Protein AF-0000000068462331 (afdb_homodimer)

Organism: Equus asinus (NCBI:txid9793)

Secondary structure (DSSP, 8-state):
------HHHHHHHTB-TTT-SB-SSEEE-TTS-EEEHHHHHHHTTSTT-B-TTT--B--GGG-EE-HHHHHHHHHHHHHHHHH----GGGB-TTT-PBEEEEETTTTEEEEHHHHHSTTTTTS-EEEHHHHHHHHHHHHHHHHHHHHHHHHHHHHHHHHHHHHHHHHHHHHHHHHHHHHHHHHHHHHHHHHHHHHHHHHHHHHHHHHHHHHHHHHHHHHHHHHHHHHHHHHHHHHHHS-HHHHHTTHHHHHHHHHH--------PPP--------TTHHHHHHHTB----B-GGGS-TTEEE-TTS-EEEE-SS-------TTS--SS--EEBS--BSSSEEEEEEE-TT-S-EEEEEEETT---SS----SGGGTEEEEEEETTTEEEE--SS-EEE--SS--SEEEEEEETTTTEEEEEEGGGTSEEEEEE-S----S-EEEEEE----TTTTT-PPEEEPP-----/------HHHHHHHTB-TTT-SB-SSEEE-TTS-EEEHHHHHHHTTSTT-B-TTT--B--GGG-EE-HHHHHHHHHHHHHHHHH----GGGB-TTT-PBEEEEETTTTEEEEHHHHHSTTTTTS-EEEHHHHHHHHHHHHHHHHHHHHHHHHHHHHHHHHHHHHHHHHHHHHHHHHHHHHHHHHHHHHHHHHHHHHHHHHHHHHHHHHHHHHHHHHHHHHHHHHHHHHHHHHHHHHHHS-HHHHHTTHHHHHHHHHH--------PPP--------TTHHHHHHHTB----B-GGGS-TTEEE-TTS-EEEE-SS-------TTS--SS--EEBS--BSSSEEEEEEE-TT-S-EEEEEEETT---SS----SGGGTEEEEEEETTTEEEE--SS-EEE--SS--SEEEEEEETTTTEEEEEEGGGTSEEEEEE-S----S-EEEEEE----TTTTT-PPEEEPP-----

Foldseek 3Di:
DPPPPPLLVLQQVQAAPQVLARAAQWKAWDVGDIHHLVRVCVQQVDPQGADPPPGDTTHNVRIDGDVVSVVSQVVQQVVQQPPDPDDPVQADPRRRHGWFKAFPVVGDTDDPSRCCTPVNVPTDIDTPVVVCVVVVVVVVVVVVVVVVVVVVVVVVVVVVVVVVVVVVVVVVVVVVVVVVVVVVVVVVQVVVVVVLVVVQVVVVVVVVVLVVVLVVVQVVLVVVVVVLVVQQVPLVPDDPVSVPVCVVVSVVVVVPRDDPDDPPDDDDDPGWDDGPPVLLVQLVQEDDWAWDPLAFEQQWDADPRRFKIFGHPDGHPDDDHQNYAYPAGKTWIPDKDDADKYKWKKFQPLAQKKKWWKFASPAHRYDDDAQELVRGHFIWMGHRNAWIWTRYVVIHTWDDPDDARMKMWMDHVVQQKIWIFRVVVPTITGDMDGPRPHDHIMIIMIGLDDCVVPSSGGMMGIDDRDSPD/DPPPPPLLVLQQVQAAPQVLARAAQWKAWPVGDIHHLVRVCVQQVDDQGADPPPGDTTHNVRIDGDVVSVVSQVVQLVVQQPPDPDDPVQADPRRRHGWFKAFPVVGDTDDPSRCCTPVNVPTDIDTPVVVCVVVVVVVVVVVVVVVVVVVVVVVVVVVVVVVVVVVVVVVVVVVVVVVVVVVVVVVVQVVVVVVLVVVQVVVVVVVVVVVVVLVVVQVVLVVVVVVLVVQQVDLVPDDPVSVPVCVVVSVVVVVPRDDPDDPPDDDDDPGWDDGPPVLLVQLVQEDDWAWDPLAFEQQWDADPRRFKIFGHPDGHPDDDHQNYAYPAGKTWIPDKDDADKYKWKKFQPLAQKKKWWKFASPAHRYDDDAQELVRGHFIWMGHRNQWIWTRYVVIHTWDDPDDARMKMWMDHVVQQKIWIFRVVVPTITGDMDGPRPHDGIMIIMIGLDDCVVPSSGGMMGIDDRDSPD

Radius of gyration: 61.32 Å; Cα contacts (8 Å, |Δi|>4): 1607; chains: 2; bounding box: 88×213×118 Å

Solvent-accessible surface area (backbone atoms only — not comparable to full-atom values): 50988 Å² total; per-residue (Å²): 134,81,80,74,70,57,71,57,59,57,49,60,73,44,34,11,85,81,83,60,40,71,40,49,69,26,26,24,45,80,86,64,58,61,29,20,44,68,58,48,51,60,60,38,69,50,93,82,24,50,40,90,87,79,57,50,72,50,60,72,91,64,58,38,78,34,62,65,60,41,49,51,52,52,50,50,33,50,56,37,48,71,69,58,94,60,66,80,90,46,37,28,88,87,51,35,30,60,54,50,30,28,31,68,83,78,51,42,79,23,18,72,60,53,48,65,25,83,85,36,53,88,46,61,67,38,48,39,72,59,51,34,53,56,49,44,54,52,50,53,53,51,49,54,55,50,49,54,53,47,53,51,49,51,52,52,50,52,49,51,52,49,48,51,52,49,49,53,51,53,50,52,52,48,52,52,46,48,50,50,54,49,48,53,50,52,51,48,50,54,50,50,52,50,51,54,50,50,53,48,49,53,52,49,52,52,52,50,48,54,53,47,51,52,50,50,53,49,51,52,51,47,50,54,49,50,52,51,50,51,50,52,53,53,31,66,71,45,52,56,67,54,36,46,57,58,37,68,60,54,52,49,52,60,68,66,61,70,83,75,87,71,87,80,71,79,85,74,78,82,77,74,50,66,51,80,31,45,58,57,59,47,50,72,32,50,56,92,71,36,52,26,75,68,25,31,9,48,38,50,44,66,44,95,82,22,37,32,36,24,59,50,94,55,70,53,94,63,82,91,49,85,62,20,21,66,70,51,68,29,32,32,35,61,52,75,42,81,64,55,64,40,18,46,39,36,33,41,53,69,49,30,29,32,38,43,40,38,25,35,69,82,41,85,36,67,64,90,78,68,72,19,58,91,58,37,23,51,36,36,33,39,40,87,66,72,45,33,34,35,30,45,90,75,66,39,81,51,79,67,95,66,83,57,41,26,41,32,42,37,40,31,54,84,73,21,32,44,35,32,27,26,51,62,57,59,35,24,56,70,50,67,49,64,80,45,85,80,69,72,42,33,24,43,34,41,23,38,38,69,36,75,96,59,64,17,47,40,43,37,32,56,52,84,82,71,70,79,82,133,80,81,72,70,55,71,59,60,57,49,59,73,42,34,9,86,79,83,57,40,71,40,47,68,25,24,25,44,81,87,64,58,60,28,20,45,69,59,47,51,61,59,38,70,51,92,83,24,50,40,92,86,80,56,46,71,48,59,70,89,64,57,38,78,33,63,65,60,40,50,50,50,52,49,51,33,49,54,37,47,69,67,60,94,60,65,81,90,46,38,26,88,86,52,34,30,60,54,50,29,27,32,67,82,78,51,43,81,23,18,72,60,52,46,66,25,82,82,36,51,89,48,61,65,39,48,38,70,59,51,31,53,56,51,43,54,52,49,53,51,50,49,54,56,51,49,54,52,47,53,52,49,52,52,52,50,52,48,53,53,49,50,50,53,49,49,53,51,52,51,52,52,47,53,51,47,48,51,51,54,50,50,52,50,53,50,46,51,54,51,51,51,51,51,54,52,49,52,48,49,53,51,51,52,53,52,50,48,53,52,47,52,51,52,51,53,51,50,52,52,49,50,53,49,51,52,50,50,51,50,53,52,52,31,65,72,45,53,58,69,54,36,47,59,56,38,69,60,54,52,48,52,61,68,66,62,72,86,76,86,71,86,79,71,80,85,74,79,81,77,75,50,68,51,80,33,43,57,58,58,45,51,71,30,51,55,92,71,36,51,26,72,68,26,31,10,50,37,49,44,66,44,95,83,23,39,34,38,24,59,49,94,55,69,53,94,65,82,89,51,86,63,21,20,66,70,51,65,30,34,32,36,61,53,76,41,81,65,54,63,41,17,46,37,36,33,41,51,68,49,31,29,33,37,43,41,40,24,35,68,83,41,85,36,68,63,89,78,70,71,18,57,91,57,37,25,52,36,38,34,39,39,88,66,71,46,34,34,35,29,46,91,75,66,39,80,50,77,68,94,65,82,56,41,27,40,31,42,38,38,30,52,85,74,20,32,43,36,32,27,25,51,63,56,59,36,24,57,72,50,68,50,64,79,45,86,78,71,72,42,32,23,43,35,43,23,40,36,68,35,75,94,57,63,16,48,41,43,38,31,56,50,83,81,72,68,78,83

Nearest PDB structures (foldseek):
  2iwg-assembly1_E  TM=9.929E-01  e=7.511E-36  Homo sapiens
  8y5b-assembly1_A  TM=9.875E-01  e=8.129E-35  Homo sapiens
  2wl1-assembly1_A  TM=9.498E-01  e=8.683E-27  Homo sapiens
  8hjt-assembly1_D  TM=9.676E-01  e=1.547E-23  Vicugna pacos
  2fbe-assembly4_D  TM=9.440E-01  e=6.033E-23  Homo sapiens

InterPro domains:
  IPR000315 B-box-type zinc finger [PF00643] (89-128)
  IPR000315 B-box-type zinc finger [PS50119] (87-128)
  IPR000315 B-box-type zinc finger [SM00336] (87-128)
  IPR001841 Zinc finger, RING-type [PS50089] (16-55)
  IPR001841 Zinc finger, RING-type [SM00184] (16-54)
  IPR001870 B30.2/SPRY domain [PS50188] (269-467)
  IPR003877 SPRY domain [PF00622] (341-458)
  IPR003877 SPRY domain [SM00449] (339-466)
  IPR003879 Butyrophylin-like, SPRY domain [PR01407] (285-302)
  IPR003879 Butyrophylin-like, SPRY domain [PR01407] (302-319)
  IPR003879 Butyrophylin-like, SPRY domain [PR01407] (324-348)
  IPR003879 Butyrophylin-like, SPRY domain [PR01407] (354-367)
  IPR003879 Butyrophylin-like, SPRY domain [PR01407] (398-422)
  IPR003879 Butyrophylin-like, SPRY domain [PR01407] (430-448)
  IPR006574 SPRY-associated [PF13765] (289-337)
  IPR006574 SPRY-associated [SM00589] (286-338)
  IPR013083 Zinc finger, RING/FYVE/PHD-type [G3DSA:3.30.40.10] (2-87)
  IPR013320 Concanavalin A-like lectin/glucanase domain superfamily [SSF49899] (279-465)
  IPR017907 Zinc finger, RING-type, conserved site [PS00518] (31-40)
  IPR018957 Zinc finger, C3HC4 RING-type [PF00097] (16-54)

pLDDT: mean 90.21, std 9.4, range [24.92, 98.62]

Structure (mmCIF, N/CA/C/O backbone):
data_AF-0000000068462331-model_v1
#
loop_
_entity.id
_entity.type
_entity.pdbx_description
1 polymer 'E3 ubiquitin-protein ligase TRIM21'
#
loop_
_atom_site.group_PDB
_atom_site.id
_atom_site.type_symbol
_atom_site.label_atom_id
_atom_site.label_alt_id
_atom_site.label_comp_id
_atom_site.label_asym_id
_atom_site.label_entity_id
_atom_site.label_seq_id
_atom_site.pdbx_PDB_ins_code
_atom_site.Cartn_x
_atom_site.Cartn_y
_atom_site.Cartn_z
_atom_site.occupancy
_atom_site.B_iso_or_equiv
_atom_site.auth_seq_id
_atom_site.auth_comp_id
_atom_site.auth_asym_id
_atom_site.auth_atom_id
_atom_site.pdbx_PDB_model_num
ATOM 1 N N . MET A 1 1 ? -9.609 115 35.531 1 25.23 1 MET A N 1
ATOM 2 C CA . MET A 1 1 ? -8.883 113.875 35.031 1 25.23 1 MET A CA 1
ATOM 3 C C . MET A 1 1 ? -9.609 112.562 35.375 1 25.23 1 MET A C 1
ATOM 5 O O . MET A 1 1 ? -9.672 112.188 36.562 1 25.23 1 MET A O 1
ATOM 9 N N . ALA A 1 2 ? -10.688 112.188 34.906 1 40.66 2 ALA A N 1
ATOM 10 C CA . ALA A 1 2 ? -11.812 111.25 35.188 1 40.66 2 ALA A CA 1
ATOM 11 C C . ALA A 1 2 ? -11.344 109.812 35.281 1 40.66 2 ALA A C 1
ATOM 13 O O . ALA A 1 2 ? -10.719 109.312 34.344 1 40.66 2 ALA A O 1
ATOM 14 N N . SER A 1 3 ? -10.914 109.25 36.344 1 37.91 3 SER A N 1
ATOM 15 C CA . SER A 1 3 ? -10.148 108.062 36.688 1 37.91 3 SER A CA 1
ATOM 16 C C . SER A 1 3 ? -10.758 106.812 36.062 1 37.91 3 SER A C 1
ATOM 18 O O . SER A 1 3 ? -11.938 106.5 36.25 1 37.91 3 SER A O 1
ATOM 20 N N . ALA A 1 4 ? -10.523 106.562 34.781 1 48.38 4 ALA A N 1
ATOM 21 C CA . ALA A 1 4 ? -10.891 105.375 33.938 1 48.38 4 ALA A CA 1
ATOM 22 C C . ALA A 1 4 ? -10.812 104.062 34.75 1 48.38 4 ALA A C 1
ATOM 24 O O . ALA A 1 4 ? -9.766 103.75 35.281 1 48.38 4 ALA A O 1
ATOM 25 N N . MET A 1 5 ? -11.781 103.688 35.469 1 55.91 5 MET A N 1
ATOM 26 C CA . MET A 1 5 ? -11.828 102.438 36.156 1 55.91 5 MET A CA 1
ATOM 27 C C . MET A 1 5 ? -11.227 101.312 35.281 1 55.91 5 MET A C 1
ATOM 29 O O . MET A 1 5 ? -11.555 101.188 34.094 1 55.91 5 MET A O 1
ATOM 33 N N . PRO A 1 6 ? -10.078 100.75 35.656 1 69.62 6 PRO A N 1
ATOM 34 C CA . PRO A 1 6 ? -9.391 99.75 34.844 1 69.62 6 PRO A CA 1
ATOM 35 C C . PRO A 1 6 ? -10.344 98.688 34.281 1 69.62 6 PRO A C 1
ATOM 37 O O . PRO A 1 6 ? -11.336 98.375 34.938 1 69.62 6 PRO A O 1
ATOM 40 N N . LEU A 1 7 ? -10.508 98.562 32.906 1 75.31 7 LEU A N 1
ATOM 41 C CA . LEU A 1 7 ? -11.344 97.625 32.188 1 75.31 7 LEU A CA 1
ATOM 42 C C . LEU A 1 7 ? -11.555 96.312 32.969 1 75.31 7 LEU A C 1
ATOM 44 O O . LEU A 1 7 ? -12.633 95.75 32.938 1 75.31 7 LEU A O 1
ATOM 48 N N . GLU A 1 8 ? -10.711 96.062 33.875 1 75.06 8 GLU A N 1
ATOM 49 C CA . GLU A 1 8 ? -10.766 94.875 34.719 1 75.06 8 GLU A CA 1
ATOM 50 C C . GLU A 1 8 ? -11.852 95 35.812 1 75.06 8 GLU A C 1
ATOM 52 O O . GLU A 1 8 ? -12.57 94.062 36.094 1 75.06 8 GLU A O 1
ATOM 57 N N . MET A 1 9 ? -11.93 96.125 36.344 1 79.06 9 MET A N 1
ATOM 58 C CA . MET A 1 9 ? -12.922 96.375 37.375 1 79.06 9 MET A CA 1
ATOM 59 C C . MET A 1 9 ? -14.328 96.438 36.781 1 79.06 9 MET A C 1
ATOM 61 O O . MET A 1 9 ? -15.281 95.938 37.438 1 79.06 9 MET A O 1
ATOM 65 N N . MET A 1 10 ? -14.344 96.875 35.562 1 84.31 10 MET A N 1
ATOM 66 C CA . MET A 1 10 ? -15.648 96.938 34.906 1 84.31 10 MET A CA 1
ATOM 67 C C . MET A 1 10 ? -16.188 95.562 34.594 1 84.31 10 MET A C 1
ATOM 69 O O . MET A 1 10 ? -17.375 95.312 34.75 1 84.31 10 MET A O 1
ATOM 73 N N . TRP A 1 11 ? -15.227 94.75 34.281 1 86.56 11 TRP A N 1
ATOM 74 C CA . TRP A 1 11 ? -15.633 93.375 33.969 1 86.56 11 TRP A CA 1
ATOM 75 C C . TRP A 1 11 ? -16.078 92.688 35.219 1 86.56 11 TRP A C 1
ATOM 77 O O . TRP A 1 11 ? -16.984 91.812 35.156 1 86.56 11 TRP A O 1
ATOM 87 N N . GLU A 1 12 ? -15.547 92.938 36.344 1 82.38 12 GLU A N 1
ATOM 88 C CA . GLU A 1 12 ? -15.914 92.312 37.625 1 82.38 12 GLU A CA 1
ATOM 89 C C . GLU A 1 12 ? -17.359 92.625 38 1 82.38 12 GLU A C 1
ATOM 91 O O . GLU A 1 12 ? -18.062 91.75 38.562 1 82.38 12 GLU A O 1
ATOM 96 N N . GLU A 1 13 ? -17.734 93.75 37.562 1 83.81 13 GLU A N 1
ATOM 97 C CA . GLU A 1 13 ? -19.078 94.188 37.938 1 83.81 13 GLU A CA 1
ATOM 98 C C . GLU A 1 13 ? -20.141 93.5 37.094 1 83.81 13 GLU A C 1
ATOM 100 O O . GLU A 1 13 ? -21.297 93.375 37.5 1 83.81 13 GLU A O 1
ATOM 105 N N . VAL A 1 14 ? -19.703 92.938 36 1 88.69 14 VAL A N 1
ATOM 106 C CA . VAL A 1 14 ? -20.703 92.312 35.125 1 88.69 14 VAL A CA 1
ATOM 107 C C . VAL A 1 14 ? -20.547 90.812 35.125 1 88.69 14 VAL A C 1
ATOM 109 O O . VAL A 1 14 ? -21.094 90.125 34.281 1 88.69 14 VAL A O 1
ATOM 112 N N . THR A 1 15 ? -19.812 90.312 36 1 88.31 15 THR A N 1
ATOM 113 C CA . THR A 1 15 ? -19.516 88.875 36.125 1 88.31 15 THR A CA 1
ATOM 114 C C . THR A 1 15 ? -20.578 88.188 36.938 1 88.31 15 THR A C 1
ATOM 116 O O . THR A 1 15 ? -21 88.688 38 1 88.31 15 THR A O 1
ATOM 119 N N . CYS A 1 16 ? -21 87 36.5 1 88.81 16 CYS A N 1
ATOM 120 C CA . CYS A 1 16 ? -21.969 86.188 37.219 1 88.81 16 CYS A CA 1
ATOM 121 C C . CYS A 1 16 ? -21.312 85.5 38.406 1 88.81 16 CYS A C 1
ATOM 123 O O . CYS A 1 16 ? -20.312 84.812 38.281 1 88.81 16 CYS A O 1
ATOM 125 N N . PRO A 1 17 ? -21.844 85.688 39.625 1 87.5 17 PRO A N 1
ATOM 126 C CA . PRO A 1 17 ? -21.25 85.125 40.812 1 87.5 17 PRO A CA 1
ATOM 127 C C . PRO A 1 17 ? -21.344 83.562 40.812 1 87.5 17 PRO A C 1
ATOM 129 O O . PRO A 1 17 ? -20.656 82.938 41.625 1 87.5 17 PRO A O 1
ATOM 132 N N . ILE A 1 18 ? -22.047 82.938 39.938 1 87.56 18 ILE A N 1
ATOM 133 C CA . ILE A 1 18 ? -22.219 81.5 39.906 1 87.56 18 ILE A CA 1
ATOM 134 C C . ILE A 1 18 ? -21.188 80.875 38.969 1 87.56 18 ILE A C 1
ATOM 136 O O . ILE A 1 18 ? -20.391 80.062 39.406 1 87.56 18 ILE A O 1
ATOM 140 N N . CYS A 1 19 ? -21.156 81.25 37.781 1 81.69 19 CYS A N 1
ATOM 141 C CA . CYS A 1 19 ? -20.25 80.625 36.812 1 81.69 19 CYS A CA 1
ATOM 142 C C . CYS A 1 19 ? -18.938 81.375 36.719 1 81.69 19 CYS A C 1
ATOM 144 O O . CYS A 1 19 ? -17.953 80.875 36.156 1 81.69 19 CYS A O 1
ATOM 146 N N . LEU A 1 20 ? -18.922 82.625 37.219 1 82.19 20 LEU A N 1
ATOM 147 C CA . LEU A 1 20 ? -17.766 83.5 37.312 1 82.19 20 LEU A CA 1
ATOM 148 C C . LEU A 1 20 ? -17.344 84 35.938 1 82.19 20 LEU A C 1
ATOM 150 O O . LEU A 1 20 ? -16.188 84.375 35.719 1 82.19 20 LEU A O 1
ATOM 154 N N . ASP A 1 21 ? -18.281 84 34.969 1 85.19 21 ASP A N 1
ATOM 155 C CA . ASP A 1 21 ? -18.125 84.562 33.625 1 85.19 21 ASP A CA 1
ATOM 156 C C . ASP A 1 21 ? -19.031 85.75 33.438 1 85.19 21 ASP A C 1
ATOM 158 O O . ASP A 1 21 ? -19.953 86 34.25 1 85.19 21 ASP A O 1
ATOM 162 N N . PRO A 1 22 ? -18.688 86.562 32.375 1 86.38 22 PRO A N 1
ATOM 163 C CA . PRO A 1 22 ? -19.625 87.625 32.125 1 86.38 22 PRO A CA 1
ATOM 164 C C . PRO A 1 22 ? -21.062 87.125 31.938 1 86.38 22 PRO A C 1
ATOM 166 O O . PRO A 1 22 ? -21.281 86.125 31.281 1 86.38 22 PRO A O 1
ATOM 169 N N . THR A 1 23 ? -21.922 87.812 32.625 1 90.12 23 THR A N 1
ATOM 170 C CA . THR A 1 23 ? -23.312 87.438 32.719 1 90.12 23 THR A CA 1
ATOM 171 C C . THR A 1 23 ? -23.906 87.25 31.312 1 90.12 23 THR A C 1
ATOM 173 O O . THR A 1 23 ? -23.75 88.125 30.469 1 90.12 23 THR A O 1
ATOM 176 N N . VAL A 1 24 ? -24.516 86.125 31.125 1 90.12 24 VAL A N 1
ATOM 177 C CA . VAL A 1 24 ? -25.203 85.812 29.875 1 90.12 24 VAL A CA 1
ATOM 178 C C . VAL A 1 24 ? -26.719 85.875 30.109 1 90.12 24 VAL A C 1
ATOM 180 O O . VAL A 1 24 ? -27.219 85.125 30.984 1 90.12 24 VAL A O 1
ATOM 183 N N . GLU A 1 25 ? -27.328 86.625 29.281 1 92.25 25 GLU A N 1
ATOM 184 C CA . GLU A 1 25 ? -28.766 86.812 29.469 1 92.25 25 GLU A CA 1
ATOM 185 C C . GLU A 1 25 ? -29.094 87.125 30.938 1 92.25 25 GLU A C 1
ATOM 187 O O . GLU A 1 25 ? -29.781 86.375 31.594 1 92.25 25 GLU A O 1
ATOM 192 N N . PRO A 1 26 ? -28.641 88.25 31.344 1 93.56 26 PRO A N 1
ATOM 193 C CA . PRO A 1 26 ? -28.719 88.562 32.75 1 93.56 26 PRO A CA 1
ATOM 194 C C . PRO A 1 26 ? -30.156 88.625 33.281 1 93.56 26 PRO A C 1
ATOM 196 O O . PRO A 1 26 ? -31.016 89.25 32.625 1 93.56 26 PRO A O 1
ATOM 199 N N . MET A 1 27 ? -30.312 88 34.406 1 94.12 27 MET A N 1
ATOM 200 C CA . MET A 1 27 ? -31.594 88 35.094 1 94.12 27 MET A CA 1
ATOM 201 C C . MET A 1 27 ? -31.438 88.5 36.531 1 94.12 27 MET A C 1
ATOM 203 O O . MET A 1 27 ? -30.484 88.188 37.219 1 94.12 27 MET A O 1
ATOM 207 N N . SER A 1 28 ? -32.344 89.375 36.969 1 93.88 28 SER A N 1
ATOM 208 C CA . SER A 1 28 ? -32.344 89.812 38.344 1 93.88 28 SER A CA 1
ATOM 209 C C . SER A 1 28 ? -33.406 89.125 39.188 1 93.88 28 SER A C 1
ATOM 211 O O . SER A 1 28 ? -34.438 88.75 38.656 1 93.88 28 SER A O 1
ATOM 213 N N . ILE A 1 29 ? -33.094 88.938 40.438 1 92.44 29 ILE A N 1
ATOM 214 C CA . ILE A 1 29 ? -34.062 88.25 41.312 1 92.44 29 ILE A CA 1
ATOM 215 C C . ILE A 1 29 ? -34.594 89.25 42.344 1 92.44 29 ILE A C 1
ATOM 217 O O . ILE A 1 29 ? -34.344 90.5 42.219 1 92.44 29 ILE A O 1
ATOM 221 N N . GLU A 1 30 ? -35.312 88.812 43.312 1 90.81 30 GLU A N 1
ATOM 222 C CA . GLU A 1 30 ? -36.062 89.688 44.188 1 90.81 30 GLU A CA 1
ATOM 223 C C . GLU A 1 30 ? -35.125 90.562 45.062 1 90.81 30 GLU A C 1
ATOM 225 O O . GLU A 1 30 ? -35.438 91.688 45.344 1 90.81 30 GLU A O 1
ATOM 230 N N . CYS A 1 31 ? -34 90 45.375 1 91.06 31 CYS A N 1
ATOM 231 C CA . CYS A 1 31 ? -33.094 90.75 46.25 1 91.06 31 CYS A CA 1
ATOM 232 C C . CYS A 1 31 ? -32.281 91.75 45.5 1 91.06 31 CYS A C 1
ATOM 234 O O . CYS A 1 31 ? -31.578 92.562 46.094 1 91.06 31 CYS A O 1
ATOM 236 N N . GLY A 1 32 ? -32.281 91.75 44.156 1 90 32 GLY A N 1
ATOM 237 C CA . GLY A 1 32 ? -31.609 92.75 43.375 1 90 32 GLY A CA 1
ATOM 238 C C . GLY A 1 32 ? -30.344 92.25 42.688 1 90 32 GLY A C 1
ATOM 239 O O . GLY A 1 32 ? -29.766 92.938 41.844 1 90 32 GLY A O 1
ATOM 240 N N . HIS A 1 33 ? -29.922 91.125 43.094 1 91.88 33 HIS A N 1
ATOM 241 C CA . HIS A 1 33 ? -28.734 90.562 42.469 1 91.88 33 HIS A CA 1
ATOM 242 C C . HIS A 1 33 ? -29.047 89.938 41.125 1 91.88 33 HIS A C 1
ATOM 244 O O . HIS A 1 33 ? -30.156 89.5 40.875 1 91.88 33 HIS A O 1
ATOM 250 N N . SER A 1 34 ? -28.062 90.062 40.156 1 93.69 34 SER A N 1
ATOM 251 C CA . SER A 1 34 ? -28.234 89.562 38.781 1 93.69 34 SER A CA 1
ATOM 252 C C . SER A 1 34 ? -27.312 88.375 38.5 1 93.69 34 SER A C 1
ATOM 254 O O . SER A 1 34 ? -26.203 88.312 39.031 1 93.69 34 SER A O 1
ATOM 256 N N . PHE A 1 35 ? -27.844 87.438 37.75 1 94.31 35 PHE A N 1
ATOM 257 C CA . PHE A 1 35 ? -27.141 86.188 37.344 1 94.31 35 PHE A CA 1
ATOM 258 C C . PHE A 1 35 ? -27.453 85.875 35.875 1 94.31 35 PHE A C 1
ATOM 260 O O . PHE A 1 35 ? -28.344 86.438 35.281 1 94.31 35 PHE A O 1
ATOM 267 N N . CYS A 1 36 ? -26.625 84.938 35.312 1 93.25 36 CYS A N 1
ATOM 268 C CA . CYS A 1 36 ? -27.016 84.375 34.031 1 93.25 36 CYS A CA 1
ATOM 269 C C . CYS A 1 36 ? -28.359 83.688 34.125 1 93.25 36 CYS A C 1
ATOM 271 O O . CYS A 1 36 ? -28.703 83.125 35.156 1 93.25 36 CYS A O 1
ATOM 273 N N . HIS A 1 37 ? -29.094 83.75 33.031 1 93.94 37 HIS A N 1
ATOM 274 C CA . HIS A 1 37 ? -30.375 83.062 32.969 1 93.94 37 HIS A CA 1
ATOM 275 C C . HIS A 1 37 ? -30.234 81.562 33.25 1 93.94 37 HIS A C 1
ATOM 277 O O . HIS A 1 37 ? -30.984 81 34.062 1 93.94 37 HIS A O 1
ATOM 283 N N . GLU A 1 38 ? -29.188 80.938 32.656 1 91.81 38 GLU A N 1
ATOM 284 C CA . GLU A 1 38 ? -29 79.5 32.812 1 91.81 38 GLU A CA 1
ATOM 285 C C . GLU A 1 38 ? -28.547 79.188 34.219 1 91.81 38 GLU A C 1
ATOM 287 O O . GLU A 1 38 ? -29.016 78.188 34.812 1 91.81 38 GLU A O 1
ATOM 292 N N . CYS A 1 39 ? -27.625 79.938 34.812 1 91.88 39 CYS A N 1
ATOM 293 C CA . CYS A 1 39 ? -27.078 79.688 36.125 1 91.88 39 CYS A CA 1
ATOM 294 C C . CYS A 1 39 ? -28.156 79.75 37.219 1 91.88 39 CYS A C 1
ATOM 296 O O . CYS A 1 39 ? -28.281 78.875 38.031 1 91.88 39 CYS A O 1
ATOM 298 N N . ILE A 1 40 ? -28.984 80.75 37.125 1 91.44 40 ILE A N 1
ATOM 299 C CA . ILE A 1 40 ? -29.969 81 38.188 1 91.44 40 ILE A CA 1
ATOM 300 C C . ILE A 1 40 ? -31.125 80 38.031 1 91.44 40 ILE A C 1
ATOM 302 O O . ILE A 1 40 ? -31.719 79.562 39.031 1 91.44 40 ILE A O 1
ATOM 306 N N . SER A 1 41 ? -31.391 79.625 36.812 1 92.62 41 SER A N 1
ATOM 307 C CA . SER A 1 41 ? -32.406 78.625 36.594 1 92.62 41 SER A CA 1
ATOM 308 C C . SER A 1 41 ? -32 77.312 37.188 1 92.62 41 SER A C 1
ATOM 310 O O . SER A 1 41 ? -32.844 76.562 37.75 1 92.62 41 SER A O 1
ATOM 312 N N . GLU A 1 42 ? -30.766 77.062 37.094 1 91.06 42 GLU A N 1
ATOM 313 C CA . GLU A 1 42 ? -30.266 75.812 37.688 1 91.06 42 GLU A CA 1
ATOM 314 C C . GLU A 1 42 ? -30.328 75.875 39.188 1 91.06 42 GLU A C 1
ATOM 316 O O . GLU A 1 42 ? -30.688 74.875 39.812 1 91.06 42 GLU A O 1
ATOM 321 N N . VAL A 1 43 ? -30.047 76.875 39.812 1 89 43 VAL A N 1
ATOM 322 C CA . VAL A 1 43 ? -30.062 77.062 41.25 1 89 43 VAL A CA 1
ATOM 323 C C . VAL A 1 43 ? -31.516 77.062 41.75 1 89 43 VAL A C 1
ATOM 325 O O . VAL A 1 43 ? -31.797 76.562 42.844 1 89 43 VAL A O 1
ATOM 328 N N . GLY A 1 44 ? -32.312 77.5 41 1 83.94 44 GLY A N 1
ATOM 329 C CA . GLY A 1 44 ? -33.719 77.688 41.406 1 83.94 44 GLY A CA 1
ATOM 330 C C . GLY A 1 44 ? -34.562 76.438 41.156 1 83.94 44 GLY A C 1
ATOM 331 O O . GLY A 1 44 ? -35.781 76.5 41.375 1 83.94 44 GLY A O 1
ATOM 332 N N . LYS A 1 45 ? -33.969 75.312 40.594 1 82.81 45 LYS A N 1
ATOM 333 C CA . LYS A 1 45 ? -34.75 74.125 40.281 1 82.81 45 LYS A CA 1
ATOM 334 C C . LYS A 1 45 ? -35.375 73.562 41.562 1 82.81 45 LYS A C 1
ATOM 336 O O . LYS A 1 45 ? -36.438 72.938 41.5 1 82.81 45 LYS A O 1
ATOM 341 N N . ASN A 1 46 ? -34.75 73.688 42.719 1 72.94 46 ASN A N 1
ATOM 342 C CA . ASN A 1 46 ? -35.344 73.188 43.969 1 72.94 46 ASN A CA 1
ATOM 343 C C . ASN A 1 46 ? -36.219 74.188 44.625 1 72.94 46 ASN A C 1
ATOM 345 O O . ASN A 1 46 ? -36 75.438 44.5 1 72.94 46 ASN A O 1
ATOM 349 N N . VAL A 1 47 ? -37.438 73.812 45.219 1 67.56 47 VAL A N 1
ATOM 350 C CA . VAL A 1 47 ? -38.344 74.688 46 1 67.56 47 VAL A CA 1
ATOM 351 C C . VAL A 1 47 ? -37.594 75.312 47.156 1 67.56 47 VAL A C 1
ATOM 353 O O . VAL A 1 47 ? -36.906 74.625 47.906 1 67.56 47 VAL A O 1
ATOM 356 N N . GLY A 1 48 ? -37.625 76.75 47.344 1 72 48 GLY A N 1
ATOM 357 C CA . GLY A 1 48 ? -37 77.5 48.438 1 72 48 GLY A CA 1
ATOM 358 C C . GLY A 1 48 ? -35.562 77.875 48.188 1 72 48 GLY A C 1
ATOM 359 O O . GLY A 1 48 ? -34.719 77.75 49.094 1 72 48 GLY A O 1
ATOM 360 N N . SER A 1 49 ? -35.219 78.188 46.938 1 82.94 49 SER A N 1
ATOM 361 C CA . SER A 1 49 ? -33.812 78.438 46.625 1 82.94 49 SER A CA 1
ATOM 362 C C . SER A 1 49 ? -33.406 79.812 47.156 1 82.94 49 SER A C 1
ATOM 364 O O . SER A 1 49 ? -34.25 80.75 47.25 1 82.94 49 SER A O 1
ATOM 366 N N . THR A 1 50 ? -32.25 80 47.594 1 91.06 50 THR A N 1
ATOM 367 C CA . THR A 1 50 ? -31.672 81.25 48.156 1 91.06 50 THR A CA 1
ATOM 368 C C . THR A 1 50 ? -30.625 81.812 47.219 1 91.06 50 THR A C 1
ATOM 370 O O . THR A 1 50 ? -29.984 81.125 46.438 1 91.06 50 THR A O 1
ATOM 373 N N . CYS A 1 51 ? -30.578 83.062 47.219 1 91.5 51 CYS A N 1
ATOM 374 C CA . CYS A 1 51 ? -29.594 83.75 46.406 1 91.5 51 CYS A CA 1
ATOM 375 C C . CYS A 1 51 ? -28.172 83.312 46.781 1 91.5 51 CYS A C 1
ATOM 377 O O . CYS A 1 51 ? -27.812 83.375 47.969 1 91.5 51 CYS A O 1
ATOM 379 N N . PRO A 1 52 ? -27.375 83.125 45.812 1 90.06 52 PRO A N 1
ATOM 380 C CA . PRO A 1 52 ? -26 82.688 46.062 1 90.06 52 PRO A CA 1
ATOM 381 C C . PRO A 1 52 ? -25.141 83.75 46.688 1 90.06 52 PRO A C 1
ATOM 383 O O . PRO A 1 52 ? -24.094 83.5 47.281 1 90.06 52 PRO A O 1
ATOM 386 N N . VAL A 1 53 ? -25.531 84.938 46.688 1 89.94 53 VAL A N 1
ATOM 387 C CA . VAL A 1 53 ? -24.719 86.062 47.156 1 89.94 53 VAL A CA 1
ATOM 388 C C . VAL A 1 53 ? -25.172 86.5 48.562 1 89.94 53 VAL A C 1
ATOM 390 O O . VAL A 1 53 ? -24.375 86.562 49.469 1 89.94 53 VAL A O 1
ATOM 393 N N . CYS A 1 54 ? -26.547 86.625 48.75 1 90.19 54 CYS A N 1
ATOM 394 C CA . CYS A 1 54 ? -27.016 87.188 50 1 90.19 54 CYS A CA 1
ATOM 395 C C . CYS A 1 54 ? -27.938 86.25 50.719 1 90.19 54 CYS A C 1
ATOM 397 O O . CYS A 1 54 ? -28.391 86.5 51.844 1 90.19 54 CYS A O 1
ATOM 399 N N . ARG A 1 55 ? -28.5 85.125 50.25 1 91.69 55 ARG A N 1
ATOM 400 C CA . ARG A 1 55 ? -29.266 84 50.844 1 91.69 55 ARG A CA 1
ATOM 401 C C . ARG A 1 55 ? -30.734 84.375 51 1 91.69 55 ARG A C 1
ATOM 403 O O . ARG A 1 55 ? -31.469 83.75 51.719 1 91.69 55 ARG A O 1
ATOM 410 N N . HIS A 1 56 ? -31.078 85.5 50.406 1 91 56 HIS A N 1
ATOM 411 C CA . HIS A 1 56 ? -32.5 85.812 50.375 1 91 56 HIS A CA 1
ATOM 412 C C . HIS A 1 56 ? -33.281 84.812 49.531 1 91 56 HIS A C 1
ATOM 414 O O . HIS A 1 56 ? -32.812 84.375 48.469 1 91 56 HIS A O 1
ATOM 420 N N . ASN A 1 57 ? -34.5 84.5 49.969 1 90.94 57 ASN A N 1
ATOM 421 C CA . ASN A 1 57 ? -35.344 83.625 49.219 1 90.94 57 ASN A CA 1
ATOM 422 C C . ASN A 1 57 ? -35.812 84.188 47.906 1 90.94 57 ASN A C 1
ATOM 424 O O . ASN A 1 57 ? -36.125 85.375 47.844 1 90.94 57 ASN A O 1
ATOM 428 N N . PHE A 1 58 ? -35.844 83.438 46.906 1 90.75 58 PHE A N 1
ATOM 429 C CA . PHE A 1 58 ? -36.406 83.875 45.656 1 90.75 58 PHE A CA 1
ATOM 430 C C . PHE A 1 58 ? -37.156 82.75 44.938 1 90.75 58 PHE A C 1
ATOM 432 O O . PHE A 1 58 ? -37.062 81.625 45.312 1 90.75 58 PHE A O 1
ATOM 439 N N . MET A 1 59 ? -38.156 83.188 44 1 88.5 59 MET A N 1
ATOM 440 C CA . MET A 1 59 ? -38.906 82.25 43.188 1 88.5 59 MET A CA 1
ATOM 441 C C . MET A 1 59 ? -38.562 82.375 41.688 1 88.5 59 MET A C 1
ATOM 443 O O . MET A 1 59 ? -38.469 83.5 41.188 1 88.5 59 MET A O 1
ATOM 447 N N . LEU A 1 60 ? -38.375 81.25 40.906 1 90.06 60 LEU A N 1
ATOM 448 C CA . LEU A 1 60 ? -37.969 81.25 39.5 1 90.06 60 LEU A CA 1
ATOM 449 C C . LEU A 1 60 ? -39 82 38.656 1 90.06 60 LEU A C 1
ATOM 451 O O . LEU A 1 60 ? -38.625 82.625 37.656 1 90.06 60 LEU A O 1
ATOM 455 N N . ARG A 1 61 ? -40.312 82 39.062 1 87.06 61 ARG A N 1
ATOM 456 C CA . ARG A 1 61 ? -41.375 82.625 38.312 1 87.06 61 ARG A CA 1
ATOM 457 C C . ARG A 1 61 ? -41.219 84.125 38.375 1 87.06 61 ARG A C 1
ATOM 459 O O . ARG A 1 61 ? -41.75 84.875 37.531 1 87.06 61 ARG A O 1
ATOM 466 N N . ASN A 1 62 ? -40.406 84.688 39.344 1 89.19 62 ASN A N 1
ATOM 467 C CA . ASN A 1 62 ? -40.281 86.125 39.531 1 89.19 62 ASN A CA 1
ATOM 468 C C . ASN A 1 62 ? -39 86.688 38.875 1 89.19 62 ASN A C 1
ATOM 470 O O . ASN A 1 62 ? -38.625 87.812 39.094 1 89.19 62 ASN A O 1
ATOM 474 N N . LEU A 1 63 ? -38.312 85.938 38 1 92.31 63 LEU A N 1
ATOM 475 C CA . LEU A 1 63 ? -37.094 86.375 37.312 1 92.31 63 LEU A CA 1
ATOM 476 C C . LEU A 1 63 ? -37.406 87.5 36.344 1 92.31 63 LEU A C 1
ATOM 478 O O . LEU A 1 63 ? -38.406 87.5 35.656 1 92.31 63 LEU A O 1
ATOM 482 N N . ARG A 1 64 ? -36.5 88.625 36.344 1 92.81 64 ARG A N 1
ATOM 483 C CA . ARG A 1 64 ? -36.656 89.75 35.406 1 92.81 64 ARG A CA 1
ATOM 484 C C . ARG A 1 64 ? -35.375 90 34.625 1 92.81 64 ARG A C 1
ATOM 486 O O . ARG A 1 64 ? -34.281 90 35.219 1 92.81 64 ARG A O 1
ATOM 493 N N . PRO A 1 65 ? -35.531 90.125 33.375 1 93.06 65 PRO A N 1
ATOM 494 C CA . PRO A 1 65 ? -34.344 90.438 32.562 1 93.06 65 PRO A CA 1
ATOM 495 C C . PRO A 1 65 ? -33.688 91.75 32.969 1 93.06 65 PRO A C 1
ATOM 497 O O . PRO A 1 65 ? -34.375 92.75 33.25 1 93.06 65 PRO A O 1
ATOM 500 N N . ASN A 1 66 ? -32.438 91.75 33.188 1 92.44 66 ASN A N 1
ATOM 501 C CA . ASN A 1 66 ? -31.672 93 33.438 1 92.44 66 ASN A CA 1
ATOM 502 C C . ASN A 1 66 ? -30.984 93.5 32.156 1 92.44 66 ASN A C 1
ATOM 504 O O . ASN A 1 66 ? -29.828 93.188 31.891 1 92.44 66 ASN A O 1
ATOM 508 N N . ARG A 1 67 ? -31.578 94.25 31.391 1 91.69 67 ARG A N 1
ATOM 509 C CA . ARG A 1 67 ? -31.125 94.75 30.094 1 91.69 67 ARG A CA 1
ATOM 510 C C . ARG A 1 67 ? -29.938 95.688 30.219 1 91.69 67 ARG A C 1
ATOM 512 O O . ARG A 1 67 ? -29.062 95.688 29.344 1 91.69 67 ARG A O 1
ATOM 519 N N . GLN A 1 68 ? -29.906 96.438 31.234 1 90.56 68 GLN A N 1
ATOM 520 C CA . GLN A 1 68 ? -28.781 97.312 31.422 1 90.56 68 GLN A CA 1
ATOM 521 C C . GLN A 1 68 ? -27.469 96.562 31.609 1 90.56 68 GLN A C 1
ATOM 523 O O . GLN A 1 68 ? -26.453 96.938 31.031 1 90.56 68 GLN A O 1
ATOM 528 N N . LEU A 1 69 ? -27.625 95.562 32.438 1 91.62 69 LEU A N 1
ATOM 529 C CA . LEU A 1 69 ? -26.453 94.75 32.625 1 91.62 69 LEU A CA 1
ATOM 530 C C . LEU A 1 69 ? -26.031 94.062 31.312 1 91.62 69 LEU A C 1
ATOM 532 O O . LEU A 1 69 ? -24.844 94 31.031 1 91.62 69 LEU A O 1
ATOM 536 N N . ALA A 1 70 ? -26.922 93.688 30.547 1 91.62 70 ALA A N 1
ATOM 537 C CA . ALA A 1 70 ? -26.641 93.062 29.25 1 91.62 70 ALA A CA 1
ATOM 538 C C . ALA A 1 70 ? -25.922 94.062 28.328 1 91.62 70 ALA A C 1
ATOM 540 O O . ALA A 1 70 ? -24.953 93.688 27.656 1 91.62 70 ALA A O 1
ATOM 541 N N . ASN A 1 71 ? -26.422 95.188 28.281 1 88.75 71 ASN A N 1
ATOM 542 C CA . ASN A 1 71 ? -25.812 96.25 27.469 1 88.75 71 ASN A CA 1
ATOM 543 C C . ASN A 1 71 ? -24.391 96.562 27.906 1 88.75 71 ASN A C 1
ATOM 545 O O . ASN A 1 71 ? -23.516 96.812 27.078 1 88.75 71 ASN A O 1
ATOM 549 N N . MET A 1 72 ? -24.219 96.562 29.234 1 88.75 72 MET A N 1
ATOM 550 C CA . MET A 1 72 ? -22.875 96.875 29.766 1 88.75 72 MET A CA 1
ATOM 551 C C . MET A 1 72 ? -21.891 95.812 29.297 1 88.75 72 MET A C 1
ATOM 553 O O . MET A 1 72 ? -20.766 96.125 28.922 1 88.75 72 MET A O 1
ATOM 557 N N . VAL A 1 73 ? -22.359 94.562 29.344 1 87.81 73 VAL A N 1
ATOM 558 C CA . VAL A 1 73 ? -21.516 93.438 28.906 1 87.81 73 VAL A CA 1
ATOM 559 C C . VAL A 1 73 ? -21.172 93.625 27.422 1 87.81 73 VAL A C 1
ATOM 561 O O . VAL A 1 73 ? -20.016 93.5 27.031 1 87.81 73 VAL A O 1
ATOM 564 N N . ASP A 1 74 ? -22.109 94 26.625 1 86.5 74 ASP A N 1
ATOM 565 C CA . ASP A 1 74 ? -21.922 94.188 25.188 1 86.5 74 ASP A CA 1
ATOM 566 C C . ASP A 1 74 ? -20.984 95.375 24.906 1 86.5 74 ASP A C 1
ATOM 568 O O . ASP A 1 74 ? -20.141 95.312 24.016 1 86.5 74 ASP A O 1
ATOM 572 N N . SER A 1 75 ? -21.188 96.375 25.641 1 85.81 75 SER A N 1
ATOM 573 C CA . SER A 1 75 ? -20.359 97.562 25.469 1 85.81 75 SER A CA 1
ATOM 574 C C . SER A 1 75 ? -18.906 97.25 25.812 1 85.81 75 SER A C 1
ATOM 576 O O . SER A 1 75 ? -17.984 97.688 25.094 1 85.81 75 SER A O 1
ATOM 578 N N . LEU A 1 76 ? -18.719 96.562 26.859 1 84.62 76 LEU A N 1
ATOM 579 C CA . LEU A 1 76 ? -17.375 96.188 27.266 1 84.62 76 LEU A CA 1
ATOM 580 C C . LEU A 1 76 ? -16.703 95.375 26.203 1 84.62 76 LEU A C 1
ATOM 582 O O . LEU A 1 76 ? -15.508 95.5 25.922 1 84.62 76 LEU A O 1
ATOM 586 N N . ARG A 1 77 ? -17.5 94.5 25.641 1 80.38 77 ARG A N 1
ATOM 587 C CA . ARG A 1 77 ? -16.969 93.625 24.594 1 80.38 77 ARG A CA 1
ATOM 588 C C . ARG A 1 77 ? -16.547 94.438 23.375 1 80.38 77 ARG A C 1
ATOM 590 O O . ARG A 1 77 ? -15.508 94.188 22.766 1 80.38 77 ARG A O 1
ATOM 597 N N . LYS A 1 78 ? -17.312 95.438 23 1 82.06 78 LYS A N 1
ATOM 598 C CA . LYS A 1 78 ? -17.016 96.25 21.859 1 82.06 78 LYS A CA 1
ATOM 599 C C . LYS A 1 78 ? -15.781 97.125 22.125 1 82.06 78 LYS A C 1
ATOM 601 O O . LYS A 1 78 ? -14.961 97.312 21.219 1 82.06 78 LYS A O 1
ATOM 606 N N . ILE A 1 79 ? -15.633 97.562 23.234 1 79 79 ILE A N 1
ATOM 607 C CA . ILE A 1 79 ? -14.477 98.375 23.609 1 79 79 ILE A CA 1
ATOM 608 C C . ILE A 1 79 ? -13.203 97.562 23.516 1 79 79 ILE A C 1
ATOM 610 O O . ILE A 1 79 ? -12.18 98.062 23.016 1 79 79 ILE A O 1
ATOM 614 N N . SER A 1 80 ? -13.352 96.438 23.969 1 73.31 80 SER A N 1
ATOM 615 C CA . SER A 1 80 ? -12.203 95.5 23.969 1 73.31 80 SER A CA 1
ATOM 616 C C . SER A 1 80 ? -11.797 95.125 22.547 1 73.31 80 SER A C 1
ATOM 618 O O . SER A 1 80 ? -10.609 95 22.25 1 73.31 80 SER A O 1
ATOM 620 N N . GLN A 1 81 ? -12.719 94.875 21.594 1 68 81 GLN A N 1
ATOM 621 C CA . GLN A 1 81 ? -12.469 94.5 20.219 1 68 81 GLN A CA 1
ATOM 622 C C . GLN A 1 81 ? -11.891 95.625 19.422 1 68 81 GLN A C 1
ATOM 624 O O . GLN A 1 81 ? -11.133 95.438 18.469 1 68 81 GLN A O 1
ATOM 629 N N . SER A 1 82 ? -12.383 96.812 19.578 1 62.53 82 SER A N 1
ATOM 630 C CA . SER A 1 82 ? -12 98 18.797 1 62.53 82 SER A CA 1
ATOM 631 C C . SER A 1 82 ? -10.555 98.375 19.078 1 62.53 82 SER A C 1
ATOM 633 O O . SER A 1 82 ? -9.969 99.188 18.328 1 62.53 82 SER A O 1
ATOM 635 N N . ALA A 1 83 ? -10.055 98.188 20.234 1 56.88 83 ALA A N 1
ATOM 636 C CA . ALA A 1 83 ? -8.75 98.75 20.547 1 56.88 83 ALA A CA 1
ATOM 637 C C . ALA A 1 83 ? -7.652 98.062 19.719 1 56.88 83 ALA A C 1
ATOM 639 O O . ALA A 1 83 ? -6.629 98.688 19.422 1 56.88 83 ALA A O 1
ATOM 640 N N . LYS A 1 84 ? -7.32 96.812 19.609 1 57.34 84 LYS A N 1
ATOM 641 C CA . LYS A 1 84 ? -6.094 96.312 19.016 1 57.34 84 LYS A CA 1
ATOM 642 C C . LYS A 1 84 ? -6.406 95.312 17.891 1 57.34 84 LYS A C 1
ATOM 644 O O . LYS A 1 84 ? -7.383 94.562 17.953 1 57.34 84 LYS A O 1
ATOM 649 N N . GLU A 1 85 ? -5.938 95.562 16.672 1 54.38 85 GLU A N 1
ATOM 650 C CA . GLU A 1 85 ? -5.91 94.938 15.352 1 54.38 85 GLU A CA 1
ATOM 651 C C . GLU A 1 85 ? -5.578 93.5 15.445 1 54.38 85 GLU A C 1
ATOM 653 O O . GLU A 1 85 ? -4.426 93.062 15.25 1 54.38 85 GLU A O 1
ATOM 658 N N . GLY A 1 86 ? -5.797 92.75 16.453 1 53.03 86 GLY A N 1
ATOM 659 C CA . GLY A 1 86 ? -5.258 91.375 16.391 1 53.03 86 GLY A CA 1
ATOM 660 C C . GLY A 1 86 ? -6.168 90.438 15.648 1 53.03 86 GLY A C 1
ATOM 661 O O . GLY A 1 86 ? -7.344 90.688 15.438 1 53.03 86 GLY A O 1
ATOM 662 N N . THR A 1 87 ? -5.75 89.562 14.805 1 57.75 87 THR A N 1
ATOM 663 C CA . THR A 1 87 ? -6.473 88.562 14.07 1 57.75 87 THR A CA 1
ATOM 664 C C . THR A 1 87 ? -7.449 87.812 14.992 1 57.75 87 THR A C 1
ATOM 666 O O . THR A 1 87 ? -7.215 87.688 16.203 1 57.75 87 THR A O 1
ATOM 669 N N . GLN A 1 88 ? -8.711 87.5 14.555 1 56.19 88 GLN A N 1
ATOM 670 C CA . GLN A 1 88 ? -9.852 86.938 15.234 1 56.19 88 GLN A CA 1
ATOM 671 C C . GLN A 1 88 ? -9.414 85.75 16.125 1 56.19 88 GLN A C 1
ATOM 673 O O . GLN A 1 88 ? -9.945 85.562 17.219 1 56.19 88 GLN A O 1
ATOM 678 N N . GLY A 1 89 ? -8.492 84.938 15.914 1 62.78 89 GLY A N 1
ATOM 679 C CA . GLY A 1 89 ? -8.086 83.75 16.672 1 62.78 89 GLY A CA 1
ATOM 680 C C . GLY A 1 89 ? -7.211 84.062 17.859 1 62.78 89 GLY A C 1
ATOM 681 O O . GLY A 1 89 ? -7.004 83.188 18.734 1 62.78 89 GLY A O 1
ATOM 682 N N . GLU A 1 90 ? -6.965 85.312 18.078 1 77.12 90 GLU A N 1
ATOM 683 C CA . GLU A 1 90 ? -6.031 85.75 19.109 1 77.12 90 GLU A CA 1
ATOM 684 C C . GLU A 1 90 ? -6.758 86.5 20.234 1 77.12 90 GLU A C 1
ATOM 686 O O . GLU A 1 90 ? -6.125 87.125 21.062 1 77.12 90 GLU A O 1
ATOM 691 N N . ARG A 1 91 ? -8.109 86.375 20.156 1 84 91 ARG A N 1
ATOM 692 C CA . ARG A 1 91 ? -8.836 87.125 21.172 1 84 91 ARG A CA 1
ATOM 693 C C . ARG A 1 91 ? -9.664 86.188 22.047 1 84 91 ARG A C 1
ATOM 695 O O . ARG A 1 91 ? -10.117 85.125 21.594 1 84 91 ARG A O 1
ATOM 702 N N . CYS A 1 92 ? -9.734 86.5 23.312 1 86.75 92 CYS A N 1
ATOM 703 C CA . CYS A 1 92 ? -10.547 85.75 24.281 1 86.75 92 CYS A CA 1
ATOM 704 C C . CYS A 1 92 ? -12.023 85.812 23.891 1 86.75 92 CYS A C 1
ATOM 706 O O . CYS A 1 92 ? -12.562 86.875 23.578 1 86.75 92 CYS A O 1
ATOM 708 N N . GLU A 1 93 ? -12.68 84.75 23.781 1 78.88 93 GLU A N 1
ATOM 709 C CA . GLU A 1 93 ? -14.086 84.688 23.391 1 78.88 93 GLU A CA 1
ATOM 710 C C . GLU A 1 93 ? -14.992 85.312 24.438 1 78.88 93 GLU A C 1
ATOM 712 O O . GLU A 1 93 ? -16.078 85.812 24.109 1 78.88 93 GLU A O 1
ATOM 717 N N . VAL A 1 94 ? -14.523 85.375 25.578 1 77.81 94 VAL A N 1
ATOM 718 C CA . VAL A 1 94 ? -15.344 85.812 26.688 1 77.81 94 VAL A CA 1
ATOM 719 C C . VAL A 1 94 ? -15.25 87.375 26.781 1 77.81 94 VAL A C 1
ATOM 721 O O . VAL A 1 94 ? -16.266 88.062 26.859 1 77.81 94 VAL A O 1
ATOM 724 N N . HIS A 1 95 ? -13.969 87.875 26.609 1 79.06 95 HIS A N 1
ATOM 725 C CA . HIS A 1 95 ? -13.766 89.25 26.906 1 79.06 95 HIS A CA 1
ATOM 726 C C . HIS A 1 95 ? -13.383 90.062 25.656 1 79.06 95 HIS A C 1
ATOM 728 O O . HIS A 1 95 ? -13.414 91.312 25.656 1 79.06 95 HIS A O 1
ATOM 734 N N . GLY A 1 96 ? -13.102 89.312 24.625 1 79 96 GLY A N 1
ATOM 735 C CA . GLY A 1 96 ? -12.711 90 23.391 1 79 96 GLY A CA 1
ATOM 736 C C . GLY A 1 96 ? -11.32 90.562 23.438 1 79 96 GLY A C 1
ATOM 737 O O . GLY A 1 96 ? -10.906 91.312 22.531 1 79 96 GLY A O 1
ATOM 738 N N . GLU A 1 97 ? -10.633 90.375 24.531 1 81.5 97 GLU A N 1
ATOM 739 C CA . GLU A 1 97 ? -9.273 90.875 24.703 1 81.5 97 GLU A CA 1
ATOM 740 C C . GLU A 1 97 ? -8.25 89.938 24.078 1 81.5 97 GLU A C 1
ATOM 742 O O . GLU A 1 97 ? -8.547 88.75 23.859 1 81.5 97 GLU A O 1
ATOM 747 N N . ARG A 1 98 ? -7.129 90.5 23.797 1 85.81 98 ARG A N 1
ATOM 748 C CA . ARG A 1 98 ? -6.059 89.688 23.25 1 85.81 98 ARG A CA 1
ATOM 749 C C . ARG A 1 98 ? -5.609 88.625 24.266 1 85.81 98 ARG A C 1
ATOM 751 O O . ARG A 1 98 ? -5.551 88.938 25.469 1 85.81 98 ARG A O 1
ATOM 758 N N . LEU A 1 99 ? -5.305 87.438 23.75 1 90.5 99 LEU A N 1
ATOM 759 C CA . LEU A 1 99 ? -4.836 86.375 24.594 1 90.5 99 LEU A CA 1
ATOM 760 C C . LEU A 1 99 ? -3.35 86.5 24.906 1 90.5 99 LEU A C 1
ATOM 762 O O . LEU A 1 99 ? -2.547 86.75 24 1 90.5 99 LEU A O 1
ATOM 766 N N . HIS A 1 100 ? -2.959 86.375 26.266 1 89.25 100 HIS A N 1
ATOM 767 C CA . HIS A 1 100 ? -1.569 86.625 26.625 1 89.25 100 HIS A CA 1
ATOM 768 C C . HIS A 1 100 ? -1.033 85.5 27.531 1 89.25 100 HIS A C 1
ATOM 770 O O . HIS A 1 100 ? 0.179 85.25 27.609 1 89.25 100 HIS A O 1
ATOM 776 N N . LEU A 1 101 ? -1.967 84.812 28.141 1 93.81 101 LEU A N 1
ATOM 777 C CA . LEU A 1 101 ? -1.508 83.938 29.203 1 93.81 101 LEU A CA 1
ATOM 778 C C . LEU A 1 101 ? -2.047 82.5 28.984 1 93.81 101 LEU A C 1
ATOM 780 O O . LEU A 1 101 ? -3.012 82.312 28.234 1 93.81 101 LEU A O 1
ATOM 784 N N . TYR A 1 102 ? -1.349 81.625 29.531 1 94.62 102 TYR A N 1
ATOM 785 C CA . TYR A 1 102 ? -1.733 80.188 29.531 1 94.62 102 TYR A CA 1
ATOM 786 C C . TYR A 1 102 ? -1.883 79.688 30.953 1 94.62 102 TYR A C 1
ATOM 788 O O . TYR A 1 102 ? -0.976 79.812 31.781 1 94.62 102 TYR A O 1
ATOM 796 N N . CYS A 1 103 ? -3.043 79.188 31.297 1 94 103 CYS A N 1
ATOM 797 C CA . CYS A 1 103 ? -3.291 78.625 32.594 1 94 103 CYS A CA 1
ATOM 798 C C . CYS A 1 103 ? -2.869 77.188 32.625 1 94 103 CYS A C 1
ATOM 800 O O . CYS A 1 103 ? -3.467 76.312 31.938 1 94 103 CYS A O 1
ATOM 802 N N . GLU A 1 104 ? -1.928 76.688 33.375 1 90.81 104 GLU A N 1
ATOM 803 C CA . GLU A 1 104 ? -1.355 75.312 33.375 1 90.81 104 GLU A CA 1
ATOM 804 C C . GLU A 1 104 ? -2.336 74.312 33.969 1 90.81 104 GLU A C 1
ATOM 806 O O . GLU A 1 104 ? -2.391 73.188 33.5 1 90.81 104 GLU A O 1
ATOM 811 N N . GLU A 1 105 ? -3.045 74.75 34.969 1 89.75 105 GLU A N 1
ATOM 812 C CA . GLU A 1 105 ? -3.965 73.812 35.656 1 89.75 105 GLU A CA 1
ATOM 813 C C . GLU A 1 105 ? -5.156 73.5 34.75 1 89.75 105 GLU A C 1
ATOM 815 O O . GLU A 1 105 ? -5.566 72.312 34.656 1 89.75 105 GLU A O 1
ATOM 820 N N . ASP A 1 106 ? -5.637 74.438 34 1 88 106 ASP A N 1
ATOM 821 C CA . ASP A 1 106 ? -6.824 74.25 33.188 1 88 106 ASP A CA 1
ATOM 822 C C . ASP A 1 106 ? -6.445 73.875 31.734 1 88 106 ASP A C 1
ATOM 824 O O . ASP A 1 106 ? -7.27 73.375 30.969 1 88 106 ASP A O 1
ATOM 828 N N . GLY A 1 107 ? -5.289 74.312 31.375 1 89.44 107 GLY A N 1
ATOM 829 C CA . GLY A 1 107 ? -4.828 74.062 30.016 1 89.44 107 GLY A CA 1
ATOM 830 C C . GLY A 1 107 ? -5.512 74.938 29 1 89.44 107 GLY A C 1
ATOM 831 O O . GLY A 1 107 ? -5.84 74.5 27.891 1 89.44 107 GLY A O 1
ATOM 832 N N . LYS A 1 108 ? -5.77 76.188 29.359 1 89.69 108 LYS A N 1
ATOM 833 C CA . LYS A 1 108 ? -6.488 77.125 28.484 1 89.69 108 LYS A CA 1
ATOM 834 C C . LYS A 1 108 ? -5.727 78.438 28.344 1 89.69 108 LYS A C 1
ATOM 836 O O . LYS A 1 108 ? -5 78.812 29.25 1 89.69 108 LYS A O 1
ATOM 841 N N . VAL A 1 109 ? -5.883 79 27.172 1 92.12 109 VAL A N 1
ATOM 842 C CA . VAL A 1 109 ? -5.316 80.312 26.922 1 92.12 109 VAL A CA 1
ATOM 843 C C . VAL A 1 109 ? -6.273 81.375 27.438 1 92.12 109 VAL A C 1
ATOM 845 O O . VAL A 1 109 ? -7.492 81.25 27.312 1 92.12 109 VAL A O 1
ATOM 848 N N . LEU A 1 110 ? -5.617 82.375 28.156 1 90.12 110 LEU A N 1
ATOM 849 C CA . LEU A 1 110 ? -6.41 83.375 28.828 1 90.12 110 LEU A CA 1
ATOM 850 C C . LEU A 1 110 ? -6.012 84.812 28.375 1 90.12 110 LEU A C 1
ATOM 852 O O . LEU A 1 110 ? -4.867 85 27.984 1 90.12 110 LEU A O 1
ATOM 856 N N . CYS A 1 111 ? -7.023 85.625 28.422 1 87.75 111 CYS A N 1
ATOM 857 C CA . CYS A 1 111 ? -6.715 87.062 28.344 1 87.75 111 CYS A CA 1
ATOM 858 C C . CYS A 1 111 ? -6.379 87.625 29.719 1 87.75 111 CYS A C 1
ATOM 860 O O . CYS A 1 111 ? -6.441 86.875 30.719 1 87.75 111 CYS A O 1
ATOM 862 N N . LEU A 1 112 ? -6.051 88.812 29.859 1 83 112 LEU A N 1
ATOM 863 C CA . LEU A 1 112 ? -5.641 89.375 31.125 1 83 112 LEU A CA 1
ATOM 864 C C . LEU A 1 112 ? -6.812 89.438 32.094 1 83 112 LEU A C 1
ATOM 866 O O . LEU A 1 112 ? -6.633 89.25 33.312 1 83 112 LEU A O 1
ATOM 870 N N . VAL A 1 113 ? -7.961 89.625 31.562 1 82.62 113 VAL A N 1
ATOM 871 C CA . VAL A 1 113 ? -9.148 89.688 32.406 1 82.62 113 VAL A CA 1
ATOM 872 C C . VAL A 1 113 ? -9.492 88.312 32.969 1 82.62 113 VAL A C 1
ATOM 874 O O . VAL A 1 113 ? -9.773 88.188 34.156 1 82.62 113 VAL A O 1
ATOM 877 N N . CYS A 1 114 ? -9.367 87.375 32.062 1 85.12 114 CYS A N 1
ATOM 878 C CA . CYS A 1 114 ? -9.633 86 32.469 1 85.12 114 CYS A CA 1
ATOM 879 C C . CYS A 1 114 ? -8.672 85.562 33.562 1 85.12 114 CYS A C 1
ATOM 881 O O . CYS A 1 114 ? -9.055 84.812 34.469 1 85.12 114 CYS A O 1
ATOM 883 N N . SER A 1 115 ? -7.449 85.938 33.531 1 85.94 115 SER A N 1
ATOM 884 C CA . SER A 1 115 ? -6.406 85.5 34.469 1 85.94 115 SER A CA 1
ATOM 885 C C . SER A 1 115 ? -6.695 86 35.875 1 85.94 115 SER A C 1
ATOM 887 O O . SER A 1 115 ? -6.281 85.375 36.844 1 85.94 115 SER A O 1
ATOM 889 N N . GLN A 1 116 ? -7.391 87.062 35.906 1 79.75 116 GLN A N 1
ATOM 890 C CA . GLN A 1 116 ? -7.664 87.688 37.188 1 79.75 116 GLN A CA 1
ATOM 891 C C . GLN A 1 116 ? -9.023 87.25 37.719 1 79.75 116 GLN A C 1
ATOM 893 O O . GLN A 1 116 ? -9.367 87.562 38.875 1 79.75 116 GLN A O 1
ATOM 898 N N . SER A 1 117 ? -9.609 86.5 36.969 1 78.12 117 SER A N 1
ATOM 899 C CA . SER A 1 117 ? -10.922 86.062 37.375 1 78.12 117 SER A CA 1
ATOM 900 C C . SER A 1 117 ? -10.805 85 38.5 1 78.12 117 SER A C 1
ATOM 902 O O . SER A 1 117 ? -9.742 84.438 38.688 1 78.12 117 SER A O 1
ATOM 904 N N . ARG A 1 118 ? -11.859 84.812 39.25 1 79.12 118 ARG A N 1
ATOM 905 C CA . ARG A 1 118 ? -11.883 83.875 40.375 1 79.12 118 ARG A CA 1
ATOM 906 C C . ARG A 1 118 ? -11.664 82.438 39.938 1 79.12 118 ARG A C 1
ATOM 908 O O . ARG A 1 118 ? -11.188 81.625 40.688 1 79.12 118 ARG A O 1
ATOM 915 N N . LYS A 1 119 ? -11.945 82.25 38.688 1 78.44 119 LYS A N 1
ATOM 916 C CA . LYS A 1 119 ? -11.828 80.938 38.156 1 78.44 119 LYS A CA 1
ATOM 917 C C . LYS A 1 119 ? -10.367 80.5 38.031 1 78.44 119 LYS A C 1
ATOM 919 O O . LYS A 1 119 ? -10.047 79.312 38.219 1 78.44 119 LYS A O 1
ATOM 924 N N . HIS A 1 120 ? -9.383 81.438 37.688 1 84.06 120 HIS A N 1
ATOM 925 C CA . HIS A 1 120 ? -7.984 81.125 37.406 1 84.06 120 HIS A CA 1
ATOM 926 C C . HIS A 1 120 ? -7.047 81.875 38.375 1 84.06 120 HIS A C 1
ATOM 928 O O . HIS A 1 120 ? -5.824 81.75 38.25 1 84.06 120 HIS A O 1
ATOM 934 N N . ARG A 1 121 ? -7.586 82.625 39.312 1 80.19 121 ARG A N 1
ATOM 935 C CA . ARG A 1 121 ? -6.816 83.5 40.188 1 80.19 121 ARG A CA 1
ATOM 936 C C . ARG A 1 121 ? -5.758 82.75 40.969 1 80.19 121 ARG A C 1
ATOM 938 O O . ARG A 1 121 ? -4.629 83.188 41.125 1 80.19 121 ARG A O 1
ATOM 945 N N . ASP A 1 122 ? -6.164 81.5 41.375 1 86.12 122 ASP A N 1
ATOM 946 C CA . ASP A 1 122 ? -5.23 80.688 42.188 1 86.12 122 ASP A CA 1
ATOM 947 C C . ASP A 1 122 ? -4.469 79.688 41.312 1 86.12 122 ASP A C 1
ATOM 949 O O . ASP A 1 122 ? -3.793 78.812 41.844 1 86.12 122 ASP A O 1
ATOM 953 N N . HIS A 1 123 ? -4.566 79.875 40.031 1 89.94 123 HIS A N 1
ATOM 954 C CA . HIS A 1 123 ? -3.867 78.938 39.125 1 89.94 123 HIS A CA 1
ATOM 955 C C . HIS A 1 123 ? -2.539 79.562 38.656 1 89.94 123 HIS A C 1
ATOM 957 O O . HIS A 1 123 ? -2.338 80.75 38.719 1 89.94 123 HIS A O 1
ATOM 963 N N . SER A 1 124 ? -1.603 78.625 38.25 1 91.56 124 SER A N 1
ATOM 964 C CA . SER A 1 124 ? -0.338 79.062 37.688 1 91.56 124 SER A CA 1
ATOM 965 C C . SER A 1 124 ? -0.507 79.5 36.219 1 91.56 124 SER A C 1
ATOM 967 O O . SER A 1 124 ? -0.881 78.625 35.375 1 91.56 124 SER A O 1
ATOM 969 N N . THR A 1 125 ? -0.32 80.812 35.938 1 93 125 THR A N 1
ATOM 970 C CA . THR A 1 125 ? -0.437 81.312 34.562 1 93 125 THR A CA 1
ATOM 971 C C . THR A 1 125 ? 0.925 81.75 34.031 1 93 125 THR A C 1
ATOM 973 O O . THR A 1 125 ? 1.745 82.25 34.781 1 93 125 THR A O 1
ATOM 976 N N . VAL A 1 126 ? 1.171 81.312 32.812 1 94 126 VAL A N 1
ATOM 977 C CA . VAL A 1 126 ? 2.426 81.688 32.156 1 94 126 VAL A CA 1
ATOM 978 C C . VAL A 1 126 ? 2.139 82.375 30.812 1 94 126 VAL A C 1
ATOM 980 O O . VAL A 1 126 ? 1.072 82.125 30.219 1 94 126 VAL A O 1
ATOM 983 N N . PRO A 1 127 ? 3.104 83.25 30.359 1 94.69 127 PRO A N 1
ATOM 984 C CA . PRO A 1 127 ? 2.912 83.812 29.031 1 94.69 127 PRO A CA 1
ATOM 985 C C . PRO A 1 127 ? 2.775 82.75 27.953 1 94.69 127 PRO A C 1
ATOM 987 O O . PRO A 1 127 ? 3.416 81.688 28.031 1 94.69 127 PRO A O 1
ATOM 990 N N . ILE A 1 128 ? 2.041 83 27 1 93.25 128 ILE A N 1
ATOM 991 C CA . ILE A 1 128 ? 1.719 82.062 25.922 1 93.25 128 ILE A CA 1
ATOM 992 C C . ILE A 1 128 ? 3.004 81.562 25.266 1 93.25 128 ILE A C 1
ATOM 994 O O . ILE A 1 128 ? 3.16 80.375 24.984 1 93.25 128 ILE A O 1
ATOM 998 N N . GLU A 1 129 ? 3.889 82.438 24.938 1 92.81 129 GLU A N 1
ATOM 999 C CA . GLU A 1 129 ? 5.125 82.125 24.25 1 92.81 129 GLU A CA 1
ATOM 1000 C C . GLU A 1 129 ? 5.977 81.125 25.078 1 92.81 129 GLU A C 1
ATOM 1002 O O . GLU A 1 129 ? 6.586 80.25 24.531 1 92.81 129 GLU A O 1
ATOM 1007 N N . GLU A 1 130 ? 5.945 81.375 26.375 1 94.88 130 GLU A N 1
ATOM 1008 C CA . GLU A 1 130 ? 6.703 80.5 27.266 1 94.88 130 GLU A CA 1
ATOM 1009 C C . GLU A 1 130 ? 6.07 79.125 27.344 1 94.88 130 GLU A C 1
ATOM 1011 O O . GLU A 1 130 ? 6.773 78.125 27.312 1 94.88 130 GLU A O 1
ATOM 1016 N N . ALA A 1 131 ? 4.801 79.062 27.547 1 95 131 ALA A N 1
ATOM 1017 C CA . ALA A 1 131 ? 4.082 77.812 27.578 1 95 131 ALA A CA 1
ATOM 1018 C C . ALA A 1 131 ? 4.258 77.062 26.25 1 95 131 ALA A C 1
ATOM 1020 O O . ALA A 1 131 ? 4.473 75.812 26.25 1 95 131 ALA A O 1
ATOM 1021 N N . ALA A 1 132 ? 4.141 77.75 25.094 1 94.94 132 ALA A N 1
ATOM 1022 C CA . ALA A 1 132 ? 4.281 77.125 23.766 1 94.94 132 ALA A CA 1
ATOM 1023 C C . ALA A 1 132 ? 5.656 76.5 23.609 1 94.94 132 ALA A C 1
ATOM 1025 O O . ALA A 1 132 ? 5.773 75.438 23.031 1 94.94 132 ALA A O 1
ATOM 1026 N N . GLN A 1 133 ? 6.676 77.188 24.047 1 95.06 133 GLN A N 1
ATOM 1027 C CA . GLN A 1 133 ? 8.031 76.625 23.953 1 95.06 133 GLN A CA 1
ATOM 1028 C C . GLN A 1 133 ? 8.172 75.375 24.766 1 95.06 133 GLN A C 1
ATOM 1030 O O . GLN A 1 133 ? 8.766 74.375 24.297 1 95.06 133 GLN A O 1
ATOM 1035 N N . GLU A 1 134 ? 7.641 75.438 26 1 95 134 GLU A N 1
ATOM 1036 C CA . GLU A 1 134 ? 7.711 74.25 26.859 1 95 134 GLU A CA 1
ATOM 1037 C C . GLU A 1 134 ? 6.996 73.062 26.234 1 95 134 GLU A C 1
ATOM 1039 O O . GLU A 1 134 ? 7.539 71.938 26.203 1 95 134 GLU A O 1
ATOM 1044 N N . TYR A 1 135 ? 5.816 73.312 25.75 1 95.94 135 TYR A N 1
ATOM 1045 C CA . TYR A 1 135 ? 5.023 72.188 25.219 1 95.94 135 TYR A CA 1
ATOM 1046 C C . TYR A 1 135 ? 5.523 71.812 23.844 1 95.94 135 TYR A C 1
ATOM 1048 O O . TYR A 1 135 ? 5.309 70.625 23.422 1 95.94 135 TYR A O 1
ATOM 1056 N N . GLN A 1 136 ? 6.176 72.688 23.125 1 95.62 136 GLN A N 1
ATOM 1057 C CA . GLN A 1 136 ? 6.848 72.312 21.875 1 95.62 136 GLN A CA 1
ATOM 1058 C C . GLN A 1 136 ? 7.906 71.25 22.141 1 95.62 136 GLN A C 1
ATOM 1060 O O . GLN A 1 136 ? 8.023 70.25 21.359 1 95.62 136 GLN A O 1
ATOM 1065 N N . GLU A 1 137 ? 8.625 71.438 23.172 1 95.62 137 GLU A N 1
ATOM 1066 C CA . GLU A 1 137 ? 9.656 70.438 23.531 1 95.62 137 GLU A CA 1
ATOM 1067 C C . GLU A 1 137 ? 9.031 69.125 23.922 1 95.62 137 GLU A C 1
ATOM 1069 O O . GLU A 1 137 ? 9.539 68.062 23.531 1 95.62 137 GLU A O 1
ATOM 1074 N N . LYS A 1 138 ? 7.898 69.188 24.641 1 95.19 138 LYS A N 1
ATOM 1075 C CA . LYS A 1 138 ? 7.211 67.938 25.047 1 95.19 138 LYS A CA 1
ATOM 1076 C C . LYS A 1 138 ? 6.637 67.188 23.828 1 95.19 138 LYS A C 1
ATOM 1078 O O . LYS A 1 138 ? 6.668 66 23.781 1 95.19 138 LYS A O 1
ATOM 1083 N N . LEU A 1 139 ? 6.129 68 22.875 1 95.5 139 LEU A N 1
ATOM 1084 C CA . LEU A 1 139 ? 5.57 67.438 21.672 1 95.5 139 LEU A CA 1
ATOM 1085 C C . LEU A 1 139 ? 6.66 66.75 20.844 1 95.5 139 LEU A C 1
ATOM 1087 O O . LEU A 1 139 ? 6.449 65.688 20.297 1 95.5 139 LEU A O 1
ATOM 1091 N N . GLN A 1 140 ? 7.84 67.375 20.75 1 95.31 140 GLN A N 1
ATOM 1092 C CA . GLN A 1 140 ? 8.953 66.812 20 1 95.31 140 GLN A CA 1
ATOM 1093 C C . GLN A 1 140 ? 9.422 65.5 20.609 1 95.31 140 GLN A C 1
ATOM 1095 O O . GLN A 1 140 ? 9.75 64.562 19.891 1 95.31 140 GLN A O 1
ATOM 1100 N N . LEU A 1 141 ? 9.422 65.438 21.922 1 95.56 141 LEU A N 1
ATOM 1101 C CA . LEU A 1 141 ? 9.797 64.25 22.609 1 95.56 141 LEU A CA 1
ATOM 1102 C C . LEU A 1 141 ? 8.773 63.125 22.344 1 95.56 141 LEU A C 1
ATOM 1104 O O . LEU A 1 141 ? 9.141 61.969 22.094 1 95.56 141 LEU A O 1
ATOM 1108 N N . ALA A 1 142 ? 7.516 63.5 22.422 1 95.69 142 ALA A N 1
ATOM 1109 C CA . ALA A 1 142 ? 6.445 62.531 22.156 1 95.69 142 ALA A CA 1
ATOM 1110 C C . ALA A 1 142 ? 6.508 62.031 20.734 1 95.69 142 ALA A C 1
ATOM 1112 O O . ALA A 1 142 ? 6.301 60.812 20.484 1 95.69 142 ALA A O 1
ATOM 1113 N N . LEU A 1 143 ? 6.82 62.906 19.812 1 95.62 143 LEU A N 1
ATOM 1114 C CA . LEU A 1 143 ? 6.938 62.531 18.406 1 95.62 143 LEU A CA 1
ATOM 1115 C C . LEU A 1 143 ? 8.078 61.531 18.188 1 95.62 143 LEU A C 1
ATOM 1117 O O . LEU A 1 143 ? 7.941 60.594 17.406 1 95.62 143 LEU A O 1
ATOM 1121 N N . GLY A 1 144 ? 9.164 61.75 18.859 1 95.31 144 GLY A N 1
ATOM 1122 C CA . GLY A 1 144 ? 10.273 60.812 18.766 1 95.31 144 GLY A CA 1
ATOM 1123 C C . GLY A 1 144 ? 9.922 59.406 19.234 1 95.31 144 GLY A C 1
ATOM 1124 O O . GLY A 1 144 ? 10.281 58.438 18.578 1 95.31 144 GLY A O 1
ATOM 1125 N N . LYS A 1 145 ? 9.164 59.344 20.359 1 95.56 145 LYS A N 1
ATOM 1126 C CA . LYS A 1 145 ? 8.727 58.062 20.891 1 95.56 145 LYS A CA 1
ATOM 1127 C C . LYS A 1 145 ? 7.762 57.375 19.922 1 95.56 145 LYS A C 1
ATOM 1129 O O . LYS A 1 145 ? 7.863 56.156 19.688 1 95.56 145 LYS A O 1
ATOM 1134 N N . LEU A 1 146 ? 6.867 58.094 19.344 1 96 146 LEU A N 1
ATOM 1135 C CA . LEU A 1 146 ? 5.867 57.562 18.438 1 96 146 LEU A CA 1
ATOM 1136 C C . LEU A 1 146 ? 6.516 57.062 17.141 1 96 146 LEU A C 1
ATOM 1138 O O . LEU A 1 146 ? 6.094 56.062 16.578 1 96 146 LEU A O 1
ATOM 1142 N N . ARG A 1 147 ? 7.543 57.781 16.75 1 95.62 147 ARG A N 1
ATOM 1143 C CA . ARG A 1 147 ? 8.25 57.375 15.539 1 95.62 147 ARG A CA 1
ATOM 1144 C C . ARG A 1 147 ? 8.953 56.031 15.742 1 95.62 147 ARG A C 1
ATOM 1146 O O . ARG A 1 147 ? 9.023 55.219 14.82 1 95.62 147 ARG A O 1
ATOM 1153 N N . THR A 1 148 ? 9.5 55.875 16.891 1 95.12 148 THR A N 1
ATOM 1154 C CA . THR A 1 148 ? 10.109 54.594 17.203 1 95.12 148 THR A CA 1
ATOM 1155 C C . THR A 1 148 ? 9.07 53.469 17.172 1 95.12 148 THR A C 1
ATOM 1157 O O . THR A 1 148 ? 9.336 52.375 16.641 1 95.12 148 THR A O 1
ATOM 1160 N N . LYS A 1 149 ? 7.895 53.719 17.703 1 94.06 149 LYS A N 1
ATOM 1161 C CA . LYS A 1 149 ? 6.801 52.75 17.688 1 94.06 149 LYS A CA 1
ATOM 1162 C C . LYS A 1 149 ? 6.324 52.5 16.25 1 94.06 149 LYS A C 1
ATOM 1164 O O . LYS A 1 149 ? 5.941 51.375 15.914 1 94.06 149 LYS A O 1
ATOM 1169 N N . GLN A 1 150 ? 6.41 53.562 15.453 1 94.62 150 GLN A N 1
ATOM 1170 C CA . GLN A 1 150 ? 6.027 53.438 14.055 1 94.62 150 GLN A CA 1
ATOM 1171 C C . GLN A 1 150 ? 6.98 52.5 13.305 1 94.62 150 GLN A C 1
ATOM 1173 O O . GLN A 1 150 ? 6.551 51.688 12.508 1 94.62 150 GLN A O 1
ATOM 1178 N N . GLU A 1 151 ? 8.211 52.656 13.539 1 94.75 151 GLU A N 1
ATOM 1179 C CA . GLU A 1 151 ? 9.203 51.812 12.914 1 94.75 151 GLU A CA 1
ATOM 1180 C C . GLU A 1 151 ? 8.984 50.344 13.312 1 94.75 151 GLU A C 1
ATOM 1182 O O . GLU A 1 151 ? 9.109 49.438 12.477 1 94.75 151 GLU A O 1
ATOM 1187 N N . LEU A 1 152 ? 8.688 50.156 14.586 1 92.81 152 LEU A N 1
ATOM 1188 C CA . LEU A 1 152 ? 8.438 48.812 15.07 1 92.81 152 LEU A CA 1
ATOM 1189 C C . LEU A 1 152 ? 7.199 48.219 14.398 1 92.81 152 LEU A C 1
ATOM 1191 O O . LEU A 1 152 ? 7.199 47.031 14.016 1 92.81 152 LEU A O 1
ATOM 1195 N N . ALA A 1 153 ? 6.148 48.969 14.234 1 92.31 153 ALA A N 1
ATOM 1196 C CA . ALA A 1 153 ? 4.922 48.5 13.586 1 92.31 153 ALA A CA 1
ATOM 1197 C C . ALA A 1 153 ? 5.18 48.125 12.133 1 92.31 153 ALA A C 1
ATOM 1199 O O . ALA A 1 153 ? 4.641 47.125 11.641 1 92.31 153 ALA A O 1
ATOM 1200 N N . GLU A 1 154 ? 5.965 48.938 11.477 1 93.06 154 GLU A N 1
ATOM 1201 C CA . GLU A 1 154 ? 6.297 48.656 10.078 1 93.06 154 GLU A CA 1
ATOM 1202 C C . GLU A 1 154 ? 7.074 47.344 9.953 1 93.06 154 GLU A C 1
ATOM 1204 O O . GLU A 1 154 ? 6.844 46.562 9.016 1 93.06 154 GLU A O 1
ATOM 1209 N N . LYS A 1 155 ? 7.992 47.188 10.883 1 93.31 155 LYS A N 1
ATOM 1210 C CA . LYS A 1 155 ? 8.758 45.938 10.867 1 93.31 155 LYS A CA 1
ATOM 1211 C C . LYS A 1 155 ? 7.848 44.719 11.086 1 93.31 155 LYS A C 1
ATOM 1213 O O . LYS A 1 155 ? 8.023 43.688 10.453 1 93.31 155 LYS A O 1
ATOM 1218 N N . LEU A 1 156 ? 6.902 44.844 11.953 1 92.81 156 LEU A N 1
ATOM 1219 C CA . LEU A 1 156 ? 5.965 43.75 12.234 1 92.81 156 LEU A CA 1
ATOM 1220 C C . LEU A 1 156 ? 5.074 43.469 11.031 1 92.81 156 LEU A C 1
ATOM 1222 O O . LEU A 1 156 ? 4.73 42.312 10.758 1 92.81 156 LEU A O 1
ATOM 1226 N N . GLU A 1 157 ? 4.719 44.531 10.305 1 92.62 157 GLU A N 1
ATOM 1227 C CA . GLU A 1 157 ? 3.912 44.375 9.094 1 92.62 157 GLU A CA 1
ATOM 1228 C C . GLU A 1 157 ? 4.66 43.562 8.031 1 92.62 157 GLU A C 1
ATOM 1230 O O . GLU A 1 157 ? 4.078 42.688 7.379 1 92.62 157 GLU A O 1
ATOM 1235 N N . VAL A 1 158 ? 5.91 43.969 7.895 1 93.38 158 VAL A N 1
ATOM 1236 C CA . VAL A 1 158 ? 6.734 43.25 6.926 1 93.38 158 VAL A CA 1
ATOM 1237 C C . VAL A 1 158 ? 6.891 41.781 7.359 1 93.38 158 VAL A C 1
ATOM 1239 O O . VAL A 1 158 ? 6.859 40.875 6.531 1 93.38 158 VAL A O 1
ATOM 1242 N N . ASP A 1 159 ? 7.039 41.562 8.664 1 92.88 159 ASP A N 1
ATOM 1243 C CA . ASP A 1 159 ? 7.203 40.188 9.195 1 92.88 159 ASP A CA 1
ATOM 1244 C C . ASP A 1 159 ? 5.973 39.344 8.906 1 92.88 159 ASP A C 1
ATOM 1246 O O . ASP A 1 159 ? 6.094 38.188 8.461 1 92.88 159 ASP A O 1
ATOM 1250 N N . VAL A 1 160 ? 4.828 39.844 9.133 1 93.25 160 VAL A N 1
ATOM 1251 C CA . VAL A 1 160 ? 3.584 39.125 8.906 1 93.25 160 VAL A CA 1
ATOM 1252 C C . VAL A 1 160 ? 3.422 38.812 7.422 1 93.25 160 VAL A C 1
ATOM 1254 O O . VAL A 1 160 ? 3.004 37.719 7.043 1 93.25 160 VAL A O 1
ATOM 1257 N N . ALA A 1 161 ? 3.736 39.812 6.609 1 93.06 161 ALA A N 1
ATOM 1258 C CA . ALA A 1 161 ? 3.643 39.625 5.164 1 93.06 161 ALA A CA 1
ATOM 1259 C C . ALA A 1 161 ? 4.598 38.531 4.688 1 93.06 161 ALA A C 1
ATOM 1261 O O . ALA A 1 161 ? 4.25 37.75 3.814 1 93.06 161 ALA A O 1
ATOM 1262 N N . THR A 1 162 ? 5.773 38.594 5.242 1 93.62 162 THR A N 1
ATOM 1263 C CA . THR A 1 162 ? 6.766 37.594 4.883 1 93.62 162 THR A CA 1
ATOM 1264 C C . THR A 1 162 ? 6.316 36.219 5.328 1 93.62 162 THR A C 1
ATOM 1266 O O . THR A 1 162 ? 6.465 35.219 4.59 1 93.62 162 THR A O 1
ATOM 1269 N N . LYS A 1 163 ? 5.758 36.094 6.527 1 92.81 163 LYS A N 1
ATOM 1270 C CA . LYS A 1 163 ? 5.266 34.812 7.039 1 92.81 163 LYS A CA 1
ATOM 1271 C C . LYS A 1 163 ? 4.117 34.281 6.188 1 92.81 163 LYS A C 1
ATOM 1273 O O . LYS A 1 163 ? 4.02 33.094 5.949 1 92.81 163 LYS A O 1
ATOM 1278 N N . ARG A 1 164 ? 3.307 35.156 5.746 1 93.56 164 ARG A N 1
ATOM 1279 C CA . ARG A 1 164 ? 2.199 34.781 4.871 1 93.56 164 ARG A CA 1
ATOM 1280 C C . ARG A 1 164 ? 2.711 34.219 3.549 1 93.56 164 ARG A C 1
ATOM 1282 O O . ARG A 1 164 ? 2.229 33.188 3.076 1 93.56 164 ARG A O 1
ATOM 1289 N N . ALA A 1 165 ? 3.662 34.938 3 1 94.38 165 ALA A N 1
ATOM 1290 C CA . ALA A 1 165 ? 4.254 34.469 1.744 1 94.38 165 ALA A CA 1
ATOM 1291 C C . ALA A 1 165 ? 4.961 33.156 1.922 1 94.38 165 ALA A C 1
ATOM 1293 O O . ALA A 1 165 ? 4.859 32.25 1.066 1 94.38 165 ALA A O 1
ATOM 1294 N N . ASP A 1 166 ? 5.664 33.031 2.982 1 92.5 166 ASP A N 1
ATOM 1295 C CA . ASP A 1 166 ? 6.371 31.797 3.281 1 92.5 166 ASP A CA 1
ATOM 1296 C C . ASP A 1 166 ? 5.391 30.625 3.459 1 92.5 166 ASP A C 1
ATOM 1298 O O . ASP A 1 166 ? 5.664 29.516 3.031 1 92.5 166 ASP A O 1
ATOM 1302 N N . TRP A 1 167 ? 4.355 30.891 4.102 1 93.38 167 TRP A N 1
ATOM 1303 C CA . TRP A 1 167 ? 3.344 29.875 4.316 1 93.38 167 TRP A CA 1
ATOM 1304 C C . TRP A 1 167 ? 2.777 29.375 2.99 1 93.38 167 TRP A C 1
ATOM 1306 O O . TRP A 1 167 ? 2.654 28.172 2.77 1 93.38 167 TRP A O 1
ATOM 1316 N N . LYS A 1 168 ? 2.506 30.266 2.111 1 94.12 168 LYS A N 1
ATOM 1317 C CA . LYS A 1 168 ? 1.987 29.891 0.797 1 94.12 168 LYS A CA 1
ATOM 1318 C C . LYS A 1 168 ? 2.988 29.031 0.033 1 94.12 168 LYS A C 1
ATOM 1320 O O . LYS A 1 168 ? 2.609 28.031 -0.584 1 94.12 168 LYS A O 1
ATOM 1325 N N . ARG A 1 169 ? 4.172 29.422 0.101 1 92.62 169 ARG A N 1
ATOM 1326 C CA . ARG A 1 169 ? 5.234 28.672 -0.569 1 92.62 169 ARG A CA 1
ATOM 1327 C C . ARG A 1 169 ? 5.383 27.281 0.029 1 92.62 169 ARG A C 1
ATOM 1329 O O . ARG A 1 169 ? 5.5 26.297 -0.702 1 92.62 169 ARG A O 1
ATOM 1336 N N . LYS A 1 170 ? 5.387 27.219 1.331 1 90.75 170 LYS A N 1
ATOM 1337 C CA . LYS A 1 170 ? 5.527 25.953 2.037 1 90.75 170 LYS A CA 1
ATOM 1338 C C . LYS A 1 170 ? 4.402 24.984 1.668 1 90.75 170 LYS A C 1
ATOM 1340 O O . LYS A 1 170 ? 4.641 23.797 1.437 1 90.75 170 LYS A O 1
ATOM 1345 N N . VAL A 1 171 ? 3.254 25.484 1.627 1 93.62 171 VAL A N 1
ATOM 1346 C CA . VAL A 1 171 ? 2.09 24.656 1.311 1 93.62 171 VAL A CA 1
ATOM 1347 C C . VAL A 1 171 ? 2.18 24.172 -0.133 1 93.62 171 VAL A C 1
ATOM 1349 O O . VAL A 1 171 ? 1.897 23 -0.419 1 93.62 171 VAL A O 1
ATOM 1352 N N . GLU A 1 172 ? 2.555 25.078 -1.008 1 94.38 172 GLU A N 1
ATOM 1353 C CA . GLU A 1 172 ? 2.686 24.703 -2.412 1 94.38 172 GLU A CA 1
ATOM 1354 C C . GLU A 1 172 ? 3.73 23.609 -2.596 1 94.38 172 GLU A C 1
ATOM 1356 O O . GLU A 1 172 ? 3.521 22.656 -3.363 1 94.38 172 GLU A O 1
ATOM 1361 N N . MET A 1 173 ? 4.789 23.75 -1.929 1 91.44 173 MET A N 1
ATOM 1362 C CA . MET A 1 173 ? 5.852 22.75 -2.004 1 91.44 173 MET A CA 1
ATOM 1363 C C . MET A 1 173 ? 5.375 21.406 -1.442 1 91.44 173 MET A C 1
ATOM 1365 O O . MET A 1 173 ? 5.703 20.344 -1.982 1 91.44 173 MET A O 1
ATOM 1369 N N . HIS A 1 174 ? 4.641 21.5 -0.415 1 93 174 HIS A N 1
ATOM 1370 C CA . HIS A 1 174 ? 4.117 20.281 0.187 1 93 174 HIS A CA 1
ATOM 1371 C C . HIS A 1 174 ? 3.121 19.594 -0.742 1 93 174 HIS A C 1
ATOM 1373 O O . HIS A 1 174 ? 3.086 18.359 -0.817 1 93 174 HIS A O 1
ATOM 1379 N N . LYS A 1 175 ? 2.295 20.359 -1.395 1 94.94 175 LYS A N 1
ATOM 1380 C CA . LYS A 1 175 ? 1.371 19.797 -2.379 1 94.94 175 LYS A CA 1
ATOM 1381 C C . LYS A 1 175 ? 2.121 19.031 -3.465 1 94.94 175 LYS A C 1
ATOM 1383 O O . LYS A 1 175 ? 1.726 17.938 -3.836 1 94.94 175 LYS A O 1
ATOM 1388 N N . LEU A 1 176 ? 3.189 19.625 -3.91 1 93.69 176 LEU A N 1
ATOM 1389 C CA . LEU A 1 176 ? 4.004 19 -4.945 1 93.69 176 LEU A CA 1
ATOM 1390 C C . LEU A 1 176 ? 4.629 17.703 -4.438 1 93.69 176 LEU A C 1
ATOM 1392 O O . LEU A 1 176 ? 4.723 16.734 -5.176 1 93.69 176 LEU A O 1
ATOM 1396 N N . ARG A 1 177 ? 4.957 17.75 -3.24 1 91.94 177 ARG A N 1
ATOM 1397 C CA . ARG A 1 177 ? 5.562 16.562 -2.645 1 91.94 177 ARG A CA 1
ATOM 1398 C C . ARG A 1 177 ? 4.547 15.438 -2.527 1 91.94 177 ARG A C 1
ATOM 1400 O O . ARG A 1 177 ? 4.863 14.281 -2.812 1 91.94 177 ARG A O 1
ATOM 1407 N N . ILE A 1 178 ? 3.4 15.711 -2.047 1 93.75 178 ILE A N 1
ATOM 1408 C CA . ILE A 1 178 ? 2.336 14.719 -1.95 1 93.75 178 ILE A CA 1
ATOM 1409 C C . ILE A 1 178 ? 2.088 14.086 -3.32 1 93.75 178 ILE A C 1
ATOM 1411 O O . ILE A 1 178 ? 2.064 12.867 -3.453 1 93.75 178 ILE A O 1
ATOM 1415 N N . HIS A 1 179 ? 2.008 14.945 -4.324 1 95.62 179 HIS A N 1
ATOM 1416 C CA . HIS A 1 179 ? 1.778 14.461 -5.68 1 95.62 179 HIS A CA 1
ATOM 1417 C C . HIS A 1 179 ? 2.91 13.547 -6.137 1 95.62 179 HIS A C 1
ATOM 1419 O O . HIS A 1 179 ? 2.664 12.492 -6.734 1 95.62 179 HIS A O 1
ATOM 1425 N N . ALA A 1 180 ? 4.051 13.953 -5.848 1 93.38 180 ALA A N 1
ATOM 1426 C CA . ALA A 1 180 ? 5.219 13.18 -6.277 1 93.38 180 ALA A CA 1
ATOM 1427 C C . ALA A 1 180 ? 5.25 11.812 -5.605 1 93.38 180 ALA A C 1
ATOM 1429 O O . ALA A 1 180 ? 5.551 10.805 -6.246 1 93.38 180 ALA A O 1
ATOM 1430 N N . GLU A 1 181 ? 4.938 11.766 -4.34 1 93.81 181 GLU A N 1
ATOM 1431 C CA . GLU A 1 181 ? 4.934 10.516 -3.592 1 93.81 181 GLU A CA 1
ATOM 1432 C C . GLU A 1 181 ? 3.869 9.555 -4.125 1 93.81 181 GLU A C 1
ATOM 1434 O O . GLU A 1 181 ? 4.137 8.367 -4.309 1 93.81 181 GLU A O 1
ATOM 1439 N N . PHE A 1 182 ? 2.703 10.047 -4.34 1 96.19 182 PHE A N 1
ATOM 1440 C CA . PHE A 1 182 ? 1.621 9.203 -4.84 1 96.19 182 PHE A CA 1
ATOM 1441 C C . PHE A 1 182 ? 1.903 8.742 -6.262 1 96.19 182 PHE A C 1
ATOM 1443 O O . PHE A 1 182 ? 1.575 7.613 -6.633 1 96.19 182 PHE A O 1
ATOM 1450 N N . MET A 1 183 ? 2.506 9.641 -7.059 1 94.88 183 MET A N 1
ATOM 1451 C CA . MET A 1 183 ? 2.877 9.273 -8.422 1 94.88 183 MET A CA 1
ATOM 1452 C C . MET A 1 183 ? 3.9 8.141 -8.414 1 94.88 183 MET A C 1
ATOM 1454 O O . MET A 1 183 ? 3.816 7.219 -9.227 1 94.88 183 MET A O 1
ATOM 1458 N N . GLN A 1 184 ? 4.812 8.25 -7.574 1 93 184 GLN A N 1
ATOM 1459 C CA . GLN A 1 184 ? 5.812 7.195 -7.426 1 93 184 GLN A CA 1
ATOM 1460 C C . GLN A 1 184 ? 5.156 5.859 -7.086 1 93 184 GLN A C 1
ATOM 1462 O O . GLN A 1 184 ? 5.523 4.824 -7.641 1 93 184 GLN A O 1
ATOM 1467 N N . GLN A 1 185 ? 4.227 5.898 -6.156 1 94.75 185 GLN A N 1
ATOM 1468 C CA . GLN A 1 185 ? 3.525 4.68 -5.762 1 94.75 185 GLN A CA 1
ATOM 1469 C C . GLN A 1 185 ? 2.697 4.125 -6.918 1 94.75 185 GLN A C 1
ATOM 1471 O O . GLN A 1 185 ? 2.641 2.908 -7.117 1 94.75 185 GLN A O 1
ATOM 1476 N N . LYS A 1 186 ? 2.07 4.969 -7.672 1 95.69 186 LYS A N 1
ATOM 1477 C CA . LYS A 1 186 ? 1.29 4.539 -8.828 1 95.69 186 LYS A CA 1
ATOM 1478 C C . LYS A 1 186 ? 2.176 3.861 -9.867 1 95.69 186 LYS A C 1
ATOM 1480 O O . LYS A 1 186 ? 1.796 2.838 -10.445 1 95.69 186 LYS A O 1
ATOM 1485 N N . ASN A 1 187 ? 3.32 4.398 -10.031 1 94.81 187 ASN A N 1
ATOM 1486 C CA . ASN A 1 187 ? 4.273 3.799 -10.961 1 94.81 187 ASN A CA 1
ATOM 1487 C C . ASN A 1 187 ? 4.738 2.428 -10.477 1 94.81 187 ASN A C 1
ATOM 1489 O O . ASN A 1 187 ? 4.844 1.49 -11.273 1 94.81 187 ASN A O 1
ATOM 1493 N N . PHE A 1 188 ? 4.965 2.373 -9.297 1 94.56 188 PHE A N 1
ATOM 1494 C CA . PHE A 1 188 ? 5.367 1.096 -8.727 1 94.56 188 PHE A CA 1
ATOM 1495 C C . PHE A 1 188 ? 4.277 0.047 -8.914 1 94.56 188 PHE A C 1
ATOM 1497 O O . PHE A 1 188 ? 4.57 -1.104 -9.25 1 94.56 188 PHE A O 1
ATOM 1504 N N . LEU A 1 189 ? 3.078 0.411 -8.633 1 95.81 189 LEU A N 1
ATOM 1505 C CA . LEU A 1 189 ? 1.953 -0.502 -8.797 1 95.81 189 LEU A CA 1
ATOM 1506 C C . LEU A 1 189 ? 1.873 -1.008 -10.234 1 95.81 189 LEU A C 1
ATOM 1508 O O . LEU A 1 189 ? 1.635 -2.195 -10.469 1 95.81 189 LEU A O 1
ATOM 1512 N N . ALA A 1 190 ? 2.059 -0.088 -11.18 1 95.75 190 ALA A N 1
ATOM 1513 C CA . ALA A 1 190 ? 2.023 -0.469 -12.586 1 95.75 190 ALA A CA 1
ATOM 1514 C C . ALA A 1 190 ? 3.119 -1.481 -12.906 1 95.75 190 ALA A C 1
ATOM 1516 O O . ALA A 1 190 ? 2.879 -2.461 -13.625 1 95.75 190 ALA A O 1
ATOM 1517 N N . GLU A 1 191 ? 4.262 -1.261 -12.375 1 95.12 191 GLU A N 1
ATOM 1518 C CA . GLU A 1 191 ? 5.383 -2.172 -12.594 1 95.12 191 GLU A CA 1
ATOM 1519 C C . GLU A 1 191 ? 5.121 -3.533 -11.953 1 95.12 191 GLU A C 1
ATOM 1521 O O . GLU A 1 191 ? 5.414 -4.57 -12.555 1 95.12 191 GLU A O 1
ATOM 1526 N N . GLU A 1 192 ? 4.637 -3.465 -10.766 1 93.62 192 GLU A N 1
ATOM 1527 C CA . GLU A 1 192 ? 4.344 -4.703 -10.055 1 93.62 192 GLU A CA 1
ATOM 1528 C C . GLU A 1 192 ? 3.26 -5.508 -10.766 1 93.62 192 GLU A C 1
ATOM 1530 O O . GLU A 1 192 ? 3.34 -6.738 -10.836 1 93.62 192 GLU A O 1
ATOM 1535 N N . GLU A 1 193 ? 2.219 -4.855 -11.242 1 95.5 193 GLU A N 1
ATOM 1536 C CA . GLU A 1 193 ? 1.177 -5.531 -12.008 1 95.5 193 GLU A CA 1
ATOM 1537 C C . GLU A 1 193 ? 1.761 -6.242 -13.227 1 95.5 193 GLU A C 1
ATOM 1539 O O . GLU A 1 193 ? 1.455 -7.41 -13.477 1 95.5 193 GLU A O 1
ATOM 1544 N N . GLN A 1 194 ? 2.617 -5.527 -13.969 1 96.19 194 GLN A N 1
ATOM 1545 C CA . GLN A 1 194 ? 3.24 -6.102 -15.156 1 96.19 194 GLN A CA 1
ATOM 1546 C C . GLN A 1 194 ? 4.109 -7.301 -14.797 1 96.19 194 GLN A C 1
ATOM 1548 O O . GLN A 1 194 ? 4.117 -8.305 -15.516 1 96.19 194 GLN A O 1
ATOM 1553 N N . ARG A 1 195 ? 4.816 -7.18 -13.719 1 94.81 195 ARG A N 1
ATOM 1554 C CA . ARG A 1 195 ? 5.668 -8.281 -13.273 1 94.81 195 ARG A CA 1
ATOM 1555 C C . ARG A 1 195 ? 4.844 -9.523 -12.977 1 94.81 195 ARG A C 1
ATOM 1557 O O . ARG A 1 195 ? 5.215 -10.633 -13.375 1 94.81 195 ARG A O 1
ATOM 1564 N N . GLN A 1 196 ? 3.754 -9.375 -12.273 1 94.31 196 GLN A N 1
ATOM 1565 C CA . GLN A 1 196 ? 2.9 -10.508 -11.914 1 94.31 196 GLN A CA 1
ATOM 1566 C C . GLN A 1 196 ? 2.246 -11.109 -13.156 1 94.31 196 GLN A C 1
ATOM 1568 O O . GLN A 1 196 ? 2.129 -12.328 -13.266 1 94.31 196 GLN A O 1
ATOM 1573 N N . LEU A 1 197 ? 1.851 -10.234 -14.133 1 95.94 197 LEU A N 1
ATOM 1574 C CA . LEU A 1 197 ? 1.259 -10.727 -15.375 1 95.94 197 LEU A CA 1
ATOM 1575 C C . LEU A 1 197 ? 2.283 -11.5 -16.203 1 95.94 197 LEU A C 1
ATOM 1577 O O . LEU A 1 197 ? 1.955 -12.523 -16.797 1 95.94 197 LEU A O 1
ATOM 1581 N N . GLN A 1 198 ? 3.52 -11.039 -16.172 1 95.5 198 GLN A N 1
ATOM 1582 C CA . GLN A 1 198 ? 4.578 -11.734 -16.891 1 95.5 198 GLN A CA 1
ATOM 1583 C C . GLN A 1 198 ? 4.855 -13.109 -16.297 1 95.5 198 GLN A C 1
ATOM 1585 O O . GLN A 1 198 ? 5.078 -14.078 -17.016 1 95.5 198 GLN A O 1
ATOM 1590 N N . LYS A 1 199 ? 4.875 -13.148 -15.023 1 94.12 199 LYS A N 1
ATOM 1591 C CA . LYS A 1 199 ? 5.055 -14.43 -14.352 1 94.12 199 LYS A CA 1
ATOM 1592 C C . LYS A 1 199 ? 3.93 -15.398 -14.695 1 94.12 199 LYS A C 1
ATOM 1594 O O . LYS A 1 199 ? 4.176 -16.578 -14.945 1 94.12 199 LYS A O 1
ATOM 1599 N N . LEU A 1 200 ? 2.717 -14.922 -14.703 1 94.12 200 LEU A N 1
ATOM 1600 C CA . LEU A 1 200 ? 1.554 -15.727 -15.055 1 94.12 200 LEU A CA 1
ATOM 1601 C C . LEU A 1 200 ? 1.646 -16.219 -16.5 1 94.12 200 LEU A C 1
ATOM 1603 O O . LEU A 1 200 ? 1.333 -17.375 -16.781 1 94.12 200 LEU A O 1
ATOM 1607 N N . GLU A 1 201 ? 2.117 -15.359 -17.406 1 94.31 201 GLU A N 1
ATOM 1608 C CA . GLU A 1 201 ? 2.27 -15.719 -18.812 1 94.31 201 GLU A CA 1
ATOM 1609 C C . GLU A 1 201 ? 3.322 -16.812 -18.984 1 94.31 201 GLU A C 1
ATOM 1611 O O . GLU A 1 201 ? 3.156 -17.719 -19.812 1 94.31 201 GLU A O 1
ATOM 1616 N N . LYS A 1 202 ? 4.395 -16.703 -18.25 1 94.06 202 LYS A N 1
ATOM 1617 C CA . LYS A 1 202 ? 5.426 -17.734 -18.297 1 94.06 202 LYS A CA 1
ATOM 1618 C C . LYS A 1 202 ? 4.875 -19.078 -17.844 1 94.06 202 LYS A C 1
ATOM 1620 O O . LYS A 1 202 ? 5.125 -20.109 -18.484 1 94.06 202 LYS A O 1
ATOM 1625 N N . ASP A 1 203 ? 4.141 -19.062 -16.797 1 92.62 203 ASP A N 1
ATOM 1626 C CA . ASP A 1 203 ? 3.502 -20.281 -16.312 1 92.62 203 ASP A CA 1
ATOM 1627 C C . ASP A 1 203 ? 2.529 -20.844 -17.344 1 92.62 203 ASP A C 1
ATOM 1629 O O . ASP A 1 203 ? 2.445 -22.062 -17.516 1 92.62 203 ASP A O 1
ATOM 1633 N N . GLU A 1 204 ? 1.764 -19.969 -17.953 1 94.44 204 GLU A N 1
ATOM 1634 C CA . GLU A 1 204 ? 0.817 -20.391 -18.984 1 94.44 204 GLU A CA 1
ATOM 1635 C C . GLU A 1 204 ? 1.523 -21.125 -20.125 1 94.44 204 GLU A C 1
ATOM 1637 O O . GLU A 1 204 ? 1.099 -22.203 -20.531 1 94.44 204 GLU A O 1
ATOM 1642 N N . ARG A 1 205 ? 2.613 -20.578 -20.562 1 94.38 205 ARG A N 1
ATOM 1643 C CA . ARG A 1 205 ? 3.359 -21.156 -21.688 1 94.38 205 ARG A CA 1
ATOM 1644 C C . ARG A 1 205 ? 3.959 -22.5 -21.328 1 94.38 205 ARG A C 1
ATOM 1646 O O . ARG A 1 205 ? 3.941 -23.438 -22.125 1 94.38 205 ARG A O 1
ATOM 1653 N N . GLU A 1 206 ? 4.426 -22.562 -20.156 1 94.19 206 GLU A N 1
ATOM 1654 C CA . GLU A 1 206 ? 5.059 -23.812 -19.719 1 94.19 206 GLU A CA 1
ATOM 1655 C C . GLU A 1 206 ? 4.039 -24.938 -19.625 1 94.19 206 GLU A C 1
ATOM 1657 O O . GLU A 1 206 ? 4.285 -26.047 -20.094 1 94.19 206 GLU A O 1
ATOM 1662 N N . GLN A 1 207 ? 2.92 -24.641 -19.047 1 94 207 GLN A N 1
ATOM 1663 C CA . GLN A 1 207 ? 1.897 -25.672 -18.891 1 94 207 GLN A CA 1
ATOM 1664 C C . GLN A 1 207 ? 1.289 -26.047 -20.234 1 94 207 GLN A C 1
ATOM 1666 O O . GLN A 1 207 ? 0.972 -27.203 -20.484 1 94 207 GLN A O 1
ATOM 1671 N N . LEU A 1 208 ? 1.118 -25.062 -21.125 1 94.31 208 LEU A N 1
ATOM 1672 C CA . LEU A 1 208 ? 0.602 -25.359 -22.469 1 94.31 208 LEU A CA 1
ATOM 1673 C C . LEU A 1 208 ? 1.574 -26.219 -23.25 1 94.31 208 LEU A C 1
ATOM 1675 O O . LEU A 1 208 ? 1.155 -27.078 -24.031 1 94.31 208 LEU A O 1
ATOM 1679 N N . ARG A 1 209 ? 2.859 -25.969 -22.984 1 94.38 209 ARG A N 1
ATOM 1680 C CA . ARG A 1 209 ? 3.879 -26.797 -23.625 1 94.38 209 ARG A CA 1
ATOM 1681 C C . ARG A 1 209 ? 3.787 -28.25 -23.156 1 94.38 209 ARG A C 1
ATOM 1683 O O . ARG A 1 209 ? 3.801 -29.172 -23.969 1 94.38 209 ARG A O 1
ATOM 1690 N N . VAL A 1 210 ? 3.652 -28.438 -21.891 1 93.69 210 VAL A N 1
ATOM 1691 C CA . VAL A 1 210 ? 3.57 -29.781 -21.312 1 93.69 210 VAL A CA 1
ATO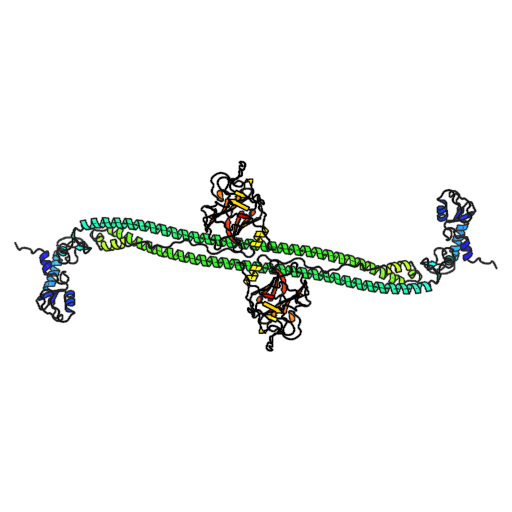M 1692 C C . VAL A 1 210 ? 2.316 -30.484 -21.828 1 93.69 210 VAL A C 1
ATOM 1694 O O . VAL A 1 210 ? 2.377 -31.641 -22.25 1 93.69 210 VAL A O 1
ATOM 1697 N N . LEU A 1 211 ? 1.202 -29.812 -21.797 1 93.38 211 LEU A N 1
ATOM 1698 C CA . LEU A 1 211 ? -0.047 -30.391 -22.281 1 93.38 211 LEU A CA 1
ATOM 1699 C C . LEU A 1 211 ? 0.027 -30.688 -23.781 1 93.38 211 LEU A C 1
ATOM 1701 O O . LEU A 1 211 ? -0.488 -31.703 -24.25 1 93.38 211 LEU A O 1
ATOM 1705 N N . GLY A 1 212 ? 0.7 -29.828 -24.5 1 92.5 212 GLY A N 1
ATOM 1706 C CA . GLY A 1 212 ? 0.885 -30.016 -25.922 1 92.5 212 GLY A CA 1
ATOM 1707 C C . GLY A 1 212 ? 1.722 -31.25 -26.25 1 92.5 212 GLY A C 1
ATOM 1708 O O . GLY A 1 212 ? 1.413 -31.984 -27.188 1 92.5 212 GLY A O 1
ATOM 1709 N N . GLU A 1 213 ? 2.758 -31.391 -25.5 1 92.44 213 GLU A N 1
ATOM 1710 C CA . GLU A 1 213 ? 3.604 -32.562 -25.672 1 92.44 213 GLU A CA 1
ATOM 1711 C C . GLU A 1 213 ? 2.834 -33.844 -25.375 1 92.44 213 GLU A C 1
ATOM 1713 O O . GLU A 1 213 ? 2.979 -34.844 -26.078 1 92.44 213 GLU A O 1
ATOM 1718 N N . THR A 1 214 ? 2.094 -33.781 -24.312 1 92.44 214 THR A N 1
ATOM 1719 C CA . THR A 1 214 ? 1.271 -34.938 -23.969 1 92.44 214 THR A CA 1
ATOM 1720 C C . THR A 1 214 ? 0.254 -35.219 -25.062 1 92.44 214 THR A C 1
ATOM 1722 O O . THR A 1 214 ? 0.037 -36.375 -25.422 1 92.44 214 THR A O 1
ATOM 1725 N N . GLU A 1 215 ? -0.337 -34.219 -25.594 1 92.94 215 GLU A N 1
ATOM 1726 C CA . GLU A 1 215 ? -1.301 -34.344 -26.672 1 92.94 215 GLU A CA 1
ATOM 1727 C C . GLU A 1 215 ? -0.657 -34.969 -27.906 1 92.94 215 GLU A C 1
ATOM 1729 O O . GLU A 1 215 ? -1.254 -35.844 -28.562 1 92.94 215 GLU A O 1
ATOM 1734 N N . ALA A 1 216 ? 0.531 -34.531 -28.219 1 92.88 216 ALA A N 1
ATOM 1735 C CA . ALA A 1 216 ? 1.245 -35.062 -29.391 1 92.88 216 ALA A CA 1
ATOM 1736 C C . ALA A 1 216 ? 1.604 -36.531 -29.203 1 92.88 216 ALA A C 1
ATOM 1738 O O . ALA A 1 216 ? 1.466 -37.312 -30.141 1 92.88 216 ALA A O 1
ATOM 1739 N N . LYS A 1 217 ? 2.051 -36.875 -28.031 1 93.19 217 LYS A N 1
ATOM 1740 C CA . LYS A 1 217 ? 2.395 -38.25 -27.75 1 93.19 217 LYS A CA 1
ATOM 1741 C C . LYS A 1 217 ? 1.165 -39.156 -27.844 1 93.19 217 LYS A C 1
ATOM 1743 O O . LYS A 1 217 ? 1.229 -40.25 -28.406 1 93.19 217 LYS A O 1
ATOM 1748 N N . LEU A 1 218 ? 0.096 -38.688 -27.281 1 93.56 218 LEU A N 1
ATOM 1749 C CA . LEU A 1 218 ? -1.147 -39.438 -27.328 1 93.56 218 LEU A CA 1
ATOM 1750 C C . LEU A 1 218 ? -1.634 -39.594 -28.766 1 93.56 218 LEU A C 1
ATOM 1752 O O . LEU A 1 218 ? -2.111 -40.656 -29.156 1 93.56 218 LEU A O 1
ATOM 1756 N N . ALA A 1 219 ? -1.515 -38.562 -29.547 1 93.5 219 ALA A N 1
ATOM 1757 C CA . ALA A 1 219 ? -1.921 -38.594 -30.938 1 93.5 219 ALA A CA 1
ATOM 1758 C C . ALA A 1 219 ? -1.096 -39.625 -31.719 1 93.5 219 ALA A C 1
ATOM 1760 O O . ALA A 1 219 ? -1.626 -40.344 -32.594 1 93.5 219 ALA A O 1
ATOM 1761 N N . GLN A 1 220 ? 0.193 -39.719 -31.391 1 94.06 220 GLN A N 1
ATOM 1762 C CA . GLN A 1 220 ? 1.074 -40.688 -32.031 1 94.06 220 GLN A CA 1
ATOM 1763 C C . GLN A 1 220 ? 0.684 -42.125 -31.688 1 94.06 220 GLN A C 1
ATOM 1765 O O . GLN A 1 220 ? 0.646 -43 -32.562 1 94.06 220 GLN A O 1
ATOM 1770 N N . GLN A 1 221 ? 0.363 -42.281 -30.453 1 93.69 221 GLN A N 1
ATOM 1771 C CA . GLN A 1 221 ? -0.05 -43.594 -30.016 1 93.69 221 GLN A CA 1
ATOM 1772 C C . GLN A 1 221 ? -1.388 -44 -30.641 1 93.69 221 GLN A C 1
ATOM 1774 O O . GLN A 1 221 ? -1.575 -45.156 -31.047 1 93.69 221 GLN A O 1
ATOM 1779 N N . SER A 1 222 ? -2.281 -43.062 -30.703 1 94 222 SER A N 1
ATOM 1780 C CA . SER A 1 222 ? -3.59 -43.312 -31.297 1 94 222 SER A CA 1
ATOM 1781 C C . SER A 1 222 ? -3.463 -43.656 -32.781 1 94 222 SER A C 1
AT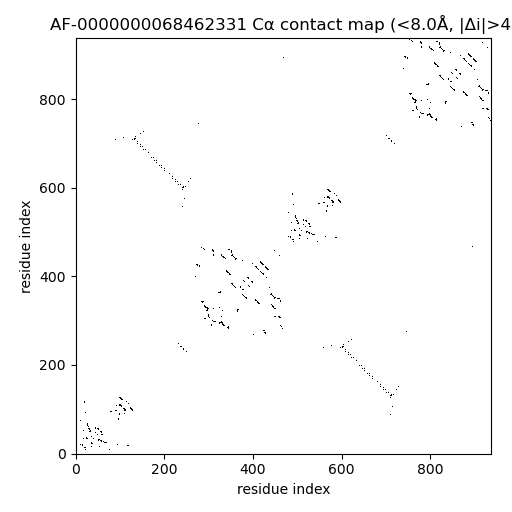OM 1783 O O . SER A 1 222 ? -4.18 -44.531 -33.281 1 94 222 SER A O 1
ATOM 1785 N N . GLN A 1 223 ? -2.561 -42.969 -33.438 1 94.69 223 GLN A N 1
ATOM 1786 C CA . GLN A 1 223 ? -2.336 -43.25 -34.875 1 94.69 223 GLN A CA 1
ATOM 1787 C C . GLN A 1 223 ? -1.766 -44.656 -35.062 1 94.69 223 GLN A C 1
ATOM 1789 O O . GLN A 1 223 ? -2.18 -45.344 -35.969 1 94.69 223 GLN A O 1
ATOM 1794 N N . ALA A 1 224 ? -0.844 -45.031 -34.219 1 94.31 224 ALA A N 1
ATOM 1795 C CA . ALA A 1 224 ? -0.266 -46.375 -34.281 1 94.31 224 ALA A CA 1
ATOM 1796 C C . ALA A 1 224 ? -1.328 -47.438 -34.062 1 94.31 224 ALA A C 1
ATOM 1798 O O . ALA A 1 224 ? -1.35 -48.469 -34.719 1 94.31 224 ALA A O 1
ATOM 1799 N N . LEU A 1 225 ? -2.166 -47.125 -33.094 1 95.12 225 LEU A N 1
ATOM 1800 C CA . LEU A 1 225 ? -3.256 -48.062 -32.781 1 95.12 225 LEU A CA 1
ATOM 1801 C C . LEU A 1 225 ? -4.211 -48.188 -33.969 1 95.12 225 LEU A C 1
ATOM 1803 O O . LEU A 1 225 ? -4.621 -49.281 -34.344 1 95.12 225 LEU A O 1
ATOM 1807 N N . GLN A 1 226 ? -4.531 -47.094 -34.594 1 95.31 226 GLN A N 1
ATOM 1808 C CA . GLN A 1 226 ? -5.438 -47.062 -35.719 1 95.31 226 GLN A CA 1
ATOM 1809 C C . GLN A 1 226 ? -4.859 -47.844 -36.906 1 95.31 226 GLN A C 1
ATOM 1811 O O . GLN A 1 226 ? -5.59 -48.531 -37.594 1 95.31 226 GLN A O 1
ATOM 1816 N N . GLU A 1 227 ? -3.572 -47.719 -37.094 1 95.56 227 GLU A N 1
ATOM 1817 C CA . GLU A 1 227 ? -2.91 -48.469 -38.156 1 95.56 227 GLU A CA 1
ATOM 1818 C C . GLU A 1 227 ? -2.961 -49.969 -37.906 1 95.56 227 GLU A C 1
ATOM 1820 O O . GLU A 1 227 ? -3.191 -50.75 -38.844 1 95.56 227 GLU A O 1
ATOM 1825 N N . LEU A 1 228 ? -2.781 -50.312 -36.688 1 95.5 228 LEU A N 1
ATOM 1826 C CA . LEU A 1 228 ? -2.83 -51.719 -36.312 1 95.5 228 LEU A CA 1
ATOM 1827 C C . LEU A 1 228 ? -4.234 -52.281 -36.5 1 95.5 228 LEU A C 1
ATOM 1829 O O . LEU A 1 228 ? -4.402 -53.375 -37.031 1 95.5 228 LEU A O 1
ATOM 1833 N N . ILE A 1 229 ? -5.207 -51.594 -36.094 1 96.25 229 ILE A N 1
ATOM 1834 C CA . ILE A 1 229 ? -6.598 -52 -36.25 1 96.25 229 ILE A CA 1
ATOM 1835 C C . ILE A 1 229 ? -6.941 -52.125 -37.719 1 96.25 229 ILE A C 1
ATOM 1837 O O . ILE A 1 229 ? -7.547 -53.125 -38.125 1 96.25 229 ILE A O 1
ATOM 1841 N N . SER A 1 230 ? -6.512 -51.188 -38.5 1 95.88 230 SER A N 1
ATOM 1842 C CA . SER A 1 230 ? -6.766 -51.219 -39.938 1 95.88 230 SER A CA 1
ATOM 1843 C C . SER A 1 230 ? -6.113 -52.438 -40.594 1 95.88 230 SER A C 1
ATOM 1845 O O . SER A 1 230 ? -6.695 -53.062 -41.469 1 95.88 230 SER A O 1
ATOM 1847 N N . GLU A 1 231 ? -4.945 -52.781 -40.094 1 94.81 231 GLU A N 1
ATOM 1848 C CA . GLU A 1 231 ? -4.246 -53.969 -40.625 1 94.81 231 GLU A CA 1
ATOM 1849 C C . GLU A 1 231 ? -4.996 -55.25 -40.281 1 94.81 231 GLU A C 1
ATOM 1851 O O . GLU A 1 231 ? -5.184 -56.094 -41.156 1 94.81 231 GLU A O 1
ATOM 1856 N N . LEU A 1 232 ? -5.457 -55.375 -39.125 1 95.19 232 LEU A N 1
ATOM 1857 C CA . LEU A 1 232 ? -6.184 -56.562 -38.719 1 95.19 232 LEU A CA 1
ATOM 1858 C C . LEU A 1 232 ? -7.508 -56.688 -39.438 1 95.19 232 LEU A C 1
ATOM 1860 O O . LEU A 1 232 ? -7.891 -57.781 -39.875 1 95.19 232 LEU A O 1
ATOM 1864 N N . GLU A 1 233 ? -8.133 -55.5 -39.594 1 95.06 233 GLU A N 1
ATOM 1865 C CA . GLU A 1 233 ? -9.398 -55.5 -40.312 1 95.06 233 GLU A CA 1
ATOM 1866 C C . GLU A 1 233 ? -9.203 -55.938 -41.781 1 95.06 233 GLU A C 1
ATOM 1868 O O . GLU A 1 233 ? -9.984 -56.719 -42.312 1 95.06 233 GLU A O 1
ATOM 1873 N N . ARG A 1 234 ? -8.18 -55.438 -42.375 1 93.94 234 ARG A N 1
ATOM 1874 C CA . ARG A 1 234 ? -7.879 -55.781 -43.781 1 93.94 234 ARG A CA 1
ATOM 1875 C C . ARG A 1 234 ? -7.59 -57.281 -43.906 1 93.94 234 ARG A C 1
ATOM 1877 O O . ARG A 1 234 ? -8.102 -57.938 -44.812 1 93.94 234 ARG A O 1
ATOM 1884 N N . ARG A 1 235 ? -6.871 -57.875 -42.938 1 92.56 235 ARG A N 1
ATOM 1885 C CA . ARG A 1 235 ? -6.508 -59.281 -42.969 1 92.56 235 ARG A CA 1
ATOM 1886 C C . ARG A 1 235 ? -7.719 -60.156 -42.688 1 92.56 235 ARG A C 1
ATOM 1888 O O . ARG A 1 235 ? -7.867 -61.25 -43.312 1 92.56 235 ARG A O 1
ATOM 1895 N N . SER A 1 236 ? -8.586 -59.688 -41.844 1 92.31 236 SER A N 1
ATOM 1896 C CA . SER A 1 236 ? -9.781 -60.469 -41.5 1 92.31 236 SER A CA 1
ATOM 1897 C C . SER A 1 236 ? -10.758 -60.531 -42.656 1 92.31 236 SER A C 1
ATOM 1899 O O . SER A 1 236 ? -11.523 -61.5 -42.781 1 92.31 236 SER A O 1
ATOM 1901 N N . ARG A 1 237 ? -10.734 -59.562 -43.562 1 91.19 237 ARG A N 1
ATOM 1902 C CA . ARG A 1 237 ? -11.664 -59.5 -44.688 1 91.19 237 ARG A CA 1
ATOM 1903 C C . ARG A 1 237 ? -11.008 -60.062 -45.938 1 91.19 237 ARG A C 1
ATOM 1905 O O . ARG A 1 237 ? -11.68 -60.219 -46.969 1 91.19 237 ARG A O 1
ATOM 1912 N N . GLY A 1 238 ? -9.727 -60.375 -45.844 1 89.12 238 GLY A N 1
ATOM 1913 C CA . GLY A 1 238 ? -8.992 -60.844 -47 1 89.12 238 GLY A CA 1
ATOM 1914 C C . GLY A 1 238 ? -9.148 -62.344 -47.25 1 89.12 238 GLY A C 1
ATOM 1915 O O . GLY A 1 238 ? -9.977 -63 -46.625 1 89.12 238 GLY A O 1
ATOM 1916 N N . SER A 1 239 ? -8.398 -62.906 -48.281 1 90.94 239 SER A N 1
ATOM 1917 C CA . SER A 1 239 ? -8.391 -64.312 -48.594 1 90.94 239 SER A CA 1
ATOM 1918 C C . SER A 1 239 ? -7.727 -65.125 -47.469 1 90.94 239 SER A C 1
ATOM 1920 O O . SER A 1 239 ? -7.055 -64.562 -46.594 1 90.94 239 SER A O 1
ATOM 1922 N N . ALA A 1 240 ? -8.047 -66.375 -47.469 1 91.81 240 ALA A N 1
ATOM 1923 C CA . ALA A 1 240 ? -7.438 -67.25 -46.469 1 91.81 240 ALA A CA 1
ATOM 1924 C C . ALA A 1 240 ? -5.914 -67.188 -46.5 1 91.81 240 ALA A C 1
ATOM 1926 O O . ALA A 1 240 ? -5.27 -67.188 -45.469 1 91.81 240 ALA A O 1
ATOM 1927 N N . LEU A 1 241 ? -5.434 -66.938 -47.719 1 89.62 241 LEU A N 1
ATOM 1928 C CA . LEU A 1 241 ? -3.986 -66.875 -47.844 1 89.62 241 LEU A CA 1
ATOM 1929 C C . LEU A 1 241 ? -3.484 -65.562 -47.25 1 89.62 241 LEU A C 1
ATOM 1931 O O . LEU A 1 241 ? -2.465 -65.5 -46.562 1 89.62 241 LEU A O 1
ATOM 1935 N N . GLU A 1 242 ? -4.223 -64.562 -47.5 1 89.62 242 GLU A N 1
ATOM 1936 C CA . GLU A 1 242 ? -3.867 -63.219 -46.969 1 89.62 242 GLU A CA 1
ATOM 1937 C C . GLU A 1 242 ? -3.959 -63.188 -45.438 1 89.62 242 GLU A C 1
ATOM 1939 O O . GLU A 1 242 ? -3.111 -62.594 -44.781 1 89.62 242 GLU A O 1
ATOM 1944 N N . LEU A 1 243 ? -4.949 -63.781 -44.938 1 94.12 243 LEU A N 1
ATOM 1945 C CA . LEU A 1 243 ? -5.195 -63.844 -43.5 1 94.12 243 LEU A CA 1
ATOM 1946 C C . LEU A 1 243 ? -4.055 -64.562 -42.781 1 94.12 243 LEU A C 1
ATOM 1948 O O . LEU A 1 243 ? -3.625 -64.125 -41.719 1 94.12 243 LEU A O 1
ATOM 1952 N N . LEU A 1 244 ? -3.562 -65.688 -43.406 1 93.25 244 LEU A N 1
ATOM 1953 C CA . LEU A 1 244 ? -2.592 -66.5 -42.75 1 93.25 244 LEU A CA 1
ATOM 1954 C C . LEU A 1 244 ? -1.178 -66 -42.906 1 93.25 244 LEU A C 1
ATOM 1956 O O . LEU A 1 244 ? -0.26 -66.375 -42.219 1 93.25 244 LEU A O 1
ATOM 1960 N N . GLN A 1 245 ? -1.028 -64.938 -43.812 1 88.38 245 GLN A N 1
ATOM 1961 C CA . GLN A 1 245 ? 0.292 -64.375 -44.031 1 88.38 245 GLN A CA 1
ATOM 1962 C C . GLN A 1 245 ? 0.774 -63.656 -42.781 1 88.38 245 GLN A C 1
ATOM 1964 O O . GLN A 1 245 ? 0.212 -62.625 -42.375 1 88.38 245 GLN A O 1
ATOM 1969 N N . GLU A 1 246 ? 1.759 -64.188 -42.062 1 89.69 246 GLU A N 1
ATOM 1970 C CA . GLU A 1 246 ? 2.391 -63.594 -40.875 1 89.69 246 GLU A CA 1
ATOM 1971 C C . GLU A 1 246 ? 1.359 -63.312 -39.781 1 89.69 246 GLU A C 1
ATOM 1973 O O . GLU A 1 246 ? 1.444 -62.281 -39.094 1 89.69 246 GLU A O 1
ATOM 1978 N N . VAL A 1 247 ? 0.328 -64 -39.719 1 92.25 247 VAL A N 1
ATOM 1979 C CA . VAL A 1 247 ? -0.788 -63.812 -38.812 1 92.25 247 VAL A CA 1
ATOM 1980 C C . VAL A 1 247 ? -0.302 -63.875 -37.375 1 92.25 247 VAL A C 1
ATOM 1982 O O . VAL A 1 247 ? -0.78 -63.156 -36.5 1 92.25 247 VAL A O 1
ATOM 1985 N N . LYS A 1 248 ? 0.632 -64.75 -37.062 1 91.44 248 LYS A N 1
ATOM 1986 C CA . LYS A 1 248 ? 1.155 -64.875 -35.719 1 91.44 248 LYS A CA 1
ATOM 1987 C C . LYS A 1 248 ? 1.842 -63.594 -35.25 1 91.44 248 LYS A C 1
ATOM 1989 O O . LYS A 1 248 ? 1.667 -63.188 -34.094 1 91.44 248 LYS A O 1
ATOM 1994 N N . SER A 1 249 ? 2.596 -63 -36.188 1 91.56 249 SER A N 1
ATOM 1995 C CA . SER A 1 249 ? 3.311 -61.75 -35.875 1 91.56 249 SER A CA 1
ATOM 1996 C C . SER A 1 249 ? 2.342 -60.625 -35.594 1 91.56 249 SER A C 1
ATOM 1998 O O . SER A 1 249 ? 2.541 -59.875 -34.625 1 91.56 249 SER A O 1
ATOM 2000 N N . VAL A 1 250 ? 1.353 -60.5 -36.375 1 92.56 250 VAL A N 1
ATOM 2001 C CA . VAL A 1 250 ? 0.381 -59.406 -36.219 1 92.56 250 VAL A CA 1
ATOM 2002 C C . VAL A 1 250 ? -0.387 -59.594 -34.906 1 92.56 250 VAL A C 1
ATOM 2004 O O . VAL A 1 250 ? -0.682 -58.625 -34.219 1 92.56 250 VAL A O 1
ATOM 2007 N N . LEU A 1 251 ? -0.727 -60.844 -34.594 1 93.62 251 LEU A N 1
ATOM 2008 C CA . LEU A 1 251 ? -1.429 -61.125 -33.344 1 93.62 251 LEU A CA 1
ATOM 2009 C C . LEU A 1 251 ? -0.552 -60.844 -32.125 1 93.62 251 LEU A C 1
ATOM 2011 O O . LEU A 1 251 ? -1.041 -60.344 -31.125 1 93.62 251 LEU A O 1
ATOM 2015 N N . GLU A 1 252 ? 0.748 -61.031 -32.281 1 93.62 252 GLU A N 1
ATOM 2016 C CA . GLU A 1 252 ? 1.688 -60.719 -31.203 1 93.62 252 GLU A CA 1
ATOM 2017 C C . GLU A 1 252 ? 1.778 -59.219 -30.984 1 93.62 252 GLU A C 1
ATOM 2019 O O . GLU A 1 252 ? 1.815 -58.75 -29.844 1 93.62 252 GLU A O 1
ATOM 2024 N N . ARG A 1 253 ? 1.843 -58.5 -32.031 1 92.62 253 ARG A N 1
ATOM 2025 C CA . ARG A 1 253 ? 1.894 -57.062 -31.953 1 92.62 253 ARG A CA 1
ATOM 2026 C C . ARG A 1 253 ? 0.625 -56.5 -31.312 1 92.62 253 ARG A C 1
ATOM 2028 O O . ARG A 1 253 ? 0.683 -55.562 -30.516 1 92.62 253 ARG A O 1
ATOM 2035 N N . SER A 1 254 ? -0.488 -57.062 -31.656 1 92.88 254 SER A N 1
ATOM 2036 C CA . SER A 1 254 ? -1.777 -56.656 -31.125 1 92.88 254 SER A CA 1
ATOM 2037 C C . SER A 1 254 ? -1.873 -56.906 -29.625 1 92.88 254 SER A C 1
ATOM 2039 O O . SER A 1 254 ? -2.428 -56.094 -28.875 1 92.88 254 SER A O 1
ATOM 2041 N N . GLU A 1 255 ? -1.289 -57.969 -29.219 1 91.06 255 GLU A N 1
ATOM 2042 C CA . GLU A 1 255 ? -1.336 -58.344 -27.812 1 91.06 255 GLU A CA 1
ATOM 2043 C C . GLU A 1 255 ? -0.379 -57.469 -26.984 1 91.06 255 GLU A C 1
ATOM 2045 O O . GLU A 1 255 ? -0.641 -57.188 -25.812 1 91.06 255 GLU A O 1
ATOM 2050 N N . SER A 1 256 ? 0.679 -57.062 -27.625 1 90.56 256 SER A N 1
ATOM 2051 C CA . SER A 1 256 ? 1.712 -56.312 -26.906 1 90.56 256 SER A CA 1
ATOM 2052 C C . SER A 1 256 ? 1.391 -54.844 -26.859 1 90.56 256 SER A C 1
ATOM 2054 O O . SER A 1 256 ? 1.963 -54.094 -26.047 1 90.56 256 SER A O 1
ATOM 2056 N N . TRP A 1 257 ? 0.462 -54.375 -27.641 1 90 257 TRP A N 1
ATOM 2057 C CA . TRP A 1 257 ? 0.166 -52.969 -27.688 1 90 257 TRP A CA 1
ATOM 2058 C C . TRP A 1 257 ? -0.511 -52.5 -26.391 1 90 257 TRP A C 1
ATOM 2060 O O . TRP A 1 257 ? -1.464 -53.125 -25.938 1 90 257 TRP A O 1
ATOM 2070 N N . ASP A 1 258 ? 0.077 -51.469 -25.781 1 88.12 258 ASP A N 1
ATOM 2071 C CA . ASP A 1 258 ? -0.511 -50.844 -24.594 1 88.12 258 ASP A CA 1
ATOM 2072 C C . ASP A 1 258 ? -0.332 -49.312 -24.625 1 88.12 258 ASP A C 1
ATOM 2074 O O . ASP A 1 258 ? 0.655 -48.812 -25.156 1 88.12 258 ASP A O 1
ATOM 2078 N N . LEU A 1 259 ? -1.469 -48.75 -24.172 1 84.75 259 LEU A N 1
ATOM 2079 C CA . LEU A 1 259 ? -1.386 -47.312 -24.062 1 84.75 259 LEU A CA 1
ATOM 2080 C C . LEU A 1 259 ? -0.446 -46.906 -22.922 1 84.75 259 LEU A C 1
ATOM 2082 O O . LEU A 1 259 ? -0.62 -47.344 -21.781 1 84.75 259 LEU A O 1
ATOM 2086 N N . LYS A 1 260 ? 0.697 -46.219 -23.25 1 81.25 260 LYS A N 1
ATOM 2087 C CA . LYS A 1 260 ? 1.601 -45.75 -22.203 1 81.25 260 LYS A CA 1
ATOM 2088 C C . LYS A 1 260 ? 0.888 -44.781 -21.266 1 81.25 260 LYS A C 1
ATOM 2090 O O . LYS A 1 260 ? 0.067 -43.969 -21.703 1 81.25 260 LYS A O 1
ATOM 2095 N N . LYS A 1 261 ? 1.009 -45.031 -20.031 1 77 261 LYS A N 1
ATOM 2096 C CA . LYS A 1 261 ? 0.425 -44.219 -18.984 1 77 261 LYS A CA 1
ATOM 2097 C C . LYS A 1 261 ? 0.965 -42.781 -19.062 1 77 261 LYS A C 1
ATOM 2099 O O . LYS A 1 261 ? 2.176 -42.562 -18.984 1 77 261 LYS A O 1
ATOM 2104 N N . LEU A 1 262 ? 0.116 -41.938 -19.578 1 77.62 262 LEU A N 1
ATOM 2105 C CA . LEU A 1 262 ? 0.447 -40.531 -19.609 1 77.62 262 LEU A CA 1
ATOM 2106 C C . LEU A 1 262 ? -0.087 -39.812 -18.375 1 77.62 262 LEU A C 1
ATOM 2108 O O . LEU A 1 262 ? -1.197 -40.094 -17.922 1 77.62 262 LEU A O 1
ATOM 2112 N N . ASP A 1 263 ? 0.831 -39.344 -17.484 1 75.88 263 ASP A N 1
ATOM 2113 C CA . ASP A 1 263 ? 0.45 -38.562 -16.328 1 75.88 263 ASP A CA 1
ATOM 2114 C C . ASP A 1 263 ? -0.211 -37.25 -16.75 1 75.88 263 ASP A C 1
ATOM 2116 O O . ASP A 1 263 ? 0.474 -36.281 -17.109 1 75.88 263 ASP A O 1
ATOM 2120 N N . ILE A 1 264 ? -1.498 -37.344 -16.875 1 80.75 264 ILE A N 1
ATOM 2121 C CA . ILE A 1 264 ? -2.234 -36.156 -17.297 1 80.75 264 ILE A CA 1
ATOM 2122 C C . ILE A 1 264 ? -2.729 -35.406 -16.078 1 80.75 264 ILE A C 1
ATOM 2124 O O . ILE A 1 264 ? -3.842 -35.625 -15.602 1 80.75 264 ILE A O 1
ATOM 2128 N N . ALA A 1 265 ? -1.845 -34.75 -15.375 1 78 265 ALA A N 1
ATOM 2129 C CA . ALA A 1 265 ? -2.26 -33.938 -14.227 1 78 265 ALA A CA 1
ATOM 2130 C C . ALA A 1 265 ? -2.764 -32.562 -14.672 1 78 265 ALA A C 1
ATOM 2132 O O . ALA A 1 265 ? -2.314 -32.031 -15.695 1 78 265 ALA A O 1
ATOM 2133 N N . SER A 1 266 ? -3.891 -32.156 -14.016 1 82.19 266 SER A N 1
ATOM 2134 C CA . SER A 1 266 ? -4.398 -30.812 -14.266 1 82.19 266 SER A CA 1
ATOM 2135 C C . SER A 1 266 ? -3.463 -29.75 -13.688 1 82.19 266 SER A C 1
ATOM 2137 O O . SER A 1 266 ? -3.072 -29.828 -12.516 1 82.19 266 SER A O 1
ATOM 2139 N N . PRO A 1 267 ? -3.066 -28.875 -14.562 1 84.69 267 PRO A N 1
ATOM 2140 C CA . PRO A 1 267 ? -2.188 -27.828 -14.047 1 84.69 267 PRO A CA 1
ATOM 2141 C C . PRO A 1 267 ? -2.863 -26.953 -12.984 1 84.69 267 PRO A C 1
ATOM 2143 O O . PRO A 1 267 ? -4.086 -26.797 -13.008 1 84.69 267 PRO A O 1
ATOM 2146 N N . GLU A 1 268 ? -2.029 -26.516 -12.055 1 83.5 268 GLU A N 1
ATOM 2147 C CA . GLU A 1 268 ? -2.494 -25.625 -11.008 1 83.5 268 GLU A CA 1
ATOM 2148 C C . GLU A 1 268 ? -1.825 -24.25 -11.109 1 83.5 268 GLU A C 1
ATOM 2150 O O . GLU A 1 268 ? -0.663 -24.156 -11.508 1 83.5 268 GLU A O 1
ATOM 2155 N N . LEU A 1 269 ? -2.709 -23.312 -10.805 1 83.81 269 LEU A N 1
ATOM 2156 C CA . LEU A 1 269 ? -2.168 -21.953 -10.797 1 83.81 269 LEU A CA 1
ATOM 2157 C C . LEU A 1 269 ? -1.27 -21.734 -9.586 1 83.81 269 LEU A C 1
ATOM 2159 O O . LEU A 1 269 ? -1.701 -21.922 -8.445 1 83.81 269 LEU A O 1
ATOM 2163 N N . ARG A 1 270 ? 0.007 -21.328 -9.844 1 78.44 270 ARG A N 1
ATOM 2164 C CA . ARG A 1 270 ? 0.975 -21.141 -8.773 1 78.44 270 ARG A CA 1
ATOM 2165 C C . ARG A 1 270 ? 1.146 -19.672 -8.43 1 78.44 270 ARG A C 1
ATOM 2167 O O . ARG A 1 270 ? 1.657 -19.328 -7.363 1 78.44 270 ARG A O 1
ATOM 2174 N N . THR A 1 271 ? 0.677 -18.844 -9.234 1 78 271 THR A N 1
ATOM 2175 C CA . THR A 1 271 ? 0.899 -17.406 -9.039 1 78 271 THR A CA 1
ATOM 2176 C C . THR A 1 271 ? -0.195 -16.812 -8.164 1 78 271 THR A C 1
ATOM 2178 O O . THR A 1 271 ? -1.37 -17.156 -8.297 1 78 271 THR A O 1
ATOM 2181 N N . VAL A 1 272 ? 0.318 -16.047 -7.145 1 82.38 272 VAL A N 1
ATOM 2182 C CA . VAL A 1 272 ? -0.604 -15.383 -6.223 1 82.38 272 VAL A CA 1
ATOM 2183 C C . VAL A 1 272 ? -0.705 -13.898 -6.562 1 82.38 272 VAL A C 1
ATOM 2185 O O . VAL A 1 272 ? 0.271 -13.289 -7.012 1 82.38 272 VAL A O 1
ATOM 2188 N N . CYS A 1 273 ? -1.926 -13.445 -6.523 1 89.44 273 CYS A N 1
ATOM 2189 C CA . CYS A 1 273 ? -2.15 -12.016 -6.715 1 89.44 273 CYS A CA 1
ATOM 2190 C C . CYS A 1 273 ? -1.91 -11.25 -5.422 1 89.44 273 CYS A C 1
ATOM 2192 O O . CYS A 1 273 ? -2.613 -11.453 -4.43 1 89.44 273 CYS A O 1
ATOM 2194 N N . CYS A 1 274 ? -0.896 -10.445 -5.426 1 88.75 274 CYS A N 1
ATOM 2195 C CA . CYS A 1 274 ? -0.552 -9.617 -4.273 1 88.75 274 CYS A CA 1
ATOM 2196 C C . CYS A 1 274 ? -0.411 -8.156 -4.676 1 88.75 274 CYS A C 1
ATOM 2198 O O . CYS A 1 274 ? 0.406 -7.82 -5.535 1 88.75 274 CYS A O 1
ATOM 2200 N N . VAL A 1 275 ? -1.216 -7.34 -4.105 1 92.69 275 VAL A N 1
ATOM 2201 C CA . VAL A 1 275 ? -1.205 -5.914 -4.426 1 92.69 275 VAL A CA 1
ATOM 2202 C C . VAL A 1 275 ? -0.607 -5.129 -3.262 1 92.69 275 VAL A C 1
ATOM 2204 O O . VAL A 1 275 ? -1.137 -5.156 -2.146 1 92.69 275 VAL A O 1
ATOM 2207 N N . PRO A 1 276 ? 0.426 -4.375 -3.492 1 89.12 276 PRO A N 1
ATOM 2208 C CA . PRO A 1 276 ? 1.008 -3.568 -2.418 1 89.12 276 PRO A CA 1
ATOM 2209 C C . PRO A 1 276 ? 0.022 -2.555 -1.842 1 89.12 276 PRO A C 1
ATOM 2211 O O . PRO A 1 276 ? -0.624 -1.819 -2.594 1 89.12 276 PRO A O 1
ATOM 2214 N N . GLY A 1 277 ? -0.038 -2.545 -0.514 1 89 277 GLY A N 1
ATOM 2215 C CA . GLY A 1 277 ? -0.877 -1.568 0.163 1 89 277 GLY A CA 1
ATOM 2216 C C . GLY A 1 277 ? -2.334 -1.984 0.238 1 89 277 GLY A C 1
ATOM 2217 O O . GLY A 1 277 ? -3.184 -1.209 0.681 1 89 277 GLY A O 1
ATOM 2218 N N . LEU A 1 278 ? -2.594 -3.17 -0.174 1 91.19 278 LEU A N 1
ATOM 2219 C CA . LEU A 1 278 ? -3.975 -3.637 -0.233 1 91.19 278 LEU A CA 1
ATOM 2220 C C . LEU A 1 278 ? -4.586 -3.701 1.162 1 91.19 278 LEU A C 1
ATOM 2222 O O . LEU A 1 278 ? -5.762 -3.369 1.346 1 91.19 278 LEU A O 1
ATOM 2226 N N . LYS A 1 279 ? -3.797 -4.082 2.148 1 89.12 279 LYS A N 1
ATOM 2227 C CA . LYS A 1 279 ? -4.309 -4.242 3.506 1 89.12 279 LYS A CA 1
ATOM 2228 C C . LYS A 1 279 ? -4.859 -2.928 4.047 1 89.12 279 LYS A C 1
ATOM 2230 O O . LYS A 1 279 ? -5.926 -2.906 4.668 1 89.12 279 LYS A O 1
ATOM 2235 N N . ARG A 1 280 ? -4.133 -1.952 3.74 1 87 280 ARG A N 1
ATOM 2236 C CA . ARG A 1 280 ? -4.586 -0.648 4.211 1 87 280 ARG A CA 1
ATOM 2237 C C . ARG A 1 280 ? -5.902 -0.255 3.545 1 87 280 ARG A C 1
ATOM 2239 O O . ARG A 1 280 ? -6.797 0.286 4.199 1 87 280 ARG A O 1
ATOM 2246 N N . MET A 1 281 ? -5.93 -0.442 2.314 1 90.06 281 MET A N 1
ATOM 2247 C CA . MET A 1 281 ? -7.16 -0.138 1.592 1 90.06 281 MET A CA 1
ATOM 2248 C C . MET A 1 281 ? -8.336 -0.934 2.156 1 90.06 281 MET A C 1
ATOM 2250 O O . MET A 1 281 ? -9.391 -0.371 2.436 1 90.06 281 MET A O 1
ATOM 2254 N N . LEU A 1 282 ? -8.094 -2.238 2.355 1 94.19 282 LEU A N 1
ATOM 2255 C CA . LEU A 1 282 ? -9.141 -3.104 2.885 1 94.19 282 LEU A CA 1
ATOM 2256 C C . LEU A 1 282 ? -9.594 -2.633 4.262 1 94.19 282 LEU A C 1
ATOM 2258 O O . LEU A 1 282 ? -10.789 -2.477 4.508 1 94.19 282 LEU A O 1
ATOM 2262 N N . ARG A 1 283 ? -8.68 -2.346 5.098 1 93 283 ARG A N 1
ATOM 2263 C CA . ARG A 1 283 ? -8.984 -2.01 6.484 1 93 283 ARG A CA 1
ATOM 2264 C C . ARG A 1 283 ? -9.617 -0.628 6.59 1 93 283 ARG A C 1
ATOM 2266 O O . ARG A 1 283 ? -10.258 -0.307 7.594 1 93 283 ARG A O 1
ATOM 2273 N N . SER A 1 284 ? -9.414 0.172 5.562 1 91.12 284 SER A N 1
ATOM 2274 C CA . SER A 1 284 ? -10.094 1.463 5.543 1 91.12 284 SER A CA 1
ATOM 2275 C C . SER A 1 284 ? -11.609 1.291 5.469 1 91.12 284 SER A C 1
ATOM 2277 O O . SER A 1 284 ? -12.359 2.197 5.836 1 91.12 284 SER A O 1
ATOM 2279 N N . HIS A 1 285 ? -12.031 0.145 5.027 1 94.44 285 HIS A N 1
ATOM 2280 C CA . HIS A 1 285 ? -13.453 -0.172 4.969 1 94.44 285 HIS A CA 1
ATOM 2281 C C . HIS A 1 285 ? -13.852 -1.128 6.086 1 94.44 285 HIS A C 1
ATOM 2283 O O . HIS A 1 285 ? -14.875 -1.81 5.992 1 94.44 285 HIS A O 1
ATOM 2289 N N . GLY A 1 286 ? -13.086 -1.122 7.086 1 95.5 286 GLY A N 1
ATOM 2290 C CA . GLY A 1 286 ? -13.312 -2.053 8.18 1 95.5 286 GLY A CA 1
ATOM 2291 C C . GLY A 1 286 ? -14.555 -1.733 8.984 1 95.5 286 GLY A C 1
ATOM 2292 O O . GLY A 1 286 ? -14.844 -0.565 9.25 1 95.5 286 GLY A O 1
ATOM 2293 N N . VAL A 1 287 ? -15.281 -2.762 9.273 1 95.38 287 VAL A N 1
ATOM 2294 C CA . VAL A 1 287 ? -16.469 -2.609 10.109 1 95.38 287 VAL A CA 1
ATOM 2295 C C . VAL A 1 287 ? -16.375 -3.543 11.312 1 95.38 287 VAL A C 1
ATOM 2297 O O . VAL A 1 287 ? -15.719 -4.582 11.25 1 95.38 287 VAL A O 1
ATOM 2300 N N . HIS A 1 288 ? -17 -3.125 12.398 1 95.06 288 HIS A N 1
ATOM 2301 C CA . HIS A 1 288 ? -17.062 -3.939 13.609 1 95.06 288 HIS A CA 1
ATOM 2302 C C . HIS A 1 288 ? -18.219 -4.926 13.547 1 95.06 288 HIS A C 1
ATOM 2304 O O . HIS A 1 288 ? -19.375 -4.547 13.758 1 95.06 288 HIS A O 1
ATOM 2310 N N . ILE A 1 289 ? -17.859 -6.16 13.344 1 96.62 289 ILE A N 1
ATOM 2311 C CA . ILE A 1 289 ? -18.875 -7.203 13.203 1 96.62 289 ILE A CA 1
ATOM 2312 C C . ILE A 1 289 ? -19.047 -7.941 14.523 1 96.62 289 ILE A C 1
ATOM 2314 O O . ILE A 1 289 ? -18.062 -8.258 15.203 1 96.62 289 ILE A O 1
ATOM 2318 N N . THR A 1 290 ? -20.297 -8.172 14.922 1 97.75 290 THR A N 1
ATOM 2319 C CA . THR A 1 290 ? -20.641 -9.047 16.047 1 97.75 290 THR A CA 1
ATOM 2320 C C . THR A 1 290 ? -21.547 -10.18 15.578 1 97.75 290 THR A C 1
ATOM 2322 O O . THR A 1 290 ? -22.234 -10.055 14.562 1 97.75 290 THR A O 1
ATOM 2325 N N . LEU A 1 291 ? -21.516 -11.273 16.312 1 98 291 LEU A N 1
ATOM 2326 C CA . LEU A 1 291 ? -22.312 -12.438 15.953 1 98 291 LEU A CA 1
ATOM 2327 C C . LEU A 1 291 ? -23.75 -12.289 16.469 1 98 291 LEU A C 1
ATOM 2329 O O . LEU A 1 291 ? -23.969 -11.781 17.562 1 98 291 LEU A O 1
ATOM 2333 N N . ASP A 1 292 ? -24.672 -12.734 15.664 1 96.75 292 ASP A N 1
ATOM 2334 C CA . ASP A 1 292 ? -26.094 -12.711 16.031 1 96.75 292 ASP A CA 1
ATOM 2335 C C . ASP A 1 292 ? -26.5 -14 16.719 1 96.75 292 ASP A C 1
ATOM 2337 O O . ASP A 1 292 ? -26.781 -15.008 16.062 1 96.75 292 ASP A O 1
ATOM 2341 N N . SER A 1 293 ? -26.75 -13.945 18 1 93.5 293 SER A N 1
ATOM 2342 C CA . SER A 1 293 ? -27.062 -15.125 18.797 1 93.5 293 SER A CA 1
ATOM 2343 C C . SER A 1 293 ? -28.406 -15.719 18.391 1 93.5 293 SER A C 1
ATOM 2345 O O . SER A 1 293 ? -28.641 -16.922 18.562 1 93.5 293 SER A O 1
ATOM 2347 N N . HIS A 1 294 ? -29.234 -14.922 17.797 1 93.75 294 HIS A N 1
ATOM 2348 C CA . HIS A 1 294 ? -30.562 -15.383 17.406 1 93.75 294 HIS A CA 1
ATOM 2349 C C . HIS A 1 294 ? -30.5 -16.312 16.203 1 93.75 294 HIS A C 1
ATOM 2351 O O . HIS A 1 294 ? -31.453 -17.047 15.938 1 93.75 294 HIS A O 1
ATOM 2357 N N . THR A 1 295 ? -29.422 -16.25 15.453 1 95.81 295 THR A N 1
ATOM 2358 C CA . THR A 1 295 ? -29.297 -17.078 14.258 1 95.81 295 THR A CA 1
ATOM 2359 C C . THR A 1 295 ? -28.391 -18.281 14.516 1 95.81 295 THR A C 1
ATOM 2361 O O . THR A 1 295 ? -28.297 -19.172 13.68 1 95.81 295 THR A O 1
ATOM 2364 N N . ALA A 1 296 ? -27.812 -18.359 15.68 1 95.62 296 ALA A N 1
ATOM 2365 C CA . ALA A 1 296 ? -26.766 -19.344 15.961 1 95.62 296 ALA A CA 1
ATOM 2366 C C . ALA A 1 296 ? -27.359 -20.734 16.188 1 95.62 296 ALA A C 1
ATOM 2368 O O . ALA A 1 296 ? -28.359 -20.875 16.891 1 95.62 296 ALA A O 1
ATOM 2369 N N . ASN A 1 297 ? -26.75 -21.688 15.523 1 95 297 ASN A N 1
ATOM 2370 C CA . ASN A 1 297 ? -27.062 -23.078 15.852 1 95 297 ASN A CA 1
ATOM 2371 C C . ASN A 1 297 ? -26.938 -23.328 17.359 1 95 297 ASN A C 1
ATOM 2373 O O . ASN A 1 297 ? -26.016 -22.828 18 1 95 297 ASN A O 1
ATOM 2377 N N . PRO A 1 298 ? -27.766 -24.25 17.906 1 92.62 298 PRO A N 1
ATOM 2378 C CA . PRO A 1 298 ? -27.828 -24.438 19.359 1 92.62 298 PRO A CA 1
ATOM 2379 C C . PRO A 1 298 ? -26.547 -25.062 19.938 1 92.62 298 PRO A C 1
ATOM 2381 O O . PRO A 1 298 ? -26.328 -25.016 21.141 1 92.62 298 PRO A O 1
ATOM 2384 N N . TRP A 1 299 ? -25.781 -25.609 19.094 1 93.25 299 TRP A N 1
ATOM 2385 C CA . TRP A 1 299 ? -24.578 -26.266 19.578 1 93.25 299 TRP A CA 1
ATOM 2386 C C . TRP A 1 299 ? -23.406 -25.281 19.641 1 93.25 299 TRP A C 1
ATOM 2388 O O . TRP A 1 299 ? -22.344 -25.609 20.156 1 93.25 299 TRP A O 1
ATOM 2398 N N . LEU A 1 300 ? -23.625 -24.109 19.141 1 95.5 300 LEU A N 1
ATOM 2399 C CA . LEU A 1 300 ? -22.562 -23.125 19.094 1 95.5 300 LEU A CA 1
ATOM 2400 C C . LEU A 1 300 ? -22.453 -22.359 20.406 1 95.5 300 LEU A C 1
ATOM 2402 O O . LEU A 1 300 ? -23.469 -22.094 21.047 1 95.5 300 LEU A O 1
ATOM 2406 N N . VAL A 1 301 ? -21.234 -22.062 20.797 1 94.94 301 VAL A N 1
ATOM 2407 C CA . VAL A 1 301 ? -20.938 -21.25 21.984 1 94.94 301 VAL A CA 1
ATOM 2408 C C . VAL A 1 301 ? -20.344 -19.906 21.547 1 94.94 301 VAL A C 1
ATOM 2410 O O . VAL A 1 301 ? -19.297 -19.859 20.891 1 94.94 301 VAL A O 1
ATOM 2413 N N . LEU A 1 302 ? -21.062 -18.891 21.922 1 95.56 302 LEU A N 1
ATOM 2414 C CA . LEU A 1 302 ? -20.609 -17.547 21.594 1 95.56 302 LEU A CA 1
ATOM 2415 C C . LEU A 1 302 ? -19.969 -16.875 22.812 1 95.56 302 LEU A C 1
ATOM 2417 O O . LEU A 1 302 ? -20.406 -17.078 23.938 1 95.56 302 LEU A O 1
ATOM 2421 N N . SER A 1 303 ? -18.906 -16.188 22.531 1 95.69 303 SER A N 1
ATOM 2422 C CA . SER A 1 303 ? -18.281 -15.43 23.609 1 95.69 303 SER A CA 1
ATOM 2423 C C . SER A 1 303 ? -19.203 -14.312 24.109 1 95.69 303 SER A C 1
ATOM 2425 O O . SER A 1 303 ? -20.203 -14 23.469 1 95.69 303 SER A O 1
ATOM 2427 N N . LYS A 1 304 ? -18.828 -13.656 25.203 1 94.12 304 LYS A N 1
ATOM 2428 C CA . LYS A 1 304 ? -19.625 -12.602 25.812 1 94.12 304 LYS A CA 1
ATOM 2429 C C . LYS A 1 304 ? -19.703 -11.375 24.906 1 94.12 304 LYS A C 1
ATOM 2431 O O . LYS A 1 304 ? -20.75 -10.75 24.766 1 94.12 304 LYS A O 1
ATOM 2436 N N . ASP A 1 305 ? -18.594 -11.141 24.25 1 94.56 305 ASP A N 1
ATOM 2437 C CA . ASP A 1 305 ? -18.562 -9.969 23.375 1 94.56 305 ASP A CA 1
ATOM 2438 C C . ASP A 1 305 ? -19.109 -10.289 22 1 94.56 305 ASP A C 1
ATOM 2440 O O . ASP A 1 305 ? -19.156 -9.422 21.125 1 94.56 305 ASP A O 1
ATOM 2444 N N . ARG A 1 306 ? -19.5 -11.578 21.734 1 96.88 306 ARG A N 1
ATOM 2445 C CA . ARG A 1 306 ? -20.109 -12.047 20.5 1 96.88 306 ARG A CA 1
ATOM 2446 C C . ARG A 1 306 ? -19.156 -11.898 19.328 1 96.88 306 ARG A C 1
ATOM 2448 O O . ARG A 1 306 ? -19.562 -11.492 18.234 1 96.88 306 ARG A O 1
ATOM 2455 N N . ARG A 1 307 ? -17.875 -12.125 19.594 1 97.12 307 ARG A N 1
ATOM 2456 C CA . ARG A 1 307 ? -16.875 -12.008 18.531 1 97.12 307 ARG A CA 1
ATOM 2457 C C . ARG A 1 307 ? -16.109 -13.312 18.375 1 97.12 307 ARG A C 1
ATOM 2459 O O . ARG A 1 307 ? -15.172 -13.383 17.562 1 97.12 307 ARG A O 1
ATOM 2466 N N . ASN A 1 308 ? -16.516 -14.242 19.141 1 96.81 308 ASN A N 1
ATOM 2467 C CA . ASN A 1 308 ? -15.938 -15.578 19.062 1 96.81 308 ASN A CA 1
ATOM 2468 C C . ASN A 1 308 ? -17.016 -16.656 19.016 1 96.81 308 ASN A C 1
ATOM 2470 O O . ASN A 1 308 ? -18.031 -16.562 19.703 1 96.81 308 ASN A O 1
ATOM 2474 N N . VAL A 1 309 ? -16.75 -17.672 18.203 1 97.56 309 VAL A N 1
ATOM 2475 C CA . VAL A 1 309 ? -17.719 -18.75 18.125 1 97.56 309 VAL A CA 1
ATOM 2476 C C . VAL A 1 309 ? -17 -20.094 17.969 1 97.56 309 VAL A C 1
ATOM 2478 O O . VAL A 1 309 ? -15.992 -20.172 17.25 1 97.56 309 VAL A O 1
ATOM 2481 N N . ARG A 1 310 ? -17.375 -21.078 18.672 1 96 310 ARG A N 1
ATOM 2482 C CA . ARG A 1 310 ? -16.875 -22.453 18.562 1 96 310 ARG A CA 1
ATOM 2483 C C . ARG A 1 310 ? -18.016 -23.453 18.734 1 96 310 ARG A C 1
ATOM 2485 O O . ARG A 1 310 ? -19.078 -23.109 19.234 1 96 310 ARG A O 1
ATOM 2492 N N . LEU A 1 311 ? -17.734 -24.656 18.203 1 95.19 311 LEU A N 1
ATOM 2493 C CA . LEU A 1 311 ? -18.703 -25.719 18.422 1 95.19 311 LEU A CA 1
ATOM 2494 C C . LEU A 1 311 ? -18.562 -26.281 19.844 1 95.19 311 LEU A C 1
ATOM 2496 O O . LEU A 1 311 ? -17.453 -26.688 20.25 1 95.19 311 LEU A O 1
ATOM 2500 N N . GLY A 1 312 ? -19.656 -26.281 20.531 1 90.94 312 GLY A N 1
ATOM 2501 C CA . GLY A 1 312 ? -19.641 -26.797 21.891 1 90.94 312 GLY A CA 1
ATOM 2502 C C . GLY A 1 312 ? -19.938 -28.281 21.969 1 90.94 312 GLY A C 1
ATOM 2503 O O . GLY A 1 312 ? -20.188 -28.922 20.938 1 90.94 312 GLY A O 1
ATOM 2504 N N . ASN A 1 313 ? -19.875 -28.781 23.188 1 85.56 313 ASN A N 1
ATOM 2505 C CA . ASN A 1 313 ? -20.141 -30.203 23.438 1 85.56 313 ASN A CA 1
ATOM 2506 C C . ASN A 1 313 ? -21.594 -30.438 23.812 1 85.56 313 ASN A C 1
ATOM 2508 O O . ASN A 1 313 ? -22.078 -31.578 23.734 1 85.56 313 ASN A O 1
ATOM 2512 N N . THR A 1 314 ? -22.219 -29.328 24.234 1 83.69 314 THR A N 1
ATOM 2513 C CA . THR A 1 314 ? -23.594 -29.484 24.688 1 83.69 314 THR A CA 1
ATOM 2514 C C . THR A 1 314 ? -24.516 -28.5 23.969 1 83.69 314 THR A C 1
ATOM 2516 O O . THR A 1 314 ? -24.078 -27.422 23.562 1 83.69 314 THR A O 1
ATOM 2519 N N . GLN A 1 315 ? -25.688 -29.016 23.75 1 82.69 315 GLN A N 1
ATOM 2520 C CA . GLN A 1 315 ? -26.703 -28.141 23.141 1 82.69 315 GLN A CA 1
ATOM 2521 C C . GLN A 1 315 ? -27.266 -27.172 24.172 1 82.69 315 GLN A C 1
ATOM 2523 O O . GLN A 1 315 ? -27.625 -27.547 25.281 1 82.69 315 GLN A O 1
ATOM 2528 N N . GLU A 1 316 ? -27.141 -25.906 23.875 1 74.38 316 GLU A N 1
ATOM 2529 C CA . GLU A 1 316 ? -27.75 -24.906 24.766 1 74.38 316 GLU A CA 1
ATOM 2530 C C . GLU A 1 316 ? -29.266 -24.922 24.641 1 74.38 316 GLU A C 1
ATOM 2532 O O . GLU A 1 316 ? -29.812 -25.094 23.547 1 74.38 316 GLU A O 1
ATOM 2537 N N . LYS A 1 317 ? -29.984 -25.016 25.812 1 74.38 317 LYS A N 1
ATOM 2538 C CA . LYS A 1 317 ? -31.438 -24.938 25.828 1 74.38 317 LYS A CA 1
ATOM 2539 C C . LYS A 1 317 ? -31.922 -23.562 25.375 1 74.38 317 LYS A C 1
ATOM 2541 O O . LYS A 1 317 ? -31.828 -22.594 26.125 1 74.38 317 LYS A O 1
ATOM 2546 N N . MET A 1 318 ? -32.062 -23.438 24.031 1 74.12 318 MET A N 1
ATOM 2547 C CA . MET A 1 318 ? -32.531 -22.141 23.531 1 74.12 318 MET A CA 1
ATOM 2548 C C . MET A 1 318 ? -33.938 -22.25 22.953 1 74.12 318 MET A C 1
ATOM 2550 O O . MET A 1 318 ? -34.344 -23.328 22.5 1 74.12 318 MET A O 1
ATOM 2554 N N . PRO A 1 319 ? -34.781 -21.203 23.109 1 76.5 319 PRO A N 1
ATOM 2555 C CA . PRO A 1 319 ? -36.125 -21.219 22.531 1 76.5 319 PRO A CA 1
ATOM 2556 C C . PRO A 1 319 ? -36.125 -21.438 21.031 1 76.5 319 PRO A C 1
ATOM 2558 O O . PRO A 1 319 ? -35.156 -21.078 20.344 1 76.5 319 PRO A O 1
ATOM 2561 N N . GLU A 1 320 ? -37.125 -22.125 20.547 1 76.06 320 GLU A N 1
ATOM 2562 C CA . GLU A 1 320 ? -37.25 -22.344 19.109 1 76.06 320 GLU A CA 1
ATOM 2563 C C . GLU A 1 320 ? -37.406 -21.016 18.375 1 76.06 320 GLU A C 1
ATOM 2565 O O . GLU A 1 320 ? -38.094 -20.109 18.828 1 76.06 320 GLU A O 1
ATOM 2570 N N . ASN A 1 321 ? -36.594 -20.75 17.484 1 84.38 321 ASN A N 1
ATOM 2571 C CA . ASN A 1 321 ? -36.562 -19.547 16.656 1 84.38 321 ASN A CA 1
ATOM 2572 C C . ASN A 1 321 ? -36.344 -19.875 15.18 1 84.38 321 ASN A C 1
ATOM 2574 O O . ASN A 1 321 ? -35.5 -20.719 14.844 1 84.38 321 ASN A O 1
ATOM 2578 N N . GLU A 1 322 ? -37.219 -19.281 14.328 1 87.94 322 GLU A N 1
ATOM 2579 C CA . GLU A 1 322 ? -37.188 -19.578 12.898 1 87.94 322 GLU A CA 1
ATOM 2580 C C . GLU A 1 322 ? -35.875 -19.094 12.266 1 87.94 322 GLU A C 1
ATOM 2582 O O . GLU A 1 322 ? -35.438 -19.609 11.234 1 87.94 322 GLU A O 1
ATOM 2587 N N . GLU A 1 323 ? -35.25 -18.219 12.938 1 93.19 323 GLU A N 1
ATOM 2588 C CA . GLU A 1 323 ? -34.062 -17.594 12.367 1 93.19 323 GLU A CA 1
ATOM 2589 C C . GLU A 1 323 ? -32.812 -18.406 12.695 1 93.19 323 GLU A C 1
ATOM 2591 O O . GLU A 1 323 ? -31.75 -18.203 12.094 1 93.19 323 GLU A O 1
ATOM 2596 N N . ARG A 1 324 ? -32.875 -19.344 13.539 1 94.12 324 ARG A N 1
ATOM 2597 C CA . ARG A 1 324 ? -31.734 -20.125 13.992 1 94.12 324 ARG A CA 1
ATOM 2598 C C . ARG A 1 324 ? -31.406 -21.25 13.023 1 94.12 324 ARG A C 1
ATOM 2600 O O . ARG A 1 324 ? -32.312 -21.906 12.5 1 94.12 324 ARG A O 1
ATOM 2607 N N . PHE A 1 325 ? -30.141 -21.484 12.773 1 95.25 325 PHE A N 1
ATOM 2608 C CA . PHE A 1 325 ? -29.734 -22.656 12 1 95.25 325 PHE A CA 1
ATOM 2609 C C . PHE A 1 325 ? -29.891 -23.922 12.828 1 95.25 325 PHE A C 1
ATOM 2611 O O . PHE A 1 325 ? -29.703 -23.906 14.047 1 95.25 325 PHE A O 1
ATOM 2618 N N . ASP A 1 326 ? -30.188 -25 12.203 1 91.19 326 ASP A N 1
ATOM 2619 C CA . ASP A 1 326 ? -30.391 -26.219 12.992 1 91.19 326 ASP A CA 1
ATOM 2620 C C . ASP A 1 326 ? -29.484 -27.344 12.5 1 91.19 326 ASP A C 1
ATOM 2622 O O . ASP A 1 326 ? -28.891 -28.062 13.305 1 91.19 326 ASP A O 1
ATOM 2626 N N . THR A 1 327 ? -29.391 -27.562 11.188 1 91.31 327 THR A N 1
ATOM 2627 C CA . THR A 1 327 ? -28.672 -28.703 10.641 1 91.31 327 THR A CA 1
ATOM 2628 C C . THR A 1 327 ? -27.156 -28.484 10.711 1 91.31 327 THR A C 1
ATOM 2630 O O . THR A 1 327 ? -26.406 -29.391 11.062 1 91.31 327 THR A O 1
ATOM 2633 N N . TYR A 1 328 ? -26.703 -27.297 10.414 1 93.94 328 TYR A N 1
ATOM 2634 C CA . TYR A 1 328 ? -25.281 -26.969 10.344 1 93.94 328 TYR A CA 1
ATOM 2635 C C . TYR A 1 328 ? -24.891 -26 11.445 1 93.94 328 TYR A C 1
ATOM 2637 O O . TYR A 1 328 ? -25.688 -25.141 11.836 1 93.94 328 TYR A O 1
ATOM 2645 N N . PRO A 1 329 ? -23.688 -26.156 12.008 1 95.62 329 PRO A N 1
ATOM 2646 C CA . PRO A 1 329 ? -23.234 -25.234 13.047 1 95.62 329 PRO A CA 1
ATOM 2647 C C . PRO A 1 329 ? -22.859 -23.859 12.484 1 95.62 329 PRO A C 1
ATOM 2649 O O . PRO A 1 329 ? -21.688 -23.5 12.453 1 95.62 329 PRO A O 1
ATOM 2652 N N . MET A 1 330 ? -23.859 -23.094 12.164 1 97.44 330 MET A N 1
ATOM 2653 C CA . MET A 1 330 ? -23.656 -21.812 11.5 1 97.44 330 MET A CA 1
ATOM 2654 C C . MET A 1 330 ? -24.219 -20.672 12.344 1 97.44 330 MET A C 1
ATOM 2656 O O . MET A 1 330 ? -25 -20.891 13.273 1 97.44 330 MET A O 1
ATOM 2660 N N . VAL A 1 331 ? -23.688 -19.516 12.094 1 97.81 331 VAL A N 1
ATOM 2661 C CA . VAL A 1 331 ? -24.172 -18.281 12.727 1 97.81 331 VAL A CA 1
ATOM 2662 C C . VAL A 1 331 ? -23.938 -17.094 11.797 1 97.81 331 VAL A C 1
ATOM 2664 O O . VAL A 1 331 ? -22.984 -17.094 11.016 1 97.81 331 VAL A O 1
ATOM 2667 N N . LEU A 1 332 ? -24.828 -16.141 11.852 1 98.25 332 LEU A N 1
ATOM 2668 C CA . LEU A 1 332 ? -24.688 -14.945 11.023 1 98.25 332 LEU A CA 1
ATOM 2669 C C . LEU A 1 332 ? -24.203 -13.766 11.852 1 98.25 332 LEU A C 1
ATOM 2671 O O . LEU A 1 332 ? -24.25 -13.797 13.086 1 98.25 332 LEU A O 1
ATOM 2675 N N . GLY A 1 333 ? -23.594 -12.836 11.164 1 98.19 333 GLY A N 1
ATOM 2676 C CA . GLY A 1 333 ? -23.297 -11.57 11.805 1 98.19 333 GLY A CA 1
ATOM 2677 C C . GLY A 1 333 ? -24.531 -10.734 12.086 1 98.19 333 GLY A C 1
ATOM 2678 O O . GLY A 1 333 ? -25.547 -10.867 11.398 1 98.19 333 GLY A O 1
ATOM 2679 N N . ALA A 1 334 ? -24.391 -9.836 13.062 1 97.25 334 ALA A N 1
ATOM 2680 C CA . ALA A 1 334 ? -25.516 -8.992 13.453 1 97.25 334 ALA A CA 1
ATOM 2681 C C . ALA A 1 334 ? -25.719 -7.848 12.461 1 97.25 334 ALA A C 1
ATOM 2683 O O . ALA A 1 334 ? -26.812 -7.301 12.352 1 97.25 334 ALA A O 1
ATOM 2684 N N . GLN A 1 335 ? -24.734 -7.547 11.734 1 96.25 335 GLN A N 1
ATOM 2685 C CA . GLN A 1 335 ? -24.766 -6.41 10.82 1 96.25 335 GLN A CA 1
ATOM 2686 C C . GLN A 1 335 ? -25.469 -6.766 9.523 1 96.25 335 GLN A C 1
ATOM 2688 O O . GLN A 1 335 ? -25.312 -7.875 9.008 1 96.25 335 GLN A O 1
ATOM 2693 N N . HIS A 1 336 ? -26.219 -5.766 9.008 1 97.06 336 HIS A N 1
ATOM 2694 C CA . HIS A 1 336 ? -26.891 -5.863 7.723 1 97.06 336 HIS A CA 1
ATOM 2695 C C . HIS A 1 336 ? -26.312 -4.867 6.723 1 97.06 336 HIS A C 1
ATOM 2697 O O . HIS A 1 336 ? -26.125 -3.691 7.043 1 97.06 336 HIS A O 1
ATOM 2703 N N . PHE A 1 337 ? -26 -5.41 5.555 1 97.44 337 PHE A N 1
ATOM 2704 C CA . PHE A 1 337 ? -25.422 -4.547 4.535 1 97.44 337 PHE A CA 1
ATOM 2705 C C . PHE A 1 337 ? -26.375 -4.375 3.361 1 97.44 337 PHE A C 1
ATOM 2707 O O . PHE A 1 337 ? -26.844 -5.363 2.791 1 97.44 337 PHE A O 1
ATOM 2714 N N . HIS A 1 338 ? -26.641 -3.084 2.986 1 95.69 338 HIS A N 1
ATOM 2715 C CA . HIS A 1 338 ? -27.562 -2.783 1.891 1 95.69 338 HIS A CA 1
ATOM 2716 C C . HIS A 1 338 ? -26.859 -1.973 0.801 1 95.69 338 HIS A C 1
ATOM 2718 O O . HIS A 1 338 ? -27.422 -1.771 -0.279 1 95.69 338 HIS A O 1
ATOM 2724 N N . SER A 1 339 ? -25.828 -1.47 1.101 1 95.5 339 SER A N 1
ATOM 2725 C CA . SER A 1 339 ? -25.016 -0.668 0.196 1 95.5 339 SER A CA 1
ATOM 2726 C C . SER A 1 339 ? -23.625 -0.401 0.79 1 95.5 339 SER A C 1
ATOM 2728 O O . SER A 1 339 ? -23.406 -0.63 1.979 1 95.5 339 SER A O 1
ATOM 2730 N N . GLY A 1 340 ? -22.719 -0.097 -0.139 1 95.75 340 GLY A N 1
ATOM 2731 C CA . GLY A 1 340 ? -21.406 0.327 0.337 1 95.75 340 GLY A CA 1
ATOM 2732 C C . GLY A 1 340 ? -20.375 -0.782 0.306 1 95.75 340 GLY A C 1
ATOM 2733 O O . GLY A 1 340 ? -20.578 -1.817 -0.329 1 95.75 340 GLY A O 1
ATOM 2734 N N . LYS A 1 341 ? -19.188 -0.479 0.818 1 96.81 341 LYS A N 1
ATOM 2735 C CA . LYS A 1 341 ? -18.062 -1.403 0.933 1 96.81 341 LYS A CA 1
ATOM 2736 C C . LYS A 1 341 ? -17.75 -1.723 2.395 1 96.81 341 LYS A C 1
ATOM 2738 O O . LYS A 1 341 ? -17.797 -0.835 3.248 1 96.81 341 LYS A O 1
ATOM 2743 N N . PHE A 1 342 ? -17.531 -3 2.617 1 97.69 342 PHE A N 1
ATOM 2744 C CA . PHE A 1 342 ? -17.297 -3.428 3.99 1 97.69 342 PHE A CA 1
ATOM 2745 C C . PHE A 1 342 ? -16.188 -4.469 4.051 1 97.69 342 PHE A C 1
ATOM 2747 O O . PHE A 1 342 ? -16.016 -5.262 3.123 1 97.69 342 PHE A O 1
ATOM 2754 N N . TYR A 1 343 ? -15.477 -4.434 5.164 1 97.88 343 TYR A N 1
ATOM 2755 C CA . TYR A 1 343 ? -14.359 -5.355 5.324 1 97.88 343 TYR A CA 1
ATOM 2756 C C . TYR A 1 343 ? -14.242 -5.828 6.77 1 97.88 343 TYR A C 1
ATOM 2758 O O . TYR A 1 343 ? -14.461 -5.047 7.703 1 97.88 343 TYR A O 1
ATOM 2766 N N . TRP A 1 344 ? -13.961 -7.113 6.969 1 97.94 344 TRP A N 1
ATOM 2767 C CA . TRP A 1 344 ? -13.648 -7.652 8.289 1 97.94 344 TRP A CA 1
ATOM 2768 C C . TRP A 1 344 ? -12.703 -8.844 8.18 1 97.94 344 TRP A C 1
ATOM 2770 O O . TRP A 1 344 ? -12.492 -9.375 7.09 1 97.94 344 TRP A O 1
ATOM 2780 N N . GLU A 1 345 ? -12.031 -9.188 9.219 1 97.81 345 GLU A N 1
ATOM 2781 C CA . GLU A 1 345 ? -11.055 -10.273 9.25 1 97.81 345 GLU A CA 1
ATOM 2782 C C . GLU A 1 345 ? -11.422 -11.312 10.305 1 97.81 345 GLU A C 1
ATOM 2784 O O . GLU A 1 345 ? -11.945 -10.969 11.367 1 97.81 345 GLU A O 1
ATOM 2789 N N . VAL A 1 346 ? -11.148 -12.547 9.961 1 98.38 346 VAL A N 1
ATOM 2790 C CA . VAL A 1 346 ? -11.469 -13.656 10.852 1 98.38 346 VAL A CA 1
ATOM 2791 C C . VAL A 1 346 ? -10.219 -14.492 11.117 1 98.38 346 VAL A C 1
ATOM 2793 O O . VAL A 1 346 ? -9.547 -14.922 10.18 1 98.38 346 VAL A O 1
ATOM 2796 N N . ASP A 1 347 ? -9.953 -14.688 12.352 1 98.19 347 ASP A N 1
ATOM 2797 C CA . ASP A 1 347 ? -8.867 -15.578 12.758 1 98.19 347 ASP A CA 1
ATOM 2798 C C . ASP A 1 347 ? -9.32 -17.031 12.734 1 98.19 347 ASP A C 1
ATOM 2800 O O . ASP A 1 347 ? -10.281 -17.406 13.414 1 98.19 347 ASP A O 1
ATOM 2804 N N . VAL A 1 348 ? -8.641 -17.844 11.977 1 97.75 348 VAL A N 1
ATOM 2805 C CA . VAL A 1 348 ? -9.008 -19.25 11.836 1 97.75 348 VAL A CA 1
ATOM 2806 C C . VAL A 1 348 ? -7.871 -20.141 12.344 1 97.75 348 VAL A C 1
ATOM 2808 O O . VAL A 1 348 ? -7.723 -21.281 11.914 1 97.75 348 VAL A O 1
ATOM 2811 N N . THR A 1 349 ? -7.051 -19.609 13.195 1 95.56 349 THR A N 1
ATOM 2812 C CA . THR A 1 349 ? -5.895 -20.344 13.719 1 95.56 349 THR A CA 1
ATOM 2813 C C . THR A 1 349 ? -6.336 -21.594 14.453 1 95.56 349 THR A C 1
ATOM 2815 O O . THR A 1 349 ? -7.246 -21.562 15.281 1 95.56 349 THR A O 1
ATOM 2818 N N . GLY A 1 350 ? -5.656 -22.688 14.141 1 93.06 350 GLY A N 1
ATOM 2819 C CA . GLY A 1 350 ? -5.902 -23.938 14.836 1 93.06 350 GLY A CA 1
ATOM 2820 C C . GLY A 1 350 ? -7.102 -24.688 14.297 1 93.06 350 GLY A C 1
ATOM 2821 O O . GLY A 1 350 ? -7.445 -25.766 14.789 1 93.06 350 GLY A O 1
ATOM 2822 N N . LYS A 1 351 ? -7.746 -24.219 13.227 1 95.12 351 LYS A N 1
ATOM 2823 C CA . LYS A 1 351 ? -8.93 -24.859 12.664 1 95.12 351 LYS A CA 1
ATOM 2824 C C . LYS A 1 351 ? -8.562 -25.812 11.523 1 95.12 351 LYS A C 1
ATOM 2826 O O . LYS A 1 351 ? -7.609 -25.547 10.781 1 95.12 351 LYS A O 1
ATOM 2831 N N . GLU A 1 352 ? -9.359 -26.844 11.414 1 95.25 352 GLU A N 1
ATOM 2832 C CA . GLU A 1 352 ? -9.156 -27.812 10.336 1 95.25 352 GLU A CA 1
ATOM 2833 C C . GLU A 1 352 ? -10.344 -27.828 9.375 1 95.25 352 GLU A C 1
ATOM 2835 O O . GLU A 1 352 ? -10.273 -28.422 8.297 1 95.25 352 GLU A O 1
ATOM 2840 N N . ALA A 1 353 ? -11.375 -27.172 9.781 1 96.62 353 ALA A N 1
ATOM 2841 C CA . ALA A 1 353 ? -12.562 -27.031 8.945 1 96.62 353 ALA A CA 1
ATOM 2842 C C . ALA A 1 353 ? -13.336 -25.766 9.312 1 96.62 353 ALA A C 1
ATOM 2844 O O . ALA A 1 353 ? -13.477 -25.422 10.492 1 96.62 353 ALA A O 1
ATOM 2845 N N . TRP A 1 354 ? -13.711 -25.062 8.336 1 97.75 354 TRP A N 1
ATOM 2846 C CA . TRP A 1 354 ? -14.523 -23.859 8.539 1 97.75 354 TRP A CA 1
ATOM 2847 C C . TRP A 1 354 ? -15.125 -23.375 7.227 1 97.75 354 TRP A C 1
ATOM 2849 O O . TRP A 1 354 ? -14.664 -23.75 6.148 1 97.75 354 TRP A O 1
ATOM 2859 N N . ASP A 1 355 ? -16.25 -22.609 7.258 1 98 355 ASP A N 1
ATOM 2860 C CA . ASP A 1 355 ? -16.859 -21.875 6.156 1 98 355 ASP A CA 1
ATOM 2861 C C . ASP A 1 355 ? -17 -20.391 6.508 1 98 355 ASP A C 1
ATOM 2863 O O . ASP A 1 355 ? -17.484 -20.047 7.586 1 98 355 ASP A O 1
ATOM 2867 N N . LEU A 1 356 ? -16.516 -19.594 5.637 1 98.62 356 LEU A N 1
ATOM 2868 C CA . LEU A 1 356 ? -16.625 -18.156 5.84 1 98.62 356 LEU A CA 1
ATOM 2869 C C . LEU A 1 356 ? -17.172 -17.469 4.59 1 98.62 356 LEU A C 1
ATOM 2871 O O . LEU A 1 356 ? -16.922 -17.922 3.471 1 98.62 356 LEU A O 1
ATOM 2875 N N . GLY A 1 357 ? -17.953 -16.328 4.836 1 98.62 357 GLY A N 1
ATOM 2876 C CA . GLY A 1 357 ? -18.391 -15.555 3.686 1 98.62 357 GLY A CA 1
ATOM 2877 C C . GLY A 1 357 ? -19.531 -14.617 4 1 98.62 357 GLY A C 1
ATOM 2878 O O . GLY A 1 357 ? -19.562 -13.992 5.062 1 98.62 357 GLY A O 1
ATOM 2879 N N . VAL A 1 358 ? -20.312 -14.438 2.941 1 98.56 358 VAL A N 1
ATOM 2880 C CA . VAL A 1 358 ? -21.469 -13.555 2.992 1 98.56 358 VAL A CA 1
ATOM 2881 C C . VAL A 1 358 ? -22.703 -14.273 2.439 1 98.56 358 VAL A C 1
ATOM 2883 O O . VAL A 1 358 ? -22.578 -15.141 1.573 1 98.56 358 VAL A O 1
ATOM 2886 N N . CYS A 1 359 ? -23.828 -13.977 3.035 1 98.19 359 CYS A N 1
ATOM 2887 C CA . CYS A 1 359 ? -25.062 -14.562 2.523 1 98.19 359 CYS A CA 1
ATOM 2888 C C . CYS A 1 359 ? -26.203 -13.555 2.574 1 98.19 359 CYS A C 1
ATOM 2890 O O . CYS A 1 359 ? -26.094 -12.5 3.201 1 98.19 359 CYS A O 1
ATOM 2892 N N . ARG A 1 360 ? -27.219 -13.906 1.858 1 97.5 360 ARG A N 1
ATOM 2893 C CA . ARG A 1 360 ? -28.453 -13.117 1.964 1 97.5 360 ARG A CA 1
ATOM 2894 C C . ARG A 1 360 ? -29.109 -13.312 3.324 1 97.5 360 ARG A C 1
ATOM 2896 O O . ARG A 1 360 ? -29.047 -14.406 3.9 1 97.5 360 ARG A O 1
ATOM 2903 N N . ASP A 1 361 ? -29.734 -12.297 3.754 1 96.19 361 ASP A N 1
ATOM 2904 C CA . ASP A 1 361 ? -30.453 -12.406 5.02 1 96.19 361 ASP A CA 1
ATOM 2905 C C . ASP A 1 361 ? -31.594 -13.43 4.922 1 96.19 361 ASP A C 1
ATOM 2907 O O . ASP A 1 361 ? -31.938 -14.07 5.918 1 96.19 361 ASP A O 1
ATOM 2911 N N . SER A 1 362 ? -32.125 -13.672 3.746 1 93.94 362 SER A N 1
ATOM 2912 C CA . SER A 1 362 ? -33.312 -14.484 3.52 1 93.94 362 SER A CA 1
ATOM 2913 C C . SER A 1 362 ? -32.938 -15.938 3.219 1 93.94 362 SER A C 1
ATOM 2915 O O . SER A 1 362 ? -33.781 -16.719 2.779 1 93.94 362 SER A O 1
ATOM 2917 N N . VAL A 1 363 ? -31.781 -16.328 3.443 1 95.12 363 VAL A N 1
ATOM 2918 C CA . VAL A 1 363 ? -31.344 -17.656 3.064 1 95.12 363 VAL A CA 1
ATOM 2919 C C . VAL A 1 363 ? -32.031 -18.703 3.934 1 95.12 363 VAL A C 1
ATOM 2921 O O . VAL A 1 363 ? -32.531 -18.391 5.016 1 95.12 363 VAL A O 1
ATOM 2924 N N . GLN A 1 364 ? -32.031 -19.891 3.461 1 94.69 364 GLN A N 1
ATOM 2925 C CA . GLN A 1 364 ? -32.594 -21.016 4.195 1 94.69 364 GLN A CA 1
ATOM 2926 C C . GLN A 1 364 ? -31.797 -21.297 5.469 1 94.69 364 GLN A C 1
ATOM 2928 O O . GLN A 1 364 ? -30.578 -21.359 5.441 1 94.69 364 GLN A O 1
ATOM 2933 N N . ARG A 1 365 ? -32.594 -21.516 6.602 1 95.06 365 ARG A N 1
ATOM 2934 C CA . ARG A 1 365 ? -31.938 -21.703 7.883 1 95.06 365 ARG A CA 1
ATOM 2935 C C . ARG A 1 365 ? -32.125 -23.141 8.383 1 95.06 365 ARG A C 1
ATOM 2937 O O . ARG A 1 365 ? -31.297 -23.656 9.125 1 95.06 365 ARG A O 1
ATOM 2944 N N . LYS A 1 366 ? -33.188 -23.734 7.844 1 94.25 366 LYS A N 1
ATOM 2945 C CA . LYS A 1 366 ? -33.562 -25.062 8.352 1 94.25 366 LYS A CA 1
ATOM 2946 C C . LYS A 1 366 ? -33.312 -26.141 7.32 1 94.25 366 LYS A C 1
ATOM 2948 O O . LYS A 1 366 ? -33.375 -25.906 6.113 1 94.25 366 LYS A O 1
ATOM 2953 N N . GLY A 1 367 ? -32.938 -27.297 7.727 1 93.25 367 GLY A N 1
ATOM 2954 C CA . GLY A 1 367 ? -32.781 -28.453 6.852 1 93.25 367 GLY A CA 1
ATOM 2955 C C . GLY A 1 367 ? -31.469 -28.469 6.094 1 93.25 367 GLY A C 1
ATOM 2956 O O . GLY A 1 367 ? -30.484 -27.844 6.527 1 93.25 367 GLY A O 1
ATOM 2957 N N . HIS A 1 368 ? -31.422 -29.344 5.047 1 95 368 HIS A N 1
ATOM 2958 C CA . HIS A 1 368 ? -30.203 -29.516 4.25 1 95 368 HIS A CA 1
ATOM 2959 C C . HIS A 1 368 ? -30.203 -28.578 3.045 1 95 368 HIS A C 1
ATOM 2961 O O . HIS A 1 368 ? -31.234 -28.375 2.404 1 95 368 HIS A O 1
ATOM 2967 N N . PHE A 1 369 ? -29.172 -27.859 2.887 1 93.88 369 PHE A N 1
ATOM 2968 C CA . PHE A 1 369 ? -28.969 -27.031 1.712 1 93.88 369 PHE A CA 1
ATOM 2969 C C . PHE A 1 369 ? -27.5 -26.969 1.318 1 93.88 369 PHE A C 1
ATOM 2971 O O . PHE A 1 369 ? -26.641 -27.375 2.094 1 93.88 369 PHE A O 1
ATOM 2978 N N . VAL A 1 370 ? -27.25 -26.531 0.107 1 93.38 370 VAL A N 1
ATOM 2979 C CA . VAL A 1 370 ? -25.891 -26.438 -0.409 1 93.38 370 VAL A CA 1
ATOM 2980 C C . VAL A 1 370 ? -25.422 -24.984 -0.361 1 93.38 370 VAL A C 1
ATOM 2982 O O . VAL A 1 370 ? -26.172 -24.078 -0.692 1 93.38 370 VAL A O 1
ATOM 2985 N N . LEU A 1 371 ? -24.188 -24.812 0.14 1 94.5 371 LEU A N 1
ATOM 2986 C CA . LEU A 1 371 ? -23.594 -23.484 0.119 1 94.5 371 LEU A CA 1
ATOM 2987 C C . LEU A 1 371 ? -23.203 -23.078 -1.303 1 94.5 371 LEU A C 1
ATOM 2989 O O . LEU A 1 371 ? -22.172 -23.5 -1.814 1 94.5 371 LEU A O 1
ATOM 2993 N N . SER A 1 372 ? -24.031 -22.297 -1.943 1 95.81 372 SER A N 1
ATOM 2994 C CA . SER A 1 372 ? -23.797 -21.844 -3.312 1 95.81 372 SER A CA 1
ATOM 2995 C C . SER A 1 372 ? -24.438 -20.469 -3.559 1 95.81 372 SER A C 1
ATOM 2997 O O . SER A 1 372 ? -25.359 -20.078 -2.846 1 95.81 372 SER A O 1
ATOM 2999 N N . PRO A 1 373 ? -23.906 -19.797 -4.527 1 96.12 373 PRO A N 1
ATOM 3000 C CA . PRO A 1 373 ? -24.484 -18.5 -4.867 1 96.12 373 PRO A CA 1
ATOM 3001 C C . PRO A 1 373 ? -25.953 -18.578 -5.238 1 96.12 373 PRO A C 1
ATOM 3003 O O . PRO A 1 373 ? -26.719 -17.672 -4.949 1 96.12 373 PRO A O 1
ATOM 3006 N N . GLU A 1 374 ? -26.328 -19.719 -5.828 1 94.69 374 GLU A N 1
ATOM 3007 C CA . GLU A 1 374 ? -27.734 -19.922 -6.203 1 94.69 374 GLU A CA 1
ATOM 3008 C C . GLU A 1 374 ? -28.641 -19.922 -4.977 1 94.69 374 GLU A C 1
ATOM 3010 O O . GLU A 1 374 ? -29.781 -19.453 -5.043 1 94.69 374 GLU A O 1
ATOM 3015 N N . ASN A 1 375 ? -28.078 -20.422 -3.959 1 95.69 375 ASN A N 1
ATOM 3016 C CA . ASN A 1 375 ? -28.828 -20.484 -2.711 1 95.69 375 ASN A CA 1
ATOM 3017 C C . ASN A 1 375 ? -28.578 -19.25 -1.846 1 95.69 375 ASN A C 1
ATOM 3019 O O . ASN A 1 375 ? -29.031 -19.188 -0.701 1 95.69 375 ASN A O 1
ATOM 3023 N N . GLY A 1 376 ? -27.812 -18.312 -2.309 1 96.88 376 GLY A N 1
ATOM 3024 C CA . GLY A 1 376 ? -27.625 -17.031 -1.644 1 96.88 376 GLY A CA 1
ATOM 3025 C C . GLY A 1 376 ? -26.391 -16.984 -0.767 1 96.88 376 GLY A C 1
ATOM 3026 O O . GLY A 1 376 ? -26.219 -16.078 0.045 1 96.88 376 GLY A O 1
ATOM 3027 N N . PHE A 1 377 ? -25.562 -18 -0.956 1 97.69 377 PHE A N 1
ATOM 3028 C CA . PHE A 1 377 ? -24.328 -18.047 -0.171 1 97.69 377 PHE A CA 1
ATOM 3029 C C . PHE A 1 377 ? -23.109 -17.797 -1.053 1 97.69 377 PHE A C 1
ATOM 3031 O O . PHE A 1 377 ? -22.984 -18.375 -2.131 1 97.69 377 PHE A O 1
ATOM 3038 N N . TRP A 1 378 ? -22.266 -16.891 -0.715 1 98.38 378 TRP A N 1
ATOM 3039 C CA . TRP A 1 378 ? -20.938 -16.703 -1.277 1 98.38 378 TRP A CA 1
ATOM 3040 C C . TRP A 1 378 ? -19.859 -16.969 -0.232 1 98.38 378 TRP A C 1
ATOM 3042 O O . TRP A 1 378 ? -19.516 -16.078 0.556 1 98.38 378 TRP A O 1
ATOM 3052 N N . ALA A 1 379 ? -19.312 -18.203 -0.275 1 98.38 379 ALA A N 1
ATOM 3053 C CA . ALA A 1 379 ? -18.453 -18.625 0.828 1 98.38 379 ALA A CA 1
ATOM 3054 C C . ALA A 1 379 ? -17.297 -19.484 0.325 1 98.38 379 ALA A C 1
ATOM 3056 O O . ALA A 1 379 ? -17.375 -20.062 -0.754 1 98.38 379 ALA A O 1
ATOM 3057 N N . ILE A 1 380 ? -16.203 -19.438 1.06 1 98.31 380 ILE A N 1
ATOM 3058 C CA . ILE A 1 380 ? -15.094 -20.375 0.895 1 98.31 380 ILE A CA 1
ATOM 3059 C C . ILE A 1 380 ? -14.961 -21.234 2.15 1 98.31 380 ILE A C 1
ATOM 3061 O O . ILE A 1 380 ? -15.477 -20.875 3.213 1 98.31 380 ILE A O 1
ATOM 3065 N N . TRP A 1 381 ? -14.328 -22.391 1.992 1 97.44 381 TRP A N 1
ATOM 3066 C CA . TRP A 1 381 ? -14.234 -23.234 3.18 1 97.44 381 TRP A CA 1
ATOM 3067 C C . TRP A 1 381 ? -12.969 -24.078 3.145 1 97.44 381 TRP A C 1
ATOM 3069 O O . TRP A 1 381 ? -12.305 -24.188 2.107 1 97.44 381 TRP A O 1
ATOM 3079 N N . LEU A 1 382 ? -12.578 -24.453 4.266 1 97.31 382 LEU A N 1
ATOM 3080 C CA . LEU A 1 382 ? -11.539 -25.453 4.504 1 97.31 382 LEU A CA 1
ATOM 3081 C C . LEU A 1 382 ? -12.141 -26.75 5.027 1 97.31 382 LEU A C 1
ATOM 3083 O O . LEU A 1 382 ? -13 -26.719 5.906 1 97.31 382 LEU A O 1
ATOM 3087 N N . TRP A 1 383 ? -11.734 -27.828 4.359 1 92.75 383 TRP A N 1
ATOM 3088 C CA . TRP A 1 383 ? -12.156 -29.125 4.883 1 92.75 383 TRP A CA 1
ATOM 3089 C C . TRP A 1 383 ? -10.984 -30.109 4.914 1 92.75 383 TRP A C 1
ATOM 3091 O O . TRP A 1 383 ? -10.031 -29.969 4.141 1 92.75 383 TRP A O 1
ATOM 3101 N N . ASN A 1 384 ? -10.953 -31.016 5.801 1 88.94 384 ASN A N 1
ATOM 3102 C CA . ASN A 1 384 ? -9.945 -32.062 5.973 1 88.94 384 ASN A CA 1
ATOM 3103 C C . ASN A 1 384 ? -8.547 -31.453 6.102 1 88.94 384 ASN A C 1
ATOM 3105 O O . ASN A 1 384 ? -7.605 -31.938 5.465 1 88.94 384 ASN A O 1
ATOM 3109 N N . LYS A 1 385 ? -8.414 -30.328 6.73 1 86.5 385 LYS A N 1
ATOM 3110 C CA . LYS A 1 385 ? -7.164 -29.703 7.152 1 86.5 385 LYS A CA 1
ATOM 3111 C C . LYS A 1 385 ? -6.453 -29.047 5.969 1 86.5 385 LYS A C 1
ATOM 3113 O O . LYS A 1 385 ? -5.746 -28.047 6.137 1 86.5 385 LYS A O 1
ATOM 3118 N N . GLN A 1 386 ? -6.734 -29.516 4.738 1 89.25 386 GLN A N 1
ATOM 3119 C CA . GLN A 1 386 ? -5.859 -29.016 3.686 1 89.25 386 GLN A CA 1
ATOM 3120 C C . GLN A 1 386 ? -6.652 -28.656 2.436 1 89.25 386 GLN A C 1
ATOM 3122 O O . GLN A 1 386 ? -6.137 -27.984 1.535 1 89.25 386 GLN A O 1
ATOM 3127 N N . LYS A 1 387 ? -7.891 -29.016 2.395 1 94.56 387 LYS A N 1
ATOM 3128 C CA . LYS A 1 387 ? -8.641 -28.797 1.162 1 94.56 387 LYS A CA 1
ATOM 3129 C C . LYS A 1 387 ? -9.438 -27.5 1.225 1 94.56 387 LYS A C 1
ATOM 3131 O O . LYS A 1 387 ? -10.391 -27.375 1.999 1 94.56 387 LYS A O 1
ATOM 3136 N N . TYR A 1 388 ? -9.016 -26.578 0.425 1 95.94 388 TYR A N 1
ATOM 3137 C CA . TYR A 1 388 ? -9.711 -25.297 0.31 1 95.94 388 TYR A CA 1
ATOM 3138 C C . TYR A 1 388 ? -10.578 -25.266 -0.941 1 95.94 388 TYR A C 1
ATOM 3140 O O . TYR A 1 388 ? -10.172 -25.734 -2.004 1 95.94 388 TYR A O 1
ATOM 3148 N N . GLU A 1 389 ? -11.82 -24.719 -0.782 1 96.69 389 GLU A N 1
ATOM 3149 C CA . GLU A 1 389 ? -12.711 -24.641 -1.93 1 96.69 389 GLU A CA 1
ATOM 3150 C C . GLU A 1 389 ? -13.57 -23.375 -1.863 1 96.69 389 GLU A C 1
ATOM 3152 O O . GLU A 1 389 ? -13.781 -22.812 -0.785 1 96.69 389 GLU A O 1
ATOM 3157 N N . ALA A 1 390 ? -13.977 -22.906 -2.963 1 96.56 390 ALA A N 1
ATOM 3158 C CA . ALA A 1 390 ? -14.984 -21.859 -3.082 1 96.56 390 ALA A CA 1
ATOM 3159 C C . ALA A 1 390 ? -16.344 -22.453 -3.441 1 96.56 390 ALA A C 1
ATOM 3161 O O . ALA A 1 390 ? -16.438 -23.391 -4.238 1 96.56 390 ALA A O 1
ATOM 3162 N N . GLY A 1 391 ? -17.328 -21.875 -2.852 1 96.06 391 GLY A N 1
ATOM 3163 C CA . GLY A 1 391 ? -18.672 -22.406 -3.023 1 96.06 391 GLY A CA 1
ATOM 3164 C C . GLY A 1 391 ? -19.312 -22 -4.336 1 96.06 391 GLY A C 1
ATOM 3165 O O . GLY A 1 391 ? -20.344 -21.359 -4.352 1 96.06 391 GLY A O 1
ATOM 3166 N N . THR A 1 392 ? -18.656 -22.406 -5.383 1 93.12 392 THR A N 1
ATOM 3167 C CA . THR A 1 392 ? -19.266 -22.281 -6.703 1 93.12 392 THR A CA 1
ATOM 3168 C C . THR A 1 392 ? -19.938 -23.594 -7.113 1 93.12 392 THR A C 1
ATOM 3170 O O . THR A 1 392 ? -19.891 -24.578 -6.367 1 93.12 392 THR A O 1
ATOM 3173 N N . TYR A 1 393 ? -20.672 -23.625 -8.219 1 86.31 393 TYR A N 1
ATOM 3174 C CA . TYR A 1 393 ? -21.234 -24.859 -8.742 1 86.31 393 TYR A CA 1
ATOM 3175 C C . TYR A 1 393 ? -20.703 -25.156 -10.148 1 86.31 393 TYR A C 1
ATOM 3177 O O . TYR A 1 393 ? -21.016 -24.422 -11.094 1 86.31 393 TYR A O 1
ATOM 3185 N N . PRO A 1 394 ? -20.016 -26.219 -10.352 1 88.38 394 PRO A N 1
ATOM 3186 C CA . PRO A 1 394 ? -19.391 -27.062 -9.328 1 88.38 394 PRO A CA 1
ATOM 3187 C C . PRO A 1 394 ? -18.359 -26.312 -8.484 1 88.38 394 PRO A C 1
ATOM 3189 O O . PRO A 1 394 ? -17.953 -25.203 -8.859 1 88.38 394 PRO A O 1
ATOM 3192 N N . GLN A 1 395 ? -17.938 -26.891 -7.348 1 91.75 395 GLN A N 1
ATOM 3193 C CA . GLN A 1 395 ? -17.016 -26.234 -6.426 1 91.75 395 GLN A CA 1
ATOM 3194 C C . GLN A 1 395 ? -15.664 -26 -7.082 1 91.75 395 GLN A C 1
ATOM 3196 O O . GLN A 1 395 ? -15.219 -26.797 -7.914 1 91.75 395 GLN A O 1
ATOM 3201 N N . THR A 1 396 ? -15.07 -24.938 -6.691 1 90.5 396 THR A N 1
ATOM 3202 C CA . THR A 1 396 ? -13.758 -24.594 -7.23 1 90.5 396 THR A CA 1
ATOM 3203 C C . THR A 1 396 ? -12.664 -24.859 -6.195 1 90.5 396 THR A C 1
ATOM 3205 O O . THR A 1 396 ? -12.641 -24.219 -5.141 1 90.5 396 THR A O 1
ATOM 3208 N N . PRO A 1 397 ? -11.805 -25.781 -6.574 1 91.12 397 PRO A N 1
ATOM 3209 C CA . PRO A 1 397 ? -10.688 -26.016 -5.652 1 91.12 397 PRO A CA 1
ATOM 3210 C C . PRO A 1 397 ? -9.727 -24.828 -5.594 1 91.12 397 PRO A C 1
ATOM 3212 O O . PRO A 1 397 ? -9.438 -24.203 -6.625 1 91.12 397 PRO A O 1
ATOM 3215 N N . LEU A 1 398 ? -9.305 -24.484 -4.367 1 92.38 398 LEU A N 1
ATOM 3216 C CA . LEU A 1 398 ? -8.383 -23.359 -4.156 1 92.38 398 LEU A CA 1
ATOM 3217 C C . LEU A 1 398 ? -7.004 -23.875 -3.734 1 92.38 398 LEU A C 1
ATOM 3219 O O . LEU A 1 398 ? -6.902 -24.781 -2.914 1 92.38 398 LEU A O 1
ATOM 3223 N N . HIS A 1 399 ? -6.016 -23.359 -4.434 1 88.38 399 HIS A N 1
ATOM 3224 C CA . HIS A 1 399 ? -4.641 -23.703 -4.086 1 88.38 399 HIS A CA 1
ATOM 3225 C C . HIS A 1 399 ? -3.926 -22.531 -3.424 1 88.38 399 HIS A C 1
ATOM 3227 O O . HIS A 1 399 ? -3.604 -21.547 -4.086 1 88.38 399 HIS A O 1
ATOM 3233 N N . LEU A 1 400 ? -3.678 -22.719 -2.156 1 91 400 LEU A N 1
ATOM 3234 C CA . LEU A 1 400 ? -3.033 -21.656 -1.39 1 91 400 LEU A CA 1
ATOM 3235 C C . LEU A 1 400 ? -1.597 -22.031 -1.042 1 91 400 LEU A C 1
ATOM 3237 O O . LEU A 1 400 ? -1.338 -23.141 -0.563 1 91 400 LEU A O 1
ATOM 3241 N N . GLN A 1 401 ? -0.69 -21.188 -1.317 1 87.75 401 GLN A N 1
ATOM 3242 C CA . GLN A 1 401 ? 0.715 -21.422 -1.006 1 87.75 401 GLN A CA 1
ATOM 3243 C C . GLN A 1 401 ? 0.96 -21.375 0.499 1 87.75 401 GLN A C 1
ATOM 3245 O O . GLN A 1 401 ? 1.75 -22.156 1.029 1 87.75 401 GLN A O 1
ATOM 3250 N N . VAL A 1 402 ? 0.255 -20.453 1.154 1 91.81 402 VAL A N 1
ATOM 3251 C CA . VAL A 1 402 ? 0.334 -20.297 2.604 1 91.81 402 VAL A CA 1
ATOM 3252 C C . VAL A 1 402 ? -1.049 -20.5 3.221 1 91.81 402 VAL A C 1
ATOM 3254 O O . VAL A 1 402 ? -1.989 -19.766 2.896 1 91.81 402 VAL A O 1
ATOM 3257 N N . PRO A 1 403 ? -1.121 -21.531 4.023 1 94.19 403 PRO A N 1
ATOM 3258 C CA . PRO A 1 403 ? -2.41 -21.672 4.703 1 94.19 403 PRO A CA 1
ATOM 3259 C C . PRO A 1 403 ? -2.781 -20.453 5.539 1 94.19 403 PRO A C 1
ATOM 3261 O O . PRO A 1 403 ? -1.97 -19.969 6.336 1 94.19 403 PRO A O 1
ATOM 3264 N N . PRO A 1 404 ? -3.963 -19.984 5.445 1 95.44 404 PRO A N 1
ATOM 3265 C CA . PRO A 1 404 ? -4.32 -18.75 6.152 1 95.44 404 PRO A CA 1
ATOM 3266 C C . PRO A 1 404 ? -4.578 -18.984 7.641 1 95.44 404 PRO A C 1
ATOM 3268 O O . PRO A 1 404 ? -5.23 -19.9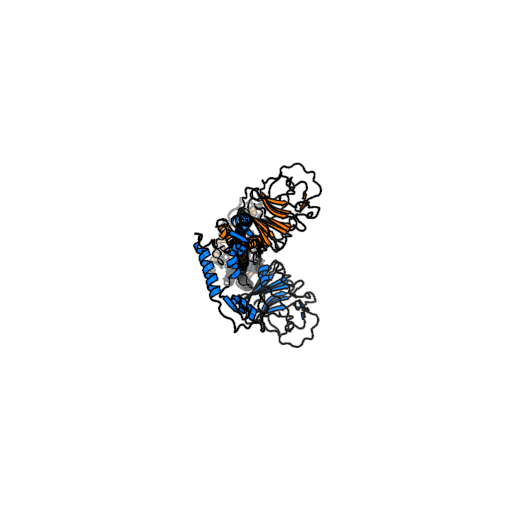69 8.016 1 95.44 404 PRO A O 1
ATOM 3271 N N . CYS A 1 405 ? -4.074 -18.109 8.461 1 96.25 405 CYS A N 1
ATOM 3272 C CA . CYS A 1 405 ? -4.441 -18.016 9.867 1 96.25 405 CYS A CA 1
ATOM 3273 C C . CYS A 1 405 ? -5.461 -16.906 10.086 1 96.25 405 CYS A C 1
ATOM 3275 O O . CYS A 1 405 ? -6.137 -16.875 11.117 1 96.25 405 CYS A O 1
ATOM 3277 N N . GLN A 1 406 ? -5.488 -16.094 9.156 1 96.75 406 GLN A N 1
ATOM 3278 C CA . GLN A 1 406 ? -6.418 -14.969 9.164 1 96.75 406 GLN A CA 1
ATOM 3279 C C . GLN A 1 406 ? -6.98 -14.711 7.766 1 96.75 406 GLN A C 1
ATOM 3281 O O . GLN A 1 406 ? -6.227 -14.578 6.801 1 96.75 406 GLN A O 1
ATOM 3286 N N . VAL A 1 407 ? -8.32 -14.695 7.715 1 98.12 407 VAL A N 1
ATOM 3287 C CA . VAL A 1 407 ? -8.977 -14.5 6.426 1 98.12 407 VAL A CA 1
ATOM 3288 C C . VAL A 1 407 ? -9.711 -13.156 6.418 1 98.12 407 VAL A C 1
ATOM 3290 O O . VAL A 1 407 ? -10.453 -12.844 7.348 1 98.12 407 VAL A O 1
ATOM 3293 N N . GLY A 1 408 ? -9.406 -12.406 5.371 1 98.06 408 GLY A N 1
ATOM 3294 C CA . GLY A 1 408 ? -10.141 -11.164 5.172 1 98.06 408 GLY A CA 1
ATOM 3295 C C . GLY A 1 408 ? -11.281 -11.297 4.176 1 98.06 408 GLY A C 1
ATOM 3296 O O . GLY A 1 408 ? -11.141 -11.969 3.152 1 98.06 408 GLY A O 1
ATOM 3297 N N . ILE A 1 409 ? -12.383 -10.695 4.477 1 98.62 409 ILE A N 1
ATOM 3298 C CA . ILE A 1 409 ? -13.555 -10.719 3.602 1 98.62 409 ILE A CA 1
ATOM 3299 C C . ILE A 1 409 ? -13.961 -9.297 3.232 1 98.62 409 ILE A C 1
ATOM 3301 O O . ILE A 1 409 ? -14.156 -8.453 4.109 1 98.62 409 ILE A O 1
ATOM 3305 N N . PHE A 1 410 ? -13.984 -9.039 1.95 1 98.5 410 PHE A N 1
ATOM 3306 C CA . PHE A 1 410 ? -14.328 -7.715 1.445 1 98.5 410 PHE A CA 1
ATOM 3307 C C . PHE A 1 410 ? -15.602 -7.766 0.612 1 98.5 410 PHE A C 1
ATOM 3309 O O . PHE A 1 410 ? -15.664 -8.477 -0.395 1 98.5 410 PHE A O 1
ATOM 3316 N N . LEU A 1 411 ? -16.562 -7.012 1.053 1 98.31 411 LEU A N 1
ATOM 3317 C CA . LEU A 1 411 ? -17.844 -6.93 0.365 1 98.31 411 LEU A CA 1
ATOM 3318 C C . LEU A 1 411 ? -18 -5.578 -0.324 1 98.31 411 LEU A C 1
ATOM 3320 O O . LEU A 1 411 ? -17.875 -4.531 0.317 1 98.31 411 LEU A O 1
ATOM 3324 N N . ASP A 1 412 ? -18.156 -5.617 -1.577 1 96.81 412 ASP A N 1
ATOM 3325 C CA . ASP A 1 412 ? -18.531 -4.438 -2.352 1 96.81 412 ASP A CA 1
ATOM 3326 C C . ASP A 1 412 ? -19.922 -4.594 -2.943 1 96.81 412 ASP A C 1
ATOM 3328 O O . ASP A 1 412 ? -20.109 -5.25 -3.971 1 96.81 412 ASP A O 1
ATOM 3332 N N . TYR A 1 413 ? -20.906 -3.979 -2.322 1 97.19 413 TYR A N 1
ATOM 3333 C CA . TYR A 1 413 ? -22.312 -4.18 -2.682 1 97.19 413 TYR A CA 1
ATOM 3334 C C . TYR A 1 413 ? -22.594 -3.648 -4.082 1 97.19 413 TYR A C 1
ATOM 3336 O O . TYR A 1 413 ? -23.25 -4.316 -4.883 1 97.19 413 TYR A O 1
ATOM 3344 N N . GLU A 1 414 ? -22.109 -2.439 -4.406 1 95.44 414 GLU A N 1
ATOM 3345 C CA . GLU A 1 414 ? -22.375 -1.808 -5.691 1 95.44 414 GLU A CA 1
ATOM 3346 C C . GLU A 1 414 ? -21.703 -2.566 -6.832 1 95.44 414 GLU A C 1
ATOM 3348 O O . GLU A 1 414 ? -22.297 -2.715 -7.91 1 95.44 414 GLU A O 1
ATOM 3353 N N . ALA A 1 415 ? -20.484 -3.053 -6.574 1 94 415 ALA A N 1
ATOM 3354 C CA . ALA A 1 415 ? -19.781 -3.803 -7.605 1 94 415 ALA A CA 1
ATOM 3355 C C . ALA A 1 415 ? -20.25 -5.254 -7.656 1 94 415 ALA A C 1
ATOM 3357 O O . ALA A 1 415 ? -19.875 -6.008 -8.555 1 94 415 ALA A O 1
ATOM 3358 N N . ALA A 1 416 ? -21.062 -5.684 -6.664 1 96.69 416 ALA A N 1
ATOM 3359 C CA . ALA A 1 416 ? -21.594 -7.043 -6.57 1 96.69 416 ALA A CA 1
ATOM 3360 C C . ALA A 1 416 ? -20.469 -8.07 -6.508 1 96.69 416 ALA A C 1
ATOM 3362 O O . ALA A 1 416 ? -20.453 -9.039 -7.273 1 96.69 416 ALA A O 1
ATOM 3363 N N . THR A 1 417 ? -19.531 -7.797 -5.648 1 97 417 THR A N 1
ATOM 3364 C CA . THR A 1 417 ? -18.391 -8.703 -5.508 1 97 417 THR A CA 1
ATOM 3365 C C . THR A 1 417 ? -18.141 -9.031 -4.039 1 97 417 THR A C 1
ATOM 3367 O O . THR A 1 417 ? -18.391 -8.211 -3.16 1 97 417 THR A O 1
ATOM 3370 N N . VAL A 1 418 ? -17.75 -10.25 -3.793 1 98 418 VAL A N 1
ATOM 3371 C CA . VAL A 1 418 ? -17.219 -10.703 -2.506 1 98 418 VAL A CA 1
ATOM 3372 C C . VAL A 1 418 ? -15.828 -11.289 -2.686 1 98 418 VAL A C 1
ATOM 3374 O O . VAL A 1 418 ? -15.641 -12.266 -3.41 1 98 418 VAL A O 1
ATOM 3377 N N . SER A 1 419 ? -14.883 -10.633 -2.053 1 97.75 419 SER A N 1
ATOM 3378 C CA . SER A 1 419 ? -13.5 -11.07 -2.211 1 97.75 419 SER A CA 1
ATOM 3379 C C . SER A 1 419 ? -12.922 -11.578 -0.89 1 97.75 419 SER A C 1
ATOM 3381 O O . SER A 1 419 ? -13.266 -11.055 0.177 1 97.75 419 SER A O 1
ATOM 3383 N N . PHE A 1 420 ? -12.094 -12.586 -1.011 1 98.12 420 PHE A N 1
ATOM 3384 C CA . PHE A 1 420 ? -11.438 -13.195 0.142 1 98.12 420 PHE A CA 1
ATOM 3385 C C . PHE A 1 420 ? -9.922 -13.047 0.04 1 98.12 420 PHE A C 1
ATOM 3387 O O . PHE A 1 420 ? -9.344 -13.234 -1.034 1 98.12 420 PHE A O 1
ATOM 3394 N N . TYR A 1 421 ? -9.32 -12.719 1.154 1 97.19 421 TYR A N 1
ATOM 3395 C CA . TYR A 1 421 ? -7.883 -12.461 1.135 1 97.19 421 TYR A CA 1
ATOM 3396 C C . TYR A 1 421 ? -7.176 -13.25 2.234 1 97.19 421 TYR A C 1
ATOM 3398 O O . TYR A 1 421 ? -7.742 -13.477 3.305 1 97.19 421 TYR A O 1
ATOM 3406 N N . ASN A 1 422 ? -5.984 -13.664 1.953 1 96.25 422 ASN A N 1
ATOM 3407 C CA . ASN A 1 422 ? -5.094 -14.258 2.945 1 96.25 422 ASN A CA 1
ATOM 3408 C C . ASN A 1 422 ? -4.234 -13.195 3.629 1 96.25 422 ASN A C 1
ATOM 3410 O O . ASN A 1 422 ? -3.236 -12.742 3.066 1 96.25 422 ASN A O 1
ATOM 3414 N N . ILE A 1 423 ? -4.547 -12.875 4.809 1 93.44 423 ILE A N 1
ATOM 3415 C CA . ILE A 1 423 ? -3.867 -11.789 5.508 1 93.44 423 ILE A CA 1
ATOM 3416 C C . ILE A 1 423 ? -2.529 -12.281 6.051 1 93.44 423 ILE A C 1
ATOM 3418 O O . ILE A 1 423 ? -1.619 -11.484 6.297 1 93.44 423 ILE A O 1
ATOM 3422 N N . THR A 1 424 ? -2.453 -13.578 6.16 1 91.62 424 THR A N 1
ATOM 3423 C CA . THR A 1 424 ? -1.243 -14.195 6.684 1 91.62 424 THR A CA 1
ATOM 3424 C C . THR A 1 424 ? -0.063 -13.969 5.746 1 91.62 424 THR A C 1
ATOM 3426 O O . THR A 1 424 ? 1.073 -13.805 6.195 1 91.62 424 THR A O 1
ATOM 3429 N N . ASP A 1 425 ? -0.336 -14 4.469 1 88.44 425 ASP A N 1
ATOM 3430 C CA . ASP A 1 425 ? 0.735 -13.789 3.5 1 88.44 425 ASP A CA 1
ATOM 3431 C C . ASP A 1 425 ? 0.656 -12.398 2.885 1 88.44 425 ASP A C 1
ATOM 3433 O O . ASP A 1 425 ? 0.796 -12.242 1.669 1 88.44 425 ASP A O 1
ATOM 3437 N N . HIS A 1 426 ? 0.276 -11.445 3.68 1 82.69 426 HIS A N 1
ATOM 3438 C CA . HIS A 1 426 ? 0.326 -10.023 3.375 1 82.69 426 HIS A CA 1
ATOM 3439 C C . HIS A 1 426 ? -0.793 -9.625 2.418 1 82.69 426 HIS A C 1
ATOM 3441 O O . HIS A 1 426 ? -0.645 -8.672 1.644 1 82.69 426 HIS A O 1
ATOM 3447 N N . GLY A 1 427 ? -1.805 -10.445 2.346 1 90.06 427 GLY A N 1
ATOM 3448 C CA . GLY A 1 427 ? -3.016 -9.992 1.679 1 90.06 427 GLY A CA 1
ATOM 3449 C C . GLY A 1 427 ? -3.158 -10.531 0.268 1 90.06 427 GLY A C 1
ATOM 3450 O O . GLY A 1 427 ? -3.588 -9.812 -0.637 1 90.06 427 GLY A O 1
ATOM 3451 N N . SER A 1 428 ? -2.773 -11.719 0.023 1 92.88 428 SER A N 1
ATOM 3452 C CA . SER A 1 428 ? -2.988 -12.32 -1.289 1 92.88 428 SER A CA 1
ATOM 3453 C C . SER A 1 428 ? -4.461 -12.664 -1.507 1 92.88 428 SER A C 1
ATOM 3455 O O . SER A 1 428 ? -5.176 -12.977 -0.556 1 92.88 428 SER A O 1
ATOM 3457 N N . LEU A 1 429 ? -4.855 -12.523 -2.717 1 94.94 429 LEU A N 1
ATOM 3458 C CA . LEU A 1 429 ? -6.242 -12.828 -3.059 1 94.94 429 LEU A CA 1
ATOM 3459 C C . LEU A 1 429 ? -6.488 -14.328 -3.057 1 94.94 429 LEU A C 1
ATOM 3461 O O . LEU A 1 429 ? -5.742 -15.086 -3.682 1 94.94 429 LEU A O 1
ATOM 3465 N N . ILE A 1 430 ? -7.457 -14.758 -2.344 1 95.44 430 ILE A N 1
ATOM 3466 C CA . ILE A 1 430 ? -7.84 -16.172 -2.32 1 95.44 430 ILE A CA 1
ATOM 3467 C C . ILE A 1 430 ? -8.844 -16.453 -3.436 1 95.44 430 ILE A C 1
ATOM 3469 O O . ILE A 1 430 ? -8.625 -17.328 -4.27 1 95.44 430 ILE A O 1
ATOM 3473 N N . TYR A 1 431 ? -9.898 -15.703 -3.375 1 95.38 431 TYR A N 1
ATOM 3474 C CA . TYR A 1 431 ? -10.961 -15.906 -4.355 1 95.38 431 TYR A CA 1
ATOM 3475 C C . TYR A 1 431 ? -11.906 -14.711 -4.387 1 95.38 431 TYR A C 1
ATOM 3477 O O . TYR A 1 431 ? -12.055 -14 -3.391 1 95.38 431 TYR A O 1
ATOM 3485 N N . THR A 1 432 ? -12.539 -14.477 -5.539 1 95.81 432 THR A N 1
ATOM 3486 C CA . THR A 1 432 ? -13.531 -13.414 -5.66 1 95.81 432 THR A CA 1
ATOM 3487 C C . THR A 1 432 ? -14.773 -13.93 -6.391 1 95.81 432 THR A C 1
ATOM 3489 O O . THR A 1 432 ? -14.672 -14.492 -7.484 1 95.81 432 THR A O 1
ATOM 3492 N N . PHE A 1 433 ? -15.883 -13.82 -5.707 1 96.62 433 PHE A N 1
ATOM 3493 C CA . PHE A 1 433 ? -17.156 -13.992 -6.395 1 96.62 433 PHE A CA 1
ATOM 3494 C C . PHE A 1 433 ? -17.547 -12.719 -7.129 1 96.62 433 PHE A C 1
ATOM 3496 O O . PHE A 1 433 ? -17.562 -11.641 -6.543 1 96.62 433 PHE A O 1
ATOM 3503 N N . SER A 1 434 ? -17.844 -12.844 -8.367 1 94 434 SER A N 1
ATOM 3504 C CA . SER A 1 434 ? -18.219 -11.68 -9.156 1 94 434 SER A CA 1
ATOM 3505 C C . SER A 1 434 ? -19.656 -11.812 -9.672 1 94 434 SER A C 1
ATOM 3507 O O . SER A 1 434 ? -20.219 -12.906 -9.695 1 94 434 SER A O 1
ATOM 3509 N N . GLU A 1 435 ? -20.234 -10.672 -10.062 1 94.19 435 GLU A N 1
ATOM 3510 C CA . GLU A 1 435 ? -21.594 -10.617 -10.578 1 94.19 435 GLU A CA 1
ATOM 3511 C C . GLU A 1 435 ? -22.578 -11.328 -9.648 1 94.19 435 GLU A C 1
ATOM 3513 O O . GLU A 1 435 ? -23.375 -12.156 -10.086 1 94.19 435 GLU A O 1
ATOM 3518 N N . CYS A 1 436 ? -22.312 -11.07 -8.391 1 95.94 436 CYS A N 1
ATOM 3519 C CA . CYS A 1 436 ? -23.141 -11.711 -7.379 1 95.94 436 CYS A CA 1
ATOM 3520 C C . CYS A 1 436 ? -24.562 -11.164 -7.41 1 95.94 436 CYS A C 1
ATOM 3522 O O . CYS A 1 436 ? -24.766 -9.945 -7.461 1 95.94 436 CYS A O 1
ATOM 3524 N N . ALA A 1 437 ? -25.5 -11.992 -7.422 1 95.5 437 ALA A N 1
ATOM 3525 C CA . ALA A 1 437 ? -26.906 -11.578 -7.375 1 95.5 437 ALA A CA 1
ATOM 3526 C C . ALA A 1 437 ? -27.328 -11.234 -5.953 1 95.5 437 ALA A C 1
ATOM 3528 O O . ALA A 1 437 ? -28.031 -12.016 -5.305 1 95.5 437 ALA A O 1
ATOM 3529 N N . PHE A 1 438 ? -26.906 -9.984 -5.684 1 93.19 438 PHE A N 1
ATOM 3530 C CA . PHE A 1 438 ? -27.266 -9.523 -4.348 1 93.19 438 PHE A CA 1
ATOM 3531 C C . PHE A 1 438 ? -28.719 -9.117 -4.281 1 93.19 438 PHE A C 1
ATOM 3533 O O . PHE A 1 438 ? -29.203 -8.352 -5.129 1 93.19 438 PHE A O 1
ATOM 3540 N N . THR A 1 439 ? -29.672 -9.867 -3.75 1 90 439 THR A N 1
ATOM 3541 C CA . THR A 1 439 ? -31.062 -9.484 -3.584 1 90 439 THR A CA 1
ATOM 3542 C C . THR A 1 439 ? -31.375 -9.203 -2.117 1 90 439 THR A C 1
ATOM 3544 O O . THR A 1 439 ? -31.438 -10.133 -1.303 1 90 439 THR A O 1
ATOM 3547 N N . GLY A 1 440 ? -31.469 -7.883 -1.821 1 90.81 440 GLY A N 1
ATOM 3548 C CA . GLY A 1 440 ? -31.812 -7.539 -0.454 1 90.81 440 GLY A CA 1
ATOM 3549 C C . GLY A 1 440 ? -30.609 -7.324 0.442 1 90.81 440 GLY A C 1
ATOM 3550 O O . GLY A 1 440 ? -29.562 -6.883 -0.021 1 90.81 440 GLY A O 1
ATOM 3551 N N . SER A 1 441 ? -30.797 -7.629 1.711 1 96.19 441 SER A N 1
ATOM 3552 C CA . SER A 1 441 ? -29.766 -7.387 2.719 1 96.19 441 SER A CA 1
ATOM 3553 C C . SER A 1 441 ? -28.797 -8.562 2.814 1 96.19 441 SER A C 1
ATOM 3555 O O . SER A 1 441 ? -29.203 -9.719 2.709 1 96.19 441 SER A O 1
ATOM 3557 N N . LEU A 1 442 ? -27.516 -8.18 2.936 1 98.25 442 LEU A N 1
ATOM 3558 C CA . LEU A 1 442 ? -26.484 -9.211 3.092 1 98.25 442 LEU A CA 1
ATOM 3559 C C . LEU A 1 442 ? -25.969 -9.242 4.527 1 98.25 442 LEU A C 1
ATOM 3561 O O . LEU A 1 442 ? -26 -8.234 5.23 1 98.25 442 LEU A O 1
ATOM 3565 N N . ARG A 1 443 ? -25.531 -10.391 4.938 1 98.12 443 ARG A N 1
ATOM 3566 C CA . ARG A 1 443 ? -24.984 -10.57 6.281 1 98.12 443 ARG A CA 1
ATOM 3567 C C . ARG A 1 443 ? -23.703 -11.391 6.258 1 98.12 443 ARG A C 1
ATOM 3569 O O . ARG A 1 443 ? -23.531 -12.242 5.391 1 98.12 443 ARG A O 1
ATOM 3576 N N . PRO A 1 444 ? -22.812 -11.109 7.219 1 98.56 444 PRO A N 1
ATOM 3577 C CA . PRO A 1 444 ? -21.656 -12 7.348 1 98.56 444 PRO A CA 1
ATOM 3578 C C . PRO A 1 444 ? -22.031 -13.422 7.746 1 98.56 444 PRO A C 1
ATOM 3580 O O . PRO A 1 444 ? -22.969 -13.617 8.523 1 98.56 444 PRO A O 1
ATOM 3583 N N . PHE A 1 445 ? -21.375 -14.367 7.215 1 97.81 445 PHE A N 1
ATOM 3584 C CA . PHE A 1 445 ? -21.672 -15.781 7.395 1 97.81 445 PHE A CA 1
ATOM 3585 C C . PHE A 1 445 ? -20.5 -16.516 8.016 1 97.81 445 PHE A C 1
ATOM 3587 O O . PHE A 1 445 ? -19.359 -16.406 7.531 1 97.81 445 PHE A O 1
ATOM 3594 N N . PHE A 1 446 ? -20.719 -17.344 9.086 1 98.56 446 PHE A N 1
ATOM 3595 C CA . PHE A 1 446 ? -19.656 -18.062 9.781 1 98.56 446 PHE A CA 1
ATOM 3596 C C . PHE A 1 446 ? -20.078 -19.484 10.102 1 98.56 446 PHE A C 1
ATOM 3598 O O . PHE A 1 446 ? -21.188 -19.719 10.562 1 98.56 446 PHE A O 1
ATOM 3605 N N . ASN A 1 447 ? -19.203 -20.406 9.836 1 98.25 447 ASN A N 1
ATOM 3606 C CA . ASN A 1 447 ? -19.344 -21.812 10.219 1 98.25 447 ASN A CA 1
ATOM 3607 C C . ASN A 1 447 ? -18.047 -22.359 10.781 1 98.25 447 ASN A C 1
ATOM 3609 O O . ASN A 1 447 ? -17.094 -22.625 10.031 1 98.25 447 ASN A O 1
ATOM 3613 N N . PRO A 1 448 ? -17.906 -22.594 12.086 1 97.06 448 PRO A N 1
ATOM 3614 C CA . PRO A 1 448 ? -16.656 -23.094 12.664 1 97.06 448 PRO A CA 1
ATOM 3615 C C . PRO A 1 448 ? -16.406 -24.562 12.32 1 97.06 448 PRO A C 1
ATOM 3617 O O . PRO A 1 448 ? -15.305 -25.078 12.547 1 97.06 448 PRO A O 1
ATOM 3620 N N . GLY A 1 449 ? -17.391 -25.219 11.719 1 94.81 449 GLY A N 1
ATOM 3621 C CA . GLY A 1 449 ? -17.188 -26.609 11.352 1 94.81 449 GLY A CA 1
ATOM 3622 C C . GLY A 1 449 ? -17.391 -27.562 12.516 1 94.81 449 GLY A C 1
ATOM 3623 O O . GLY A 1 449 ? -17.516 -27.125 13.664 1 94.81 449 GLY A O 1
ATOM 3624 N N . PHE A 1 450 ? -17.5 -28.828 12.195 1 92.69 450 PHE A N 1
ATOM 3625 C CA . PHE A 1 450 ? -17.656 -29.859 13.219 1 92.69 450 PHE A CA 1
ATOM 3626 C C . PHE A 1 450 ? -16.328 -30.125 13.922 1 92.69 450 PHE A C 1
ATOM 3628 O O . PHE A 1 450 ? -15.266 -29.844 13.383 1 92.69 450 PHE A O 1
ATOM 3635 N N . ASN A 1 451 ? -16.375 -30.594 15.109 1 87.94 451 ASN A N 1
ATOM 3636 C CA . ASN A 1 451 ? -15.188 -30.734 15.953 1 87.94 451 ASN A CA 1
ATOM 3637 C C . ASN A 1 451 ? -14.297 -31.875 15.5 1 87.94 451 ASN A C 1
ATOM 3639 O O . ASN A 1 451 ? -13.102 -31.891 15.773 1 87.94 451 ASN A O 1
ATOM 3643 N N . ASP A 1 452 ? -14.797 -32.75 14.695 1 81.69 452 ASP A N 1
ATOM 3644 C CA . ASP A 1 452 ? -14.023 -33.906 14.195 1 81.69 452 ASP A CA 1
ATOM 3645 C C . ASP A 1 452 ? -13.148 -34.5 15.297 1 81.69 452 ASP A C 1
ATOM 3647 O O . ASP A 1 452 ? -11.93 -34.594 15.148 1 81.69 452 ASP A O 1
ATOM 3651 N N . GLY A 1 453 ? -13.695 -35.062 16.469 1 82.62 453 GLY A N 1
ATOM 3652 C CA . GLY A 1 453 ? -12.992 -35.688 17.562 1 82.62 453 GLY A CA 1
ATOM 3653 C C . GLY A 1 453 ? -12.148 -34.719 18.375 1 82.62 453 GLY A C 1
ATOM 3654 O O . GLY A 1 453 ? -11.133 -35.125 18.953 1 82.62 453 GLY A O 1
ATOM 3655 N N . GLY A 1 454 ? -12.383 -33.469 18.25 1 85.38 454 GLY A N 1
ATOM 3656 C CA . GLY A 1 454 ? -11.672 -32.469 19.031 1 85.38 454 GLY A CA 1
ATOM 3657 C C . GLY A 1 454 ? -10.594 -31.734 18.25 1 85.38 454 GLY A C 1
ATOM 3658 O O . GLY A 1 454 ? -10.07 -30.719 18.703 1 85.38 454 GLY A O 1
ATOM 3659 N N . LYS A 1 455 ? -10.25 -32.125 17.109 1 88.5 455 LYS A N 1
ATOM 3660 C CA . LYS A 1 455 ? -9.164 -31.578 16.312 1 88.5 455 LYS A CA 1
ATOM 3661 C C . LYS A 1 455 ? -9.539 -30.203 15.758 1 88.5 455 LYS A C 1
ATOM 3663 O O . LYS A 1 455 ? -8.664 -29.406 15.43 1 88.5 455 LYS A O 1
ATOM 3668 N N . ASN A 1 456 ? -10.797 -29.906 15.664 1 94.75 456 ASN A N 1
ATOM 3669 C CA . ASN A 1 456 ? -11.305 -28.625 15.148 1 94.75 456 ASN A CA 1
ATOM 3670 C C . ASN A 1 456 ? -12.039 -27.844 16.234 1 94.75 456 ASN A C 1
ATOM 3672 O O . ASN A 1 456 ? -13.07 -27.219 15.969 1 94.75 456 ASN A O 1
ATOM 3676 N N . ALA A 1 457 ? -11.492 -27.906 17.438 1 92.75 457 ALA A N 1
ATOM 3677 C CA . ALA A 1 457 ? -12.172 -27.328 18.594 1 92.75 457 ALA A CA 1
ATOM 3678 C C . ALA A 1 457 ? -11.891 -25.828 18.703 1 92.75 457 ALA A C 1
ATOM 3680 O O . ALA A 1 457 ? -12.586 -25.109 19.422 1 92.75 457 ALA A O 1
ATOM 3681 N N . ALA A 1 458 ? -10.867 -25.312 18.016 1 95 458 ALA A N 1
ATOM 3682 C CA . ALA A 1 458 ? -10.508 -23.906 18.078 1 95 458 ALA A CA 1
ATOM 3683 C C . ALA A 1 458 ? -11.656 -23.016 17.594 1 95 458 ALA A C 1
ATOM 3685 O O . ALA A 1 458 ? -12.461 -23.438 16.781 1 95 458 ALA A O 1
ATOM 3686 N N . PRO A 1 459 ? -11.773 -21.828 18.062 1 96.81 459 PRO A N 1
ATOM 3687 C CA . PRO A 1 459 ? -12.859 -20.938 17.656 1 96.81 459 PRO A CA 1
ATOM 3688 C C . PRO A 1 459 ? -12.523 -20.125 16.406 1 96.81 459 PRO A C 1
ATOM 3690 O O . PRO A 1 459 ? -11.367 -20.078 15.984 1 96.81 459 PRO A O 1
ATOM 3693 N N . LEU A 1 460 ? -13.57 -19.625 15.75 1 98.12 460 LEU A N 1
ATOM 3694 C CA . LEU A 1 460 ? -13.438 -18.469 14.852 1 98.12 460 LEU A CA 1
ATOM 3695 C C . LEU A 1 460 ? -13.469 -17.172 15.633 1 98.12 460 LEU A C 1
ATOM 3697 O O . LEU A 1 460 ? -14.336 -16.969 16.484 1 98.12 460 LEU A O 1
ATOM 3701 N N . THR A 1 461 ? -12.508 -16.312 15.359 1 98.06 461 THR A N 1
ATOM 3702 C CA . THR A 1 461 ? -12.43 -15.055 16.109 1 98.06 461 THR A CA 1
ATOM 3703 C C . THR A 1 461 ? -12.422 -13.859 15.156 1 98.06 461 THR A C 1
ATOM 3705 O O . THR A 1 461 ? -11.602 -13.797 14.234 1 98.06 461 THR A O 1
ATOM 3708 N N . LEU A 1 462 ? -13.352 -12.961 15.398 1 97.31 462 LEU A N 1
ATOM 3709 C CA . LEU A 1 462 ? -13.344 -11.703 14.664 1 97.31 462 LEU A CA 1
ATOM 3710 C C . LEU A 1 462 ? -12.258 -10.773 15.188 1 97.31 462 LEU A C 1
ATOM 3712 O O . LEU A 1 462 ? -12.266 -10.398 16.359 1 97.31 462 LEU A O 1
ATOM 3716 N N . CYS A 1 463 ? -11.367 -10.375 14.266 1 93.94 463 CYS A N 1
ATOM 3717 C CA . CYS A 1 463 ? -10.18 -9.633 14.664 1 93.94 463 CYS A CA 1
ATOM 3718 C C . CYS A 1 463 ? -10.43 -8.125 14.617 1 93.94 463 CYS A C 1
ATOM 3720 O O . CYS A 1 463 ? -11.109 -7.637 13.719 1 93.94 463 CYS A O 1
ATOM 3722 N N . PRO A 1 464 ? -9.922 -7.441 15.648 1 90.5 464 PRO A N 1
ATOM 3723 C CA . PRO A 1 464 ? -9.945 -5.984 15.531 1 90.5 464 PRO A CA 1
ATOM 3724 C C . PRO A 1 464 ? -9.055 -5.465 14.406 1 90.5 464 PRO A C 1
ATOM 3726 O O . PRO A 1 464 ? -7.977 -6.016 14.164 1 90.5 464 PRO A O 1
ATOM 3729 N N . LEU A 1 465 ? -9.656 -4.547 13.695 1 89.25 465 LEU A N 1
ATOM 3730 C CA . LEU A 1 465 ? -8.891 -4.008 12.57 1 89.25 465 LEU A CA 1
ATOM 3731 C C . LEU A 1 465 ? -8.047 -2.818 13.016 1 89.25 465 LEU A C 1
ATOM 3733 O O . LEU A 1 465 ? -8.555 -1.883 13.633 1 89.25 465 LEU A O 1
ATOM 3737 N N . ARG A 1 466 ? -6.781 -3.025 13.125 1 75.06 466 ARG A N 1
ATOM 3738 C CA . ARG A 1 466 ? -5.895 -1.911 13.445 1 75.06 466 ARG A CA 1
ATOM 3739 C C . ARG A 1 466 ? -5.363 -1.252 12.18 1 75.06 466 ARG A C 1
ATOM 3741 O O . ARG A 1 466 ? -4.891 -1.936 11.273 1 75.06 466 ARG A O 1
ATOM 3748 N N . LEU A 1 467 ? -5.875 -0.044 11.969 1 64 467 LEU A N 1
ATOM 3749 C CA . LEU A 1 467 ? -5.305 0.693 10.844 1 64 467 LEU A CA 1
ATOM 3750 C C . LEU A 1 467 ? -3.834 1.007 11.094 1 64 467 LEU A C 1
ATOM 3752 O O . LEU A 1 467 ? -3.469 1.479 12.172 1 64 467 LEU A O 1
ATOM 3756 N N . ASP A 1 468 ? -3.092 0.145 10.945 1 54.5 468 ASP A N 1
ATOM 3757 C CA . ASP A 1 468 ? -1.704 0.57 11.102 1 54.5 468 ASP A CA 1
ATOM 3758 C C . ASP A 1 468 ? -1.505 1.993 10.578 1 54.5 468 ASP A C 1
ATOM 3760 O O . ASP A 1 468 ? -1.611 2.242 9.375 1 54.5 468 ASP A O 1
ATOM 3764 N N . TRP A 1 469 ? -2.203 2.873 11.344 1 42.56 469 TRP A N 1
ATOM 3765 C CA . TRP A 1 469 ? -1.762 4.203 10.938 1 42.56 469 TRP A CA 1
ATOM 3766 C C . TRP A 1 469 ? -0.241 4.312 10.992 1 42.56 469 TRP A C 1
ATOM 3768 O O . TRP A 1 469 ? 0.407 3.635 11.789 1 42.56 469 TRP A O 1
ATOM 3778 N N . MET B 1 1 ? 1.998 -100.188 -68.5 1 24.92 1 MET B N 1
ATOM 3779 C CA . MET B 1 1 ? 1.383 -99.25 -67.562 1 24.92 1 MET B CA 1
ATOM 3780 C C . MET B 1 1 ? 2.441 -98.5 -66.75 1 24.92 1 MET B C 1
ATOM 3782 O O . MET B 1 1 ? 3.031 -99.062 -65.875 1 24.92 1 MET B O 1
ATOM 3786 N N . ALA B 1 2 ? 3.303 -97.75 -67.188 1 41.22 2 ALA B N 1
ATOM 3787 C CA . ALA B 1 2 ? 4.566 -97.062 -66.875 1 41.22 2 ALA B CA 1
ATOM 3788 C C . ALA B 1 2 ? 4.434 -96.25 -65.562 1 41.22 2 ALA B C 1
ATOM 3790 O O . ALA B 1 2 ? 3.59 -95.375 -65.5 1 41.22 2 ALA B O 1
ATOM 3791 N N . SER B 1 3 ? 4.578 -96.812 -64.375 1 38.62 3 SER B N 1
ATOM 3792 C CA . SER B 1 3 ? 4.262 -96.375 -63 1 38.62 3 SER B CA 1
ATOM 3793 C C . SER B 1 3 ? 4.781 -95 -62.719 1 38.62 3 SER B C 1
ATOM 3795 O O . SER B 1 3 ? 5.969 -94.688 -62.906 1 38.62 3 SER B O 1
ATOM 3797 N N . ALA B 1 4 ? 4.059 -93.938 -63.094 1 50.28 4 ALA B N 1
ATOM 3798 C CA . ALA B 1 4 ? 4.266 -92.5 -62.875 1 50.28 4 ALA B CA 1
ATOM 3799 C C . ALA B 1 4 ? 4.805 -92.25 -61.469 1 50.28 4 ALA B C 1
ATOM 3801 O O . ALA B 1 4 ? 4.16 -92.625 -60.469 1 50.28 4 ALA B O 1
ATOM 3802 N N . MET B 1 5 ? 6.023 -92.375 -61.156 1 56.31 5 MET B N 1
ATOM 3803 C CA . MET B 1 5 ? 6.605 -92 -59.875 1 56.31 5 MET B CA 1
ATOM 3804 C C . MET B 1 5 ? 5.926 -90.75 -59.281 1 56.31 5 MET B C 1
ATOM 3806 O O . MET B 1 5 ? 5.758 -89.75 -60 1 56.31 5 MET B O 1
ATOM 3810 N N . PRO B 1 6 ? 5.164 -90.938 -58.219 1 69.69 6 PRO B N 1
ATOM 3811 C CA . PRO B 1 6 ? 4.418 -89.812 -57.656 1 69.69 6 PRO B CA 1
ATOM 3812 C C . PRO B 1 6 ? 5.246 -88.5 -57.562 1 69.69 6 PRO B C 1
ATOM 3814 O O . PRO B 1 6 ? 6.461 -88.562 -57.375 1 69.69 6 PRO B O 1
ATOM 3817 N N . LEU B 1 7 ? 4.855 -87.375 -58.281 1 75.19 7 LEU B N 1
ATOM 3818 C CA . LEU B 1 7 ? 5.48 -86.062 -58.344 1 75.19 7 LEU B CA 1
ATOM 3819 C C . LEU B 1 7 ? 6.242 -85.812 -57.062 1 75.19 7 LEU B C 1
ATOM 3821 O O . LEU B 1 7 ? 7.309 -85.188 -57.094 1 75.19 7 LEU B O 1
ATOM 3825 N N . GLU B 1 8 ? 5.926 -86.438 -56.031 1 75.06 8 GLU B N 1
ATOM 3826 C CA . GLU B 1 8 ? 6.551 -86.25 -54.719 1 75.06 8 GLU B CA 1
ATOM 3827 C C . GLU B 1 8 ? 7.93 -86.938 -54.656 1 75.06 8 GLU B C 1
ATOM 3829 O O . GLU B 1 8 ? 8.867 -86.375 -54.094 1 75.06 8 GLU B O 1
ATOM 3834 N N . MET B 1 9 ? 7.992 -88 -55.219 1 79.12 9 MET B N 1
ATOM 3835 C CA . MET B 1 9 ? 9.258 -88.75 -55.25 1 79.12 9 MET B CA 1
ATOM 3836 C C . MET B 1 9 ? 10.258 -88.062 -56.156 1 79.12 9 MET B C 1
ATOM 3838 O O . MET B 1 9 ? 11.461 -88.062 -55.875 1 79.12 9 MET B O 1
ATOM 3842 N N . MET B 1 10 ? 9.695 -87.5 -57.156 1 83.94 10 MET B N 1
ATOM 3843 C CA . MET B 1 10 ? 10.578 -86.812 -58.125 1 83.94 10 MET B CA 1
ATOM 3844 C C . MET B 1 10 ? 11.195 -85.562 -57.5 1 83.94 10 MET B C 1
ATOM 3846 O O . MET B 1 10 ? 12.375 -85.25 -57.688 1 83.94 10 MET B O 1
ATOM 3850 N N . TRP B 1 11 ? 10.336 -85 -56.719 1 86.5 11 TRP B N 1
ATOM 3851 C CA . TRP B 1 11 ? 10.828 -83.75 -56.062 1 86.5 11 TRP B CA 1
ATOM 3852 C C . TRP B 1 11 ? 11.883 -84.125 -55 1 86.5 11 TRP B C 1
ATOM 3854 O O . TRP B 1 11 ? 12.828 -83.375 -54.781 1 86.5 11 TRP B O 1
ATOM 3864 N N . GLU B 1 12 ? 11.836 -85.188 -54.375 1 82.25 12 GLU B N 1
ATOM 3865 C CA . GLU B 1 12 ? 12.797 -85.688 -53.375 1 82.25 12 GLU B CA 1
ATOM 3866 C C . GLU B 1 12 ? 14.18 -85.875 -53.969 1 82.25 12 GLU B C 1
ATOM 3868 O O . GLU B 1 12 ? 15.195 -85.562 -53.344 1 82.25 12 GLU B O 1
ATOM 3873 N N . GLU B 1 13 ? 14.125 -86.25 -55.188 1 83.69 13 GLU B N 1
ATOM 3874 C CA . GLU B 1 13 ? 15.375 -86.5 -55.875 1 83.69 13 GLU B CA 1
ATOM 3875 C C . GLU B 1 13 ? 16.125 -85.25 -56.25 1 83.69 13 GLU B C 1
ATOM 3877 O O . GLU B 1 13 ? 17.344 -85.25 -56.406 1 83.69 13 GLU B O 1
ATOM 3882 N N . VAL B 1 14 ? 15.375 -84.188 -56.281 1 88.69 14 VAL B N 1
ATOM 3883 C CA . VAL B 1 14 ? 16.016 -82.938 -56.719 1 88.69 14 VAL B CA 1
ATOM 3884 C C . VAL B 1 14 ? 16.172 -82 -55.531 1 88.69 14 VAL B C 1
ATOM 3886 O O . VAL B 1 14 ? 16.438 -80.812 -55.75 1 88.69 14 VAL B O 1
ATOM 3889 N N . THR B 1 15 ? 15.961 -82.438 -54.375 1 88.19 15 THR B N 1
ATOM 3890 C CA . THR B 1 15 ? 16.016 -81.625 -53.156 1 88.19 15 THR B CA 1
ATOM 3891 C C . THR B 1 15 ? 17.438 -81.562 -52.594 1 88.19 15 THR B C 1
ATOM 3893 O O . THR B 1 15 ? 18.141 -82.562 -52.594 1 88.19 15 THR B O 1
ATOM 3896 N N . CYS B 1 16 ? 17.859 -80.375 -52.219 1 88.56 16 CYS B N 1
ATOM 3897 C CA . CYS B 1 16 ? 19.172 -80.188 -51.625 1 88.56 16 CYS B CA 1
ATOM 3898 C C . CYS B 1 16 ? 19.219 -80.75 -50.188 1 88.56 16 CYS B C 1
ATOM 3900 O O . CYS B 1 16 ? 18.391 -80.375 -49.344 1 88.56 16 CYS B O 1
ATOM 3902 N N . PRO B 1 17 ? 20.125 -81.625 -49.875 1 87.44 17 PRO B N 1
ATOM 3903 C CA . PRO B 1 17 ? 20.203 -82.188 -48.531 1 87.44 17 PRO B CA 1
ATOM 3904 C C . PRO B 1 17 ? 20.578 -81.188 -47.438 1 87.44 17 PRO B C 1
ATOM 3906 O O . PRO B 1 17 ? 20.422 -81.5 -46.25 1 87.44 17 PRO B O 1
ATOM 3909 N N . ILE B 1 18 ? 20.953 -80 -47.812 1 87.38 18 ILE B N 1
ATOM 3910 C CA . ILE B 1 18 ? 21.391 -79 -46.844 1 87.38 18 ILE B CA 1
ATOM 3911 C C . ILE B 1 18 ? 20.203 -78.125 -46.469 1 87.38 18 ILE B C 1
ATOM 3913 O O . ILE B 1 18 ? 19.844 -78 -45.281 1 87.38 18 ILE B O 1
ATOM 3917 N N . CYS B 1 19 ? 19.609 -77.5 -47.375 1 81.5 19 CYS B N 1
ATOM 3918 C CA . CYS B 1 19 ? 18.531 -76.562 -47.062 1 81.5 19 CYS B CA 1
ATOM 3919 C C . CYS B 1 19 ? 17.172 -77.25 -47.156 1 81.5 19 CYS B C 1
ATOM 3921 O O . CYS B 1 19 ? 16.172 -76.688 -46.688 1 81.5 19 CYS B O 1
ATOM 3923 N N . LEU B 1 20 ? 17.156 -78.438 -47.781 1 81.94 20 LEU B N 1
ATOM 3924 C CA . LEU B 1 20 ? 15.984 -79.312 -47.906 1 81.94 20 LEU B CA 1
ATOM 3925 C C . LEU B 1 20 ? 14.945 -78.688 -48.844 1 81.94 20 LEU B C 1
ATOM 3927 O O . LEU B 1 20 ? 13.758 -79.062 -48.75 1 81.94 20 LEU B O 1
ATOM 3931 N N . ASP B 1 21 ? 15.383 -77.812 -49.719 1 85 21 ASP B N 1
ATOM 3932 C CA . ASP B 1 21 ? 14.586 -77.25 -50.812 1 85 21 ASP B CA 1
ATOM 3933 C C . ASP B 1 21 ? 15.086 -77.75 -52.156 1 85 21 ASP B C 1
ATOM 3935 O O . ASP B 1 21 ? 16.188 -78.25 -52.25 1 85 21 ASP B O 1
ATOM 3939 N N . PRO B 1 22 ? 14.195 -77.562 -53.156 1 86.12 22 PRO B N 1
ATOM 3940 C CA . PRO B 1 22 ? 14.711 -77.875 -54.5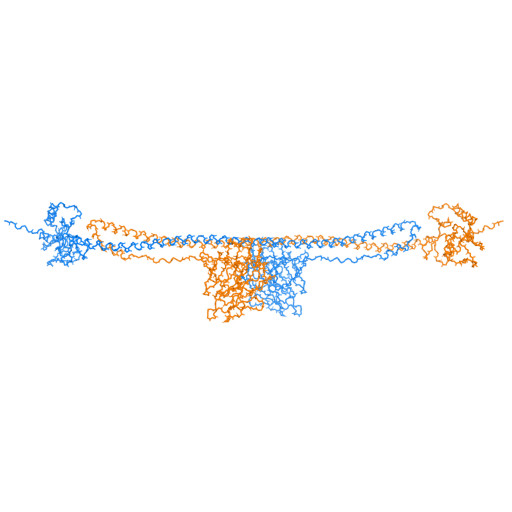 1 86.12 22 PRO B CA 1
ATOM 3941 C C . PRO B 1 22 ? 16.016 -77.125 -54.812 1 86.12 22 PRO B C 1
ATOM 3943 O O . PRO B 1 22 ? 16.141 -75.938 -54.531 1 86.12 22 PRO B O 1
ATOM 3946 N N . THR B 1 23 ? 16.938 -77.938 -55.281 1 90.06 23 THR B N 1
ATOM 3947 C CA . THR B 1 23 ? 18.281 -77.438 -55.5 1 90.06 23 THR B CA 1
ATOM 3948 C C . THR B 1 23 ? 18.266 -76.25 -56.406 1 90.06 23 THR B C 1
ATOM 3950 O O . THR B 1 23 ? 17.625 -76.25 -57.469 1 90.06 23 THR B O 1
ATOM 3953 N N . VAL B 1 24 ? 18.922 -75.188 -55.938 1 90 24 VAL B N 1
ATOM 3954 C CA . VAL B 1 24 ? 19.078 -74 -56.688 1 90 24 VAL B CA 1
ATOM 3955 C C . VAL B 1 24 ? 20.516 -73.875 -57.188 1 90 24 VAL B C 1
ATOM 3957 O O . VAL B 1 24 ? 21.469 -73.938 -56.406 1 90 24 VAL B O 1
ATOM 3960 N N . GLU B 1 25 ? 20.562 -73.688 -58.469 1 92.25 25 GLU B N 1
ATOM 3961 C CA . GLU B 1 25 ? 21.875 -73.688 -59.094 1 92.25 25 GLU B CA 1
ATOM 3962 C C . GLU B 1 25 ? 22.719 -74.875 -58.656 1 92.25 25 GLU B C 1
ATOM 3964 O O . GLU B 1 25 ? 23.75 -74.688 -58 1 92.25 25 GLU B O 1
ATOM 3969 N N . PRO B 1 26 ? 22.281 -76 -59.062 1 93.5 26 PRO B N 1
ATOM 3970 C CA . PRO B 1 26 ? 22.875 -77.188 -58.531 1 93.5 26 PRO B CA 1
ATOM 3971 C C . PRO B 1 26 ? 24.359 -77.312 -58.906 1 93.5 26 PRO B C 1
ATOM 3973 O O . PRO B 1 26 ? 24.75 -77.062 -60.031 1 93.5 26 PRO B O 1
ATOM 3976 N N . MET B 1 27 ? 25.062 -77.688 -57.906 1 94 27 MET B N 1
ATOM 3977 C CA . MET B 1 27 ? 26.484 -78 -58.062 1 94 27 MET B CA 1
ATOM 3978 C C . MET B 1 27 ? 26.844 -79.375 -57.562 1 94 27 MET B C 1
ATOM 3980 O O . MET B 1 27 ? 26.328 -79.812 -56.531 1 94 27 MET B O 1
ATOM 3984 N N . SER B 1 28 ? 27.672 -80.062 -58.312 1 93.88 28 SER B N 1
ATOM 3985 C CA . SER B 1 28 ? 28.156 -81.375 -57.875 1 93.88 28 SER B CA 1
ATOM 3986 C C . SER B 1 28 ? 29.578 -81.25 -57.344 1 93.88 28 SER B C 1
ATOM 3988 O O . SER B 1 28 ? 30.375 -80.438 -57.781 1 93.88 28 SER B O 1
ATOM 3990 N N . ILE B 1 29 ? 29.859 -82.125 -56.406 1 92.31 29 ILE B N 1
ATOM 3991 C CA . ILE B 1 29 ? 31.188 -82.188 -55.812 1 92.31 29 ILE B CA 1
ATOM 3992 C C . ILE B 1 29 ? 31.891 -83.438 -56.219 1 92.31 29 ILE B C 1
ATOM 3994 O O . ILE B 1 29 ? 31.391 -84.188 -57.062 1 92.31 29 ILE B O 1
ATOM 3998 N N . GLU B 1 30 ? 33.031 -83.688 -55.656 1 90.69 30 GLU B N 1
ATOM 3999 C CA . GLU B 1 30 ? 33.906 -84.75 -56.125 1 90.69 30 GLU B CA 1
ATOM 4000 C C . GLU B 1 30 ? 33.281 -86.125 -55.906 1 90.69 30 GLU B C 1
ATOM 4002 O O . GLU B 1 30 ? 33.469 -87.062 -56.688 1 90.69 30 GLU B O 1
ATOM 4007 N N . CYS B 1 31 ? 32.469 -86.25 -54.875 1 91 31 CYS B N 1
ATOM 4008 C CA . CYS B 1 31 ? 31.906 -87.562 -54.531 1 91 31 CYS B CA 1
ATOM 4009 C C . CYS B 1 31 ? 30.688 -87.812 -55.375 1 91 31 CYS B C 1
ATOM 4011 O O . CYS B 1 31 ? 30.156 -88.938 -55.344 1 91 31 CYS B O 1
ATOM 4013 N N . GLY B 1 32 ? 30.141 -86.875 -56.062 1 89.81 32 GLY B N 1
ATOM 4014 C CA . GLY B 1 32 ? 29.016 -87.062 -56.969 1 89.81 32 GLY B CA 1
ATOM 4015 C C . GLY B 1 32 ? 27.719 -86.5 -56.438 1 89.81 32 GLY B C 1
ATOM 4016 O O . GLY B 1 32 ? 26.719 -86.438 -57.188 1 89.81 32 GLY B O 1
ATOM 4017 N N . HIS B 1 33 ? 27.734 -86.125 -55.25 1 91.75 33 HIS B N 1
ATOM 4018 C CA . HIS B 1 33 ? 26.516 -85.562 -54.688 1 91.75 33 HIS B CA 1
ATOM 4019 C C . HIS B 1 33 ? 26.344 -84.125 -55.125 1 91.75 33 HIS B C 1
ATOM 4021 O O . HIS B 1 33 ? 27.344 -83.375 -55.375 1 91.75 33 HIS B O 1
ATOM 4027 N N . SER B 1 34 ? 25.062 -83.688 -55.312 1 93.56 34 SER B N 1
ATOM 4028 C CA . SER B 1 34 ? 24.75 -82.312 -55.781 1 93.56 34 SER B CA 1
ATOM 4029 C C . SER B 1 34 ? 24.031 -81.5 -54.688 1 93.56 34 SER B C 1
ATOM 4031 O O . SER B 1 34 ? 23.266 -82.062 -53.906 1 93.56 34 SER B O 1
ATOM 4033 N N . PHE B 1 35 ? 24.359 -80.25 -54.625 1 94.19 35 PHE B N 1
ATOM 4034 C CA . PHE B 1 35 ? 23.797 -79.312 -53.656 1 94.19 35 PHE B CA 1
ATOM 4035 C C . PHE B 1 35 ? 23.547 -77.938 -54.344 1 94.19 35 PHE B C 1
ATOM 4037 O O . PHE B 1 35 ? 23.984 -77.688 -55.469 1 94.19 35 PHE B O 1
ATOM 4044 N N . CYS B 1 36 ? 22.75 -77.062 -53.656 1 93.12 36 CYS B N 1
ATOM 4045 C CA . CYS B 1 36 ? 22.656 -75.688 -54.125 1 93.12 36 CYS B CA 1
ATOM 4046 C C . CYS B 1 36 ? 24.031 -75.062 -54.125 1 93.12 36 CYS B C 1
ATOM 4048 O O . CYS B 1 36 ? 24.875 -75.375 -53.281 1 93.12 36 CYS B O 1
ATOM 4050 N N . HIS B 1 37 ? 24.203 -74.125 -55.031 1 93.81 37 HIS B N 1
ATOM 4051 C CA . HIS B 1 37 ? 25.469 -73.438 -55.094 1 93.81 37 HIS B CA 1
ATOM 4052 C C . HIS B 1 37 ? 25.734 -72.688 -53.812 1 93.81 37 HIS B C 1
ATOM 4054 O O . HIS B 1 37 ? 26.844 -72.75 -53.25 1 93.81 37 HIS B O 1
ATOM 4060 N N . GLU B 1 38 ? 24.672 -72 -53.281 1 91.56 38 GLU B N 1
ATOM 4061 C CA . GLU B 1 38 ? 24.828 -71.188 -52.062 1 91.56 38 GLU B CA 1
ATOM 4062 C C . GLU B 1 38 ? 25.078 -72.125 -50.844 1 91.56 38 GLU B C 1
ATOM 4064 O O . GLU B 1 38 ? 25.922 -71.812 -50 1 91.56 38 GLU B O 1
ATOM 4069 N N . CYS B 1 39 ? 24.359 -73.188 -50.719 1 91.69 39 CYS B N 1
ATOM 4070 C CA . CYS B 1 39 ? 24.469 -74.125 -49.562 1 91.69 39 CYS B CA 1
ATOM 4071 C C . CYS B 1 39 ? 25.859 -74.688 -49.5 1 91.69 39 CYS B C 1
ATOM 4073 O O . CYS B 1 39 ? 26.484 -74.688 -48.438 1 91.69 39 CYS B O 1
ATOM 4075 N N . ILE B 1 40 ? 26.375 -75.188 -50.594 1 91.31 40 ILE B N 1
ATOM 4076 C CA . ILE B 1 40 ? 27.641 -75.875 -50.562 1 91.31 40 ILE B CA 1
ATOM 4077 C C . ILE B 1 40 ? 28.797 -74.875 -50.406 1 91.31 40 ILE B C 1
ATOM 4079 O O . ILE B 1 40 ? 29.812 -75.25 -49.781 1 91.31 40 ILE B O 1
ATOM 4083 N N . SER B 1 41 ? 28.594 -73.75 -50.938 1 92.5 41 SER B N 1
ATOM 4084 C CA . SER B 1 41 ? 29.609 -72.688 -50.75 1 92.5 41 SER B CA 1
ATOM 4085 C C . SER B 1 41 ? 29.75 -72.312 -49.281 1 92.5 41 SER B C 1
ATOM 4087 O O . SER B 1 41 ? 30.859 -72.062 -48.781 1 92.5 41 SER B O 1
ATOM 4089 N N . GLU B 1 42 ? 28.625 -72.375 -48.656 1 91 42 GLU B N 1
ATOM 4090 C CA . GLU B 1 42 ? 28.641 -72.062 -47.219 1 91 42 GLU B CA 1
ATOM 4091 C C . GLU B 1 42 ? 29.328 -73.125 -46.438 1 91 42 GLU B C 1
ATOM 4093 O O . GLU B 1 42 ? 30.094 -72.875 -45.5 1 91 42 GLU B O 1
ATOM 4098 N N . VAL B 1 43 ? 29.125 -74.312 -46.75 1 88.94 43 VAL B N 1
ATOM 4099 C CA . VAL B 1 43 ? 29.719 -75.5 -46.062 1 88.94 43 VAL B CA 1
ATOM 4100 C C . VAL B 1 43 ? 31.203 -75.562 -46.375 1 88.94 43 VAL B C 1
ATOM 4102 O O . VAL B 1 43 ? 32 -76 -45.531 1 88.94 43 VAL B O 1
ATOM 4105 N N . GLY B 1 44 ? 31.516 -75.188 -47.469 1 83.44 44 GLY B N 1
ATOM 4106 C CA . GLY B 1 44 ? 32.875 -75.312 -47.969 1 83.44 44 GLY B CA 1
ATOM 4107 C C . GLY B 1 44 ? 33.781 -74.188 -47.531 1 83.44 44 GLY B C 1
ATOM 4108 O O . GLY B 1 44 ? 34.938 -74.125 -47.938 1 83.44 44 GLY B O 1
ATOM 4109 N N . LYS B 1 45 ? 33.219 -73.125 -46.812 1 82.75 45 LYS B N 1
ATOM 4110 C CA . LYS B 1 45 ? 34.031 -71.938 -46.406 1 82.75 45 LYS B CA 1
ATOM 4111 C C . LYS B 1 45 ? 35.219 -72.375 -45.562 1 82.75 45 LYS B C 1
ATOM 4113 O O . LYS B 1 45 ? 36.25 -71.75 -45.594 1 82.75 45 LYS B O 1
ATOM 4118 N N . ASN B 1 46 ? 35.094 -73.438 -44.75 1 72.69 46 ASN B N 1
ATOM 4119 C CA . ASN B 1 46 ? 36.25 -73.875 -43.938 1 72.69 46 ASN B CA 1
ATOM 4120 C C . ASN B 1 46 ? 37.125 -74.875 -44.688 1 72.69 46 ASN B C 1
ATOM 4122 O O . ASN B 1 46 ? 36.625 -75.562 -45.531 1 72.69 46 ASN B O 1
ATOM 4126 N N . VAL B 1 47 ? 38.5 -74.812 -44.594 1 67.62 47 VAL B N 1
ATOM 4127 C CA . VAL B 1 47 ? 39.469 -75.688 -45.156 1 67.62 47 VAL B CA 1
ATOM 4128 C C . VAL B 1 47 ? 39.188 -77.125 -44.688 1 67.62 47 VAL B C 1
ATOM 4130 O O . VAL B 1 47 ? 39 -77.375 -43.5 1 67.62 47 VAL B O 1
ATOM 4133 N N . GLY B 1 48 ? 39 -78.25 -45.625 1 72.5 48 GLY B N 1
ATOM 4134 C CA . GLY B 1 48 ? 38.75 -79.625 -45.312 1 72.5 48 GLY B CA 1
ATOM 4135 C C . GLY B 1 48 ? 37.281 -79.938 -45.125 1 72.5 48 GLY B C 1
ATOM 4136 O O . GLY B 1 48 ? 36.938 -80.75 -44.219 1 72.5 48 GLY B O 1
ATOM 4137 N N . SER B 1 49 ? 36.438 -79.312 -45.875 1 82.81 49 SER B N 1
ATOM 4138 C CA . SER B 1 49 ? 35 -79.562 -45.688 1 82.81 49 SER B CA 1
ATOM 4139 C C . SER B 1 49 ? 34.594 -80.938 -46.25 1 82.81 49 SER B C 1
ATOM 4141 O O . SER B 1 49 ? 35.219 -81.438 -47.156 1 82.81 49 SER B O 1
ATOM 4143 N N . THR B 1 50 ? 33.688 -81.625 -45.625 1 91.06 50 THR B N 1
ATOM 4144 C CA . THR B 1 50 ? 33.188 -82.938 -46 1 91.06 50 THR B CA 1
ATOM 4145 C C . THR B 1 50 ? 31.766 -82.875 -46.5 1 91.06 50 THR B C 1
ATOM 4147 O O . THR B 1 50 ? 31.016 -81.938 -46.125 1 91.06 50 THR B O 1
ATOM 4150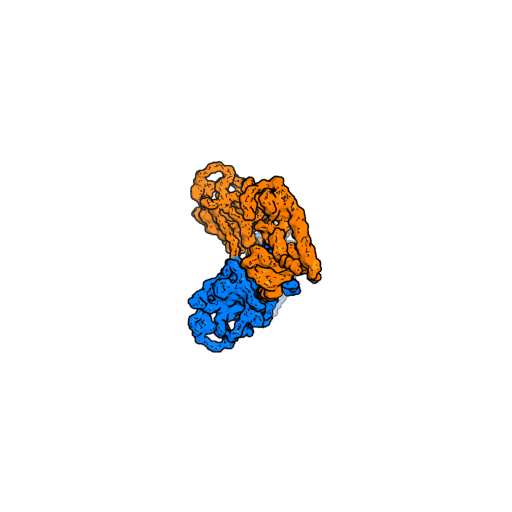 N N . CYS B 1 51 ? 31.516 -83.688 -47.406 1 91.44 51 CYS B N 1
ATOM 4151 C CA . CYS B 1 51 ? 30.172 -83.75 -47.969 1 91.44 51 CYS B CA 1
ATOM 4152 C C . CYS B 1 51 ? 29.141 -84 -46.875 1 91.44 51 CYS B C 1
ATOM 4154 O O . CYS B 1 51 ? 29.297 -84.938 -46.094 1 91.44 51 CYS B O 1
ATOM 4156 N N . PRO B 1 52 ? 28.047 -83.312 -46.906 1 89.81 52 PRO B N 1
ATOM 4157 C CA . PRO B 1 52 ? 27.031 -83.5 -45.875 1 89.81 52 PRO B CA 1
ATOM 4158 C C . PRO B 1 52 ? 26.312 -84.812 -45.969 1 89.81 52 PRO B C 1
ATOM 4160 O O . PRO B 1 52 ? 25.672 -85.25 -45 1 89.81 52 PRO B O 1
ATOM 4163 N N . VAL B 1 53 ? 26.453 -85.5 -46.969 1 89.69 53 VAL B N 1
ATOM 4164 C CA . VAL B 1 53 ? 25.703 -86.75 -47.219 1 89.69 53 VAL B CA 1
ATOM 4165 C C . VAL B 1 53 ? 26.625 -87.938 -46.938 1 89.69 53 VAL B C 1
ATOM 4167 O O . VAL B 1 53 ? 26.266 -88.875 -46.156 1 89.69 53 VAL B O 1
ATOM 4170 N N . CYS B 1 54 ? 27.875 -87.938 -47.5 1 90 54 CYS B N 1
ATOM 4171 C CA . CYS B 1 54 ? 28.703 -89.125 -47.438 1 90 54 CYS B CA 1
ATOM 4172 C C . CYS B 1 54 ? 30 -88.812 -46.688 1 90 54 CYS B C 1
ATOM 4174 O O . CYS B 1 54 ? 30.812 -89.75 -46.469 1 90 54 CYS B O 1
ATOM 4176 N N . ARG B 1 55 ? 30.516 -87.625 -46.375 1 91.62 55 ARG B N 1
ATOM 4177 C CA . ARG B 1 55 ? 31.641 -87.188 -45.562 1 91.62 55 ARG B CA 1
ATOM 4178 C C . ARG B 1 55 ? 32.938 -87.25 -46.344 1 91.62 55 ARG B C 1
ATOM 4180 O O . ARG B 1 55 ? 34.031 -87.188 -45.781 1 91.62 55 ARG B O 1
ATOM 4187 N N . HIS B 1 56 ? 32.812 -87.438 -47.594 1 90.81 56 HIS B N 1
ATOM 4188 C CA . HIS B 1 56 ? 34 -87.375 -48.438 1 90.81 56 HIS B CA 1
ATOM 4189 C C . HIS B 1 56 ? 34.531 -85.938 -48.531 1 90.81 56 HIS B C 1
ATOM 4191 O O . HIS B 1 56 ? 33.75 -85 -48.562 1 90.81 56 HIS B O 1
ATOM 4197 N N . ASN B 1 57 ? 35.812 -85.875 -48.531 1 90.81 57 ASN B N 1
ATOM 4198 C CA . ASN B 1 57 ? 36.438 -84.562 -48.625 1 90.81 57 ASN B CA 1
ATOM 4199 C C . ASN B 1 57 ? 36.219 -83.875 -49.969 1 90.81 57 ASN B C 1
ATOM 4201 O O . ASN B 1 57 ? 36.25 -84.562 -51 1 90.81 57 ASN B O 1
ATOM 4205 N N . PHE B 1 58 ? 36 -82.625 -49.938 1 90.44 58 PHE B N 1
ATOM 4206 C CA . PHE B 1 58 ? 35.844 -81.938 -51.219 1 90.44 58 PHE B CA 1
ATOM 4207 C C . PHE B 1 58 ? 36.438 -80.562 -51.125 1 90.44 58 PHE B C 1
ATOM 4209 O O . PHE B 1 58 ? 36.719 -80.062 -50.031 1 90.44 58 PHE B O 1
ATOM 4216 N N . MET B 1 59 ? 36.844 -79.938 -52.281 1 88.31 59 MET B N 1
ATOM 4217 C CA . MET B 1 59 ? 37.375 -78.562 -52.375 1 88.31 59 MET B CA 1
ATOM 4218 C C . MET B 1 59 ? 36.438 -77.688 -53.156 1 88.31 59 MET B C 1
ATOM 4220 O O . MET B 1 59 ? 35.906 -78.062 -54.219 1 88.31 59 MET B O 1
ATOM 4224 N N . LEU B 1 60 ? 36.156 -76.438 -52.719 1 89.69 60 LEU B N 1
ATOM 4225 C CA . LEU B 1 60 ? 35.219 -75.5 -53.344 1 89.69 60 LEU B CA 1
ATOM 4226 C C . LEU B 1 60 ? 35.625 -75.125 -54.75 1 89.69 60 LEU B C 1
ATOM 4228 O O . LEU B 1 60 ? 34.781 -74.938 -55.625 1 89.69 60 LEU B O 1
ATOM 4232 N N . ARG B 1 61 ? 36.938 -75.125 -55.031 1 86.81 61 ARG B N 1
ATOM 4233 C CA . ARG B 1 61 ? 37.438 -74.812 -56.375 1 86.81 61 ARG B CA 1
ATOM 4234 C C . ARG B 1 61 ? 37.062 -75.875 -57.375 1 86.81 61 ARG B C 1
ATOM 4236 O O . ARG B 1 61 ? 37.062 -75.625 -58.562 1 86.81 61 ARG B O 1
ATOM 4243 N N . ASN B 1 62 ? 36.688 -77.125 -56.906 1 89 62 ASN B N 1
ATOM 4244 C CA . ASN B 1 62 ? 36.375 -78.25 -57.812 1 89 62 ASN B CA 1
ATOM 4245 C C . ASN B 1 62 ? 34.875 -78.375 -58.031 1 89 62 ASN B C 1
ATOM 4247 O O . ASN B 1 62 ? 34.406 -79.375 -58.594 1 89 62 ASN B O 1
ATOM 4251 N N . LEU B 1 63 ? 34.031 -77.375 -57.688 1 92.06 63 LEU B N 1
ATOM 4252 C CA . LEU B 1 63 ? 32.594 -77.438 -57.875 1 92.06 63 LEU B CA 1
ATOM 4253 C C . LEU B 1 63 ? 32.25 -77.438 -59.375 1 92.06 63 LEU B C 1
ATOM 4255 O O . LEU B 1 63 ? 32.875 -76.688 -60.156 1 92.06 63 LEU B O 1
ATOM 4259 N N . ARG B 1 64 ? 31.25 -78.375 -59.844 1 92.62 64 ARG B N 1
ATOM 4260 C CA . ARG B 1 64 ? 30.781 -78.375 -61.219 1 92.62 64 ARG B CA 1
ATOM 4261 C C . ARG B 1 64 ? 29.266 -78.188 -61.281 1 92.62 64 ARG B C 1
ATOM 4263 O O . ARG B 1 64 ? 28.531 -78.812 -60.531 1 92.62 64 ARG B O 1
ATOM 4270 N N . PRO B 1 65 ? 28.891 -77.312 -62.156 1 92.94 65 PRO B N 1
ATOM 4271 C CA . PRO B 1 65 ? 27.438 -77.188 -62.312 1 92.94 65 PRO B CA 1
ATOM 4272 C C . PRO B 1 65 ? 26.766 -78.5 -62.812 1 92.94 65 PRO B C 1
ATOM 4274 O O . PRO B 1 65 ? 27.328 -79.188 -63.656 1 92.94 65 PRO B O 1
ATOM 4277 N N . ASN B 1 66 ? 25.734 -78.875 -62.156 1 92.31 66 ASN B N 1
ATOM 4278 C CA . ASN B 1 66 ? 24.922 -80 -62.594 1 92.31 66 ASN B CA 1
ATOM 4279 C C . ASN B 1 66 ? 23.703 -79.562 -63.406 1 92.31 66 ASN B C 1
ATOM 4281 O O . ASN B 1 66 ? 22.625 -79.375 -62.812 1 92.31 66 ASN B O 1
ATOM 4285 N N . ARG B 1 67 ? 23.781 -79.375 -64.625 1 91.62 67 ARG B N 1
ATOM 4286 C CA . ARG B 1 67 ? 22.75 -78.812 -65.5 1 91.62 67 ARG B CA 1
ATOM 4287 C C . ARG B 1 67 ? 21.562 -79.75 -65.625 1 91.62 67 ARG B C 1
ATOM 4289 O O . ARG B 1 67 ? 20.422 -79.312 -65.75 1 91.62 67 ARG B O 1
ATOM 4296 N N . GLN B 1 68 ? 21.812 -81 -65.562 1 90.44 68 GLN B N 1
ATOM 4297 C CA . GLN B 1 68 ? 20.734 -81.938 -65.688 1 90.44 68 GLN B CA 1
ATOM 4298 C C . GLN B 1 68 ? 19.781 -81.875 -64.5 1 90.44 68 GLN B C 1
ATOM 4300 O O . GLN B 1 68 ? 18.562 -81.875 -64.688 1 90.44 68 GLN B O 1
ATOM 4305 N N . LEU B 1 69 ? 20.438 -81.812 -63.406 1 91.5 69 LEU B N 1
ATOM 4306 C CA . LEU B 1 69 ? 19.625 -81.625 -62.188 1 91.5 69 LEU B CA 1
ATOM 4307 C C . LEU B 1 69 ? 18.859 -80.312 -62.25 1 91.5 69 LEU B C 1
ATOM 4309 O O . LEU B 1 69 ? 17.688 -80.25 -61.844 1 91.5 69 LEU B O 1
ATOM 4313 N N . ALA B 1 70 ? 19.406 -79.25 -62.719 1 91.44 70 ALA B N 1
ATOM 4314 C CA . ALA B 1 70 ? 18.734 -78 -62.875 1 91.44 70 ALA B CA 1
ATOM 4315 C C . ALA B 1 70 ? 17.531 -78.125 -63.812 1 91.44 70 ALA B C 1
ATOM 4317 O O . ALA B 1 70 ? 16.453 -77.562 -63.5 1 91.44 70 ALA B O 1
ATOM 4318 N N . ASN B 1 71 ? 17.75 -78.75 -64.875 1 88.44 71 ASN B N 1
ATOM 4319 C CA . ASN B 1 71 ? 16.672 -79 -65.875 1 88.44 71 ASN B CA 1
ATOM 4320 C C . ASN B 1 71 ? 15.523 -79.812 -65.25 1 88.44 71 ASN B C 1
ATOM 4322 O O . ASN B 1 71 ? 14.359 -79.5 -65.562 1 88.44 71 ASN B O 1
ATOM 4326 N N . MET B 1 72 ? 15.914 -80.75 -64.5 1 88.81 72 MET B N 1
ATOM 4327 C CA . MET B 1 72 ? 14.891 -81.562 -63.844 1 88.81 72 MET B CA 1
ATOM 4328 C C . MET B 1 72 ? 14.016 -80.75 -62.906 1 88.81 72 MET B C 1
ATOM 4330 O O . MET B 1 72 ? 12.797 -80.875 -62.906 1 88.81 72 MET B O 1
ATOM 4334 N N . VAL B 1 73 ? 14.703 -79.875 -62.188 1 87.56 73 VAL B N 1
ATOM 4335 C CA . VAL B 1 73 ? 13.977 -79 -61.281 1 87.56 73 VAL B CA 1
ATOM 4336 C C . VAL B 1 73 ? 13.031 -78.125 -62.094 1 87.56 73 VAL B C 1
ATOM 4338 O O . VAL B 1 73 ? 11.859 -77.938 -61.719 1 87.56 73 VAL B O 1
ATOM 4341 N N . ASP B 1 74 ? 13.461 -77.562 -63.156 1 86.5 74 ASP B N 1
ATOM 4342 C CA . ASP B 1 74 ? 12.664 -76.688 -64 1 86.5 74 ASP B CA 1
ATOM 4343 C C . ASP B 1 74 ? 11.492 -77.438 -64.625 1 86.5 74 ASP B C 1
ATOM 4345 O O . ASP B 1 74 ? 10.375 -76.938 -64.688 1 86.5 74 ASP B O 1
ATOM 4349 N N . SER B 1 75 ? 11.781 -78.625 -65.062 1 85.69 75 SER B N 1
ATOM 4350 C CA . SER B 1 75 ? 10.742 -79.438 -65.688 1 85.69 75 SER B CA 1
ATOM 4351 C C . SER B 1 75 ? 9.648 -79.75 -64.688 1 85.69 75 SER B C 1
ATOM 4353 O O . SER B 1 75 ? 8.461 -79.688 -65 1 85.69 75 SER B O 1
ATOM 4355 N N . LEU B 1 76 ? 10.062 -80.125 -63.531 1 84.56 76 LEU B N 1
ATOM 4356 C CA . LEU B 1 76 ? 9.094 -80.438 -62.469 1 84.56 76 LEU B CA 1
ATOM 4357 C C . LEU B 1 76 ? 8.227 -79.25 -62.156 1 84.56 76 LEU B C 1
ATOM 4359 O O . LEU B 1 76 ? 7.02 -79.375 -61.938 1 84.56 76 LEU B O 1
ATOM 4363 N N . ARG B 1 77 ? 8.867 -78.062 -62.156 1 80.19 77 ARG B N 1
ATOM 4364 C CA . ARG B 1 77 ? 8.133 -76.875 -61.875 1 80.19 77 ARG B CA 1
ATOM 4365 C C . ARG B 1 77 ? 7.098 -76.562 -62.969 1 80.19 77 ARG B C 1
ATOM 4367 O O . ARG B 1 77 ? 5.973 -76.188 -62.688 1 80.19 77 ARG B O 1
ATOM 4374 N N . LYS B 1 78 ? 7.449 -76.812 -64.188 1 81.75 78 LYS B N 1
ATOM 4375 C CA . LYS B 1 78 ? 6.551 -76.625 -65.312 1 81.75 78 LYS B CA 1
ATOM 4376 C C . LYS B 1 78 ? 5.391 -77.625 -65.312 1 81.75 78 LYS B C 1
ATOM 4378 O O . LYS B 1 78 ? 4.25 -77.25 -65.625 1 81.75 78 LYS B O 1
ATOM 4383 N N . ILE B 1 79 ? 5.645 -78.75 -64.938 1 79 79 ILE B N 1
ATOM 4384 C CA . ILE B 1 79 ? 4.613 -79.75 -64.875 1 79 79 ILE B CA 1
ATOM 4385 C C . ILE B 1 79 ? 3.604 -79.438 -63.812 1 79 79 ILE B C 1
ATOM 4387 O O . ILE B 1 79 ? 2.395 -79.562 -64 1 79 79 ILE B O 1
ATOM 4391 N N . SER B 1 80 ? 4.145 -78.938 -62.781 1 73.12 80 SER B N 1
ATOM 4392 C CA . SER B 1 80 ? 3.293 -78.562 -61.656 1 73.12 80 SER B CA 1
ATOM 4393 C C . SER B 1 80 ? 2.418 -77.375 -62 1 73.12 80 SER B C 1
ATOM 4395 O O . SER B 1 80 ? 1.269 -77.312 -61.562 1 73.12 80 SER B O 1
ATOM 4397 N N . GLN B 1 81 ? 2.914 -76.312 -62.688 1 68.31 81 GLN B N 1
ATOM 4398 C CA . GLN B 1 81 ? 2.188 -75.125 -63.062 1 68.31 81 GLN B CA 1
ATOM 4399 C C . GLN B 1 81 ? 1.124 -75.438 -64.125 1 68.31 81 GLN B C 1
ATOM 4401 O O . GLN B 1 81 ? 0.095 -74.75 -64.188 1 68.31 81 GLN B O 1
ATOM 4406 N N . SER B 1 82 ? 1.41 -76.188 -65.062 1 62.78 82 SER B N 1
ATOM 4407 C CA . SER B 1 82 ? 0.521 -76.5 -66.188 1 62.78 82 SER B CA 1
ATOM 4408 C C . SER B 1 82 ? -0.724 -77.25 -65.75 1 62.78 82 SER B C 1
ATOM 4410 O O . SER B 1 82 ? -1.712 -77.312 -66.5 1 62.78 82 SER B O 1
ATOM 4412 N N . ALA B 1 83 ? -0.649 -78 -64.812 1 57.25 83 ALA B N 1
ATOM 4413 C CA . ALA B 1 83 ? -1.795 -78.875 -64.5 1 57.25 83 ALA B CA 1
ATOM 4414 C C . ALA B 1 83 ? -2.98 -78.062 -64 1 57.25 83 ALA B C 1
ATOM 4416 O O . ALA B 1 83 ? -4.133 -78.438 -64.188 1 57.25 83 ALA B O 1
ATOM 4417 N N . LYS B 1 84 ? -3.062 -77.188 -63.062 1 57.56 84 LYS B N 1
ATOM 4418 C CA . LYS B 1 84 ? -4.301 -76.625 -62.5 1 57.56 84 LYS B CA 1
ATOM 4419 C C . LYS B 1 84 ? -4.309 -75.125 -62.562 1 57.56 84 LYS B C 1
ATOM 4421 O O . LYS B 1 84 ? -3.266 -74.438 -62.375 1 57.56 84 LYS B O 1
ATOM 4426 N N . GLU B 1 85 ? -5.266 -74.5 -63.25 1 54.31 85 GLU B N 1
ATOM 4427 C CA . GLU B 1 85 ? -5.711 -73.125 -63.5 1 54.31 85 GLU B CA 1
ATOM 4428 C C . GLU B 1 85 ? -5.711 -72.312 -62.25 1 54.31 85 GLU B C 1
ATOM 4430 O O . GLU B 1 85 ? -6.738 -72.188 -61.562 1 54.31 85 GLU B O 1
ATOM 4435 N N . GLY B 1 86 ? -4.973 -72.5 -61.25 1 53.06 86 GLY B N 1
ATOM 4436 C CA . GLY B 1 86 ? -5.234 -71.688 -60.062 1 53.06 86 GLY B CA 1
ATOM 4437 C C . GLY B 1 86 ? -4.539 -70.312 -60.125 1 53.06 86 GLY B C 1
ATOM 4438 O O . GLY B 1 86 ? -3.631 -70.125 -60.906 1 53.06 86 GLY B O 1
ATOM 4439 N N . THR B 1 87 ? -5.098 -69.25 -59.75 1 57.72 87 THR B N 1
ATOM 4440 C CA . THR B 1 87 ? -4.555 -67.875 -59.688 1 57.72 87 THR B CA 1
ATOM 4441 C C . THR B 1 87 ? -3.17 -67.875 -59.031 1 57.72 87 THR B C 1
ATOM 4443 O O . THR B 1 87 ? -2.863 -68.75 -58.219 1 57.72 87 THR B O 1
ATOM 4446 N N . GLN B 1 88 ? -2.166 -67.125 -59.594 1 56.22 88 GLN B N 1
ATOM 4447 C CA . GLN B 1 88 ? -0.753 -67.062 -59.25 1 56.22 88 GLN B CA 1
ATOM 4448 C C . GLN B 1 88 ? -0.562 -67 -57.75 1 56.22 88 GLN B C 1
ATOM 4450 O O . GLN B 1 88 ? 0.396 -67.562 -57.219 1 56.22 88 GLN B O 1
ATOM 4455 N N . GLY B 1 89 ? -1.304 -66.438 -56.844 1 62.81 89 GLY B N 1
ATOM 4456 C CA . GLY B 1 89 ? -1.134 -66.312 -55.406 1 62.81 89 GLY B CA 1
ATOM 4457 C C . GLY B 1 89 ? -1.483 -67.562 -54.625 1 62.81 89 GLY B C 1
ATOM 4458 O O . GLY B 1 89 ? -1.168 -67.688 -53.438 1 62.81 89 GLY B O 1
ATOM 4459 N N . GLU B 1 90 ? -1.834 -68.625 -55.312 1 76.94 90 GLU B N 1
ATOM 4460 C CA . GLU B 1 90 ? -2.326 -69.812 -54.688 1 76.94 90 GLU B CA 1
ATOM 4461 C C . GLU B 1 90 ? -1.357 -71 -54.906 1 76.94 90 GLU B C 1
ATOM 4463 O O . GLU B 1 90 ? -1.701 -72.125 -54.656 1 76.94 90 GLU B O 1
ATOM 4468 N N . ARG B 1 91 ? -0.175 -70.562 -55.406 1 83.81 91 ARG B N 1
ATOM 4469 C CA . ARG B 1 91 ? 0.752 -71.688 -55.688 1 83.81 91 ARG B CA 1
ATOM 4470 C C . ARG B 1 91 ? 2.029 -71.562 -54.844 1 83.81 91 ARG B C 1
ATOM 4472 O O . ARG B 1 91 ? 2.443 -70.438 -54.531 1 83.81 91 ARG B O 1
ATOM 4479 N N . CYS B 1 92 ? 2.549 -72.688 -54.438 1 86.56 92 CYS B N 1
ATOM 4480 C CA . CYS B 1 92 ? 3.812 -72.75 -53.719 1 86.56 92 CYS B CA 1
ATOM 4481 C C . CYS B 1 92 ? 4.957 -72.188 -54.562 1 86.56 92 CYS B C 1
ATOM 4483 O O . CYS B 1 92 ? 5.117 -72.562 -55.719 1 86.56 92 CYS B O 1
ATOM 4485 N N . GLU B 1 93 ? 5.715 -71.25 -54.125 1 78.62 93 GLU B N 1
ATOM 4486 C CA . GLU B 1 93 ? 6.82 -70.6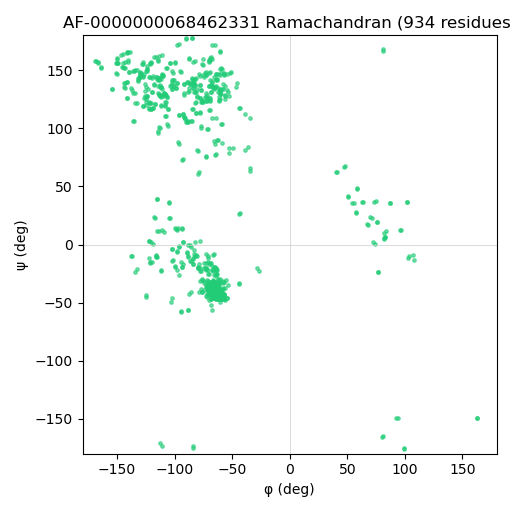88 -54.844 1 78.62 93 GLU B CA 1
ATOM 4487 C C . GLU B 1 93 ? 7.934 -71.688 -55.125 1 78.62 93 GLU B C 1
ATOM 4489 O O . GLU B 1 93 ? 8.672 -71.562 -56.094 1 78.62 93 GLU B O 1
ATOM 4494 N N . VAL B 1 94 ? 7.973 -72.625 -54.312 1 77.69 94 VAL B N 1
ATOM 4495 C CA . VAL B 1 94 ? 9.062 -73.562 -54.375 1 77.69 94 VAL B CA 1
ATOM 4496 C C . VAL B 1 94 ? 8.727 -74.688 -55.406 1 77.69 94 VAL B C 1
ATOM 4498 O O . VAL B 1 94 ? 9.531 -75 -56.281 1 77.69 94 VAL B O 1
ATOM 4501 N N . HIS B 1 95 ? 7.414 -75.125 -55.344 1 79.12 95 HIS B N 1
ATOM 4502 C CA . HIS B 1 95 ? 7.09 -76.312 -56.125 1 79.12 95 HIS B CA 1
ATOM 4503 C C . HIS B 1 95 ? 6.078 -76 -57.219 1 79.12 95 HIS B C 1
ATOM 4505 O O . HIS B 1 95 ? 5.855 -76.812 -58.125 1 79.12 95 HIS B O 1
ATOM 4511 N N . GLY B 1 96 ? 5.539 -74.812 -57.156 1 78.75 96 GLY B N 1
ATOM 4512 C CA . GLY B 1 96 ? 4.559 -74.438 -58.156 1 78.75 96 GLY B CA 1
ATOM 4513 C C . GLY B 1 96 ? 3.227 -75.125 -58 1 78.75 96 GLY B C 1
ATOM 4514 O O . GLY B 1 96 ? 2.346 -75 -58.844 1 78.75 96 GLY B O 1
ATOM 4515 N N . GLU B 1 97 ? 3.107 -75.938 -56.969 1 81.31 97 GLU B N 1
ATOM 4516 C CA . GLU B 1 97 ? 1.866 -76.688 -56.688 1 81.31 97 GLU B CA 1
ATOM 4517 C C . GLU B 1 97 ? 0.884 -75.812 -55.906 1 81.31 97 GLU B C 1
ATOM 4519 O O . GLU B 1 97 ? 1.28 -74.812 -55.281 1 81.31 97 GLU B O 1
ATOM 4524 N N . ARG B 1 98 ? -0.344 -76.188 -56.031 1 85.56 98 ARG B N 1
ATOM 4525 C CA . ARG B 1 98 ? -1.362 -75.438 -55.281 1 85.56 98 ARG B CA 1
ATOM 4526 C C . ARG B 1 98 ? -1.142 -75.562 -53.781 1 85.56 98 ARG B C 1
ATOM 4528 O O . ARG B 1 98 ? -0.765 -76.625 -53.281 1 85.56 98 ARG B O 1
ATOM 4535 N N . LEU B 1 99 ? -1.401 -74.438 -53.062 1 90.31 99 LEU B N 1
ATOM 4536 C CA . LEU B 1 99 ? -1.26 -74.438 -51.625 1 90.31 99 LEU B CA 1
ATOM 4537 C C . LEU B 1 99 ? -2.482 -75.062 -50.938 1 90.31 99 LEU B C 1
ATOM 4539 O O . LEU B 1 99 ? -3.619 -74.75 -51.281 1 90.31 99 LEU B O 1
ATOM 4543 N N . HIS B 1 100 ? -2.244 -76 -49.906 1 89.19 100 HIS B N 1
ATOM 4544 C CA . HIS B 1 100 ? -3.375 -76.75 -49.312 1 89.19 100 HIS B CA 1
ATOM 4545 C C . HIS B 1 100 ? -3.271 -76.75 -47.812 1 89.19 100 HIS B C 1
ATOM 4547 O O . HIS B 1 100 ? -4.277 -76.938 -47.125 1 89.19 100 HIS B O 1
ATOM 4553 N N . LEU B 1 101 ? -2.055 -76.562 -47.375 1 93.75 101 LEU B N 1
ATOM 4554 C CA . LEU B 1 101 ? -1.856 -76.812 -45.938 1 93.75 101 LEU B CA 1
ATOM 4555 C C . LEU B 1 101 ? -1.193 -75.625 -45.281 1 93.75 101 LEU B C 1
ATOM 4557 O O . LEU B 1 101 ? -0.608 -74.812 -45.938 1 93.75 101 LEU B O 1
ATOM 4561 N N . TYR B 1 102 ? -1.419 -75.562 -44 1 94.5 102 TYR B N 1
ATOM 4562 C CA . TYR B 1 102 ? -0.807 -74.562 -43.156 1 94.5 102 TYR B CA 1
ATOM 4563 C C . TYR B 1 102 ? 0.014 -75.25 -42.031 1 94.5 102 TYR B C 1
ATOM 4565 O O . TYR B 1 102 ? -0.482 -76.125 -41.312 1 94.5 102 TYR B O 1
ATOM 4573 N N . CYS B 1 103 ? 1.28 -74.938 -42 1 93.88 103 CYS B N 1
ATOM 4574 C CA . CYS B 1 103 ? 2.154 -75.438 -40.938 1 93.88 103 CYS B CA 1
ATOM 4575 C C . CYS B 1 103 ? 2.064 -74.562 -39.688 1 93.88 103 CYS B C 1
ATOM 4577 O O . CYS B 1 103 ? 2.475 -73.438 -39.719 1 93.88 103 CYS B O 1
ATOM 4579 N N . GLU B 1 104 ? 1.619 -75 -38.531 1 90.75 104 GLU B N 1
ATOM 4580 C CA . GLU B 1 104 ? 1.366 -74.25 -37.312 1 90.75 104 GLU B CA 1
ATOM 4581 C C . GLU B 1 104 ? 2.672 -73.812 -36.656 1 90.75 104 GLU B C 1
ATOM 4583 O O . GLU B 1 104 ? 2.752 -72.688 -36.094 1 90.75 104 GLU B O 1
ATOM 4588 N N . GLU B 1 105 ? 3.643 -74.625 -36.688 1 89.56 105 GLU B N 1
ATOM 4589 C CA . GLU B 1 105 ? 4.91 -74.375 -36.031 1 89.56 105 GLU B CA 1
ATOM 4590 C C . GLU B 1 105 ? 5.668 -73.25 -36.781 1 89.56 105 GLU B C 1
ATOM 4592 O O . GLU B 1 105 ? 6.207 -72.312 -36.156 1 89.56 105 GLU B O 1
ATOM 4597 N N . ASP B 1 106 ? 5.602 -73.25 -38.125 1 87.94 106 ASP B N 1
ATOM 4598 C CA . ASP B 1 106 ? 6.363 -72.25 -38.906 1 87.94 106 ASP B CA 1
ATOM 4599 C C . ASP B 1 106 ? 5.496 -71.062 -39.312 1 87.94 106 ASP B C 1
ATOM 4601 O O . ASP B 1 106 ? 6.012 -70.062 -39.688 1 87.94 106 ASP B O 1
ATOM 4605 N N . GLY B 1 107 ? 4.242 -71.312 -39.312 1 89.31 107 GLY B N 1
ATOM 4606 C CA . GLY B 1 107 ? 3.316 -70.25 -39.719 1 89.31 107 GLY B CA 1
ATOM 4607 C C . GLY B 1 107 ? 3.336 -70 -41.188 1 89.31 107 GLY B C 1
ATOM 4608 O O . GLY B 1 107 ? 3.256 -68.812 -41.625 1 89.31 107 GLY B O 1
ATOM 4609 N N . LYS B 1 108 ? 3.49 -71 -42 1 89.5 108 LYS B N 1
ATOM 4610 C CA . LYS B 1 108 ? 3.594 -70.875 -43.438 1 89.5 108 LYS B CA 1
ATOM 4611 C C . LYS B 1 108 ? 2.602 -71.75 -44.156 1 89.5 108 LYS B C 1
ATOM 4613 O O . LYS B 1 108 ? 2.248 -72.812 -43.656 1 89.5 108 LYS B O 1
ATOM 4618 N N . VAL B 1 109 ? 2.154 -71.25 -45.281 1 92 109 VAL B N 1
ATOM 4619 C CA . VAL B 1 109 ? 1.294 -72.062 -46.156 1 92 109 VAL B CA 1
ATOM 4620 C C . VAL B 1 109 ? 2.148 -72.938 -47.031 1 92 109 VAL B C 1
ATOM 4622 O O . VAL B 1 109 ? 3.209 -72.5 -47.5 1 92 109 VAL B O 1
ATOM 4625 N N . LEU B 1 110 ? 1.67 -74.25 -47.094 1 90 110 LEU B N 1
ATOM 4626 C CA . LEU B 1 110 ? 2.467 -75.25 -47.781 1 90 110 LEU B CA 1
ATOM 4627 C C . LEU B 1 110 ? 1.655 -75.938 -48.875 1 90 110 LEU B C 1
ATOM 4629 O O . LEU B 1 110 ? 0.428 -76 -48.781 1 90 110 LEU B O 1
ATOM 4633 N N . CYS B 1 111 ? 2.414 -76.312 -49.875 1 87.62 111 CYS B N 1
ATOM 4634 C CA . CYS B 1 111 ? 1.835 -77.25 -50.844 1 87.62 111 CYS B CA 1
ATOM 4635 C C . CYS B 1 111 ? 2.002 -78.688 -50.344 1 87.62 111 CYS B C 1
ATOM 4637 O O . CYS B 1 111 ? 2.6 -78.938 -49.281 1 87.62 111 CYS B O 1
ATOM 4639 N N . LEU B 1 112 ? 1.533 -79.625 -51 1 82.94 112 LEU B N 1
ATOM 4640 C CA . LEU B 1 112 ? 1.581 -81.062 -50.562 1 82.94 112 LEU B CA 1
ATOM 4641 C C . LEU B 1 112 ? 3.016 -81.562 -50.562 1 82.94 112 LEU B C 1
ATOM 4643 O O . LEU B 1 112 ? 3.393 -82.312 -49.688 1 82.94 112 LEU B O 1
ATOM 4647 N N . VAL B 1 113 ? 3.768 -81.062 -51.438 1 82.44 113 VAL B N 1
ATOM 4648 C CA . VAL B 1 113 ? 5.156 -81.5 -51.531 1 82.44 113 VAL B CA 1
ATOM 4649 C C . VAL B 1 113 ? 5.957 -80.938 -50.344 1 82.44 113 VAL B C 1
ATOM 4651 O O . VAL B 1 113 ? 6.73 -81.625 -49.719 1 82.44 113 VAL B O 1
ATOM 4654 N N . CYS B 1 114 ? 5.66 -79.625 -50.125 1 85.06 114 CYS B N 1
ATOM 4655 C CA . CYS B 1 114 ? 6.328 -79 -49 1 85.06 114 CYS B CA 1
ATOM 4656 C C . CYS B 1 114 ? 6.012 -79.688 -47.688 1 85.06 114 CYS B C 1
ATOM 4658 O O . CYS B 1 114 ? 6.879 -79.75 -46.812 1 85.06 114 CYS B O 1
ATOM 4660 N N . SER B 1 115 ? 4.848 -80.125 -47.469 1 85.81 115 SER B N 1
ATOM 4661 C CA . SER B 1 115 ? 4.387 -80.75 -46.219 1 85.81 115 SER B CA 1
ATOM 4662 C C . SER B 1 115 ? 5.125 -82.062 -45.938 1 85.81 115 SER B C 1
ATOM 4664 O O . SER B 1 115 ? 5.285 -82.438 -44.781 1 85.81 115 SER B O 1
ATOM 4666 N N . GLN B 1 116 ? 5.547 -82.625 -47 1 79.62 116 GLN B N 1
ATOM 4667 C CA . GLN B 1 116 ? 6.203 -83.938 -46.844 1 79.62 116 GLN B CA 1
ATOM 4668 C C . GLN B 1 116 ? 7.723 -83.75 -46.781 1 79.62 116 GLN B C 1
ATOM 4670 O O . GLN B 1 116 ? 8.445 -84.75 -46.531 1 79.62 116 GLN B O 1
ATOM 4675 N N . SER B 1 117 ? 8.062 -82.625 -46.906 1 78 117 SER B N 1
ATOM 4676 C CA . SER B 1 117 ? 9.5 -82.312 -46.875 1 78 117 SER B CA 1
ATOM 4677 C C . SER B 1 117 ? 10.055 -82.5 -45.469 1 78 117 SER B C 1
ATOM 4679 O O . SER B 1 117 ? 9.305 -82.438 -44.5 1 78 117 SER B O 1
ATOM 4681 N N . ARG B 1 118 ? 11.336 -82.688 -45.312 1 78.94 118 ARG B N 1
ATOM 4682 C CA . ARG B 1 118 ? 12.008 -82.875 -44.031 1 78.94 118 ARG B CA 1
ATOM 4683 C C . ARG B 1 118 ? 11.898 -81.625 -43.156 1 78.94 118 ARG B C 1
ATOM 4685 O O . ARG B 1 118 ? 11.945 -81.75 -41.938 1 78.94 118 ARG B O 1
ATOM 4692 N N . LYS B 1 119 ? 11.664 -80.625 -43.844 1 78.25 119 LYS B N 1
ATOM 4693 C CA . LYS B 1 119 ? 11.602 -79.312 -43.125 1 78.25 119 LYS B CA 1
ATOM 4694 C C . LYS B 1 119 ? 10.336 -79.25 -42.25 1 78.25 119 LYS B C 1
ATOM 4696 O O . LYS B 1 119 ? 10.352 -78.688 -41.156 1 78.25 119 LYS B O 1
ATOM 4701 N N . HIS B 1 120 ? 9.133 -79.812 -42.75 1 83.94 120 HIS B N 1
ATOM 4702 C CA . HIS B 1 120 ? 7.84 -79.688 -42.094 1 83.94 120 HIS B CA 1
ATOM 4703 C C . HIS B 1 120 ? 7.262 -81.062 -41.688 1 83.94 120 HIS B C 1
ATOM 4705 O O . HIS B 1 120 ? 6.145 -81.125 -41.188 1 83.94 120 HIS B O 1
ATOM 4711 N N . ARG B 1 121 ? 7.98 -82.125 -41.969 1 80.25 121 ARG B N 1
ATOM 4712 C CA . ARG B 1 121 ? 7.488 -83.5 -41.812 1 80.25 121 ARG B CA 1
ATOM 4713 C C . ARG B 1 121 ? 7.012 -83.75 -40.375 1 80.25 121 ARG B C 1
ATOM 4715 O O . ARG B 1 121 ? 5.984 -84.375 -40.156 1 80.25 121 ARG B O 1
ATOM 4722 N N . ASP B 1 122 ? 7.781 -83.125 -39.438 1 86.19 122 ASP B N 1
ATOM 4723 C CA . ASP B 1 122 ? 7.434 -83.375 -38.031 1 86.19 122 ASP B CA 1
ATOM 4724 C C . ASP B 1 122 ? 6.594 -82.25 -37.469 1 86.19 122 ASP B C 1
ATOM 4726 O O . ASP B 1 122 ? 6.383 -82.188 -36.25 1 86.19 122 ASP B O 1
ATOM 4730 N N . HIS B 1 123 ? 6.109 -81.438 -38.312 1 89.75 123 HIS B N 1
ATOM 4731 C CA . HIS B 1 123 ? 5.297 -80.312 -37.844 1 89.75 123 HIS B CA 1
ATOM 4732 C C . HIS B 1 123 ? 3.811 -80.625 -38 1 89.75 123 HIS B C 1
ATOM 4734 O O . HIS B 1 123 ? 3.422 -81.5 -38.75 1 89.75 123 HIS B O 1
ATOM 4740 N N . SER B 1 124 ? 2.984 -79.875 -37.125 1 91.56 124 SER B N 1
ATOM 4741 C CA . SER B 1 124 ? 1.535 -80 -37.25 1 91.56 124 SER B CA 1
ATOM 4742 C C . SER B 1 124 ? 1.005 -79.188 -38.438 1 91.56 124 SER B C 1
ATOM 4744 O O . SER B 1 124 ? 1.147 -77.938 -38.438 1 91.56 124 SER B O 1
ATOM 4746 N N . THR B 1 125 ? 0.462 -79.875 -39.469 1 92.94 125 THR B N 1
ATOM 4747 C CA . THR B 1 125 ? -0.093 -79.188 -40.656 1 92.94 125 THR B CA 1
ATOM 4748 C C . THR B 1 125 ? -1.608 -79.375 -40.688 1 92.94 125 THR B C 1
ATOM 4750 O O . THR B 1 125 ? -2.135 -80.438 -40.344 1 92.94 125 THR B O 1
ATOM 4753 N N . VAL B 1 126 ? -2.258 -78.25 -40.969 1 93.94 126 VAL B N 1
ATOM 4754 C CA . VAL B 1 126 ? -3.713 -78.312 -41.094 1 93.94 126 VAL B CA 1
ATOM 4755 C C . VAL B 1 126 ? -4.141 -77.688 -42.406 1 93.94 126 VAL B C 1
ATOM 4757 O O . VAL B 1 126 ? -3.395 -76.875 -43 1 93.94 126 VAL B O 1
ATOM 4760 N N . PRO B 1 127 ? -5.352 -78.125 -42.906 1 94.56 127 PRO B N 1
ATOM 4761 C CA . PRO B 1 127 ? -5.844 -77.5 -44.156 1 94.56 127 PRO B CA 1
ATOM 4762 C C . PRO B 1 127 ? -5.961 -76 -44 1 94.56 127 PRO B C 1
ATOM 4764 O O . PRO B 1 127 ? -6.293 -75.5 -42.938 1 94.56 127 PRO B O 1
ATOM 4767 N N . ILE B 1 128 ? -5.742 -75.312 -45.031 1 93.12 128 ILE B N 1
ATOM 4768 C CA . ILE B 1 128 ? -5.715 -73.875 -45.062 1 93.12 128 ILE B CA 1
ATOM 4769 C C . ILE B 1 128 ? -7.043 -73.312 -44.562 1 93.12 128 ILE B C 1
ATOM 4771 O O . ILE B 1 128 ? -7.066 -72.375 -43.781 1 93.12 128 ILE B O 1
ATOM 4775 N N . GLU B 1 129 ? -8.125 -73.812 -45 1 92.69 129 GLU B N 1
ATOM 4776 C CA . GLU B 1 129 ? -9.453 -73.312 -44.625 1 92.69 129 GLU B CA 1
ATOM 4777 C C . GLU B 1 129 ? -9.688 -73.438 -43.125 1 92.69 129 GLU B C 1
ATOM 4779 O O . GLU B 1 129 ? -10.281 -72.562 -42.5 1 92.69 129 GLU B O 1
ATOM 4784 N N . GLU B 1 130 ? -9.156 -74.562 -42.562 1 94.75 130 GLU B N 1
ATOM 4785 C CA . GLU B 1 130 ? -9.305 -74.75 -41.125 1 94.75 130 GLU B CA 1
ATOM 4786 C C . GLU B 1 130 ? -8.438 -73.812 -40.344 1 94.75 130 GLU B C 1
ATOM 4788 O O . GLU B 1 130 ? -8.891 -73.25 -39.344 1 94.75 130 GLU B O 1
ATOM 4793 N N . ALA B 1 131 ? -7.227 -73.688 -40.75 1 94.88 131 ALA B N 1
ATOM 4794 C CA . ALA B 1 131 ? -6.332 -72.688 -40.094 1 94.88 131 ALA B CA 1
ATOM 4795 C C . ALA B 1 131 ? -6.887 -71.312 -40.188 1 94.88 131 ALA B C 1
ATOM 4797 O O . ALA B 1 131 ? -6.863 -70.562 -39.219 1 94.88 131 ALA B O 1
ATOM 4798 N N . ALA B 1 132 ? -7.402 -70.875 -41.406 1 94.75 132 ALA B N 1
ATOM 4799 C CA . ALA B 1 132 ? -7.961 -69.562 -41.625 1 94.75 132 ALA B CA 1
ATOM 4800 C C . ALA B 1 132 ? -9.133 -69.25 -40.688 1 94.75 132 ALA B C 1
ATOM 4802 O O . ALA B 1 132 ? -9.266 -68.188 -40.188 1 94.75 132 ALA B O 1
ATOM 4803 N N . GLN B 1 133 ? -9.984 -70.25 -40.5 1 95 133 GLN B N 1
ATOM 4804 C CA . GLN B 1 133 ? -11.133 -70.062 -39.625 1 95 133 GLN B CA 1
ATOM 4805 C C . GLN B 1 133 ? -10.68 -69.875 -38.188 1 95 133 GLN B C 1
ATOM 4807 O O . GLN B 1 133 ? -11.219 -69 -37.5 1 95 133 GLN B O 1
ATOM 4812 N N . GLU B 1 134 ? -9.719 -70.688 -37.781 1 94.94 134 GLU B N 1
ATOM 4813 C CA . GLU B 1 134 ? -9.211 -70.562 -36.406 1 94.94 134 GLU B CA 1
ATOM 4814 C C . GLU B 1 134 ? -8.602 -69.188 -36.188 1 94.94 134 GLU B C 1
ATOM 4816 O O . GLU B 1 134 ? -8.891 -68.5 -35.188 1 94.94 134 GLU B O 1
ATOM 4821 N N . TYR B 1 135 ? -7.781 -68.75 -37.125 1 95.81 135 TYR B N 1
ATOM 4822 C CA . TYR B 1 135 ? -7.086 -67.5 -36.938 1 95.81 135 TYR B CA 1
ATOM 4823 C C . TYR B 1 135 ? -8.023 -66.312 -37.188 1 95.81 135 TYR B C 1
ATOM 4825 O O . TYR B 1 135 ? -7.793 -65.188 -36.656 1 95.81 135 TYR B O 1
ATOM 4833 N N . GLN B 1 136 ? -9.078 -66.5 -37.938 1 95.5 136 GLN B N 1
ATOM 4834 C CA . GLN B 1 136 ? -10.117 -65.5 -38.094 1 95.5 136 GLN B CA 1
ATOM 4835 C C . GLN B 1 136 ? -10.75 -65.125 -36.719 1 95.5 136 GLN B C 1
ATOM 4837 O O . GLN B 1 136 ? -10.992 -63.969 -36.406 1 95.5 136 GLN B O 1
ATOM 4842 N N . GLU B 1 137 ? -11 -66.188 -36 1 95.56 137 GLU B N 1
ATOM 4843 C CA . GLU B 1 137 ? -11.578 -66 -34.656 1 95.56 137 GLU B CA 1
ATOM 4844 C C . GLU B 1 137 ? -10.617 -65.25 -33.75 1 95.56 137 GLU B C 1
ATOM 4846 O O . GLU B 1 137 ? -11.023 -64.375 -32.969 1 95.56 137 GLU B O 1
ATOM 4851 N N . LYS B 1 138 ? -9.328 -65.625 -33.844 1 95.12 138 LYS B N 1
ATOM 4852 C CA . LYS B 1 138 ? -8.312 -64.938 -33.031 1 95.12 138 LYS B CA 1
ATOM 4853 C C . LYS B 1 138 ? -8.156 -63.469 -33.406 1 95.12 138 LYS B C 1
ATOM 4855 O O . LYS B 1 138 ? -7.984 -62.625 -32.531 1 95.12 138 LYS B O 1
ATOM 4860 N N . LEU B 1 139 ? -8.25 -63.219 -34.719 1 95.31 139 LEU B N 1
ATOM 4861 C CA . LEU B 1 139 ? -8.141 -61.844 -35.188 1 95.31 139 LEU B CA 1
ATOM 4862 C C . LEU B 1 139 ? -9.328 -61 -34.719 1 95.31 139 LEU B C 1
ATOM 4864 O O . LEU B 1 139 ? -9.156 -59.844 -34.312 1 95.31 139 LEU B O 1
ATOM 4868 N N . GLN B 1 140 ? -10.523 -61.594 -34.719 1 95.25 140 GLN B N 1
ATOM 4869 C CA . GLN B 1 140 ? -11.719 -60.875 -34.25 1 95.25 140 GLN B CA 1
ATOM 4870 C C . GLN B 1 140 ? -11.641 -60.562 -32.781 1 95.25 140 GLN B C 1
ATOM 4872 O O . GLN B 1 140 ? -12.047 -59.469 -32.344 1 95.25 140 GLN B O 1
ATOM 4877 N N . LEU B 1 141 ? -11.094 -61.5 -32.031 1 95.5 141 LEU B N 1
ATOM 4878 C CA . LEU B 1 141 ? -10.906 -61.25 -30.609 1 95.5 141 LEU B CA 1
ATOM 4879 C C . LEU B 1 141 ? -9.898 -60.125 -30.375 1 95.5 141 LEU B C 1
ATOM 4881 O O . LEU B 1 141 ? -10.109 -59.25 -29.531 1 95.5 141 LEU B O 1
ATOM 4885 N N . ALA B 1 142 ? -8.797 -60.188 -31.125 1 95.62 142 ALA B N 1
ATOM 4886 C CA . ALA B 1 142 ? -7.77 -59.156 -31.016 1 95.62 142 ALA B CA 1
ATOM 4887 C C . ALA B 1 142 ? -8.32 -57.781 -31.406 1 95.62 142 ALA B C 1
ATOM 4889 O O . ALA B 1 142 ? -8.016 -56.781 -30.75 1 95.62 142 ALA B O 1
ATOM 4890 N N . LEU B 1 143 ? -9.164 -57.75 -32.406 1 95.56 143 LEU B N 1
ATOM 4891 C CA . LEU B 1 143 ? -9.773 -56.531 -32.875 1 95.56 143 LEU B CA 1
ATOM 4892 C C . LEU B 1 143 ? -10.688 -55.938 -31.797 1 95.56 143 LEU B C 1
ATOM 4894 O O . LEU B 1 143 ? -10.711 -54.719 -31.594 1 95.56 143 LEU B O 1
ATOM 4898 N N . GLY B 1 144 ? -11.406 -56.781 -31.125 1 95.31 144 GLY B N 1
ATOM 4899 C CA . GLY B 1 144 ? -12.25 -56.312 -30.047 1 95.31 144 GLY B CA 1
ATOM 4900 C C . GLY B 1 144 ? -11.477 -55.656 -28.922 1 95.31 144 GLY B C 1
ATOM 4901 O O . GLY B 1 144 ? -11.875 -54.594 -28.406 1 95.31 144 GLY B O 1
ATOM 4902 N N . LYS B 1 145 ? -10.328 -56.281 -28.562 1 95.56 145 LYS B N 1
ATOM 4903 C CA . LYS B 1 145 ? -9.484 -55.719 -27.5 1 95.56 145 LYS B CA 1
ATOM 4904 C C . LYS B 1 145 ? -8.883 -54.375 -27.938 1 95.56 145 LYS B C 1
ATOM 4906 O O . LYS B 1 145 ? -8.844 -53.438 -27.141 1 95.56 145 LYS B O 1
ATOM 4911 N N . LEU B 1 146 ? -8.469 -54.281 -29.156 1 95.94 146 LEU B N 1
ATOM 4912 C CA . LEU B 1 146 ? -7.852 -53.062 -29.672 1 95.94 146 LEU B CA 1
ATOM 4913 C C . LEU B 1 146 ? -8.875 -51.938 -29.766 1 95.94 146 LEU B C 1
ATOM 4915 O O . LEU B 1 146 ? -8.539 -50.781 -29.531 1 95.94 146 LEU B O 1
ATOM 4919 N N . ARG B 1 147 ? -10.078 -52.312 -30.062 1 95.56 147 ARG B N 1
ATOM 4920 C CA . ARG B 1 147 ? -11.133 -51.312 -30.141 1 95.56 147 ARG B CA 1
ATOM 4921 C C . ARG B 1 147 ? -11.422 -50.719 -28.781 1 95.56 147 ARG B C 1
ATOM 4923 O O . ARG B 1 147 ? -11.703 -49.5 -28.672 1 95.56 147 ARG B O 1
ATOM 4930 N N . THR B 1 148 ? -11.406 -51.531 -27.812 1 95.19 148 THR B N 1
ATOM 4931 C CA . THR B 1 148 ? -11.578 -51.031 -26.438 1 95.19 148 THR B CA 1
ATOM 4932 C C . THR B 1 148 ? -10.453 -50.062 -26.078 1 95.19 148 THR B C 1
ATOM 4934 O O . THR B 1 148 ? -10.695 -49 -25.469 1 95.19 148 THR B O 1
ATOM 4937 N N . LYS B 1 149 ? -9.227 -50.375 -26.453 1 94 149 LYS B N 1
ATOM 4938 C CA . LYS B 1 149 ? -8.078 -49.531 -26.219 1 94 149 LYS B CA 1
ATOM 4939 C C . LYS B 1 149 ? -8.188 -48.219 -27.016 1 94 149 LYS B C 1
ATOM 4941 O O . LYS B 1 149 ? -7.777 -47.156 -26.547 1 94 149 LYS B O 1
ATOM 4946 N N . GLN B 1 150 ? -8.805 -48.375 -28.188 1 94.56 150 GLN B N 1
ATOM 4947 C CA . GLN B 1 150 ? -9.023 -47.188 -29.016 1 94.56 150 GLN B CA 1
ATOM 4948 C C . GLN B 1 150 ? -10 -46.219 -28.375 1 94.56 150 GLN B C 1
ATOM 4950 O O . GLN B 1 150 ? -9.789 -45 -28.375 1 94.56 150 GLN B O 1
ATOM 4955 N N . GLU B 1 151 ? -11.016 -46.719 -27.844 1 94.75 151 GLU B N 1
ATOM 4956 C CA . GLU B 1 151 ? -11.992 -45.906 -27.141 1 94.75 151 GLU B CA 1
ATOM 4957 C C . GLU B 1 151 ? -11.359 -45.188 -25.953 1 94.75 151 GLU B C 1
ATOM 4959 O O . GLU B 1 151 ? -11.648 -44 -25.719 1 94.75 151 GLU B O 1
ATOM 4964 N N . LEU B 1 152 ? -10.547 -45.938 -25.25 1 92.75 152 LEU B N 1
ATOM 4965 C CA . LEU B 1 152 ? -9.852 -45.344 -24.109 1 92.75 152 LEU B CA 1
ATOM 4966 C C . LEU B 1 152 ? -8.922 -44.219 -24.562 1 92.75 152 LEU B C 1
ATOM 4968 O O . LEU B 1 152 ? -8.859 -43.188 -23.922 1 92.75 152 LEU B O 1
ATOM 4972 N N . ALA B 1 153 ? -8.195 -44.375 -25.625 1 92.31 153 ALA B N 1
ATOM 4973 C CA . ALA B 1 153 ? -7.285 -43.375 -26.156 1 92.31 153 ALA B CA 1
ATOM 4974 C C . ALA B 1 153 ? -8.047 -42.125 -26.578 1 92.31 153 ALA B C 1
ATOM 4976 O O . ALA B 1 153 ? -7.582 -41 -26.344 1 92.31 153 ALA B O 1
ATOM 4977 N N . GLU B 1 154 ? -9.172 -42.312 -27.188 1 93 154 GLU B N 1
ATOM 4978 C CA . GLU B 1 154 ? -9.992 -41.188 -27.609 1 93 154 GLU B CA 1
ATOM 4979 C C . GLU B 1 154 ? -10.492 -40.375 -26.422 1 93 154 GLU B C 1
ATOM 4981 O O . GLU B 1 154 ? -10.523 -39.156 -26.469 1 93 154 GLU B O 1
ATOM 4986 N N . LYS B 1 155 ? -10.891 -41.125 -25.406 1 93.38 155 LYS B N 1
ATOM 4987 C CA . LYS B 1 155 ? -11.336 -40.469 -24.203 1 93.38 155 LYS B CA 1
ATOM 4988 C C . LYS B 1 155 ? -10.211 -39.656 -23.578 1 93.38 155 LYS B C 1
ATOM 4990 O O . LYS B 1 155 ? -10.43 -38.531 -23.094 1 93.38 155 LYS B O 1
ATOM 4995 N N . LEU B 1 156 ? -9.039 -40.156 -23.562 1 92.81 156 LEU B N 1
ATOM 4996 C CA . LEU B 1 156 ? -7.879 -39.469 -23 1 92.81 156 LEU B CA 1
ATOM 4997 C C . LEU B 1 156 ? -7.535 -38.219 -23.828 1 92.81 156 LEU B C 1
ATOM 4999 O O . LEU B 1 156 ? -7.121 -37.219 -23.297 1 92.81 156 LEU B O 1
ATOM 5003 N N . GLU B 1 157 ? -7.727 -38.312 -25.156 1 92.62 157 GLU B N 1
ATOM 5004 C CA . GLU B 1 157 ? -7.477 -37.188 -26.031 1 92.62 157 GLU B CA 1
ATOM 5005 C C . GLU B 1 157 ? -8.43 -36.031 -25.734 1 92.62 157 GLU B C 1
ATOM 5007 O O . GLU B 1 157 ? -8.023 -34.875 -25.703 1 92.62 157 GLU B O 1
ATOM 5012 N N . VAL B 1 158 ? -9.672 -36.438 -25.578 1 93.44 158 VAL B N 1
ATOM 5013 C CA . VAL B 1 158 ? -10.664 -35.438 -25.25 1 93.44 158 VAL B CA 1
ATOM 5014 C C . VAL B 1 158 ? -10.352 -34.812 -23.891 1 93.44 158 VAL B C 1
ATOM 5016 O O . VAL B 1 158 ? -10.492 -33.594 -23.688 1 93.44 158 VAL B O 1
ATOM 5019 N N . ASP B 1 159 ? -9.906 -35.625 -22.922 1 92.88 159 ASP B N 1
ATOM 5020 C CA . ASP B 1 159 ? -9.578 -35.156 -21.578 1 92.88 159 ASP B CA 1
ATOM 5021 C C . ASP B 1 159 ? -8.438 -34.125 -21.625 1 92.88 159 ASP B C 1
ATOM 5023 O O . ASP B 1 159 ? -8.516 -33.062 -21 1 92.88 159 ASP B O 1
ATOM 5027 N N . VAL B 1 160 ? -7.418 -34.406 -22.359 1 93.25 160 VAL B N 1
ATOM 5028 C CA . VAL B 1 160 ? -6.266 -33.531 -22.453 1 93.25 160 VAL B CA 1
ATOM 5029 C C . VAL B 1 160 ? -6.684 -32.219 -23.125 1 93.25 160 VAL B C 1
ATOM 5031 O O . VAL B 1 160 ? -6.258 -31.141 -22.719 1 93.25 160 VAL B O 1
ATOM 5034 N N . ALA B 1 161 ? -7.496 -32.344 -24.172 1 93 161 ALA B N 1
ATOM 5035 C CA . ALA B 1 161 ? -7.977 -31.156 -24.875 1 93 161 ALA B CA 1
ATOM 5036 C C . ALA B 1 161 ? -8.82 -30.281 -23.953 1 93 161 ALA B C 1
ATOM 5038 O O . ALA B 1 161 ? -8.719 -29.047 -23.984 1 93 161 ALA B O 1
ATOM 5039 N N . THR B 1 162 ? -9.633 -30.953 -23.188 1 93.56 162 THR B N 1
ATOM 5040 C CA . THR B 1 162 ? -10.477 -30.219 -22.25 1 93.56 162 THR B CA 1
ATOM 5041 C C . THR B 1 162 ? -9.625 -29.531 -21.172 1 93.56 162 THR B C 1
ATOM 5043 O O . THR B 1 162 ? -9.883 -28.391 -20.828 1 93.56 162 THR B O 1
ATOM 5046 N N . LYS B 1 163 ? -8.625 -30.234 -20.672 1 92.81 163 LYS B N 1
ATOM 5047 C CA . LYS B 1 163 ? -7.73 -29.656 -19.672 1 92.81 163 LYS B CA 1
ATOM 5048 C C . LYS B 1 163 ? -6.961 -28.469 -20.234 1 92.81 163 LYS B C 1
ATOM 5050 O O . LYS B 1 163 ? -6.742 -27.484 -19.516 1 92.81 163 LYS B O 1
ATOM 5055 N N . ARG B 1 164 ? -6.586 -28.547 -21.438 1 93.5 164 ARG B N 1
ATOM 5056 C CA . ARG B 1 164 ? -5.891 -27.453 -22.094 1 93.5 164 ARG B CA 1
ATOM 5057 C C . ARG B 1 164 ? -6.789 -26.234 -22.219 1 93.5 164 ARG B C 1
ATOM 5059 O O . ARG B 1 164 ? -6.355 -25.109 -21.922 1 93.5 164 ARG B O 1
ATOM 5066 N N . ALA B 1 165 ? -8 -26.484 -22.625 1 94.44 165 ALA B N 1
ATOM 5067 C CA . ALA B 1 165 ? -8.961 -25.391 -22.75 1 94.44 165 ALA B CA 1
ATOM 5068 C C . ALA B 1 165 ? -9.266 -24.766 -21.375 1 94.44 165 ALA B C 1
ATOM 5070 O O . ALA B 1 165 ? -9.352 -23.547 -21.25 1 94.44 165 ALA B O 1
ATOM 5071 N N . ASP B 1 166 ? -9.43 -25.609 -20.438 1 92.56 166 ASP B N 1
ATOM 5072 C CA . ASP B 1 166 ? -9.695 -25.141 -19.078 1 92.56 166 ASP B CA 1
ATOM 5073 C C . ASP B 1 166 ? -8.523 -24.312 -18.547 1 92.56 166 ASP B C 1
ATOM 5075 O O . ASP B 1 166 ? -8.734 -23.312 -17.859 1 92.56 166 ASP B O 1
ATOM 5079 N N . TRP B 1 167 ? -7.391 -24.75 -18.797 1 93.38 167 TRP B N 1
ATOM 5080 C CA . TRP B 1 167 ? -6.203 -24.031 -18.359 1 93.38 167 TRP B CA 1
ATOM 5081 C C . TRP B 1 167 ? -6.152 -22.641 -18.969 1 93.38 167 TRP B C 1
ATOM 5083 O O . TRP B 1 167 ? -5.906 -21.656 -18.266 1 93.38 167 TRP B O 1
ATOM 5093 N N . LYS B 1 168 ? -6.453 -22.531 -20.203 1 94.19 168 LYS B N 1
ATOM 5094 C CA . LYS B 1 168 ? -6.465 -21.234 -20.859 1 94.19 168 LYS B CA 1
ATOM 5095 C C . LYS B 1 168 ? -7.508 -20.297 -20.25 1 94.19 168 LYS B C 1
ATOM 5097 O O . LYS B 1 168 ? -7.234 -19.125 -20.016 1 94.19 168 LYS B O 1
ATOM 5102 N N . ARG B 1 169 ? -8.609 -20.844 -20 1 92.69 169 ARG B N 1
ATOM 5103 C CA . ARG B 1 169 ? -9.688 -20.078 -19.391 1 92.69 169 ARG B CA 1
ATOM 5104 C C . ARG B 1 169 ? -9.305 -19.625 -18 1 92.69 169 ARG B C 1
ATOM 5106 O O . ARG B 1 169 ? -9.531 -18.453 -17.641 1 92.69 169 ARG B O 1
ATOM 5113 N N . LYS B 1 170 ? -8.758 -20.531 -17.25 1 90.88 170 LYS B N 1
ATOM 5114 C CA . LYS B 1 170 ? -8.352 -20.219 -15.875 1 90.88 170 LYS B CA 1
ATOM 5115 C C . LYS B 1 170 ? -7.316 -19.094 -15.844 1 90.88 170 LYS B C 1
ATOM 5117 O O . LYS B 1 170 ? -7.402 -18.188 -15.016 1 90.88 170 LYS B O 1
ATOM 5122 N N . VAL B 1 171 ? -6.402 -19.172 -16.688 1 93.75 171 VAL B N 1
ATOM 5123 C CA . VAL B 1 171 ? -5.34 -18.172 -16.75 1 93.75 171 VAL B CA 1
ATOM 5124 C C . VAL B 1 171 ? -5.926 -16.812 -17.156 1 93.75 171 VAL B C 1
ATOM 5126 O O . VAL B 1 171 ? -5.574 -15.781 -16.578 1 93.75 171 VAL B O 1
ATOM 5129 N N . GLU B 1 172 ? -6.805 -16.859 -18.141 1 94.44 172 GLU B N 1
ATOM 5130 C CA . GLU B 1 172 ? -7.434 -15.617 -18.578 1 94.44 172 GLU B CA 1
ATOM 5131 C C . GLU B 1 172 ? -8.227 -14.961 -17.453 1 94.44 172 GLU B C 1
ATOM 5133 O O . GLU B 1 172 ? -8.18 -13.742 -17.281 1 94.44 172 GLU B O 1
ATOM 5138 N N . MET B 1 173 ? -8.914 -15.742 -16.75 1 91.44 173 MET B N 1
ATOM 5139 C CA . MET B 1 173 ? -9.695 -15.227 -15.633 1 91.44 173 MET B CA 1
ATOM 5140 C C . MET B 1 173 ? -8.789 -14.664 -14.547 1 91.44 173 MET B C 1
ATOM 5142 O O . MET B 1 173 ? -9.102 -13.633 -13.945 1 91.44 173 MET B O 1
ATOM 5146 N N . HIS B 1 174 ? -7.73 -15.328 -14.352 1 93.06 174 HIS B N 1
ATOM 5147 C CA . HIS B 1 174 ? -6.777 -14.859 -13.352 1 93.06 174 HIS B CA 1
ATOM 5148 C C . HIS B 1 174 ? -6.145 -13.539 -13.773 1 93.06 174 HIS B C 1
ATOM 5150 O O . HIS B 1 174 ? -5.914 -12.656 -12.938 1 93.06 174 HIS B O 1
ATOM 5156 N N . LYS B 1 175 ? -5.828 -13.398 -15.039 1 95 175 LYS B N 1
ATOM 5157 C CA . LYS B 1 175 ? -5.305 -12.133 -15.562 1 95 175 LYS B CA 1
ATOM 5158 C C . LYS B 1 175 ? -6.273 -10.984 -15.297 1 95 175 LYS B C 1
ATOM 5160 O O . LYS B 1 175 ? -5.863 -9.906 -14.867 1 95 175 LYS B O 1
ATOM 5165 N N . LEU B 1 176 ? -7.523 -11.273 -15.523 1 93.81 176 LEU B N 1
ATOM 5166 C CA . LEU B 1 176 ? -8.555 -10.266 -15.305 1 93.81 176 LEU B CA 1
ATOM 5167 C C . LEU B 1 176 ? -8.656 -9.898 -13.828 1 93.81 176 LEU B C 1
ATOM 5169 O O . LEU B 1 176 ? -8.852 -8.734 -13.484 1 93.81 176 LEU B O 1
ATOM 5173 N N . ARG B 1 177 ? -8.461 -10.859 -13.062 1 92 177 ARG B N 1
ATOM 5174 C CA . ARG B 1 177 ? -8.523 -10.625 -11.625 1 92 177 ARG B CA 1
ATOM 5175 C C . ARG B 1 177 ? -7.359 -9.766 -11.156 1 92 177 ARG B C 1
ATOM 5177 O O . ARG B 1 177 ? -7.535 -8.859 -10.336 1 92 177 ARG B O 1
ATOM 5184 N N . ILE B 1 178 ? -6.191 -10.078 -11.57 1 93.88 178 ILE B N 1
ATOM 5185 C CA . ILE B 1 178 ? -5.012 -9.289 -11.234 1 93.88 178 ILE B CA 1
ATOM 5186 C C . ILE B 1 178 ? -5.234 -7.828 -11.633 1 93.88 178 ILE B C 1
ATOM 5188 O O . ILE B 1 178 ? -5.031 -6.918 -10.828 1 93.88 178 ILE B O 1
ATOM 5192 N N . HIS B 1 179 ? -5.746 -7.645 -12.844 1 95.69 179 HIS B N 1
ATOM 5193 C CA . HIS B 1 179 ? -6.008 -6.293 -13.328 1 95.69 179 HIS B CA 1
ATOM 5194 C C . HIS B 1 179 ? -7.027 -5.578 -12.453 1 95.69 179 HIS B C 1
ATOM 5196 O O . HIS B 1 179 ? -6.855 -4.406 -12.125 1 95.69 179 HIS B O 1
ATOM 5202 N N . ALA B 1 180 ? -8 -6.281 -12.117 1 93.44 180 ALA B N 1
ATOM 5203 C CA . ALA B 1 180 ? -9.07 -5.691 -11.312 1 93.44 180 ALA B CA 1
ATOM 5204 C C . ALA B 1 180 ? -8.555 -5.277 -9.938 1 93.44 180 ALA B C 1
ATOM 5206 O O . ALA B 1 180 ? -8.898 -4.203 -9.438 1 93.44 180 ALA B O 1
ATOM 5207 N N . GLU B 1 181 ? -7.75 -6.105 -9.336 1 93.81 181 GLU B N 1
ATOM 5208 C CA . GLU B 1 181 ? -7.195 -5.82 -8.016 1 93.81 181 GLU B CA 1
ATOM 5209 C C . GLU B 1 181 ? -6.289 -4.594 -8.047 1 93.81 181 GLU B C 1
ATOM 5211 O O . GLU B 1 181 ? -6.371 -3.727 -7.18 1 93.81 181 GLU B O 1
ATOM 5216 N N . PHE B 1 182 ? -5.426 -4.527 -9.008 1 96.25 182 PHE B N 1
ATOM 5217 C CA . PHE B 1 182 ? -4.504 -3.402 -9.117 1 96.25 182 PHE B CA 1
ATOM 5218 C C . PHE B 1 182 ? -5.254 -2.119 -9.453 1 96.25 182 PHE B C 1
ATOM 5220 O O . PHE B 1 182 ? -4.895 -1.041 -8.977 1 96.25 182 PHE B O 1
ATOM 5227 N N . MET B 1 183 ? -6.301 -2.258 -10.289 1 94.94 183 MET B N 1
ATOM 5228 C CA . MET B 1 183 ? -7.121 -1.098 -10.617 1 94.94 183 MET B CA 1
ATOM 5229 C C . MET B 1 183 ? -7.816 -0.553 -9.375 1 94.94 183 MET B C 1
ATOM 5231 O O . MET B 1 183 ? -7.902 0.663 -9.195 1 94.94 183 MET B O 1
ATOM 5235 N N . GLN B 1 184 ? -8.297 -1.408 -8.617 1 93.06 184 GLN B N 1
ATOM 5236 C CA . GLN B 1 184 ? -8.93 -1.015 -7.355 1 93.06 184 GLN B CA 1
ATOM 5237 C C . GLN B 1 184 ? -7.949 -0.253 -6.469 1 93.06 184 GLN B C 1
ATOM 5239 O O . GLN B 1 184 ? -8.305 0.763 -5.867 1 93.06 184 GLN B O 1
ATOM 5244 N N . GLN B 1 185 ? -6.742 -0.771 -6.371 1 94.88 185 GLN B N 1
ATOM 5245 C CA . GLN B 1 185 ? -5.723 -0.119 -5.555 1 94.88 185 GLN B CA 1
ATOM 5246 C C . GLN B 1 185 ? -5.348 1.246 -6.129 1 94.88 185 GLN B C 1
ATOM 5248 O O . GLN B 1 185 ? -5.148 2.205 -5.379 1 94.88 185 GLN B O 1
ATOM 5253 N N . LYS B 1 186 ? -5.27 1.366 -7.422 1 95.69 186 LYS B N 1
ATOM 5254 C CA . LYS B 1 186 ? -4.969 2.637 -8.07 1 95.69 186 LYS B CA 1
ATOM 5255 C C . LYS B 1 186 ? -6.055 3.67 -7.789 1 95.69 186 LYS B C 1
ATOM 5257 O O . LYS B 1 186 ? -5.758 4.836 -7.52 1 95.69 186 LYS B O 1
ATOM 5262 N N . ASN B 1 187 ? -7.242 3.211 -7.789 1 94.88 187 ASN B N 1
ATOM 5263 C CA . ASN B 1 187 ? -8.359 4.098 -7.477 1 94.88 187 ASN B CA 1
ATOM 5264 C C . ASN B 1 187 ? -8.312 4.562 -6.023 1 94.88 187 ASN B C 1
ATOM 5266 O O . ASN B 1 187 ? -8.562 5.734 -5.738 1 94.88 187 ASN B O 1
ATOM 5270 N N . PHE B 1 188 ? -8.016 3.713 -5.242 1 94.56 188 PHE B N 1
ATOM 5271 C CA . PHE B 1 188 ? -7.891 4.059 -3.83 1 94.56 188 PHE B CA 1
ATOM 5272 C C . PHE B 1 188 ? -6.801 5.102 -3.621 1 94.56 188 PHE B C 1
ATOM 5274 O O . PHE B 1 188 ? -6.977 6.047 -2.85 1 94.56 188 PHE B O 1
ATOM 5281 N N . LEU B 1 189 ? -5.676 4.883 -4.227 1 95.88 189 LEU B N 1
ATOM 5282 C CA . LEU B 1 189 ? -4.566 5.824 -4.117 1 95.88 189 LEU B CA 1
ATOM 5283 C C . LEU B 1 189 ? -4.988 7.215 -4.574 1 95.88 189 LEU B C 1
ATOM 5285 O O . LEU B 1 189 ? -4.641 8.211 -3.941 1 95.88 189 LEU B O 1
ATOM 5289 N N . ALA B 1 190 ? -5.73 7.254 -5.684 1 95.75 190 ALA B N 1
ATOM 5290 C CA . ALA B 1 190 ? -6.207 8.539 -6.199 1 95.75 190 ALA B CA 1
ATOM 5291 C C . ALA B 1 190 ? -7.121 9.227 -5.191 1 95.75 190 ALA B C 1
ATOM 5293 O O . ALA B 1 190 ? -7.012 10.438 -4.973 1 95.75 190 ALA B O 1
ATOM 5294 N N . GLU B 1 191 ? -7.957 8.477 -4.57 1 95.12 191 GLU B N 1
ATOM 5295 C CA . GLU B 1 191 ? -8.867 9.023 -3.57 1 95.12 191 GLU B CA 1
ATOM 5296 C C . GLU B 1 191 ? -8.109 9.508 -2.338 1 95.12 191 GLU B C 1
ATOM 5298 O O . GLU B 1 191 ? -8.414 10.57 -1.792 1 95.12 191 GLU B O 1
ATOM 5303 N N . GLU B 1 192 ? -7.199 8.695 -1.941 1 93.62 192 GLU B N 1
ATOM 5304 C CA . GLU B 1 192 ? -6.402 9.047 -0.77 1 93.62 192 GLU B CA 1
ATOM 5305 C C . GLU B 1 192 ? -5.574 10.305 -1.024 1 93.62 192 GLU B C 1
ATOM 5307 O O . GLU B 1 192 ? -5.438 11.148 -0.141 1 93.62 192 GLU B O 1
ATOM 5312 N N . GLU B 1 193 ? -4.98 10.43 -2.201 1 95.5 193 GLU B N 1
ATOM 5313 C CA . GLU B 1 193 ? -4.234 11.625 -2.566 1 95.5 193 GLU B CA 1
ATOM 5314 C C . GLU B 1 193 ? -5.117 12.867 -2.484 1 95.5 193 GLU B C 1
ATOM 5316 O O . GLU B 1 193 ? -4.719 13.883 -1.905 1 95.5 193 GLU B O 1
ATOM 5321 N N . GLN B 1 194 ? -6.324 12.773 -3.035 1 96.12 194 GLN B N 1
ATOM 5322 C CA . GLN B 1 194 ? -7.258 13.891 -3.018 1 96.12 194 GLN B CA 1
ATOM 5323 C C . GLN B 1 194 ? -7.648 14.258 -1.591 1 96.12 194 GLN B C 1
ATOM 5325 O O . GLN B 1 194 ? -7.758 15.445 -1.255 1 96.12 194 GLN B O 1
ATOM 5330 N N . ARG B 1 195 ? -7.855 13.266 -0.794 1 94.75 195 ARG B N 1
ATOM 5331 C CA . ARG B 1 195 ? -8.219 13.5 0.6 1 94.75 195 ARG B CA 1
ATOM 5332 C C . ARG B 1 195 ? -7.117 14.266 1.329 1 94.75 195 ARG B C 1
ATOM 5334 O O . ARG B 1 195 ? -7.395 15.211 2.068 1 94.75 195 ARG B O 1
ATOM 5341 N N . GLN B 1 196 ? -5.887 13.859 1.156 1 94.31 196 GLN B N 1
ATOM 5342 C CA . GLN B 1 196 ? -4.758 14.508 1.816 1 94.31 196 GLN B CA 1
ATOM 5343 C C . GLN B 1 196 ? -4.57 15.938 1.303 1 94.31 196 GLN B C 1
ATOM 5345 O O . GLN B 1 196 ? -4.27 16.844 2.078 1 94.31 196 GLN B O 1
ATOM 5350 N N . LEU B 1 197 ? -4.797 16.156 -0.034 1 95.94 197 LEU B N 1
ATOM 5351 C CA . LEU B 1 197 ? -4.688 17.5 -0.609 1 95.94 197 LEU B CA 1
ATOM 5352 C C . LEU B 1 197 ? -5.785 18.406 -0.078 1 95.94 197 LEU B C 1
ATOM 5354 O O . LEU B 1 197 ? -5.543 19.578 0.196 1 95.94 197 LEU B O 1
ATOM 5358 N N . GLN B 1 198 ? -6.957 17.844 0.141 1 95.44 198 GLN B N 1
ATOM 5359 C CA . GLN B 1 198 ? -8.062 18.625 0.678 1 95.44 198 GLN B CA 1
ATOM 5360 C C . GLN B 1 198 ? -7.797 19.047 2.121 1 95.44 198 GLN B C 1
ATOM 5362 O O . GLN B 1 198 ? -8.109 20.172 2.518 1 95.44 198 GLN B O 1
ATOM 5367 N N . LYS B 1 199 ? -7.281 18.156 2.848 1 94.12 199 LYS B N 1
ATOM 5368 C CA . LYS B 1 199 ? -6.918 18.469 4.223 1 94.12 199 LYS B CA 1
ATOM 5369 C C . LYS B 1 199 ? -5.867 19.578 4.27 1 94.12 199 LYS B C 1
ATOM 5371 O O . LYS B 1 199 ? -5.953 20.484 5.098 1 94.12 199 LYS B O 1
ATOM 5376 N N . LEU B 1 200 ? -4.883 19.5 3.418 1 94.06 200 LEU B N 1
ATOM 5377 C CA . LEU B 1 200 ? -3.834 20.5 3.326 1 94.06 200 LEU B CA 1
ATOM 5378 C C . LEU B 1 200 ? -4.414 21.859 2.924 1 94.06 200 LEU B C 1
ATOM 5380 O O . LEU B 1 200 ? -4.023 22.891 3.469 1 94.06 200 LEU B O 1
ATOM 5384 N N . GLU B 1 201 ? -5.387 21.859 2.012 1 94.31 201 GLU B N 1
ATOM 5385 C CA . GLU B 1 201 ? -6.031 23.094 1.562 1 94.31 201 GLU B CA 1
ATOM 5386 C C . GLU B 1 201 ? -6.828 23.734 2.691 1 94.31 201 GLU B C 1
ATOM 5388 O O . GLU B 1 201 ? -6.848 24.969 2.816 1 94.31 201 GLU B O 1
ATOM 5393 N N . LYS B 1 202 ? -7.484 22.922 3.455 1 94 202 LYS B N 1
ATOM 5394 C CA . LYS B 1 202 ? -8.227 23.453 4.602 1 94 202 LYS B CA 1
ATOM 5395 C C . LYS B 1 202 ? -7.281 24.109 5.605 1 94 202 LYS B C 1
ATOM 5397 O O . LYS B 1 202 ? -7.57 25.203 6.105 1 94 202 LYS B O 1
ATOM 5402 N N . ASP B 1 203 ? -6.203 23.484 5.859 1 92.56 203 ASP B N 1
ATOM 5403 C CA . ASP B 1 203 ? -5.191 24.047 6.75 1 92.56 203 ASP B CA 1
ATOM 5404 C C . ASP B 1 203 ? -4.637 25.359 6.188 1 92.56 203 ASP B C 1
ATOM 5406 O O . ASP B 1 203 ? -4.391 26.312 6.934 1 92.56 203 ASP B O 1
ATOM 5410 N N . GLU B 1 204 ? -4.383 25.375 4.902 1 94.44 204 GLU B N 1
ATOM 5411 C CA . GLU B 1 204 ? -3.885 26.578 4.238 1 94.44 204 GLU B CA 1
ATOM 5412 C C . GLU B 1 204 ? -4.84 27.75 4.434 1 94.44 204 GLU B C 1
ATOM 5414 O O . GLU B 1 204 ? -4.414 28.844 4.812 1 94.44 204 GLU B O 1
ATOM 5419 N N . ARG B 1 205 ? -6.098 27.516 4.258 1 94.38 205 ARG B N 1
ATOM 5420 C CA . ARG B 1 205 ? -7.113 28.562 4.359 1 94.38 205 ARG B CA 1
ATOM 5421 C C . ARG B 1 205 ? -7.23 29.078 5.789 1 94.38 205 ARG B C 1
ATOM 5423 O O . ARG B 1 205 ? -7.363 30.281 6.012 1 94.38 205 ARG B O 1
ATOM 5430 N N . GLU B 1 206 ? -7.152 28.172 6.672 1 94.19 206 GLU B N 1
ATOM 5431 C CA . GLU B 1 206 ? -7.289 28.562 8.07 1 94.19 206 GLU B CA 1
ATOM 5432 C C . GLU B 1 206 ? -6.121 29.438 8.523 1 94.19 206 GLU B C 1
ATOM 5434 O O . GLU B 1 206 ? -6.32 30.469 9.164 1 94.19 206 GLU B O 1
ATOM 5439 N N . GLN B 1 207 ? -4.941 29.031 8.172 1 94 207 GLN B N 1
ATOM 5440 C CA . GLN B 1 207 ? -3.768 29.797 8.57 1 94 207 GLN B CA 1
ATOM 5441 C C . GLN B 1 207 ? -3.709 31.141 7.844 1 94 207 GLN B C 1
ATOM 5443 O O . GLN B 1 207 ? -3.295 32.156 8.414 1 94 207 GLN B O 1
ATOM 5448 N N . LEU B 1 208 ? -4.121 31.172 6.574 1 94.25 208 LEU B N 1
ATOM 5449 C CA . LEU B 1 208 ? -4.152 32.438 5.828 1 94.25 208 LEU B CA 1
ATOM 5450 C C . LEU B 1 208 ? -5.172 33.375 6.43 1 94.25 208 LEU B C 1
ATOM 5452 O O . LEU B 1 208 ? -4.953 34.594 6.445 1 94.25 208 LEU B O 1
ATOM 5456 N N . ARG B 1 209 ? -6.25 32.781 6.934 1 94.44 209 ARG B N 1
ATOM 5457 C CA . ARG B 1 209 ? -7.262 33.594 7.598 1 94.44 209 ARG B CA 1
ATOM 5458 C C . ARG B 1 209 ? -6.707 34.25 8.867 1 94.44 209 ARG B C 1
ATOM 5460 O O . ARG B 1 209 ? -6.875 35.438 9.094 1 94.44 209 ARG B O 1
ATOM 5467 N N . VAL B 1 210 ? -6.02 33.469 9.641 1 93.69 210 VAL B N 1
ATOM 5468 C CA . VAL B 1 210 ? -5.449 33.969 10.891 1 93.69 210 VAL B CA 1
ATOM 5469 C C . VAL B 1 210 ? -4.402 35.031 10.602 1 93.69 210 VAL B C 1
ATOM 5471 O O . VAL B 1 210 ? -4.398 36.094 11.242 1 93.69 210 VAL B O 1
ATOM 5474 N N . LEU B 1 211 ? -3.537 34.781 9.672 1 93.38 211 LEU B N 1
ATOM 5475 C CA . LEU B 1 211 ? -2.506 35.75 9.312 1 93.38 211 LEU B CA 1
ATOM 5476 C C . LEU B 1 211 ? -3.129 37 8.719 1 93.38 211 LEU B C 1
ATOM 5478 O O . LEU B 1 211 ? -2.658 38.125 8.984 1 93.38 211 LEU B O 1
ATOM 5482 N N . GLY B 1 212 ? -4.195 36.844 7.984 1 92.5 212 GLY B N 1
ATOM 5483 C CA . GLY B 1 212 ? -4.906 37.969 7.418 1 92.5 212 GLY B CA 1
ATOM 5484 C C . GLY B 1 212 ? -5.547 38.844 8.469 1 92.5 212 GLY B C 1
ATOM 5485 O O . GLY B 1 212 ? -5.52 40.094 8.352 1 92.5 212 GLY B O 1
ATOM 5486 N N . GLU B 1 213 ? -6.121 38.219 9.422 1 92.38 213 GLU B N 1
ATOM 5487 C CA . GLU B 1 213 ? -6.715 38.969 10.523 1 92.38 213 GLU B CA 1
ATOM 5488 C C . GLU B 1 213 ? -5.652 39.719 11.305 1 92.38 213 GLU B C 1
ATOM 5490 O O . GLU B 1 213 ? -5.875 40.875 11.711 1 92.38 213 GLU B O 1
ATOM 5495 N N . THR B 1 214 ? -4.578 39.031 11.516 1 92.44 214 THR B N 1
ATOM 5496 C CA . THR B 1 214 ? -3.471 39.688 12.211 1 92.44 214 THR B CA 1
ATOM 5497 C C . THR B 1 214 ? -2.957 40.875 11.398 1 92.44 214 THR B C 1
ATOM 5499 O O . THR B 1 214 ? -2.672 41.938 11.953 1 92.44 214 THR B O 1
ATOM 5502 N N . GLU B 1 215 ? -2.854 40.719 10.133 1 92.94 215 GLU B N 1
ATOM 5503 C CA . GLU B 1 215 ? -2.414 41.781 9.234 1 92.94 215 GLU B CA 1
ATOM 5504 C C . GLU B 1 215 ? -3.371 42.969 9.273 1 92.94 215 GLU B C 1
ATOM 5506 O O . GLU B 1 215 ? -2.936 44.125 9.289 1 92.94 215 GLU B O 1
ATOM 5511 N N . ALA B 1 216 ? -4.637 42.688 9.289 1 92.94 216 ALA B N 1
ATOM 5512 C CA . ALA B 1 216 ? -5.652 43.719 9.312 1 92.94 216 ALA B CA 1
ATOM 5513 C C . ALA B 1 216 ? -5.613 44.5 10.625 1 92.94 216 ALA B C 1
ATOM 5515 O O . ALA B 1 216 ? -5.723 45.719 10.633 1 92.94 216 ALA B O 1
ATOM 5516 N N . LYS B 1 217 ? -5.457 43.781 11.711 1 93 217 LYS B N 1
ATOM 5517 C CA . LYS B 1 217 ? -5.379 44.438 13.016 1 93 217 LYS B CA 1
ATOM 5518 C C . LYS B 1 217 ? -4.145 45.344 13.109 1 93 217 LYS B C 1
ATOM 5520 O O . LYS B 1 217 ? -4.219 46.438 13.625 1 93 217 LYS B O 1
ATOM 5525 N N . LEU B 1 218 ? -3.047 44.812 12.625 1 93.56 218 LEU B N 1
ATOM 5526 C CA . LEU B 1 218 ? -1.81 45.594 12.633 1 93.56 218 LEU B CA 1
ATOM 5527 C C . LEU B 1 218 ? -1.933 46.844 11.758 1 93.56 218 LEU B C 1
ATOM 5529 O O . LEU B 1 218 ? -1.454 47.906 12.125 1 93.56 218 LEU B O 1
ATOM 5533 N N . ALA B 1 219 ? -2.572 46.688 10.641 1 93.56 219 ALA B N 1
ATOM 5534 C CA . ALA B 1 219 ? -2.777 47.812 9.727 1 93.56 219 ALA B CA 1
ATOM 5535 C C . ALA B 1 219 ? -3.631 48.906 10.375 1 93.56 219 ALA B C 1
ATOM 5537 O O . ALA B 1 219 ? -3.373 50.094 10.195 1 93.56 219 ALA B O 1
ATOM 5538 N N . GLN B 1 220 ? -4.621 48.469 11.156 1 94.06 220 GLN B N 1
ATOM 5539 C CA . GLN B 1 220 ? -5.484 49.406 11.852 1 94.06 220 GLN B CA 1
ATOM 5540 C C . GLN B 1 220 ? -4.711 50.188 12.93 1 94.06 220 GLN B C 1
ATOM 5542 O O . GLN B 1 220 ? -4.863 51.406 13.07 1 94.06 220 GLN B O 1
ATOM 5547 N N . GLN B 1 221 ? -3.881 49.438 13.594 1 93.69 221 GLN B N 1
ATOM 5548 C CA . GLN B 1 221 ? -3.074 50.094 14.633 1 93.69 221 GLN B CA 1
ATOM 5549 C C . GLN B 1 221 ? -2.059 51.062 14.016 1 93.69 221 GLN B C 1
ATOM 5551 O O . GLN B 1 221 ? -1.83 52.125 14.547 1 93.69 221 GLN B O 1
ATOM 5556 N N . SER B 1 222 ? -1.48 50.656 12.922 1 94 222 SER B N 1
ATOM 5557 C CA . SER B 1 222 ? -0.513 51.5 12.234 1 94 222 SER B CA 1
ATOM 5558 C C . SER B 1 222 ? -1.164 52.781 11.719 1 94 222 SER B C 1
ATOM 5560 O O . SER B 1 222 ? -0.559 53.844 11.766 1 94 222 SER B O 1
ATOM 5562 N N . GLN B 1 223 ? -2.367 52.625 11.242 1 94.75 223 GLN B N 1
ATOM 5563 C CA . GLN B 1 223 ? -3.092 53.812 10.742 1 94.75 223 GLN B CA 1
ATOM 5564 C C . GLN B 1 223 ? -3.414 54.781 11.883 1 94.75 223 GLN B C 1
ATOM 5566 O O . GLN B 1 223 ? -3.283 56 11.719 1 94.75 223 GLN B O 1
ATOM 5571 N N . ALA B 1 224 ? -3.811 54.25 13.016 1 94.31 224 ALA B N 1
ATOM 5572 C CA . ALA B 1 224 ? -4.094 55.062 14.188 1 94.31 224 ALA B CA 1
ATOM 5573 C C . ALA B 1 224 ? -2.84 55.812 14.656 1 94.31 224 ALA B C 1
ATOM 5575 O O . ALA B 1 224 ? -2.9 56.969 15.016 1 94.31 224 ALA B O 1
ATOM 5576 N N . LEU B 1 225 ? -1.753 55.062 14.617 1 95.19 225 LEU B N 1
ATOM 5577 C CA . LEU B 1 225 ? -0.478 55.656 14.992 1 95.19 225 LEU B CA 1
ATOM 5578 C C . LEU B 1 225 ? -0.09 56.75 14.031 1 95.19 225 LEU B C 1
ATOM 5580 O O . LEU B 1 225 ? 0.344 57.844 14.461 1 95.19 225 LEU B O 1
ATOM 5584 N N . GLN B 1 226 ? -0.267 56.531 12.773 1 95.38 226 GLN B N 1
ATOM 5585 C CA . GLN B 1 226 ? 0.067 57.531 11.758 1 95.38 226 GLN B CA 1
ATOM 5586 C C . GLN B 1 226 ? -0.777 58.781 11.914 1 95.38 226 GLN B C 1
ATOM 5588 O O . GLN B 1 226 ? -0.282 59.906 11.727 1 95.38 226 GLN B O 1
ATOM 5593 N N . GLU B 1 227 ? -2.031 58.625 12.242 1 95.62 227 GLU B N 1
ATOM 5594 C CA . GLU B 1 227 ? -2.916 59.75 12.461 1 95.62 227 GLU B CA 1
ATOM 5595 C C . GLU B 1 227 ? -2.475 60.594 13.672 1 95.62 227 GLU B C 1
ATOM 5597 O O . GLU B 1 227 ? -2.498 61.812 13.641 1 95.62 227 GLU B O 1
ATOM 5602 N N . LEU B 1 228 ? -2.062 59.875 14.672 1 95.56 228 LEU B N 1
ATOM 5603 C CA . LEU B 1 228 ? -1.596 60.531 15.883 1 95.56 228 LEU B CA 1
ATOM 5604 C C . LEU B 1 228 ? -0.312 61.312 15.602 1 95.56 228 LEU B C 1
ATOM 5606 O O . LEU B 1 228 ? -0.169 62.469 16.047 1 95.56 228 LEU B O 1
ATOM 5610 N N . ILE B 1 229 ? 0.579 60.75 14.922 1 96.25 229 ILE B N 1
ATOM 5611 C CA . ILE B 1 229 ? 1.84 61.406 14.57 1 96.25 229 ILE B CA 1
ATOM 5612 C C . ILE B 1 229 ? 1.567 62.625 13.719 1 96.25 229 ILE B C 1
ATOM 5614 O O . ILE B 1 229 ? 2.135 63.688 13.961 1 96.25 229 ILE B O 1
ATOM 5618 N N . SER B 1 230 ? 0.694 62.5 12.797 1 95.94 230 SER B N 1
ATOM 5619 C CA . SER B 1 230 ? 0.338 63.625 11.922 1 95.94 230 SER B CA 1
ATOM 5620 C C . SER B 1 230 ? -0.27 64.75 12.719 1 95.94 230 SER B C 1
ATOM 5622 O O . SER B 1 230 ? 0.01 65.938 12.445 1 95.94 230 SER B O 1
ATOM 5624 N N . GLU B 1 231 ? -1.046 64.438 13.695 1 94.94 231 GLU B N 1
ATOM 5625 C CA . GLU B 1 231 ? -1.656 65.438 14.547 1 94.94 231 GLU B CA 1
ATOM 5626 C C . GLU B 1 231 ? -0.601 66.188 15.352 1 94.94 231 GLU B C 1
ATOM 5628 O O . GLU B 1 231 ? -0.625 67.438 15.414 1 94.94 231 GLU B O 1
ATOM 5633 N N . LEU B 1 232 ? 0.308 65.5 15.898 1 95.19 232 LEU B N 1
ATOM 5634 C CA . LEU B 1 232 ? 1.362 66.125 16.703 1 95.19 232 LEU B CA 1
ATOM 5635 C C . LEU B 1 232 ? 2.26 67 15.828 1 95.19 232 LEU B C 1
ATOM 5637 O O . LEU B 1 232 ? 2.65 68.062 16.234 1 95.19 232 LEU B O 1
ATOM 5641 N N . GLU B 1 233 ? 2.518 66.438 14.633 1 95.12 233 GLU B N 1
ATOM 5642 C CA . GLU B 1 233 ? 3.35 67.188 13.711 1 95.12 233 GLU B CA 1
ATOM 5643 C C . GLU B 1 233 ? 2.664 68.5 13.305 1 95.12 233 GLU B C 1
ATOM 5645 O O . GLU B 1 233 ? 3.301 69.562 13.25 1 95.12 233 GLU B O 1
ATOM 5650 N N . ARG B 1 234 ? 1.419 68.438 13.031 1 94.06 234 ARG B N 1
ATOM 5651 C CA . ARG B 1 234 ? 0.651 69.625 12.648 1 94.06 234 ARG B CA 1
ATOM 5652 C C . ARG B 1 234 ? 0.631 70.625 13.773 1 94.06 234 ARG B C 1
ATOM 5654 O O . ARG B 1 234 ? 0.838 71.812 13.531 1 94.06 234 ARG B O 1
ATOM 5661 N N . ARG B 1 235 ? 0.495 70.188 15.016 1 92.69 235 ARG B N 1
ATOM 5662 C CA . ARG B 1 235 ? 0.435 71.125 16.172 1 92.69 235 ARG B CA 1
ATOM 5663 C C . ARG B 1 235 ? 1.802 71.688 16.469 1 92.69 235 ARG B C 1
ATOM 5665 O O . ARG B 1 235 ? 1.897 72.875 16.859 1 92.69 235 ARG B O 1
ATOM 5672 N N . SER B 1 236 ? 2.832 70.938 16.25 1 92.38 236 SER B N 1
ATOM 5673 C CA . SER B 1 236 ? 4.191 71.438 16.5 1 92.38 236 SER B CA 1
ATOM 5674 C C . SER B 1 236 ? 4.602 72.5 15.508 1 92.38 236 SER B C 1
ATOM 5676 O O . SER B 1 236 ? 5.422 73.375 15.828 1 92.38 236 SER B O 1
ATOM 5678 N N . ARG B 1 237 ? 4.023 72.5 14.328 1 91.25 237 ARG B N 1
ATOM 5679 C CA . ARG B 1 237 ? 4.379 73.438 13.289 1 91.25 237 ARG B CA 1
ATOM 5680 C C . ARG B 1 237 ? 3.387 74.625 13.25 1 91.25 237 ARG B C 1
ATOM 5682 O O . ARG B 1 237 ? 3.598 75.562 12.531 1 91.25 237 ARG B O 1
ATOM 5689 N N . GLY B 1 238 ? 2.352 74.5 14.086 1 89.44 238 GLY B N 1
ATOM 5690 C CA . GLY B 1 238 ? 1.312 75.5 14.078 1 89.44 238 GLY B CA 1
ATOM 5691 C C . GLY B 1 238 ? 1.636 76.75 14.953 1 89.44 238 GLY B C 1
ATOM 5692 O O . GLY B 1 238 ? 2.764 76.875 15.438 1 89.44 238 GLY B O 1
ATOM 5693 N N . SER B 1 239 ? 0.65 77.688 15.109 1 91.12 239 SER B N 1
ATOM 5694 C CA . SER B 1 239 ? 0.792 78.875 15.969 1 91.12 239 SER B CA 1
ATOM 5695 C C . SER B 1 239 ? 0.813 78.438 17.438 1 91.12 239 SER B C 1
ATOM 5697 O O . SER B 1 239 ? 0.463 77.312 17.781 1 91.12 239 SER B O 1
ATOM 5699 N N . ALA B 1 240 ? 1.352 79.312 18.219 1 91.94 240 ALA B N 1
ATOM 5700 C CA . ALA B 1 240 ? 1.385 79.062 19.672 1 91.94 240 ALA B CA 1
ATOM 5701 C C . ALA B 1 240 ? -0.003 78.75 20.188 1 91.94 240 ALA B C 1
ATOM 5703 O O . ALA B 1 240 ? -0.144 77.875 21.047 1 91.94 240 ALA B O 1
ATOM 5704 N N . LEU B 1 241 ? -0.983 79.375 19.609 1 89.81 241 LEU B N 1
ATOM 5705 C CA . LEU B 1 241 ? -2.352 79.125 20.047 1 89.81 241 LEU B CA 1
ATOM 5706 C C . LEU B 1 241 ? -2.814 77.75 19.609 1 89.81 241 LEU B C 1
ATOM 5708 O O . LEU B 1 241 ? -3.455 77.062 20.391 1 89.81 241 LEU B O 1
ATOM 5712 N N . GLU B 1 242 ? -2.449 77.375 18.453 1 89.75 242 GLU B N 1
ATOM 5713 C CA . GLU B 1 242 ? -2.809 76.062 17.938 1 89.75 242 GLU B CA 1
ATOM 5714 C C . GLU B 1 242 ? -2.107 75 18.719 1 89.75 242 GLU B C 1
ATOM 5716 O O . GLU B 1 242 ? -2.701 73.938 19 1 89.75 242 GLU B O 1
ATOM 5721 N N . LEU B 1 243 ? -0.881 75.188 19.016 1 94.25 243 LEU B N 1
ATOM 5722 C CA . LEU B 1 243 ? -0.063 74.188 19.75 1 94.25 243 LEU B CA 1
ATOM 5723 C C . LEU B 1 243 ? -0.642 73.938 21.141 1 94.25 243 LEU B C 1
ATOM 5725 O O . LEU B 1 243 ? -0.666 72.812 21.594 1 94.25 243 LEU B O 1
ATOM 5729 N N . LEU B 1 244 ? -1.13 75.062 21.781 1 93.38 244 LEU B N 1
ATOM 5730 C CA . LEU B 1 244 ? -1.56 74.938 23.172 1 93.38 244 LEU B CA 1
ATOM 5731 C C . LEU B 1 244 ? -2.99 74.438 23.266 1 93.38 244 LEU B C 1
ATOM 5733 O O . LEU B 1 244 ? -3.436 74 24.344 1 93.38 244 LEU B O 1
ATOM 5737 N N . GLN B 1 245 ? -3.693 74.438 22.094 1 88.5 245 GLN B N 1
ATOM 5738 C CA . GLN B 1 245 ? -5.066 73.938 22.109 1 88.5 245 GLN B CA 1
ATOM 5739 C C . GLN B 1 245 ? -5.121 72.438 22.469 1 88.5 245 GLN B C 1
ATOM 5741 O O . GLN B 1 245 ? -4.656 71.562 21.703 1 88.5 245 GLN B O 1
ATOM 5746 N N . GLU B 1 246 ? -5.609 72.062 23.656 1 89.88 246 GLU B N 1
ATOM 5747 C CA . GLU B 1 246 ? -5.793 70.688 24.141 1 89.88 246 GLU B CA 1
ATOM 5748 C C . GLU B 1 246 ? -4.488 69.938 24.109 1 89.88 246 GLU B C 1
ATOM 5750 O O . GLU B 1 246 ? -4.48 68.75 23.766 1 89.88 246 GLU B O 1
ATOM 5755 N N . VAL B 1 247 ? -3.406 70.562 24.219 1 92.38 247 VAL B N 1
ATOM 5756 C CA . VAL B 1 247 ? -2.082 69.938 24.109 1 92.38 247 VAL B CA 1
ATOM 5757 C C . VAL B 1 247 ? -1.904 68.875 25.172 1 92.38 247 VAL B C 1
ATOM 5759 O O . VAL B 1 247 ? -1.262 67.875 24.922 1 92.38 247 VAL B O 1
ATOM 5762 N N . LYS B 1 248 ? -2.461 69 26.344 1 91.69 248 LYS B N 1
ATOM 5763 C CA . LYS B 1 248 ? -2.34 68.062 27.406 1 91.69 248 LYS B CA 1
ATOM 5764 C C . LYS B 1 248 ? -3.008 66.75 27.016 1 91.69 248 LYS B C 1
ATOM 5766 O O . LYS B 1 248 ? -2.469 65.625 27.281 1 91.69 248 LYS B O 1
ATOM 5771 N N . SER B 1 249 ? -4.188 66.875 26.375 1 91.69 249 SER B N 1
ATOM 5772 C CA . SER B 1 249 ? -4.93 65.688 25.953 1 91.69 249 SER B CA 1
ATOM 5773 C C . SER B 1 249 ? -4.164 64.875 24.891 1 91.69 249 SER B C 1
ATOM 5775 O O . SER B 1 249 ? -4.098 63.656 24.938 1 91.69 249 SER B O 1
ATOM 5777 N N . VAL B 1 250 ? -3.645 65.562 23.938 1 92.81 250 VAL B N 1
ATOM 5778 C CA . VAL B 1 250 ? -2.918 64.938 22.844 1 92.81 250 VAL B CA 1
ATOM 5779 C C . VAL B 1 250 ? -1.661 64.25 23.391 1 92.81 250 VAL B C 1
ATOM 5781 O O . VAL B 1 250 ? -1.298 63.156 22.953 1 92.81 250 VAL B O 1
ATOM 5784 N N . LEU B 1 251 ? -0.987 64.938 24.312 1 93.81 251 LEU B N 1
ATOM 5785 C CA . LEU B 1 251 ? 0.207 64.312 24.938 1 93.81 251 LEU B CA 1
ATOM 5786 C C . LEU B 1 251 ? -0.138 63.094 25.734 1 93.81 251 LEU B C 1
ATOM 5788 O O . LEU B 1 251 ? 0.622 62.125 25.734 1 93.81 251 LEU B O 1
ATOM 5792 N N . GLU B 1 252 ? -1.322 63.062 26.344 1 93.75 252 GLU B N 1
ATOM 5793 C CA . GLU B 1 252 ? -1.78 61.906 27.094 1 93.75 252 GLU B CA 1
ATOM 5794 C C . GLU B 1 252 ? -2.061 60.719 26.156 1 93.75 252 GLU B C 1
ATOM 5796 O O . GLU B 1 252 ? -1.714 59.594 26.469 1 93.75 252 GLU B O 1
ATOM 5801 N N . ARG B 1 253 ? -2.688 61.031 25.109 1 92.75 253 ARG B N 1
ATOM 5802 C CA . ARG B 1 253 ? -2.977 60 24.125 1 92.75 253 ARG B CA 1
ATOM 5803 C C . ARG B 1 253 ? -1.69 59.406 23.547 1 92.75 253 ARG B C 1
ATOM 5805 O O . ARG B 1 253 ? -1.6 58.188 23.312 1 92.75 253 ARG B O 1
ATOM 5812 N N . SER B 1 254 ? -0.73 60.25 23.297 1 92.94 254 SER B N 1
ATOM 5813 C CA . SER B 1 254 ? 0.555 59.844 22.75 1 92.94 254 SER B CA 1
ATOM 5814 C C . SER B 1 254 ? 1.311 58.938 23.734 1 92.94 254 SER B C 1
ATOM 5816 O O . SER B 1 254 ? 1.957 57.969 23.328 1 92.94 254 SER B O 1
ATOM 5818 N N . GLU B 1 255 ? 1.157 59.25 24.969 1 91.19 255 GLU B N 1
ATOM 5819 C CA . GLU B 1 255 ? 1.853 58.469 26 1 91.19 255 GLU B CA 1
ATOM 5820 C C . GLU B 1 255 ? 1.172 57.125 26.219 1 91.19 255 GLU B C 1
ATOM 5822 O O . GLU B 1 255 ? 1.832 56.125 26.547 1 91.19 255 GLU B O 1
ATOM 5827 N N . SER B 1 256 ? -0.101 57.094 26 1 90.56 256 SER B N 1
ATOM 5828 C CA . SER B 1 256 ? -0.867 55.875 26.281 1 90.56 256 SER B CA 1
ATOM 5829 C C . SER B 1 256 ? -0.849 54.938 25.094 1 90.56 256 SER B C 1
ATOM 5831 O O . SER B 1 256 ? -1.158 53.75 25.25 1 90.56 256 SER B O 1
ATOM 5833 N N . TRP B 1 257 ? -0.454 55.375 23.953 1 90 257 TRP B N 1
ATOM 5834 C CA . TRP B 1 257 ? -0.483 54.531 22.781 1 90 257 TRP B CA 1
ATOM 5835 C C . TRP B 1 257 ? 0.562 53.406 22.875 1 90 257 TRP B C 1
ATOM 5837 O O . TRP B 1 257 ? 1.721 53.688 23.203 1 90 257 TRP B O 1
ATOM 5847 N N . ASP B 1 258 ? 0.108 52.156 22.703 1 88.06 258 ASP B N 1
ATOM 5848 C CA . ASP B 1 258 ? 1 51 22.672 1 88.06 258 ASP B CA 1
ATOM 5849 C C . ASP B 1 258 ? 0.534 50 21.625 1 88.06 258 ASP B C 1
ATOM 5851 O O . ASP B 1 258 ? -0.666 49.875 21.375 1 88.06 258 ASP B O 1
ATOM 5855 N N . LEU B 1 259 ? 1.612 49.5 20.984 1 84.44 259 LEU B N 1
ATOM 5856 C CA . LEU B 1 259 ? 1.305 48.438 20.031 1 84.44 259 LEU B CA 1
ATOM 5857 C C . LEU B 1 259 ? 0.855 47.188 20.766 1 84.44 259 LEU B C 1
ATOM 5859 O O . LEU B 1 259 ? 1.566 46.688 21.625 1 84.44 259 LEU B O 1
ATOM 5863 N N . LYS B 1 260 ? -0.43 46.75 20.562 1 80.75 260 LYS B N 1
ATOM 5864 C CA . LYS B 1 260 ? -0.902 45.531 21.172 1 80.75 260 LYS B CA 1
ATOM 5865 C C . LYS B 1 260 ? -0.068 44.344 20.688 1 80.75 260 LYS B C 1
ATOM 5867 O O . LYS B 1 260 ? 0.329 44.25 19.531 1 80.75 260 LYS B O 1
ATOM 5872 N N . LYS B 1 261 ? 0.379 43.594 21.625 1 76.62 261 LYS B N 1
ATOM 5873 C CA . LYS B 1 261 ? 1.163 42.375 21.359 1 76.62 261 LYS B CA 1
ATOM 5874 C C . LYS B 1 261 ? 0.375 41.406 20.5 1 76.62 261 LYS B C 1
ATOM 5876 O O . LYS B 1 261 ? -0.71 40.969 20.891 1 76.62 261 LYS B O 1
ATOM 5881 N N . LEU B 1 262 ? 0.767 41.375 19.25 1 77.69 262 LEU B N 1
ATOM 5882 C CA . LEU B 1 262 ? 0.184 40.406 18.344 1 77.69 262 LEU B CA 1
ATOM 5883 C C . LEU B 1 262 ? 1.029 39.125 18.297 1 77.69 262 LEU B C 1
ATOM 5885 O O . LEU B 1 262 ? 2.26 39.188 18.297 1 77.69 262 LEU B O 1
ATOM 5889 N N . ASP B 1 263 ? 0.472 38 18.828 1 75.81 263 ASP B N 1
ATOM 5890 C CA . ASP B 1 263 ? 1.133 36.719 18.734 1 75.81 263 ASP B CA 1
ATOM 5891 C C . ASP B 1 263 ? 1.282 36.281 17.281 1 75.81 263 ASP B C 1
ATOM 5893 O O . ASP B 1 263 ? 0.329 35.781 16.672 1 75.81 263 ASP B O 1
ATOM 5897 N N . ILE B 1 264 ? 2.389 36.688 16.734 1 80.44 264 ILE B N 1
ATOM 5898 C CA . ILE B 1 264 ? 2.629 36.344 15.344 1 80.44 264 ILE B CA 1
ATOM 5899 C C . ILE B 1 264 ? 3.424 35.062 15.258 1 80.44 264 ILE B C 1
ATOM 5901 O O . ILE B 1 264 ? 4.656 35.062 15.242 1 80.44 264 ILE B O 1
ATOM 5905 N N . ALA B 1 265 ? 2.791 33.938 15.531 1 77.75 265 ALA B N 1
ATOM 5906 C CA . ALA B 1 265 ? 3.475 32.656 15.406 1 77.75 265 ALA B CA 1
ATOM 5907 C C . ALA B 1 265 ? 3.473 32.156 13.961 1 77.75 265 ALA B C 1
ATOM 5909 O O . ALA B 1 265 ? 2.553 32.469 13.195 1 77.75 265 ALA B O 1
ATOM 5910 N N . SER B 1 266 ? 4.672 31.625 13.555 1 82.12 266 SER B N 1
ATOM 5911 C CA . SER B 1 266 ? 4.758 31.016 12.234 1 82.12 266 SER B CA 1
ATOM 5912 C C . SER B 1 266 ? 3.953 29.719 12.172 1 82.12 266 SER B C 1
ATOM 5914 O O . SER B 1 266 ? 4.098 28.859 13.039 1 82.12 266 SER B O 1
ATOM 5916 N N . PRO B 1 267 ? 3.057 29.719 11.234 1 84.56 267 PRO B N 1
ATOM 5917 C CA . PRO B 1 267 ? 2.277 28.484 11.117 1 84.56 267 PRO B CA 1
ATOM 5918 C C . PRO B 1 267 ? 3.143 27.266 10.797 1 84.56 267 PRO B C 1
ATOM 5920 O O . PRO B 1 267 ? 4.191 27.406 10.164 1 84.56 267 PRO B O 1
ATOM 5923 N N . GLU B 1 268 ? 2.703 26.141 11.352 1 83.38 268 GLU B N 1
ATOM 5924 C CA . GLU B 1 268 ? 3.373 24.875 11.086 1 83.38 268 GLU B CA 1
ATOM 5925 C C . GLU B 1 268 ? 2.467 23.922 10.312 1 83.38 268 GLU B C 1
ATOM 5927 O O . GLU B 1 268 ? 1.248 23.922 10.5 1 83.38 268 GLU B O 1
ATOM 5932 N N . LEU B 1 269 ? 3.184 23.25 9.422 1 83.62 269 LEU B N 1
ATOM 5933 C CA . LEU B 1 269 ? 2.439 22.234 8.672 1 83.62 269 LEU B CA 1
ATOM 5934 C C . LEU B 1 269 ? 2.096 21.047 9.547 1 83.62 269 LEU B C 1
ATOM 5936 O O . LEU B 1 269 ? 2.986 20.422 10.133 1 83.62 269 LEU B O 1
ATOM 5940 N N . ARG B 1 270 ? 0.775 20.719 9.641 1 78.38 270 ARG B N 1
ATOM 5941 C CA . ARG B 1 270 ? 0.322 19.625 10.5 1 78.38 270 ARG B CA 1
ATOM 5942 C C . ARG B 1 270 ? 0.022 18.375 9.68 1 78.38 270 ARG B C 1
ATOM 5944 O O . ARG B 1 270 ? -0.056 17.281 10.234 1 78.38 270 ARG B O 1
ATOM 5951 N N . THR B 1 271 ? -0.062 18.516 8.453 1 77.62 271 THR B N 1
ATOM 5952 C CA . THR B 1 271 ? -0.457 17.375 7.617 1 77.62 271 THR B CA 1
ATOM 5953 C C . THR B 1 271 ? 0.76 16.547 7.219 1 77.62 271 THR B C 1
ATOM 5955 O O . THR B 1 271 ? 1.818 17.109 6.91 1 77.62 271 THR B O 1
ATOM 5958 N N . VAL B 1 272 ? 0.567 15.203 7.418 1 82.19 272 VAL B N 1
ATOM 5959 C CA . VAL B 1 272 ? 1.637 14.273 7.074 1 82.19 272 VAL B CA 1
ATOM 5960 C C . VAL B 1 272 ? 1.304 13.562 5.766 1 82.19 272 VAL B C 1
ATOM 5962 O O . VAL B 1 272 ? 0.134 13.305 5.473 1 82.19 272 VAL B O 1
ATOM 5965 N N . CYS B 1 273 ? 2.318 13.469 4.945 1 89.38 273 CYS B N 1
ATOM 5966 C CA . CYS B 1 273 ? 2.17 12.703 3.711 1 89.38 273 CYS B CA 1
ATOM 5967 C C . CYS B 1 273 ? 2.338 11.211 3.967 1 89.38 273 CYS B C 1
ATOM 5969 O O . CYS B 1 273 ? 3.41 10.766 4.375 1 89.38 273 CYS B O 1
ATOM 5971 N N . CYS B 1 274 ? 1.273 10.492 3.799 1 88.62 274 CYS B N 1
ATOM 5972 C CA . CYS B 1 274 ? 1.277 9.039 3.977 1 88.62 274 CYS B CA 1
ATOM 5973 C C . CYS B 1 274 ? 0.708 8.344 2.75 1 88.62 274 CYS B C 1
ATOM 5975 O O . CYS B 1 274 ? -0.436 8.586 2.363 1 88.62 274 CYS B O 1
ATOM 5977 N N . VAL B 1 275 ? 1.506 7.527 2.133 1 92.69 275 VAL B N 1
ATOM 5978 C CA . VAL B 1 275 ? 1.094 6.82 0.927 1 92.69 275 VAL B CA 1
ATOM 5979 C C . VAL B 1 275 ? 0.888 5.34 1.244 1 92.69 275 VAL B C 1
ATOM 5981 O O . VAL B 1 275 ? 1.824 4.648 1.657 1 92.69 275 VAL B O 1
ATOM 5984 N N . PRO B 1 276 ? -0.274 4.816 1.003 1 89.12 276 PRO B N 1
ATOM 5985 C CA . PRO B 1 276 ? -0.507 3.393 1.247 1 89.12 276 PRO B CA 1
ATOM 5986 C C . PRO B 1 276 ? 0.412 2.494 0.421 1 89.12 276 PRO B C 1
ATOM 5988 O O . PRO B 1 276 ? 0.536 2.682 -0.792 1 89.12 276 PRO B O 1
ATOM 5991 N N . GLY B 1 277 ? 1.012 1.531 1.126 1 88.94 277 GLY B N 1
ATOM 5992 C CA . GLY B 1 277 ? 1.848 0.556 0.444 1 88.94 277 GLY B CA 1
ATOM 5993 C C . GLY B 1 277 ? 3.258 1.055 0.185 1 88.94 277 GLY B C 1
ATOM 5994 O O . GLY B 1 277 ? 4.047 0.384 -0.483 1 88.94 277 GLY B O 1
ATOM 5995 N N . LEU B 1 278 ? 3.549 2.188 0.702 1 91.12 278 LEU B N 1
ATOM 5996 C CA . LEU B 1 278 ? 4.844 2.805 0.439 1 91.12 278 LEU B CA 1
ATOM 5997 C C . LEU B 1 278 ? 5.977 1.95 1.002 1 91.12 278 LEU B C 1
ATOM 5999 O O . LEU B 1 278 ? 7.031 1.817 0.375 1 91.12 278 LEU B O 1
ATOM 6003 N N . LYS B 1 279 ? 5.754 1.352 2.15 1 88.75 279 LYS B N 1
ATOM 6004 C CA . LYS B 1 279 ? 6.797 0.57 2.807 1 88.75 279 LYS B CA 1
ATOM 6005 C C . LYS B 1 279 ? 7.258 -0.585 1.923 1 88.75 279 LYS B C 1
ATOM 6007 O O . LYS B 1 279 ? 8.453 -0.847 1.809 1 88.75 279 LYS B O 1
ATOM 6012 N N . ARG B 1 280 ? 6.293 -1.155 1.352 1 86.94 280 ARG B N 1
ATOM 6013 C CA . ARG B 1 280 ? 6.637 -2.271 0.476 1 86.94 280 ARG B CA 1
ATOM 6014 C C . ARG B 1 280 ? 7.461 -1.797 -0.718 1 86.94 280 ARG B C 1
ATOM 6016 O O . ARG B 1 280 ? 8.422 -2.459 -1.12 1 86.94 280 ARG B O 1
ATOM 6023 N N . MET B 1 281 ? 7.016 -0.78 -1.276 1 90 281 MET B N 1
ATOM 6024 C CA . MET B 1 281 ? 7.758 -0.219 -2.402 1 90 281 MET B CA 1
ATOM 6025 C C . MET B 1 281 ? 9.188 0.123 -1.997 1 90 281 MET B C 1
ATOM 6027 O O . MET B 1 281 ? 10.141 -0.247 -2.688 1 90 281 MET B O 1
ATOM 6031 N N . LEU B 1 282 ? 9.312 0.787 -0.846 1 94.19 282 LEU B N 1
ATOM 6032 C CA . LEU B 1 282 ? 10.625 1.177 -0.358 1 94.19 282 LEU B CA 1
ATOM 6033 C C . LEU B 1 282 ? 11.508 -0.048 -0.122 1 94.19 282 LEU B C 1
ATOM 6035 O O . LEU B 1 282 ? 12.641 -0.101 -0.591 1 94.19 282 LEU B O 1
ATOM 6039 N N . ARG B 1 283 ? 10.977 -1.011 0.5 1 92.94 283 ARG B N 1
ATOM 6040 C CA . ARG B 1 283 ? 11.75 -2.182 0.899 1 92.94 283 ARG B CA 1
ATOM 6041 C C . ARG B 1 283 ? 12.094 -3.049 -0.308 1 92.94 283 ARG B C 1
ATOM 6043 O O . ARG B 1 283 ? 13.016 -3.867 -0.25 1 92.94 283 ARG B O 1
ATOM 6050 N N . SER B 1 284 ? 11.344 -2.885 -1.358 1 91.06 284 SER B N 1
ATOM 6051 C CA . SER B 1 284 ? 11.688 -3.594 -2.586 1 91.06 284 SER B CA 1
ATOM 6052 C C . SER B 1 284 ? 13.039 -3.139 -3.127 1 91.06 284 SER B C 1
ATOM 6054 O O . SER B 1 284 ? 13.68 -3.861 -3.891 1 91.06 284 SER B O 1
ATOM 6056 N N . HIS B 1 285 ? 13.453 -1.975 -2.719 1 94.44 285 HIS B N 1
ATOM 6057 C CA . HIS B 1 285 ? 14.758 -1.451 -3.111 1 94.44 285 HIS B CA 1
ATOM 6058 C C . HIS B 1 285 ? 15.758 -1.555 -1.967 1 94.44 285 HIS B C 1
ATOM 6060 O O . HIS B 1 285 ? 16.766 -0.843 -1.952 1 94.44 285 HIS B O 1
ATOM 6066 N N . GLY B 1 286 ? 15.477 -2.432 -1.104 1 95.44 286 GLY B N 1
ATOM 6067 C CA . GLY B 1 286 ? 16.312 -2.566 0.081 1 95.44 286 GLY B CA 1
ATOM 6068 C C . GLY B 1 286 ? 17.688 -3.123 -0.218 1 95.44 286 GLY B C 1
ATOM 6069 O O . GLY B 1 286 ? 17.828 -4.027 -1.043 1 95.44 286 GLY B O 1
ATOM 6070 N N . VAL B 1 287 ? 18.656 -2.506 0.391 1 95.31 287 VAL B N 1
ATOM 6071 C CA . VAL B 1 287 ? 20.031 -2.984 0.251 1 95.31 287 VAL B CA 1
ATOM 6072 C C . VAL B 1 287 ? 20.625 -3.26 1.63 1 95.31 287 VAL B C 1
ATOM 6074 O O . VAL B 1 287 ? 20.203 -2.658 2.623 1 95.31 287 VAL B O 1
ATOM 6077 N N . HIS B 1 288 ? 21.547 -4.195 1.671 1 95.06 288 HIS B N 1
ATOM 6078 C CA . HIS B 1 288 ? 22.25 -4.52 2.902 1 95.06 288 HIS B CA 1
ATOM 6079 C C . HIS B 1 288 ? 23.453 -3.6 3.104 1 95.06 288 HIS B C 1
ATOM 6081 O O . HIS B 1 288 ? 24.5 -3.791 2.48 1 95.06 288 HIS B O 1
ATOM 6087 N N . ILE B 1 289 ? 23.297 -2.709 4.027 1 96.56 289 ILE B N 1
ATOM 6088 C CA . ILE B 1 289 ? 24.328 -1.72 4.281 1 96.56 289 ILE B CA 1
ATOM 6089 C C . ILE B 1 289 ? 25.188 -2.154 5.473 1 96.56 289 ILE B C 1
ATOM 6091 O O . ILE B 1 289 ? 24.641 -2.629 6.48 1 96.56 289 ILE B O 1
ATOM 6095 N N . THR B 1 290 ? 26.5 -2.057 5.352 1 97.75 290 THR B N 1
ATOM 6096 C CA . THR B 1 290 ? 27.422 -2.217 6.457 1 97.75 290 THR B CA 1
ATOM 6097 C C . THR B 1 290 ? 28.266 -0.957 6.645 1 97.75 290 THR B C 1
ATOM 6099 O O . THR B 1 290 ? 28.438 -0.168 5.711 1 97.75 290 THR B O 1
ATOM 6102 N N . LEU B 1 291 ? 28.766 -0.785 7.855 1 98 291 LEU B N 1
ATOM 6103 C CA . LEU B 1 291 ? 29.562 0.403 8.164 1 98 291 LEU B CA 1
ATOM 6104 C C . LEU B 1 291 ? 31.016 0.213 7.754 1 98 291 LEU B C 1
ATOM 6106 O O . LEU B 1 291 ? 31.562 -0.881 7.891 1 98 291 LEU B O 1
ATOM 6110 N N . ASP B 1 292 ? 31.594 1.26 7.254 1 96.75 292 ASP B N 1
ATOM 6111 C CA . ASP B 1 292 ? 33 1.246 6.852 1 96.75 292 ASP B CA 1
ATOM 6112 C C . ASP B 1 292 ? 33.906 1.683 8 1 96.75 292 ASP B C 1
ATOM 6114 O O . ASP B 1 292 ? 34.094 2.879 8.234 1 96.75 292 ASP B O 1
ATOM 6118 N N . SER B 1 293 ? 34.625 0.775 8.562 1 93.5 293 SER B N 1
ATOM 6119 C CA . SER B 1 293 ? 35.469 1.042 9.719 1 93.5 293 SER B CA 1
ATOM 6120 C C . SER B 1 293 ? 36.625 1.987 9.367 1 93.5 293 SER B C 1
ATOM 6122 O O . SER B 1 293 ? 37.125 2.703 10.234 1 93.5 293 SER B O 1
ATOM 6124 N N . HIS B 1 294 ? 36.969 2.039 8.133 1 93.75 294 HIS B N 1
ATOM 6125 C CA . HIS B 1 294 ? 38.062 2.873 7.703 1 93.75 294 HIS B CA 1
ATOM 6126 C C . HIS B 1 294 ? 37.688 4.352 7.73 1 93.75 294 HIS B C 1
ATOM 6128 O O . HIS B 1 294 ? 38.562 5.219 7.723 1 93.75 294 HIS B O 1
ATOM 6134 N N . THR B 1 295 ? 36.406 4.648 7.719 1 95.81 295 THR B N 1
ATOM 6135 C CA . THR B 1 295 ? 35.969 6.039 7.703 1 95.81 295 THR B CA 1
ATOM 6136 C C . THR B 1 295 ? 35.5 6.477 9.094 1 95.81 295 THR B C 1
ATOM 6138 O O . THR B 1 295 ? 35.25 7.656 9.32 1 95.81 295 THR B O 1
ATOM 6141 N N . ALA B 1 296 ? 35.469 5.586 10.039 1 95.62 296 ALA B N 1
ATOM 6142 C CA . ALA B 1 296 ? 34.844 5.828 11.336 1 95.62 296 ALA B CA 1
ATOM 6143 C C . ALA B 1 296 ? 35.75 6.691 12.219 1 95.62 296 ALA B C 1
ATOM 6145 O O . ALA B 1 296 ? 36.938 6.469 12.297 1 95.62 296 ALA B O 1
ATOM 6146 N N . ASN B 1 297 ? 35.125 7.695 12.805 1 95 297 ASN B N 1
ATOM 6147 C CA . ASN B 1 297 ? 35.812 8.43 13.867 1 95 297 ASN B CA 1
ATOM 6148 C C . ASN B 1 297 ? 36.344 7.488 14.93 1 95 297 ASN B C 1
ATOM 6150 O O . ASN B 1 297 ? 35.719 6.508 15.297 1 95 297 ASN B O 1
ATOM 6154 N N . PRO B 1 298 ? 37.5 7.848 15.555 1 92.62 298 PRO B N 1
ATOM 6155 C CA . PRO B 1 298 ? 38.188 6.934 16.469 1 92.62 298 PRO B CA 1
ATOM 6156 C C . PRO B 1 298 ? 37.406 6.691 17.766 1 92.62 298 PRO B C 1
ATOM 6158 O O . PRO B 1 298 ? 37.688 5.734 18.484 1 92.62 298 PRO B O 1
ATOM 6161 N N . TRP B 1 299 ? 36.469 7.512 18.016 1 93.19 299 TRP B N 1
ATOM 6162 C CA . TRP B 1 299 ? 35.719 7.367 19.25 1 93.19 299 TRP B CA 1
ATOM 6163 C C . TRP B 1 299 ? 34.531 6.441 19.047 1 93.19 299 TRP B C 1
ATOM 6165 O O . TRP B 1 299 ? 33.844 6.07 20.016 1 93.19 299 TRP B O 1
ATOM 6175 N N . LEU B 1 300 ? 34.281 6.066 17.844 1 95.38 300 LEU B N 1
ATOM 6176 C CA . LEU B 1 300 ? 33.125 5.246 17.547 1 95.38 300 LEU B CA 1
ATOM 6177 C C . LEU B 1 300 ? 33.438 3.768 17.766 1 95.38 300 LEU B C 1
ATOM 6179 O O . LEU B 1 300 ? 34.562 3.318 17.516 1 95.38 300 LEU B O 1
ATOM 6183 N N . VAL B 1 301 ? 32.438 3.064 18.266 1 94.88 301 VAL B N 1
ATOM 6184 C CA . VAL B 1 301 ? 32.5 1.618 18.453 1 94.88 301 VAL B CA 1
ATOM 6185 C C . VAL B 1 301 ? 31.547 0.934 17.484 1 94.88 301 VAL B C 1
ATOM 6187 O O . VAL B 1 301 ? 30.344 1.179 17.516 1 94.88 301 VAL B O 1
ATOM 6190 N N . LEU B 1 302 ? 32.156 0.104 16.672 1 95.56 302 LEU B N 1
ATOM 6191 C CA . LEU B 1 302 ? 31.344 -0.643 15.711 1 95.56 302 LEU B CA 1
ATOM 6192 C C . LEU B 1 302 ? 31.141 -2.084 16.172 1 95.56 302 LEU B C 1
ATOM 6194 O O . LEU B 1 302 ? 32.062 -2.684 16.75 1 95.56 302 LEU B O 1
ATOM 6198 N N . SER B 1 303 ? 29.953 -2.537 15.922 1 95.69 303 SER B N 1
ATOM 6199 C CA . SER B 1 303 ? 29.703 -3.941 16.234 1 95.69 303 SER B CA 1
ATOM 6200 C C . SER B 1 303 ? 30.5 -4.859 15.312 1 95.69 303 SER B C 1
ATOM 6202 O O . SER B 1 303 ? 31.062 -4.41 14.312 1 95.69 303 SER B O 1
ATOM 6204 N N . LYS B 1 304 ? 30.484 -6.16 15.602 1 94.06 304 LYS B N 1
ATOM 6205 C CA . LYS B 1 304 ? 31.25 -7.145 14.836 1 94.06 304 LYS B CA 1
ATOM 6206 C C . LYS B 1 304 ? 30.703 -7.281 13.422 1 94.06 304 LYS B C 1
ATOM 6208 O O . LYS B 1 304 ? 31.469 -7.398 12.461 1 94.06 304 LYS B O 1
ATOM 6213 N N . ASP B 1 305 ? 29.391 -7.18 13.352 1 94.56 305 ASP B N 1
ATOM 6214 C CA . ASP B 1 305 ? 28.781 -7.336 12.031 1 94.56 305 ASP B CA 1
ATOM 6215 C C . ASP B 1 305 ? 28.75 -6.008 11.281 1 94.56 305 ASP B C 1
ATOM 6217 O O . ASP B 1 305 ? 28.281 -5.941 10.141 1 94.56 305 ASP B O 1
ATOM 6221 N N . ARG B 1 306 ? 29.25 -4.898 11.906 1 96.88 306 ARG B N 1
ATOM 6222 C CA . ARG B 1 306 ? 29.375 -3.568 11.32 1 96.88 306 ARG B CA 1
ATOM 6223 C C . ARG B 1 306 ? 28.016 -2.996 10.953 1 96.88 306 ARG B C 1
ATOM 6225 O O . ARG B 1 306 ? 27.844 -2.389 9.898 1 96.88 306 ARG B O 1
ATOM 6232 N N . ARG B 1 307 ? 27.031 -3.295 11.797 1 97.12 307 ARG B N 1
ATOM 6233 C CA . ARG B 1 307 ? 25.688 -2.795 11.539 1 97.12 307 ARG B CA 1
ATOM 6234 C C . ARG B 1 307 ? 25.188 -1.959 12.711 1 97.12 307 ARG B C 1
ATOM 6236 O O . ARG B 1 307 ? 24.031 -1.501 12.703 1 97.12 307 ARG B O 1
ATOM 6243 N N . ASN B 1 308 ? 26.047 -1.815 13.641 1 96.81 308 ASN B N 1
ATOM 6244 C CA . ASN B 1 308 ? 25.766 -0.985 14.805 1 96.81 308 ASN B CA 1
ATOM 6245 C C . ASN B 1 308 ? 26.906 -0.029 15.109 1 96.81 308 ASN B C 1
ATOM 6247 O O . ASN B 1 308 ? 28.078 -0.404 15 1 96.81 308 ASN B O 1
ATOM 6251 N N . VAL B 1 309 ? 26.531 1.175 15.5 1 97.56 309 VAL B N 1
ATOM 6252 C CA . VAL B 1 309 ? 27.594 2.127 15.844 1 97.56 309 VAL B CA 1
ATOM 6253 C C . VAL B 1 309 ? 27.141 2.994 17.016 1 97.56 309 VAL B C 1
ATOM 6255 O O . VAL B 1 309 ? 25.969 3.373 17.109 1 97.56 309 VAL B O 1
ATOM 6258 N N . ARG B 1 310 ? 27.953 3.215 17.969 1 96 310 ARG B N 1
ATOM 6259 C CA . ARG B 1 310 ? 27.734 4.105 19.109 1 96 310 ARG B CA 1
ATOM 6260 C C . ARG B 1 310 ? 29 4.859 19.469 1 96 310 ARG B C 1
ATOM 6262 O O . ARG B 1 310 ? 30.094 4.477 19.047 1 96 310 ARG B O 1
ATOM 6269 N N . LEU B 1 311 ? 28.766 5.988 20.141 1 95.12 311 LEU B N 1
ATOM 6270 C CA . LEU B 1 311 ? 29.938 6.711 20.641 1 95.12 311 LEU B CA 1
ATOM 6271 C C . LEU B 1 311 ? 30.484 6.039 21.891 1 95.12 311 LEU B C 1
ATOM 6273 O O . LEU B 1 311 ? 29.75 5.793 22.859 1 95.12 311 LEU B O 1
ATOM 6277 N N . GLY B 1 312 ? 31.734 5.746 21.828 1 90.75 312 GLY B N 1
ATOM 6278 C CA . GLY B 1 312 ? 32.375 5.102 22.953 1 90.75 312 GLY B CA 1
ATOM 6279 C C . GLY B 1 312 ? 32.969 6.09 23.953 1 90.75 312 GLY B C 1
ATOM 6280 O O . GLY B 1 312 ? 32.875 7.305 23.75 1 90.75 312 GLY B O 1
ATOM 6281 N N . ASN B 1 313 ? 33.5 5.523 25 1 85.44 313 ASN B N 1
ATOM 6282 C CA . ASN B 1 313 ? 34.125 6.328 26.062 1 85.44 313 ASN B CA 1
ATOM 6283 C C . ASN B 1 313 ? 35.625 6.496 25.844 1 85.44 313 ASN B C 1
ATOM 6285 O O . ASN B 1 313 ? 36.25 7.398 26.406 1 85.44 313 ASN B O 1
ATOM 6289 N N . THR B 1 314 ? 36.125 5.582 25.016 1 83.5 314 THR B N 1
ATOM 6290 C CA . THR B 1 314 ? 37.562 5.609 24.812 1 83.5 314 THR B CA 1
ATOM 6291 C C . THR B 1 314 ? 37.906 5.66 23.328 1 83.5 314 THR B C 1
ATOM 6293 O O . THR B 1 314 ? 37.156 5.156 22.5 1 83.5 314 THR B O 1
ATOM 6296 N N . GLN B 1 315 ? 38.969 6.391 23.094 1 82.25 315 GLN B N 1
ATOM 6297 C CA . GLN B 1 315 ? 39.438 6.441 21.719 1 82.25 315 GLN B CA 1
ATOM 6298 C C . GLN B 1 315 ? 40.188 5.164 21.344 1 82.25 315 GLN B C 1
ATOM 6300 O O . GLN B 1 315 ? 41.031 4.699 22.109 1 82.25 315 GLN B O 1
ATOM 6305 N N . GLU B 1 316 ? 39.719 4.527 20.328 1 73.06 316 GLU B N 1
ATOM 6306 C CA . GLU B 1 316 ? 40.438 3.344 19.875 1 73.06 316 GLU B CA 1
ATOM 6307 C C . GLU B 1 316 ? 41.75 3.725 19.188 1 73.06 316 GLU B C 1
ATOM 6309 O O . GLU B 1 316 ? 41.844 4.742 18.5 1 73.06 316 GLU B O 1
ATOM 6314 N N . LYS B 1 317 ? 42.844 3.094 19.578 1 74.94 317 LYS B N 1
ATOM 6315 C CA . LYS B 1 317 ? 44.125 3.318 18.938 1 74.94 317 LYS B CA 1
ATOM 6316 C C . LYS B 1 317 ? 44.094 2.822 17.484 1 74.94 317 LYS B C 1
ATOM 6318 O O . LYS B 1 317 ? 44.156 1.616 17.25 1 74.94 317 LYS B O 1
ATOM 6323 N N . MET B 1 318 ? 43.688 3.715 16.609 1 74.25 318 MET B N 1
ATOM 6324 C CA . MET B 1 318 ? 43.625 3.32 15.211 1 74.25 318 MET B CA 1
ATOM 6325 C C . MET B 1 318 ? 44.656 4.09 14.391 1 74.25 318 MET B C 1
ATOM 6327 O O . MET B 1 318 ? 45.062 5.203 14.75 1 74.25 318 MET B O 1
ATOM 6331 N N . PRO B 1 319 ? 45.344 3.434 13.352 1 76.88 319 PRO B N 1
ATOM 6332 C CA . PRO B 1 319 ? 46.281 4.141 12.492 1 76.88 319 PRO B CA 1
ATOM 6333 C C . PRO B 1 319 ? 45.688 5.367 11.82 1 76.88 319 PRO B C 1
ATOM 6335 O O . PRO B 1 319 ? 44.469 5.414 11.578 1 76.88 319 PRO B O 1
ATOM 6338 N N . GLU B 1 320 ? 46.5 6.352 11.625 1 76.25 320 GLU B N 1
ATOM 6339 C CA . GLU B 1 320 ? 46.062 7.559 10.93 1 76.25 320 GLU B CA 1
ATOM 6340 C C . GLU B 1 320 ? 45.625 7.246 9.5 1 76.25 320 GLU B C 1
ATOM 6342 O O . GLU B 1 320 ? 46.281 6.449 8.812 1 76.25 320 GLU B O 1
ATOM 6347 N N . ASN B 1 321 ? 44.5 7.566 9.117 1 84.81 321 ASN B N 1
ATOM 6348 C CA . ASN B 1 321 ? 43.906 7.355 7.801 1 84.81 321 ASN B CA 1
ATOM 6349 C C . ASN B 1 321 ? 43.156 8.602 7.316 1 84.81 321 ASN B C 1
ATOM 6351 O O . ASN B 1 321 ? 42.438 9.234 8.086 1 84.81 321 ASN B O 1
ATOM 6355 N N . GLU B 1 322 ? 43.469 8.984 6.078 1 87.94 322 GLU B N 1
ATOM 6356 C CA . GLU B 1 322 ? 42.906 10.203 5.516 1 87.94 322 GLU B CA 1
ATOM 6357 C C . GLU B 1 322 ? 41.375 10.086 5.34 1 87.94 322 GLU B C 1
ATOM 6359 O O . GLU B 1 322 ? 40.656 11.086 5.332 1 87.94 322 GLU B O 1
ATOM 6364 N N . GLU B 1 323 ? 40.938 8.898 5.336 1 93.12 323 GLU B N 1
ATOM 6365 C CA . GLU B 1 323 ? 39.531 8.664 5.07 1 93.12 323 GLU B CA 1
ATOM 6366 C C . GLU B 1 323 ? 38.688 8.719 6.355 1 93.12 323 GLU B C 1
ATOM 6368 O O . GLU B 1 323 ? 37.469 8.805 6.309 1 93.12 323 GLU B O 1
ATOM 6373 N N . ARG B 1 324 ? 39.281 8.758 7.461 1 94.12 324 ARG B N 1
ATOM 6374 C CA . ARG B 1 324 ? 38.625 8.719 8.75 1 94.12 324 ARG B CA 1
ATOM 6375 C C . ARG B 1 324 ? 38.156 10.109 9.164 1 94.12 324 ARG B C 1
ATOM 6377 O O . ARG B 1 324 ? 38.875 11.094 8.969 1 94.12 324 ARG B O 1
ATOM 6384 N N . PHE B 1 325 ? 36.969 10.195 9.734 1 95.25 325 PHE B N 1
ATOM 6385 C CA . PHE B 1 325 ? 36.5 11.445 10.32 1 95.25 325 PHE B CA 1
ATOM 6386 C C . PHE B 1 325 ? 37.219 11.719 11.633 1 95.25 325 PHE B C 1
ATOM 6388 O O . PHE B 1 325 ? 37.562 10.789 12.367 1 95.25 325 PHE B O 1
ATOM 6395 N N . ASP B 1 326 ? 37.438 12.945 11.945 1 91.06 326 ASP B N 1
ATOM 6396 C CA . ASP B 1 326 ? 38.188 13.219 13.18 1 91.06 326 ASP B CA 1
ATOM 6397 C C . ASP B 1 326 ? 37.406 14.148 14.102 1 91.06 326 ASP B C 1
ATOM 6399 O O . ASP B 1 326 ? 37.344 13.938 15.312 1 91.06 326 ASP B O 1
ATOM 6403 N N . THR B 1 327 ? 36.781 15.211 13.57 1 91.31 327 THR B N 1
ATOM 6404 C CA . THR B 1 327 ? 36.156 16.234 14.391 1 91.31 327 THR B CA 1
ATOM 6405 C C . THR B 1 327 ? 34.781 15.742 14.891 1 91.31 327 THR B C 1
ATOM 6407 O O . THR B 1 327 ? 34.438 15.945 16.062 1 91.31 327 THR B O 1
ATOM 6410 N N . TYR B 1 328 ? 34.062 15.094 14.055 1 93.88 328 TYR B N 1
ATOM 6411 C CA . TYR B 1 328 ? 32.688 14.656 14.367 1 93.88 328 TYR B CA 1
ATOM 6412 C C . TYR B 1 328 ? 32.625 13.141 14.43 1 93.88 328 TYR B C 1
ATOM 6414 O O . TYR B 1 328 ? 33.312 12.445 13.703 1 93.88 328 TYR B O 1
ATOM 6422 N N . PRO B 1 329 ? 31.812 12.602 15.359 1 95.56 329 PRO B N 1
ATOM 6423 C CA . PRO B 1 329 ? 31.656 11.148 15.445 1 95.56 329 PRO B CA 1
ATOM 6424 C C . PRO B 1 329 ? 30.828 10.578 14.297 1 95.56 329 PRO B C 1
ATOM 6426 O O . PRO B 1 329 ? 29.703 10.125 14.516 1 95.56 329 PRO B O 1
ATOM 6429 N N . MET B 1 330 ? 31.422 10.484 13.156 1 97.38 330 MET B N 1
ATOM 6430 C CA . MET B 1 330 ? 30.734 10.078 11.938 1 97.38 330 MET B CA 1
ATOM 6431 C C . MET B 1 330 ? 31.359 8.82 11.344 1 97.38 330 MET B C 1
ATOM 6433 O O . MET B 1 330 ? 32.469 8.453 11.703 1 97.38 330 MET B O 1
ATOM 6437 N N . VAL B 1 331 ? 30.547 8.148 10.586 1 97.81 331 VAL B N 1
ATOM 6438 C CA . VAL B 1 331 ? 31 6.969 9.859 1 97.81 331 VAL B CA 1
ATOM 6439 C C . VAL B 1 331 ? 30.188 6.816 8.578 1 97.81 331 VAL B C 1
ATOM 6441 O O . VAL B 1 331 ? 29.016 7.199 8.531 1 97.81 331 VAL B O 1
ATOM 6444 N N . LEU B 1 332 ? 30.812 6.301 7.555 1 98.25 332 LEU B N 1
ATOM 6445 C CA . LEU B 1 332 ? 30.125 6.082 6.293 1 98.25 332 LEU B CA 1
ATOM 6446 C C . LEU B 1 332 ? 29.797 4.605 6.098 1 98.25 332 LEU B C 1
ATOM 6448 O O . LEU B 1 332 ? 30.375 3.746 6.773 1 98.25 332 LEU B O 1
ATOM 6452 N N . GLY B 1 333 ? 28.797 4.379 5.297 1 98.19 333 GLY B N 1
ATOM 6453 C CA . GLY B 1 333 ? 28.547 3.014 4.855 1 98.19 333 GLY B CA 1
ATOM 6454 C C . GLY B 1 333 ? 29.609 2.496 3.896 1 98.19 333 GLY B C 1
ATOM 6455 O O . GLY B 1 333 ? 30.25 3.277 3.197 1 98.19 333 GLY B O 1
ATOM 6456 N N . ALA B 1 334 ? 29.703 1.182 3.824 1 97.31 334 ALA B N 1
ATOM 6457 C CA . ALA B 1 334 ? 30.703 0.56 2.965 1 97.31 334 ALA B CA 1
ATOM 6458 C C . ALA B 1 334 ? 30.25 0.556 1.507 1 97.31 334 ALA B C 1
ATOM 6460 O O . ALA B 1 334 ? 31.078 0.496 0.594 1 97.31 334 ALA B O 1
ATOM 6461 N N . GLN B 1 335 ? 29.016 0.701 1.31 1 96.31 335 GLN B N 1
ATOM 6462 C CA . GLN B 1 335 ? 28.453 0.613 -0.032 1 96.31 335 GLN B CA 1
ATOM 6463 C C . GLN B 1 335 ? 28.609 1.929 -0.787 1 96.31 335 GLN B C 1
ATOM 6465 O O . GLN B 1 335 ? 28.484 3.006 -0.204 1 96.31 335 GLN B O 1
ATOM 6470 N N . HIS B 1 336 ? 28.891 1.768 -2.102 1 97.06 336 HIS B N 1
ATOM 6471 C CA . HIS B 1 336 ? 28.969 2.893 -3.025 1 97.06 336 HIS B CA 1
ATOM 6472 C C . HIS B 1 336 ? 27.859 2.85 -4.059 1 97.06 336 HIS B C 1
ATOM 6474 O O . HIS B 1 336 ? 27.594 1.803 -4.656 1 97.06 336 HIS B O 1
ATOM 6480 N N . PHE B 1 337 ? 27.188 3.992 -4.176 1 97.44 337 PHE B N 1
ATOM 6481 C CA . PHE B 1 337 ? 26.078 4.047 -5.125 1 97.44 337 PHE B CA 1
ATOM 6482 C C . PHE B 1 337 ? 26.406 4.969 -6.293 1 97.44 337 PHE B C 1
ATOM 6484 O O . PHE B 1 337 ? 26.797 6.125 -6.09 1 97.44 337 PHE B O 1
ATOM 6491 N N . HIS B 1 338 ? 26.25 4.43 -7.547 1 95.62 338 HIS B N 1
ATOM 6492 C CA . HIS B 1 338 ? 26.547 5.203 -8.75 1 95.62 338 HIS B CA 1
ATOM 6493 C C . HIS B 1 338 ? 25.328 5.32 -9.648 1 95.62 338 HIS B C 1
ATOM 6495 O O . HIS B 1 338 ? 25.344 6.078 -10.625 1 95.62 338 HIS B O 1
ATOM 6501 N N . SER B 1 339 ? 24.422 4.574 -9.414 1 95.5 339 SER B N 1
ATOM 6502 C CA . SER B 1 339 ? 23.172 4.547 -10.156 1 95.5 339 SER B CA 1
ATOM 6503 C C . SER B 1 339 ? 22.125 3.68 -9.453 1 95.5 339 SER B C 1
ATOM 6505 O O . SER B 1 339 ? 22.453 2.934 -8.531 1 95.5 339 SER B O 1
ATOM 6507 N N . GLY B 1 340 ? 20.875 3.975 -9.805 1 95.75 340 GLY B N 1
ATOM 6508 C CA . GLY B 1 340 ? 19.828 3.1 -9.312 1 95.75 340 GLY B CA 1
ATOM 6509 C C . GLY B 1 340 ? 19.109 3.656 -8.094 1 95.75 340 GLY B C 1
ATOM 6510 O O . GLY B 1 340 ? 19.234 4.84 -7.777 1 95.75 340 GLY B O 1
ATOM 6511 N N . LYS B 1 341 ? 18.203 2.863 -7.543 1 96.88 341 LYS B N 1
ATOM 6512 C CA . LYS B 1 341 ? 17.422 3.176 -6.344 1 96.88 341 LYS B CA 1
ATOM 6513 C C . LYS B 1 341 ? 17.828 2.27 -5.18 1 96.88 341 LYS B C 1
ATOM 6515 O O . LYS B 1 341 ? 18.031 1.068 -5.367 1 96.88 341 LYS B O 1
ATOM 6520 N N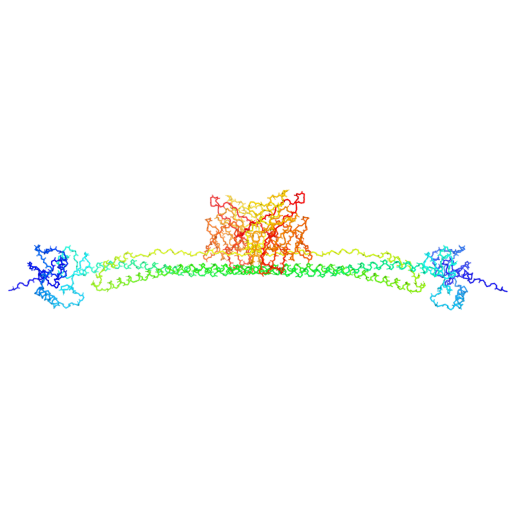 . PHE B 1 342 ? 17.969 2.908 -4.043 1 97.75 342 PHE B N 1
ATOM 6521 C CA . PHE B 1 342 ? 18.406 2.152 -2.877 1 97.75 342 PHE B CA 1
ATOM 6522 C C . PHE B 1 342 ? 17.641 2.584 -1.632 1 97.75 342 PHE B C 1
ATOM 6524 O O . PHE B 1 342 ? 17.266 3.75 -1.5 1 97.75 342 PHE B O 1
ATOM 6531 N N . TYR B 1 343 ? 17.453 1.621 -0.752 1 97.88 343 TYR B N 1
ATOM 6532 C CA . TYR B 1 343 ? 16.703 1.9 0.467 1 97.88 343 TYR B CA 1
ATOM 6533 C C . TYR B 1 343 ? 17.297 1.143 1.652 1 97.88 343 TYR B C 1
ATOM 6535 O O . TYR B 1 343 ? 17.719 -0.009 1.516 1 97.88 343 TYR B O 1
ATOM 6543 N N . TRP B 1 344 ? 17.375 1.803 2.809 1 97.94 344 TRP B N 1
ATOM 6544 C CA . TRP B 1 344 ? 17.75 1.141 4.055 1 97.94 344 TRP B CA 1
ATOM 6545 C C . TRP B 1 344 ? 17.094 1.822 5.25 1 97.94 344 TRP B C 1
ATOM 6547 O O . TRP B 1 344 ? 16.562 2.928 5.125 1 97.94 344 TRP B O 1
ATOM 6557 N N . GLU B 1 345 ? 16.984 1.16 6.355 1 97.81 345 GLU B N 1
ATOM 6558 C CA . GLU B 1 345 ? 16.344 1.666 7.562 1 97.81 345 GLU B CA 1
ATOM 6559 C C . GLU B 1 345 ? 17.312 1.666 8.742 1 97.81 345 GLU B C 1
ATOM 6561 O O . GLU B 1 345 ? 18.141 0.77 8.867 1 97.81 345 GLU B O 1
ATOM 6566 N N . VAL B 1 346 ? 17.156 2.676 9.562 1 98.38 346 VAL B N 1
ATOM 6567 C CA . VAL B 1 346 ? 18.031 2.824 10.719 1 98.38 346 VAL B CA 1
ATOM 6568 C C . VAL B 1 346 ? 17.188 2.943 11.992 1 98.38 346 VAL B C 1
ATOM 6570 O O . VAL B 1 346 ? 16.297 3.781 12.062 1 98.38 346 VAL B O 1
ATOM 6573 N N . ASP B 1 347 ? 17.5 2.131 12.93 1 98.19 347 ASP B N 1
ATOM 6574 C CA . ASP B 1 347 ? 16.875 2.221 14.242 1 98.19 347 ASP B CA 1
ATOM 6575 C C . ASP B 1 347 ? 17.547 3.291 15.102 1 98.19 347 ASP B C 1
ATOM 6577 O O . ASP B 1 347 ? 18.75 3.225 15.352 1 98.19 347 ASP B O 1
ATOM 6581 N N . VAL B 1 348 ? 16.797 4.25 15.547 1 97.75 348 VAL B N 1
ATOM 6582 C CA . VAL B 1 348 ? 17.328 5.352 16.328 1 97.75 348 VAL B CA 1
ATOM 6583 C C . VAL B 1 348 ? 16.703 5.344 17.719 1 97.75 348 VAL B C 1
ATOM 6585 O O . VAL B 1 348 ? 16.625 6.387 18.375 1 97.75 348 VAL B O 1
ATOM 6588 N N . THR B 1 349 ? 16.219 4.23 18.156 1 95.62 349 THR B N 1
ATOM 6589 C CA . THR B 1 349 ? 15.547 4.109 19.453 1 95.62 349 THR B CA 1
ATOM 6590 C C . THR B 1 349 ? 16.484 4.492 20.594 1 95.62 349 THR B C 1
ATOM 6592 O O . THR B 1 349 ? 17.625 4.031 20.641 1 95.62 349 THR B O 1
ATOM 6595 N N . GLY B 1 350 ? 15.961 5.297 21.469 1 93 350 GLY B N 1
ATOM 6596 C CA . GLY B 1 350 ? 16.703 5.672 22.672 1 93 350 GLY B CA 1
ATOM 6597 C C . GLY B 1 350 ? 17.703 6.793 22.422 1 93 350 GLY B C 1
ATOM 6598 O O . GLY B 1 350 ? 18.406 7.211 23.344 1 93 350 GLY B O 1
ATOM 6599 N N . LYS B 1 351 ? 17.734 7.383 21.219 1 95.06 351 LYS B N 1
ATOM 6600 C CA . LYS B 1 351 ? 18.688 8.438 20.891 1 95.06 351 LYS B CA 1
ATOM 6601 C C . LYS B 1 351 ? 18.062 9.82 21.094 1 95.06 351 LYS B C 1
ATOM 6603 O O . LYS B 1 351 ? 16.859 10.008 20.875 1 95.06 351 LYS B O 1
ATOM 6608 N N . GLU B 1 352 ? 18.938 10.75 21.453 1 95.19 352 GLU B N 1
ATOM 6609 C CA . GLU B 1 352 ? 18.484 12.125 21.641 1 95.19 352 GLU B CA 1
ATOM 6610 C C . GLU B 1 352 ? 19.156 13.055 20.625 1 95.19 352 GLU B C 1
ATOM 6612 O O . GLU B 1 352 ? 18.766 14.219 20.5 1 95.19 352 GLU B O 1
ATOM 6617 N N . ALA B 1 353 ? 20.109 12.516 19.953 1 96.56 353 ALA B N 1
ATOM 6618 C CA . ALA B 1 353 ? 20.797 13.258 18.906 1 96.56 353 ALA B CA 1
ATOM 6619 C C . ALA B 1 353 ? 21.391 12.305 17.875 1 96.56 353 ALA B C 1
ATOM 6621 O O . ALA B 1 353 ? 21.938 11.25 18.219 1 96.56 353 ALA B O 1
ATOM 6622 N N . TRP B 1 354 ? 21.188 12.625 16.656 1 97.69 354 TRP B N 1
ATOM 6623 C CA . TRP B 1 354 ? 21.766 11.836 15.57 1 97.69 354 TRP B CA 1
ATOM 6624 C C . TRP B 1 354 ? 21.672 12.586 14.25 1 97.69 354 TRP B C 1
ATOM 6626 O O . TRP B 1 354 ? 20.891 13.531 14.117 1 97.69 354 TRP B O 1
ATOM 6636 N N . ASP B 1 355 ? 22.547 12.266 13.25 1 98 355 ASP B N 1
ATOM 6637 C CA . ASP B 1 355 ? 22.484 12.695 11.852 1 98 355 ASP B CA 1
ATOM 6638 C C . ASP B 1 355 ? 22.484 11.492 10.914 1 98 355 ASP B C 1
ATOM 6640 O O . ASP B 1 355 ? 23.281 10.57 11.062 1 98 355 ASP B O 1
ATOM 6644 N N . LEU B 1 356 ? 21.516 11.508 10.055 1 98.62 356 LEU B N 1
ATOM 6645 C CA . LEU B 1 356 ? 21.422 10.43 9.078 1 98.62 356 LEU B CA 1
ATOM 6646 C C . LEU B 1 356 ? 21.266 10.984 7.668 1 98.62 356 LEU B C 1
ATOM 6648 O O . LEU B 1 356 ? 20.672 12.047 7.477 1 98.62 356 LEU B O 1
ATOM 6652 N N . GLY B 1 357 ? 21.844 10.195 6.66 1 98.56 357 GLY B N 1
ATOM 6653 C CA . GLY B 1 357 ? 21.594 10.602 5.281 1 98.56 357 GLY B CA 1
ATOM 6654 C C . GLY B 1 357 ? 22.578 9.969 4.301 1 98.56 357 GLY B C 1
ATOM 6655 O O . GLY B 1 357 ? 22.922 8.797 4.43 1 98.56 357 GLY B O 1
ATOM 6656 N N . VAL B 1 358 ? 22.797 10.773 3.266 1 98.56 358 VAL B N 1
ATOM 6657 C CA . VAL B 1 358 ? 23.672 10.375 2.174 1 98.56 358 VAL B CA 1
ATOM 6658 C C . VAL B 1 358 ? 24.672 11.484 1.885 1 98.56 358 VAL B C 1
ATOM 6660 O O . VAL B 1 358 ? 24.391 12.664 2.088 1 98.56 358 VAL B O 1
ATOM 6663 N N . CYS B 1 359 ? 25.875 11.078 1.523 1 98.19 359 CYS B N 1
ATOM 6664 C CA . CYS B 1 359 ? 26.875 12.078 1.155 1 98.19 359 CYS B CA 1
ATOM 6665 C C . CYS B 1 359 ? 27.719 11.594 -0.018 1 98.19 359 CYS B C 1
ATOM 6667 O O . CYS B 1 359 ? 27.672 10.422 -0.385 1 98.19 359 CYS B O 1
ATOM 6669 N N . ARG B 1 360 ? 28.406 12.531 -0.576 1 97.5 360 ARG B N 1
ATOM 6670 C CA . ARG B 1 360 ? 29.391 12.172 -1.593 1 97.5 360 ARG B CA 1
ATOM 6671 C C . ARG B 1 360 ? 30.578 11.445 -0.972 1 97.5 360 ARG B C 1
ATOM 6673 O O . ARG B 1 360 ? 30.953 11.734 0.162 1 97.5 360 ARG B O 1
ATOM 6680 N N . ASP B 1 361 ? 31.109 10.578 -1.729 1 96.19 361 ASP B N 1
ATOM 6681 C CA . ASP B 1 361 ? 32.281 9.867 -1.256 1 96.19 361 ASP B CA 1
ATOM 6682 C C . ASP B 1 361 ? 33.469 10.828 -1.035 1 96.19 361 ASP B C 1
ATOM 6684 O O . ASP B 1 361 ? 34.312 10.602 -0.171 1 96.19 361 ASP B O 1
ATOM 6688 N N . SER B 1 362 ? 33.5 11.945 -1.731 1 93.94 362 SER B N 1
ATOM 6689 C CA . SER B 1 362 ? 34.625 12.875 -1.759 1 93.94 362 SER B CA 1
ATOM 6690 C C . SER B 1 362 ? 34.438 13.984 -0.725 1 93.94 362 SER B C 1
ATOM 6692 O O . SER B 1 362 ? 35.156 14.984 -0.752 1 93.94 362 SER B O 1
ATOM 6694 N N . VAL B 1 363 ? 33.562 13.844 0.165 1 95.12 363 VAL B N 1
ATOM 6695 C CA . VAL B 1 363 ? 33.281 14.922 1.104 1 95.12 363 VAL B CA 1
ATOM 6696 C C . VAL B 1 363 ? 34.469 15.117 2.049 1 95.12 363 VAL B C 1
ATOM 6698 O O . VAL B 1 363 ? 35.281 14.219 2.209 1 95.12 363 VAL B O 1
ATOM 6701 N N . GLN B 1 364 ? 34.5 16.25 2.654 1 94.69 364 GLN B N 1
ATOM 6702 C CA . GLN B 1 364 ? 35.531 16.578 3.637 1 94.69 364 GLN B CA 1
ATOM 6703 C C . GLN B 1 364 ? 35.406 15.688 4.871 1 94.69 364 GLN B C 1
ATOM 6705 O O . GLN B 1 364 ? 34.312 15.508 5.41 1 94.69 364 GLN B O 1
ATOM 6710 N N . ARG B 1 365 ? 36.625 15.148 5.32 1 95.06 365 ARG B N 1
ATOM 6711 C CA . ARG B 1 365 ? 36.594 14.219 6.445 1 95.06 365 ARG B CA 1
ATOM 6712 C C . ARG B 1 365 ? 37.25 14.844 7.676 1 95.06 365 ARG B C 1
ATOM 6714 O O . ARG B 1 365 ? 36.906 14.484 8.812 1 95.06 365 ARG B O 1
ATOM 6721 N N . LYS B 1 366 ? 38.094 15.836 7.375 1 94.19 366 LYS B N 1
ATOM 6722 C CA . LYS B 1 366 ? 38.906 16.406 8.453 1 94.19 366 LYS B CA 1
ATOM 6723 C C . LYS B 1 366 ? 38.438 17.828 8.781 1 94.19 366 LYS B C 1
ATOM 6725 O O . LYS B 1 366 ? 37.969 18.547 7.906 1 94.19 366 LYS B O 1
ATOM 6730 N N . GLY B 1 367 ? 38.5 18.234 10 1 93.25 367 GLY B N 1
ATOM 6731 C CA . GLY B 1 367 ? 38.219 19.594 10.414 1 93.25 367 GLY B CA 1
ATOM 6732 C C . GLY B 1 367 ? 36.75 19.906 10.539 1 93.25 367 GLY B C 1
ATOM 6733 O O . GLY B 1 367 ? 35.938 19 10.719 1 93.25 367 GLY B O 1
ATOM 6734 N N . HIS B 1 368 ? 36.438 21.234 10.617 1 95 368 HIS B N 1
ATOM 6735 C CA . HIS B 1 368 ? 35.062 21.688 10.797 1 95 368 HIS B CA 1
ATOM 6736 C C . HIS B 1 368 ? 34.406 21.938 9.453 1 95 368 HIS B C 1
ATOM 6738 O O . HIS B 1 368 ? 35 22.469 8.531 1 95 368 HIS B O 1
ATOM 6744 N N . PHE B 1 369 ? 33.25 21.391 9.289 1 93.88 369 PHE B N 1
ATOM 6745 C CA . PHE B 1 369 ? 32.438 21.641 8.117 1 93.88 369 PHE B CA 1
ATOM 6746 C C . PHE B 1 369 ? 30.969 21.609 8.469 1 93.88 369 PHE B C 1
ATOM 6748 O O . PHE B 1 369 ? 30.594 21.156 9.547 1 93.88 369 PHE B O 1
ATOM 6755 N N . VAL B 1 370 ? 30.156 22.156 7.594 1 93.31 370 VAL B N 1
ATOM 6756 C CA . VAL B 1 370 ? 28.703 22.203 7.801 1 93.31 370 VAL B CA 1
ATOM 6757 C C . VAL B 1 370 ? 28.031 21.125 6.965 1 93.31 370 VAL B C 1
ATOM 6759 O O . VAL B 1 370 ? 28.391 20.891 5.809 1 93.31 370 VAL B O 1
ATOM 6762 N N . LEU B 1 371 ? 27.094 20.406 7.629 1 94.44 371 LEU B N 1
ATOM 6763 C CA . LEU B 1 371 ? 26.281 19.422 6.898 1 94.44 371 LEU B CA 1
ATOM 6764 C C . LEU B 1 371 ? 25.281 20.125 5.98 1 94.44 371 LEU B C 1
ATOM 6766 O O . LEU B 1 371 ? 24.219 20.562 6.43 1 94.44 371 LEU B O 1
ATOM 6770 N N . SER B 1 372 ? 25.625 20.219 4.707 1 95.81 372 SER B N 1
ATOM 6771 C CA . SER B 1 372 ? 24.766 20.875 3.723 1 95.81 372 SER B CA 1
ATOM 6772 C C . SER B 1 372 ? 24.953 20.266 2.336 1 95.81 372 SER B C 1
ATOM 6774 O O . SER B 1 372 ? 26 19.656 2.059 1 95.81 372 SER B O 1
ATOM 6776 N N . PRO B 1 373 ? 23.938 20.422 1.535 1 96.12 373 PRO B N 1
ATOM 6777 C CA . PRO B 1 373 ? 24.062 19.922 0.166 1 96.12 373 PRO B CA 1
ATOM 6778 C C . PRO B 1 373 ? 25.25 20.531 -0.585 1 96.12 373 PRO B C 1
ATOM 6780 O O . PRO B 1 373 ? 25.875 19.859 -1.41 1 96.12 373 PRO B O 1
ATOM 6783 N N . GLU B 1 374 ? 25.562 21.781 -0.248 1 94.69 374 GLU B N 1
ATOM 6784 C CA . GLU B 1 374 ? 26.688 22.453 -0.886 1 94.69 374 GLU B CA 1
ATOM 6785 C C . GLU B 1 374 ? 28 21.734 -0.583 1 94.69 374 GLU B C 1
ATOM 6787 O O . GLU B 1 374 ? 28.906 21.703 -1.424 1 94.69 374 GLU B O 1
ATOM 6792 N N . ASN B 1 375 ? 28.016 21.219 0.58 1 95.69 375 ASN B N 1
ATOM 6793 C CA . ASN B 1 375 ? 29.219 20.5 0.999 1 95.69 375 ASN B CA 1
ATOM 6794 C C . ASN B 1 375 ? 29.109 19.016 0.685 1 95.69 375 ASN B C 1
ATOM 6796 O O . ASN B 1 375 ? 29.969 18.234 1.078 1 95.69 375 ASN B O 1
ATOM 6800 N N . GLY B 1 376 ? 28.047 18.578 0.068 1 96.88 376 GLY B N 1
ATOM 6801 C CA . GLY B 1 376 ? 27.906 17.203 -0.412 1 96.88 376 GLY B CA 1
ATOM 6802 C C . GLY B 1 376 ? 27.156 16.312 0.556 1 96.88 376 GLY B C 1
ATOM 6803 O O . GLY B 1 376 ? 27.172 15.086 0.408 1 96.88 376 GLY B O 1
ATOM 6804 N N . PHE B 1 377 ? 26.547 16.969 1.525 1 97.69 377 PHE B N 1
ATOM 6805 C CA . PHE B 1 377 ? 25.781 16.188 2.5 1 97.69 377 PHE B CA 1
ATOM 6806 C C . PHE B 1 377 ? 24.281 16.422 2.33 1 97.69 377 PHE B C 1
ATOM 6808 O O . PHE B 1 377 ? 23.844 17.562 2.209 1 97.69 377 PHE B O 1
ATOM 6815 N N . TRP B 1 378 ? 23.5 15.43 2.225 1 98.38 378 TRP B N 1
ATOM 6816 C CA . TRP B 1 378 ? 22.047 15.445 2.32 1 98.38 378 TRP B CA 1
ATOM 6817 C C . TRP B 1 378 ? 21.562 14.664 3.537 1 98.38 378 TRP B C 1
ATOM 6819 O O . TRP B 1 378 ? 21.406 13.445 3.473 1 98.38 378 TRP B O 1
ATOM 6829 N N . ALA B 1 379 ? 21.312 15.406 4.629 1 98.38 379 ALA B N 1
ATOM 6830 C CA . ALA B 1 379 ? 21.078 14.719 5.895 1 98.38 379 ALA B CA 1
ATOM 6831 C C . ALA B 1 379 ? 20 15.43 6.719 1 98.38 379 ALA B C 1
ATOM 6833 O O . ALA B 1 379 ? 19.75 16.625 6.52 1 98.38 379 ALA B O 1
ATOM 6834 N N . ILE B 1 380 ? 19.312 14.648 7.543 1 98.38 380 ILE B N 1
ATOM 6835 C CA . ILE B 1 380 ? 18.453 15.18 8.586 1 98.38 380 ILE B CA 1
ATOM 6836 C C . ILE B 1 380 ? 19.016 14.812 9.961 1 98.38 380 ILE B C 1
ATOM 6838 O O . ILE B 1 380 ? 19.844 13.906 10.078 1 98.38 380 ILE B O 1
ATOM 6842 N N . TRP B 1 381 ? 18.609 15.586 10.984 1 97.44 381 TRP B N 1
ATOM 6843 C CA . TRP B 1 381 ? 19.188 15.266 12.281 1 97.44 381 TRP B CA 1
ATOM 6844 C C . TRP B 1 381 ? 18.203 15.602 13.406 1 97.44 381 TRP B C 1
ATOM 6846 O O . TRP B 1 381 ? 17.203 16.297 13.18 1 97.44 381 TRP B O 1
ATOM 6856 N N . LEU B 1 382 ? 18.391 14.953 14.453 1 97.31 382 LEU B N 1
ATOM 6857 C CA . LEU B 1 382 ? 17.766 15.242 15.742 1 97.31 382 LEU B CA 1
ATOM 6858 C C . LEU B 1 382 ? 18.766 15.828 16.719 1 97.31 382 LEU B C 1
ATOM 6860 O O . LEU B 1 382 ? 19.891 15.344 16.828 1 97.31 382 LEU B O 1
ATOM 6864 N N . TRP B 1 383 ? 18.359 16.969 17.297 1 92.75 383 TRP B N 1
ATOM 6865 C CA . TRP B 1 383 ? 19.188 17.531 18.359 1 92.75 383 TRP B CA 1
ATOM 6866 C C . TRP B 1 383 ? 18.359 17.922 19.562 1 92.75 383 TRP B C 1
ATOM 6868 O O . TRP B 1 383 ? 17.156 18.219 19.422 1 92.75 383 TRP B O 1
ATOM 6878 N N . ASN B 1 384 ? 18.859 17.891 20.719 1 89 384 ASN B N 1
ATOM 6879 C CA . ASN B 1 384 ? 18.234 18.25 21.969 1 89 384 ASN B CA 1
ATOM 6880 C C . ASN B 1 384 ? 16.922 17.5 22.203 1 89 384 ASN B C 1
ATOM 6882 O O . ASN B 1 384 ? 15.914 18.094 22.562 1 89 384 ASN B O 1
ATOM 6886 N N . LYS B 1 385 ? 16.859 16.266 21.781 1 86.56 385 LYS B N 1
ATOM 6887 C CA . LYS B 1 385 ? 15.805 15.305 22.078 1 86.56 385 LYS B CA 1
ATOM 6888 C C . LYS B 1 385 ? 14.555 15.594 21.25 1 86.56 385 LYS B C 1
ATOM 6890 O O . LYS B 1 385 ? 13.797 14.672 20.922 1 86.56 385 LYS B O 1
ATOM 6895 N N . GLN B 1 386 ? 14.383 16.844 20.797 1 89.31 386 GLN B N 1
ATOM 6896 C CA . GLN B 1 386 ? 13.07 17.109 20.203 1 89.31 386 GLN B CA 1
ATOM 6897 C C . GLN B 1 386 ? 13.188 17.922 18.938 1 89.31 386 GLN B C 1
ATOM 6899 O O . GLN B 1 386 ? 12.227 18.047 18.172 1 89.31 386 GLN B O 1
ATOM 6904 N N . LYS B 1 387 ? 14.352 18.438 18.656 1 94.56 387 LYS B N 1
ATOM 6905 C CA . LYS B 1 387 ? 14.469 19.328 17.516 1 94.56 387 LYS B CA 1
ATOM 6906 C C . LYS B 1 387 ? 14.953 18.578 16.281 1 94.56 387 LYS B C 1
ATOM 6908 O O . LYS B 1 387 ? 16.094 18.125 16.234 1 94.56 387 LYS B O 1
ATOM 6913 N N . TYR B 1 388 ? 14.055 18.469 15.336 1 95.94 388 TYR B N 1
ATOM 6914 C CA . TYR B 1 388 ? 14.375 17.844 14.062 1 95.94 388 TYR B CA 1
ATOM 6915 C C . TYR B 1 388 ? 14.633 18.891 12.984 1 95.94 388 TYR B C 1
ATOM 6917 O O . TYR B 1 388 ? 13.922 19.906 12.914 1 95.94 388 TYR B O 1
ATOM 6925 N N . GLU B 1 389 ? 15.695 18.672 12.172 1 96.62 389 GLU B N 1
ATOM 6926 C CA . GLU B 1 389 ? 16 19.609 11.102 1 96.62 389 GLU B CA 1
ATOM 6927 C C . GLU B 1 389 ? 16.547 18.891 9.875 1 96.62 389 GLU B C 1
ATOM 6929 O O . GLU B 1 389 ? 17.062 17.781 9.977 1 96.62 389 GLU B O 1
ATOM 6934 N N . ALA B 1 390 ? 16.359 19.453 8.758 1 96.5 390 ALA B N 1
ATOM 6935 C CA . ALA B 1 390 ? 17 19.031 7.516 1 96.5 390 ALA B CA 1
ATOM 6936 C C . ALA B 1 390 ? 18.188 19.938 7.184 1 96.5 390 ALA B C 1
ATOM 6938 O O . ALA B 1 390 ? 18.109 21.156 7.395 1 96.5 390 ALA B O 1
ATOM 6939 N N . GLY B 1 391 ? 19.188 19.328 6.695 1 96.06 391 GLY B N 1
ATOM 6940 C CA . GLY B 1 391 ? 20.422 20.062 6.426 1 96.06 391 GLY B CA 1
ATOM 6941 C C . GLY B 1 391 ? 20.359 20.859 5.141 1 96.06 391 GLY B C 1
ATOM 6942 O O . GLY B 1 391 ? 21.141 20.625 4.219 1 96.06 391 GLY B O 1
ATOM 6943 N N . THR B 1 392 ? 19.453 21.781 5.133 1 93.19 392 THR B N 1
ATOM 6944 C CA . THR B 1 392 ? 19.422 22.781 4.066 1 93.19 392 THR B CA 1
ATOM 6945 C C . THR B 1 392 ? 20.094 24.078 4.516 1 93.19 392 THR B C 1
ATOM 6947 O O . THR B 1 392 ? 20.562 24.188 5.652 1 93.19 392 THR B O 1
ATOM 6950 N N . TYR B 1 393 ? 20.297 25.031 3.611 1 86.25 393 TYR B N 1
ATOM 6951 C CA . TYR B 1 393 ? 20.828 26.344 3.986 1 86.25 393 TYR B CA 1
ATOM 6952 C C . TYR B 1 393 ? 19.828 27.438 3.637 1 86.25 393 TYR B C 1
ATOM 6954 O O . TYR B 1 393 ? 19.578 27.719 2.461 1 86.25 393 TYR B O 1
ATOM 6962 N N . PRO B 1 394 ? 19.328 28.172 4.602 1 88.44 394 PRO B N 1
ATOM 6963 C CA . PRO B 1 394 ? 19.359 27.859 6.031 1 88.44 394 PRO B CA 1
ATOM 6964 C C . PRO B 1 394 ? 18.641 26.547 6.371 1 88.44 394 PRO B C 1
ATOM 6966 O O . PRO B 1 394 ? 17.906 26.016 5.539 1 88.44 394 PRO B O 1
ATOM 6969 N N . GLN B 1 395 ? 18.844 26.031 7.594 1 91.81 395 GLN B N 1
ATOM 6970 C CA . GLN B 1 395 ? 18.281 24.75 8.008 1 91.81 395 GLN B CA 1
ATOM 6971 C C . GLN B 1 395 ? 16.75 24.797 8.031 1 91.81 395 GLN B C 1
ATOM 6973 O O . GLN B 1 395 ? 16.172 25.844 8.336 1 91.81 395 GLN B O 1
ATOM 6978 N N . THR B 1 396 ? 16.188 23.703 7.723 1 90.44 396 THR B N 1
ATOM 6979 C CA . THR B 1 396 ? 14.734 23.609 7.719 1 90.44 396 THR B CA 1
ATOM 6980 C C . THR B 1 396 ? 14.242 22.812 8.93 1 90.44 396 THR B C 1
ATOM 6982 O O . THR B 1 396 ? 14.531 21.625 9.062 1 90.44 396 THR B O 1
ATOM 6985 N N . PRO B 1 397 ? 13.492 23.547 9.75 1 91.12 397 PRO B N 1
ATOM 6986 C CA . PRO B 1 397 ? 12.922 22.812 10.883 1 91.12 397 PRO B CA 1
ATOM 6987 C C . PRO B 1 397 ? 11.859 21.812 10.453 1 91.12 397 PRO B C 1
ATOM 6989 O O . PRO B 1 397 ? 11.062 22.094 9.555 1 91.12 397 PRO B O 1
ATOM 6992 N N . LEU B 1 398 ? 11.922 20.609 11.055 1 92.38 398 LEU B N 1
ATOM 6993 C CA . LEU B 1 398 ? 10.977 19.547 10.75 1 92.38 398 LEU B CA 1
ATOM 6994 C C . LEU B 1 398 ? 10.023 19.312 11.922 1 92.38 398 LEU B C 1
ATOM 6996 O O . LEU B 1 398 ? 10.445 19.312 13.078 1 92.38 398 LEU B O 1
ATOM 7000 N N . HIS B 1 399 ? 8.758 19.281 11.578 1 88.44 399 HIS B N 1
ATOM 7001 C CA . HIS B 1 399 ? 7.746 19 12.586 1 88.44 399 HIS B CA 1
ATOM 7002 C C . HIS B 1 399 ? 7.152 17.609 12.398 1 88.44 399 HIS B C 1
ATOM 7004 O O . HIS B 1 399 ? 6.395 17.375 11.453 1 88.44 399 HIS B O 1
ATOM 7010 N N . LEU B 1 400 ? 7.496 16.781 13.336 1 91.12 400 LEU B N 1
ATOM 7011 C CA . LEU B 1 400 ? 7.035 15.391 13.258 1 91.12 400 LEU B CA 1
ATOM 7012 C C . LEU B 1 400 ? 5.969 15.117 14.312 1 91.12 400 LEU B C 1
ATOM 7014 O O . LEU B 1 400 ? 6.148 15.453 15.484 1 91.12 400 LEU B O 1
ATOM 7018 N N . GLN B 1 401 ? 4.891 14.578 13.922 1 87.81 401 GLN B N 1
ATOM 7019 C CA . GLN B 1 401 ? 3.812 14.242 14.852 1 87.81 401 GLN B CA 1
ATOM 7020 C C . GLN B 1 401 ? 4.203 13.07 15.75 1 87.81 401 GLN B C 1
ATOM 7022 O O . GLN B 1 401 ? 3.867 13.055 16.938 1 87.81 401 GLN B O 1
ATOM 7027 N N . VAL B 1 402 ? 4.91 12.125 15.141 1 91.88 402 VAL B N 1
ATOM 7028 C CA . VAL B 1 402 ? 5.406 10.961 15.859 1 91.88 402 VAL B CA 1
ATOM 7029 C C . VAL B 1 402 ? 6.93 10.906 15.773 1 91.88 402 VAL B C 1
ATOM 7031 O O . VAL B 1 402 ? 7.492 10.836 14.672 1 91.88 402 VAL B O 1
ATOM 7034 N N . PRO B 1 403 ? 7.531 11.023 16.938 1 94.19 403 PRO B N 1
ATOM 7035 C CA . PRO B 1 403 ? 8.992 10.875 16.875 1 94.19 403 PRO B CA 1
ATOM 7036 C C . PRO B 1 403 ? 9.43 9.523 16.312 1 94.19 403 PRO B C 1
ATOM 7038 O O . PRO B 1 403 ? 8.945 8.477 16.734 1 94.19 403 PRO B O 1
ATOM 7041 N N . PRO B 1 404 ? 10.344 9.508 15.43 1 95.44 404 PRO B N 1
ATOM 7042 C CA . PRO B 1 404 ? 10.711 8.242 14.781 1 95.44 404 PRO B CA 1
ATOM 7043 C C . PRO B 1 404 ? 11.602 7.367 15.664 1 95.44 404 PRO B C 1
ATOM 7045 O O . PRO B 1 404 ? 12.523 7.871 16.312 1 95.44 404 PRO B O 1
ATOM 7048 N N . CYS B 1 405 ? 11.328 6.109 15.688 1 96.25 405 CYS B N 1
ATOM 7049 C CA . CYS B 1 405 ? 12.211 5.094 16.25 1 96.25 405 CYS B CA 1
ATOM 7050 C C . CYS B 1 405 ? 12.992 4.391 15.141 1 96.25 405 CYS B C 1
ATOM 7052 O O . CYS B 1 405 ? 14.016 3.752 15.414 1 96.25 405 CYS B O 1
ATOM 7054 N N . GLN B 1 406 ? 12.477 4.535 14.023 1 96.75 406 GLN B N 1
ATOM 7055 C CA . GLN B 1 406 ? 13.086 3.961 12.828 1 96.75 406 GLN B CA 1
ATOM 7056 C C . GLN B 1 406 ? 12.961 4.906 11.641 1 96.75 406 GLN B C 1
ATOM 7058 O O . GLN B 1 406 ? 11.867 5.371 11.32 1 96.75 406 GLN B O 1
ATOM 7063 N N . VAL B 1 407 ? 14.125 5.188 11.047 1 98.12 407 VAL B N 1
ATOM 7064 C CA . VAL B 1 407 ? 14.148 6.117 9.922 1 98.12 407 VAL B CA 1
ATOM 7065 C C . VAL B 1 407 ? 14.523 5.379 8.641 1 98.12 407 VAL B C 1
ATOM 7067 O O . VAL B 1 407 ? 15.516 4.637 8.617 1 98.12 407 VAL B O 1
ATOM 7070 N N . GLY B 1 408 ? 13.688 5.586 7.645 1 98.06 408 GLY B N 1
ATOM 7071 C CA . GLY B 1 408 ? 14.016 5.051 6.332 1 98.06 408 GLY B CA 1
ATOM 7072 C C . GLY B 1 408 ? 14.648 6.078 5.406 1 98.06 408 GLY B C 1
ATOM 7073 O O . GLY B 1 408 ? 14.234 7.238 5.391 1 98.06 408 GLY B O 1
ATOM 7074 N N . ILE B 1 409 ? 15.641 5.672 4.676 1 98.62 409 ILE B N 1
ATOM 7075 C CA . ILE B 1 409 ? 16.328 6.547 3.732 1 98.62 409 ILE B CA 1
ATOM 7076 C C . ILE B 1 409 ? 16.25 5.945 2.33 1 98.62 409 ILE B C 1
ATOM 7078 O O . ILE B 1 409 ? 16.625 4.793 2.123 1 98.62 409 ILE B O 1
ATOM 7082 N N . PHE B 1 410 ? 15.703 6.711 1.43 1 98.5 410 PHE B N 1
ATOM 7083 C CA . PHE B 1 410 ? 15.539 6.266 0.051 1 98.5 410 PHE B CA 1
ATOM 7084 C C . PHE B 1 410 ? 16.344 7.145 -0.901 1 98.5 410 PHE B C 1
ATOM 7086 O O . PHE B 1 410 ? 16.125 8.359 -0.971 1 98.5 410 PHE B O 1
ATOM 7093 N N . LEU B 1 411 ? 17.234 6.512 -1.599 1 98.38 411 LEU B N 1
ATOM 7094 C CA . LEU B 1 411 ? 18.078 7.199 -2.572 1 98.38 411 LEU B CA 1
ATOM 7095 C C . LEU B 1 411 ? 17.672 6.836 -3.996 1 98.38 411 LEU B C 1
ATOM 7097 O O . LEU B 1 411 ? 17.609 5.656 -4.352 1 98.38 411 LEU B O 1
ATOM 7101 N N . ASP B 1 412 ? 17.297 7.801 -4.723 1 96.75 412 ASP B N 1
ATOM 7102 C CA . ASP B 1 412 ? 17.078 7.652 -6.16 1 96.75 412 ASP B CA 1
ATOM 7103 C C . ASP B 1 412 ? 18.109 8.453 -6.949 1 96.75 412 ASP B C 1
ATOM 7105 O O . ASP B 1 412 ? 17.969 9.664 -7.117 1 96.75 412 ASP B O 1
ATOM 7109 N N . TYR B 1 413 ? 19.125 7.789 -7.457 1 97.25 413 TYR B N 1
ATOM 7110 C CA . TYR B 1 413 ? 20.266 8.445 -8.086 1 97.25 413 TYR B CA 1
ATOM 7111 C C . TYR B 1 413 ? 19.844 9.172 -9.359 1 97.25 413 TYR B C 1
ATOM 7113 O O . TYR B 1 413 ? 20.219 10.32 -9.586 1 97.25 413 TYR B O 1
ATOM 7121 N N . GLU B 1 414 ? 19.031 8.508 -10.219 1 95.38 414 GLU B N 1
ATOM 7122 C CA . GLU B 1 414 ? 18.625 9.078 -11.5 1 95.38 414 GLU B CA 1
ATOM 7123 C C . GLU B 1 414 ? 17.703 10.273 -11.297 1 95.38 414 GLU B C 1
ATOM 7125 O O . GLU B 1 414 ? 17.797 11.266 -12.031 1 95.38 414 GLU B O 1
ATOM 7130 N N . ALA B 1 415 ? 16.812 10.172 -10.305 1 94 415 ALA B N 1
ATOM 7131 C CA . ALA B 1 415 ? 15.898 11.273 -10.031 1 94 415 ALA B CA 1
ATOM 7132 C C . ALA B 1 415 ? 16.578 12.367 -9.203 1 94 415 ALA B C 1
ATOM 7134 O O . ALA B 1 415 ? 16.016 13.438 -9 1 94 415 ALA B O 1
ATOM 7135 N N . ALA B 1 416 ? 17.797 12.094 -8.68 1 96.69 416 ALA B N 1
ATOM 7136 C CA . ALA B 1 416 ? 18.562 13.023 -7.871 1 96.69 416 ALA B CA 1
ATOM 7137 C C . ALA B 1 416 ? 17.781 13.438 -6.621 1 96.69 416 ALA B C 1
ATOM 7139 O O . ALA B 1 416 ? 17.641 14.633 -6.34 1 96.69 416 ALA B O 1
ATOM 7140 N N . THR B 1 417 ? 17.25 12.445 -5.949 1 97 417 THR B N 1
ATOM 7141 C CA . THR B 1 417 ? 16.469 12.727 -4.746 1 97 417 THR B CA 1
ATOM 7142 C C . THR B 1 417 ? 16.922 11.828 -3.594 1 97 417 THR B C 1
ATOM 7144 O O . THR B 1 417 ? 17.359 10.703 -3.811 1 97 417 THR B O 1
ATOM 7147 N N . VAL B 1 418 ? 16.922 12.391 -2.416 1 98 418 VAL B N 1
ATOM 7148 C CA . VAL B 1 418 ? 17.078 11.656 -1.162 1 98 418 VAL B CA 1
ATOM 7149 C C . VAL B 1 418 ? 15.867 11.906 -0.261 1 98 418 VAL B C 1
ATOM 7151 O O . VAL B 1 418 ? 15.594 13.047 0.125 1 98 418 VAL B O 1
ATOM 7154 N N . SER B 1 419 ? 15.164 10.836 0.007 1 97.75 419 SER B N 1
ATOM 7155 C CA . SER B 1 419 ? 13.953 10.984 0.808 1 97.75 419 SER B CA 1
ATOM 7156 C C . SER B 1 419 ? 14.078 10.242 2.137 1 97.75 419 SER B C 1
ATOM 7158 O O . SER B 1 419 ? 14.719 9.188 2.209 1 97.75 419 SER B O 1
ATOM 7160 N N . PHE B 1 420 ? 13.484 10.852 3.145 1 98.12 420 PHE B N 1
ATOM 7161 C CA . PHE B 1 420 ? 13.492 10.289 4.488 1 98.12 420 PHE B CA 1
ATOM 7162 C C . PHE B 1 420 ? 12.078 9.984 4.957 1 98.12 420 PHE B C 1
ATOM 7164 O O . PHE B 1 420 ? 11.156 10.773 4.73 1 98.12 420 PHE B O 1
ATOM 7171 N N . TYR B 1 421 ? 11.938 8.836 5.59 1 97.19 421 TYR B N 1
ATOM 7172 C CA . TYR B 1 421 ? 10.602 8.406 5.988 1 97.19 421 TYR B CA 1
ATOM 7173 C C . TYR B 1 421 ? 10.57 7.988 7.453 1 97.19 421 TYR B C 1
ATOM 7175 O O . TYR B 1 421 ? 11.562 7.48 7.977 1 97.19 421 TYR B O 1
ATOM 7183 N N . ASN B 1 422 ? 9.477 8.242 8.094 1 96.25 422 ASN B N 1
ATOM 7184 C CA . ASN B 1 422 ? 9.211 7.742 9.438 1 96.25 422 ASN B CA 1
ATOM 7185 C C . ASN B 1 422 ? 8.523 6.383 9.406 1 96.25 422 ASN B C 1
ATOM 7187 O O . ASN B 1 422 ? 7.312 6.297 9.195 1 96.25 422 ASN B O 1
ATOM 7191 N N . ILE B 1 423 ? 9.227 5.367 9.695 1 93.38 423 ILE B N 1
ATOM 7192 C CA . ILE B 1 423 ? 8.703 4.012 9.578 1 93.38 423 ILE B CA 1
ATOM 7193 C C . ILE B 1 423 ? 7.832 3.691 10.789 1 93.38 423 ILE B C 1
ATOM 7195 O O . ILE B 1 423 ? 6.969 2.812 10.719 1 93.38 423 ILE B O 1
ATOM 7199 N N . THR B 1 424 ? 8.055 4.449 11.812 1 91.62 424 THR B N 1
ATOM 7200 C CA . THR B 1 424 ? 7.312 4.246 13.055 1 91.62 424 THR B CA 1
ATOM 7201 C C . THR B 1 424 ? 5.832 4.551 12.852 1 91.62 424 THR B C 1
ATOM 7203 O O . THR B 1 424 ? 4.973 3.9 13.453 1 91.62 424 THR B O 1
ATOM 7206 N N . ASP B 1 425 ? 5.551 5.551 12.062 1 88.44 425 ASP B N 1
ATOM 7207 C CA . ASP B 1 425 ? 4.156 5.914 11.82 1 88.44 425 ASP B CA 1
ATOM 7208 C C . ASP B 1 425 ? 3.705 5.453 10.438 1 88.44 425 ASP B C 1
ATOM 7210 O O . ASP B 1 425 ? 3.053 6.203 9.703 1 88.44 425 ASP B O 1
ATOM 7214 N N . HIS B 1 426 ? 4.188 4.32 10.023 1 82.56 426 HIS B N 1
ATOM 7215 C CA . HIS B 1 426 ? 3.74 3.588 8.844 1 82.56 426 HIS B CA 1
ATOM 7216 C C . HIS B 1 426 ? 4.266 4.234 7.566 1 82.56 426 HIS B C 1
ATOM 7218 O O . HIS B 1 426 ? 3.635 4.137 6.512 1 82.56 426 HIS B O 1
ATOM 7224 N N . GLY B 1 427 ? 5.289 5.02 7.699 1 90.06 427 GLY B N 1
ATOM 7225 C CA . GLY B 1 427 ? 6.004 5.434 6.504 1 90.06 427 GLY B CA 1
ATOM 7226 C C . GLY B 1 427 ? 5.656 6.844 6.055 1 90.06 427 GLY B C 1
ATOM 7227 O O . GLY B 1 427 ? 5.531 7.105 4.859 1 90.06 427 GLY B O 1
ATOM 7228 N N . SER B 1 428 ? 5.441 7.738 6.953 1 92.94 428 SER B N 1
ATOM 7229 C CA . SER B 1 428 ? 5.207 9.125 6.574 1 92.94 428 SER B CA 1
ATOM 7230 C C . SER B 1 428 ? 6.492 9.789 6.09 1 92.94 428 SER B C 1
ATOM 7232 O O . SER B 1 428 ? 7.586 9.453 6.551 1 92.94 428 SER B O 1
ATOM 7234 N N . LEU B 1 429 ? 6.32 10.656 5.152 1 95 429 LEU B N 1
ATOM 7235 C CA . LEU B 1 429 ? 7.473 11.367 4.605 1 95 429 LEU B CA 1
ATOM 7236 C C . LEU B 1 429 ? 7.988 12.414 5.598 1 95 429 LEU B C 1
ATOM 7238 O O . LEU B 1 429 ? 7.211 13.219 6.109 1 95 429 LEU B O 1
ATOM 7242 N N . ILE B 1 430 ? 9.227 12.367 5.898 1 95.5 430 ILE B N 1
ATOM 7243 C CA . ILE B 1 430 ? 9.852 13.352 6.773 1 95.5 430 ILE B CA 1
ATOM 7244 C C . ILE B 1 430 ? 10.344 14.539 5.945 1 95.5 430 ILE B C 1
ATOM 7246 O O . ILE B 1 430 ? 9.969 15.688 6.211 1 95.5 430 ILE B O 1
ATOM 7250 N N . TYR B 1 431 ? 11.164 14.211 4.996 1 95.38 431 TYR B N 1
ATOM 7251 C CA . TYR B 1 431 ? 11.75 15.258 4.164 1 95.38 431 TYR B CA 1
ATOM 7252 C C . TYR B 1 431 ? 12.344 14.664 2.891 1 95.38 431 TYR B C 1
ATOM 7254 O O . TYR B 1 431 ? 12.758 13.508 2.869 1 95.38 431 TYR B O 1
ATOM 7262 N N . THR B 1 432 ? 12.375 15.453 1.822 1 95.81 432 THR B N 1
ATOM 7263 C CA . THR B 1 432 ? 13.008 15.039 0.576 1 95.81 432 THR B CA 1
ATOM 7264 C C . THR B 1 432 ? 13.914 16.141 0.03 1 95.81 432 THR B C 1
ATOM 7266 O O . THR B 1 432 ? 13.477 17.281 -0.122 1 95.81 432 THR B O 1
ATOM 7269 N N . PHE B 1 433 ? 15.164 15.789 -0.132 1 96.69 433 PHE B N 1
ATOM 7270 C CA . PHE B 1 433 ? 16.047 16.656 -0.913 1 96.69 433 PHE B CA 1
ATOM 7271 C C . PHE B 1 433 ? 15.844 16.422 -2.406 1 96.69 433 PHE B C 1
ATOM 7273 O O . PHE B 1 433 ? 15.891 15.273 -2.873 1 96.69 433 PHE B O 1
ATOM 7280 N N . SER B 1 434 ? 15.609 17.438 -3.111 1 94 434 SER B N 1
ATOM 7281 C CA . SER B 1 434 ? 15.398 17.312 -4.551 1 94 434 SER B CA 1
ATOM 7282 C C . SER B 1 434 ? 16.484 18.047 -5.332 1 94 434 SER B C 1
ATOM 7284 O O . SER B 1 434 ? 17.203 18.891 -4.785 1 94 434 SER B O 1
ATOM 7286 N N . GLU B 1 435 ? 16.625 17.688 -6.617 1 94.31 435 GLU B N 1
ATOM 7287 C CA . GLU B 1 435 ? 17.625 18.281 -7.508 1 94.31 435 GLU B CA 1
ATOM 7288 C C . GLU B 1 435 ? 19.016 18.266 -6.875 1 94.31 435 GLU B C 1
ATOM 7290 O O . GLU B 1 435 ? 19.703 19.281 -6.855 1 94.31 435 GLU B O 1
ATOM 7295 N N . CYS B 1 436 ? 19.25 17.141 -6.262 1 96 436 CYS B N 1
ATOM 7296 C CA . CYS B 1 436 ? 20.531 16.984 -5.578 1 96 436 CYS B CA 1
ATOM 7297 C C . CYS B 1 436 ? 21.672 16.922 -6.582 1 96 436 CYS B C 1
ATOM 7299 O O . CYS B 1 436 ? 21.594 16.188 -7.574 1 96 436 CYS B O 1
ATOM 7301 N N . ALA B 1 437 ? 22.672 17.656 -6.371 1 95.44 437 ALA B N 1
ATOM 7302 C CA . ALA B 1 437 ? 23.844 17.609 -7.227 1 95.44 437 ALA B CA 1
ATOM 7303 C C . ALA B 1 437 ? 24.75 16.438 -6.863 1 95.44 437 ALA B C 1
ATOM 7305 O O . ALA B 1 437 ? 25.797 16.625 -6.234 1 95.44 437 ALA B O 1
ATOM 7306 N N . PHE B 1 438 ? 24.25 15.328 -7.445 1 93.12 438 PHE B N 1
ATOM 7307 C CA . PHE B 1 438 ? 25.031 14.125 -7.191 1 93.12 438 PHE B CA 1
ATOM 7308 C C . PHE B 1 438 ? 26.281 14.086 -8.055 1 93.12 438 PHE B C 1
ATOM 7310 O O . PHE B 1 438 ? 26.203 14.281 -9.273 1 93.12 438 PHE B O 1
ATOM 7317 N N . THR B 1 439 ? 27.484 14.406 -7.625 1 90 439 THR B N 1
ATOM 7318 C CA . THR B 1 439 ? 28.719 14.305 -8.391 1 90 439 THR B CA 1
ATOM 7319 C C . THR B 1 439 ? 29.547 13.109 -7.914 1 90 439 THR B C 1
ATOM 7321 O O . THR B 1 439 ? 30.125 13.148 -6.824 1 90 439 THR B O 1
ATOM 7324 N N . GLY B 1 440 ? 29.453 12.023 -8.734 1 90.81 440 GLY B N 1
ATOM 7325 C CA . GLY B 1 440 ? 30.281 10.867 -8.383 1 90.81 440 GLY B CA 1
ATOM 7326 C C . GLY B 1 440 ? 29.531 9.852 -7.535 1 90.81 440 GLY B C 1
ATOM 7327 O O . GLY B 1 440 ? 28.312 9.688 -7.676 1 90.81 440 GLY B O 1
ATOM 7328 N N . SER B 1 441 ? 30.281 9.172 -6.688 1 96.19 441 SER B N 1
ATOM 7329 C CA . SER B 1 441 ? 29.734 8.086 -5.879 1 96.19 441 SER B CA 1
ATOM 7330 C C . SER B 1 441 ? 29.141 8.609 -4.574 1 96.19 441 SER B C 1
ATOM 7332 O O . SER B 1 441 ? 29.688 9.531 -3.967 1 96.19 441 SER B O 1
ATOM 7334 N N . LEU B 1 442 ? 27.984 8.016 -4.246 1 98.25 442 LEU B N 1
ATOM 7335 C CA . LEU B 1 442 ? 27.344 8.383 -2.992 1 98.25 442 LEU B CA 1
ATOM 7336 C C . LEU B 1 442 ? 27.469 7.266 -1.961 1 98.25 442 LEU B C 1
ATOM 7338 O O . LEU B 1 442 ? 27.609 6.094 -2.322 1 98.25 442 LEU B O 1
ATOM 7342 N N . ARG B 1 443 ? 27.469 7.652 -0.713 1 98.12 443 ARG B N 1
ATOM 7343 C CA . ARG B 1 443 ? 27.578 6.691 0.378 1 98.12 443 ARG B CA 1
ATOM 7344 C C . ARG B 1 443 ? 26.594 7.004 1.49 1 98.12 443 ARG B C 1
ATOM 7346 O O . ARG B 1 443 ? 26.234 8.164 1.704 1 98.12 443 ARG B O 1
ATOM 7353 N N . PRO B 1 444 ? 26.125 5.949 2.191 1 98.56 444 PRO B N 1
ATOM 7354 C CA . PRO B 1 444 ? 25.328 6.219 3.385 1 98.56 444 PRO B CA 1
ATOM 7355 C C . PRO B 1 444 ? 26.109 6.945 4.477 1 98.56 444 PRO B C 1
ATOM 7357 O O . PRO B 1 444 ? 27.297 6.684 4.66 1 98.56 444 PRO B O 1
ATOM 7360 N N . PHE B 1 445 ? 25.484 7.844 5.137 1 97.88 445 PHE B N 1
ATOM 7361 C CA . PHE B 1 445 ? 26.109 8.703 6.133 1 97.88 445 PHE B CA 1
ATOM 7362 C C . PHE B 1 445 ? 25.453 8.516 7.496 1 97.88 445 PHE B C 1
ATOM 7364 O O . PHE B 1 445 ? 24.219 8.578 7.613 1 97.88 445 PHE B O 1
ATOM 7371 N N . PHE B 1 446 ? 26.25 8.312 8.594 1 98.56 446 PHE B N 1
ATOM 7372 C CA . PHE B 1 446 ? 25.734 8.07 9.93 1 98.56 446 PHE B CA 1
ATOM 7373 C C . PHE B 1 446 ? 26.516 8.867 10.969 1 98.56 446 PHE B C 1
ATOM 7375 O O . PHE B 1 446 ? 27.734 8.898 10.938 1 98.56 446 PHE B O 1
ATOM 7382 N N . ASN B 1 447 ? 25.797 9.516 11.844 1 98.19 447 ASN B N 1
ATOM 7383 C CA . ASN B 1 447 ? 26.359 10.188 13.016 1 98.19 447 ASN B CA 1
ATOM 7384 C C . ASN B 1 447 ? 25.531 9.898 14.273 1 98.19 447 ASN B C 1
ATOM 7386 O O . ASN B 1 447 ? 24.438 10.445 14.438 1 98.19 447 ASN B O 1
ATOM 7390 N N . PRO B 1 448 ? 26 9.07 15.203 1 97 448 PRO B N 1
ATOM 7391 C CA . PRO B 1 448 ? 25.219 8.75 16.406 1 97 448 PRO B CA 1
ATOM 7392 C C . PRO B 1 448 ? 25.125 9.93 17.375 1 97 448 PRO B C 1
ATOM 7394 O O . PRO B 1 448 ? 24.344 9.883 18.328 1 97 448 PRO B O 1
ATOM 7397 N N . GLY B 1 449 ? 25.891 10.969 17.109 1 94.75 449 GLY B N 1
ATOM 7398 C CA . GLY B 1 449 ? 25.844 12.117 18 1 94.75 449 GLY B CA 1
ATOM 7399 C C . GLY B 1 449 ? 26.688 11.945 19.25 1 94.75 449 GLY B C 1
ATOM 7400 O O . GLY B 1 449 ? 27.188 10.852 19.516 1 94.75 449 GLY B O 1
ATOM 7401 N N . PHE B 1 450 ? 26.875 13.039 19.953 1 92.62 450 PHE B N 1
ATOM 7402 C CA . PHE B 1 450 ? 27.641 13.008 21.203 1 92.62 450 PHE B CA 1
ATOM 7403 C C . PHE B 1 450 ? 26.812 12.414 22.328 1 92.62 450 PHE B C 1
ATOM 7405 O O . PHE B 1 450 ? 25.578 12.391 22.266 1 92.62 450 PHE B O 1
ATOM 7412 N N . ASN B 1 451 ? 27.422 11.883 23.312 1 87.88 451 ASN B N 1
ATOM 7413 C CA . ASN B 1 451 ? 26.75 11.125 24.359 1 87.88 451 ASN B CA 1
ATOM 7414 C C . ASN B 1 451 ? 25.984 12.039 25.312 1 87.88 451 ASN B C 1
ATOM 7416 O O . ASN B 1 451 ? 25.031 11.609 25.969 1 87.88 451 ASN B O 1
ATOM 7420 N N . ASP B 1 452 ? 26.266 13.305 25.297 1 81.5 452 ASP B N 1
ATOM 7421 C CA . ASP B 1 452 ? 25.578 14.266 26.156 1 81.5 452 ASP B CA 1
ATOM 7422 C C . ASP B 1 452 ? 25.375 13.703 27.562 1 81.5 452 ASP B C 1
ATOM 7424 O O . ASP B 1 452 ? 24.25 13.609 28.047 1 81.5 452 ASP B O 1
ATOM 7428 N N . GLY B 1 453 ? 26.453 13.359 28.391 1 82.44 453 GLY B N 1
ATOM 7429 C CA . GLY B 1 453 ? 26.406 12.844 29.75 1 82.44 453 GLY B CA 1
ATOM 7430 C C . GLY B 1 453 ? 25.812 11.453 29.844 1 82.44 453 GLY B C 1
ATOM 7431 O O . GLY B 1 453 ? 25.234 11.094 30.875 1 82.44 453 GLY B O 1
ATOM 7432 N N . GLY B 1 454 ? 25.734 10.742 28.766 1 85.5 454 GLY B N 1
ATOM 7433 C CA . GLY B 1 454 ? 25.234 9.375 28.781 1 85.5 454 GLY B CA 1
ATOM 7434 C C . GLY B 1 454 ? 23.812 9.25 28.266 1 85.5 454 GLY B C 1
ATOM 7435 O O . GLY B 1 454 ? 23.344 8.148 27.984 1 85.5 454 GLY B O 1
ATOM 7436 N N . LYS B 1 455 ? 23.094 10.281 28.078 1 88.56 455 LYS B N 1
ATOM 7437 C CA . LYS B 1 455 ? 21.688 10.273 27.672 1 88.56 455 LYS B CA 1
ATOM 7438 C C . LYS B 1 455 ? 21.531 9.836 26.219 1 88.56 455 LYS B C 1
ATOM 7440 O O . LYS B 1 455 ? 20.469 9.383 25.812 1 88.56 455 LYS B O 1
ATOM 7445 N N . ASN B 1 456 ? 22.562 9.953 25.422 1 94.81 456 ASN B N 1
ATOM 7446 C CA . ASN B 1 456 ? 22.562 9.586 24.016 1 94.81 456 ASN B CA 1
ATOM 7447 C C . ASN B 1 456 ? 23.516 8.422 23.734 1 94.81 456 ASN B C 1
ATOM 7449 O O . ASN B 1 456 ? 24.203 8.406 22.703 1 94.81 456 ASN B O 1
ATOM 7453 N N . ALA B 1 457 ? 23.531 7.48 24.672 1 92.75 457 ALA B N 1
ATOM 7454 C CA . ALA B 1 457 ? 24.5 6.391 24.594 1 92.75 457 ALA B CA 1
ATOM 7455 C C . ALA B 1 457 ? 24 5.273 23.688 1 92.75 457 ALA B C 1
ATOM 7457 O O . ALA B 1 457 ? 24.781 4.414 23.266 1 92.75 457 ALA B O 1
ATOM 7458 N N . ALA B 1 458 ? 22.719 5.227 23.375 1 94.94 458 ALA B N 1
ATOM 7459 C CA . ALA B 1 458 ? 22.141 4.176 22.531 1 94.94 458 ALA B CA 1
ATOM 7460 C C . ALA B 1 458 ? 22.797 4.168 21.156 1 94.94 458 ALA B C 1
ATOM 7462 O O . ALA B 1 458 ? 23.266 5.203 20.672 1 94.94 458 ALA B O 1
ATOM 7463 N N . PRO B 1 459 ? 22.859 3.072 20.5 1 96.75 459 PRO B N 1
ATOM 7464 C CA . PRO B 1 459 ? 23.484 2.979 19.172 1 96.75 459 PRO B CA 1
ATOM 7465 C C . PRO B 1 459 ? 22.516 3.285 18.031 1 96.75 459 PRO B C 1
ATOM 7467 O O . PRO B 1 459 ? 21.297 3.344 18.25 1 96.75 459 PRO B O 1
ATOM 7470 N N . LEU B 1 460 ? 23.078 3.621 16.875 1 98.06 460 LEU B N 1
ATOM 7471 C CA . LEU B 1 460 ? 22.359 3.49 15.602 1 98.06 460 LEU B CA 1
ATOM 7472 C C . LEU B 1 460 ? 22.453 2.062 15.078 1 98.06 460 LEU B C 1
ATOM 7474 O O . LEU B 1 460 ? 23.547 1.476 15.047 1 98.06 460 LEU B O 1
ATOM 7478 N N . THR B 1 461 ? 21.328 1.515 14.695 1 98 461 THR B N 1
ATOM 7479 C CA . THR B 1 461 ? 21.328 0.132 14.234 1 98 461 THR B CA 1
ATOM 7480 C C . THR B 1 461 ? 20.688 0.026 12.852 1 98 461 THR B C 1
ATOM 7482 O O . THR B 1 461 ? 19.562 0.488 12.633 1 98 461 THR B O 1
ATOM 7485 N N . LEU B 1 462 ? 21.453 -0.571 11.961 1 97.31 462 LEU B N 1
ATOM 7486 C CA . LEU B 1 462 ? 20.891 -0.874 10.641 1 97.31 462 LEU B CA 1
ATOM 7487 C C . LEU B 1 462 ? 19.969 -2.08 10.711 1 97.31 462 LEU B C 1
ATOM 7489 O O . LEU B 1 462 ? 20.391 -3.178 11.078 1 97.31 462 LEU B O 1
ATOM 7493 N N . CYS B 1 463 ? 18.719 -1.835 10.273 1 94 463 CYS B N 1
ATOM 7494 C CA . CYS B 1 463 ? 17.688 -2.844 10.453 1 94 463 CYS B CA 1
ATOM 7495 C C . CYS B 1 463 ? 17.594 -3.756 9.234 1 94 463 CYS B C 1
ATOM 7497 O O . CYS B 1 463 ? 17.734 -3.297 8.102 1 94 463 CYS B O 1
ATOM 7499 N N . PRO B 1 464 ? 17.438 -5.055 9.508 1 90.56 464 PRO B N 1
ATOM 7500 C CA . PRO B 1 464 ? 17.125 -5.93 8.375 1 90.56 464 PRO B CA 1
ATOM 7501 C C . PRO B 1 464 ? 15.766 -5.633 7.75 1 90.56 464 PRO B C 1
ATOM 7503 O O . PRO B 1 464 ? 14.812 -5.301 8.461 1 90.56 464 PRO B O 1
ATOM 7506 N N . LEU B 1 465 ? 15.82 -5.613 6.445 1 89.12 465 LEU B N 1
ATOM 7507 C CA . LEU B 1 465 ? 14.578 -5.305 5.75 1 89.12 465 LEU B CA 1
ATOM 7508 C C . LEU B 1 465 ? 13.773 -6.574 5.484 1 89.12 465 LEU B C 1
ATOM 7510 O O . LEU B 1 465 ? 14.305 -7.547 4.938 1 89.12 465 LEU B O 1
ATOM 7514 N N . ARG B 1 466 ? 12.734 -6.758 6.223 1 75 466 ARG B N 1
ATOM 7515 C CA . ARG B 1 466 ? 11.867 -7.902 5.961 1 75 466 ARG B CA 1
ATOM 7516 C C . ARG B 1 466 ? 10.742 -7.527 4.996 1 75 466 ARG B C 1
ATOM 7518 O O . ARG B 1 466 ? 10.086 -6.5 5.176 1 75 466 ARG B O 1
ATOM 7525 N N . LEU B 1 467 ? 10.891 -8.086 3.809 1 63.62 467 LEU B N 1
ATOM 7526 C CA . LEU B 1 467 ? 9.781 -7.867 2.889 1 63.62 467 LEU B CA 1
ATOM 7527 C C . LEU B 1 467 ? 8.508 -8.523 3.404 1 63.62 467 LEU B C 1
ATOM 7529 O O . LEU B 1 467 ? 8.531 -9.68 3.842 1 63.62 467 LEU B O 1
ATOM 7533 N N . ASP B 1 468 ? 7.945 -7.957 4.242 1 54.44 468 ASP B N 1
ATOM 7534 C CA . ASP B 1 468 ? 6.684 -8.602 4.598 1 54.44 468 ASP B CA 1
ATOM 7535 C C . ASP B 1 468 ? 6.023 -9.227 3.369 1 54.44 468 ASP B C 1
ATOM 7537 O O . ASP B 1 468 ? 5.566 -8.516 2.473 1 54.44 468 ASP B O 1
ATOM 7541 N N . TRP B 1 469 ? 6.805 -10.219 2.863 1 42.47 469 TRP B N 1
ATOM 7542 C CA . TRP B 1 469 ? 6 -10.93 1.873 1 42.47 469 TRP B CA 1
ATOM 7543 C C . TRP B 1 469 ? 4.672 -11.383 2.473 1 42.47 469 TRP B C 1
ATOM 7545 O O . TRP B 1 469 ? 4.59 -11.656 3.672 1 42.47 469 TRP B O 1
#

Sequence (938 aa):
MASAMPLEMMWEEVTCPICLDPTVEPMSIECGHSFCHECISEVGKNVGSTCPVCRHNFMLRNLRPNRQLANMVDSLRKISQSAKEGTQGERCEVHGERLHLYCEEDGKVLCLVCSQSRKHRDHSTVPIEEAAQEYQEKLQLALGKLRTKQELAEKLEVDVATKRADWKRKVEMHKLRIHAEFMQQKNFLAEEEQRQLQKLEKDEREQLRVLGETEAKLAQQSQALQELISELERRSRGSALELLQEVKSVLERSESWDLKKLDIASPELRTVCCVPGLKRMLRSHGVHITLDSHTANPWLVLSKDRRNVRLGNTQEKMPENEERFDTYPMVLGAQHFHSGKFYWEVDVTGKEAWDLGVCRDSVQRKGHFVLSPENGFWAIWLWNKQKYEAGTYPQTPLHLQVPPCQVGIFLDYEAATVSFYNITDHGSLIYTFSECAFTGSLRPFFNPGFNDGGKNAAPLTLCPLRLDWMASAMPLEMMWEEVTCPICLDPTVEPMSIECGHSFCHECISEVGKNVGSTCPVCRHNFMLRNLRPNRQLANMVDSLRKISQSAKEGTQGERCEVHGERLHLYCEEDGKVLCLVCSQSRKHRDHSTVPIEEAAQEYQEKLQLALGKLRTKQELAEKLEVDVATKRADWKRKVEMHKLRIHAEFMQQKNFLAEEEQRQLQKLEKDEREQLRVLGETEAKLAQQSQALQELISELERRSRGSALELLQEVKSVLERSESWDLKKLDIASPELRTVCCVPGLKRMLRSHGVHITLDSHTANPWLVLSKDRRNVRLGNTQEKMPENEERFDTYPMVLGAQHFHSGKFYWEVDVTGKEAWDLGVCRDSVQRKGHFVLSPENGFWAIWLWNKQKYEAGTYPQTPLHLQVPPCQVGIFLDYEAATVSFYNITDHGSLIYTFSECAFTGSLRPFFNPGFNDGGKNAAPLTLCPLRLDW

=== Feature glossary ===
Legend for the data blocks above and below:

— What the protein is —

The amino-acid sequence is the protein's primary structure: the linear order of residues from the N-terminus to the C-terminus, written in one-letter code. Everything else here — the 3D coordinates, the secondary structure, the domain annotations — is ultimately a consequence of this string.

Database cross-references. InterPro integrates a dozen domain/family signature databases into unified entries with residue-range hits. GO terms attach function/process/location labels with evidence codes. CATH codes position the fold in a four-level structural taxonomy. Organism is the NCBI-taxonomy species name.

— Where its atoms are —

The mmCIF block holds the 3D Cartesian coordinates of each backbone atom (N, Cα, C, O) in ångströms. mmCIF is the PDB's canonical archive format — a tagged-loop text representation of the atomic model.

The six renders are orthographic views along the three Cartesian axes in both directions. Representation (cartoon, sticks, or surface) and color scheme (sequence-rainbow or by-chain) vary across proteins so the training set covers all the common visualization conventions.

— Local backbone conformation —

Secondary structure is the local, repeating backbone conformation. DSSP classifies it into eight states by reading the hydrogen-bond network: three helix types (H, G, I), two β types (E, B), two non-regular types (T, S), and unstructured coil (-).

SS3 is a coarse helix/strand/coil call (letters a/b/c) made by the P-SEA algorithm from inter-Cα distances and dihedrals. It is less detailed than DSSP but needs only Cα positions.

Backbone dihedral angles. Every residue except chain termini has a φ (preceding-C → N → Cα → C) and a ψ (N → Cα → C → next-N). They are reported in degrees following the IUPAC sign convention. Secondary structure is essentially a statement about which (φ, ψ) basin each residue occupies.

— Global shape and packing —

The geometric summary reports three shape descriptors. Rg (radius of gyration) measures how spread out the Cα atoms are about their centre of mass; compact globular proteins have small Rg, elongated or unfolded ones large. Cα contacts (<8 Å, |i−j|>4) count long-range residue pairs in spatial proximity — high for tightly packed folds, near zero for rods or random coil. The bounding-box extents give the protein's footprint along x, y, z in Å.

Solvent accessibility: the surface area of each residue that a 1.4 Å water probe can touch, in Å². When only backbone atoms are present the absolute values are lower than full-atom SASA (side chains contribute most of the area) and are flagged as backbone-only.

Plot images: a contact map (which residues are close in 3D, as an N×N binary image), a Ramachandran scatter (backbone torsion angles, revealing secondary-structure composition at a glance), and — for AlphaFold structures — a PAE heatmap (pairwise prediction confidence).

— Structural neighborhood —

Foldseek's 3Di representation compresses backbone geometry into a per-residue letter drawn from a learned twenty-state alphabet. It captures the tertiary interaction pattern around each residue — which residues are packed against it in space, regardless of where they are in sequence.

Structural nearest neighbors (via Foldseek easy-search vs the PDB). Reported per hit: target PDB id, E-value, and alignment TM-score. A TM-score above ~0.5 is the conventional threshold for 'same fold'.

— Confidence and disorder —

pLDDT (predicted Local Distance Difference Test) is AlphaFold's per-residue confidence score, ranging from 0 to 100. Values above 90 indicate high confidence (typically well-packed cores); 70–90 is confident; 50–70 low confidence; below 50 usually means the region is disordered or the prediction is unreliable there. AlphaFold stores pLDDT in the mmCIF B-factor column.

For experimental (PDB) structures, the B-factor (temperature factor) quantifies the positional spread of each atom in the crystal — a combination of thermal vibration and static disorder — in units of Å². High B-factors mark flexible loops or poorly resolved regions; low B-factors mark the rigid, well-ordered core.

Predicted Aligned Error (PAE) is an AlphaFold confidence matrix: entry (i, j) is the expected error in the position of residue j, in ångströms, when the prediction is superimposed on the true structure at residue i. Low PAE within a block of residues means that block is internally rigid and well-predicted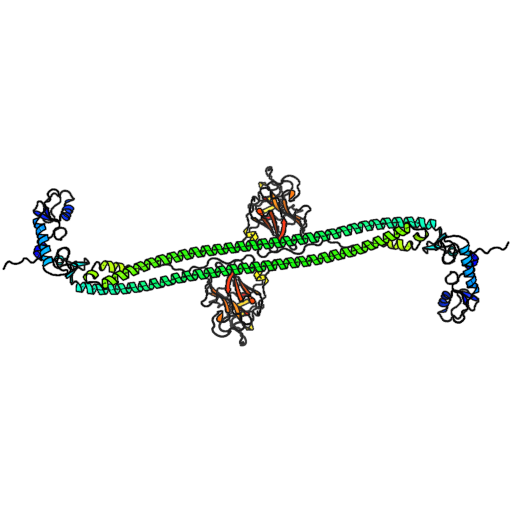; high PAE between two blocks means their relative placement is uncertain even if each block individually is confident.